Protein AF-A0A1I8MVP1-F1 (afdb_monomer)

Foldseek 3Di:
DDADAKDDKDWQLLVPFAFKKKWAAQLQKIKIAGHHDPNNWIWIADIVLHRFIWTWGIKIKAAADPVVQVVVQFQRIKIKTKTAGCVQVDPLSLLVAAARIEIEIATEHADPDDDALPVLVCLQQHQENGRMDMDGDPVTDGNCSVRVADPKWKKFKWFDLDPPRPDRGHIYIYIYGPDHDYHYPVSVVSQQSHHHDPGDRNSPDHRDDTDTPGDMYMHDAFDDDKDADDDDDDDLAAADDDPDDPDDDDDAGADAWEDKDWALLQPWAQKKKWAQQLLWIKIAGHHDPVRFIWIAGTVRHHWIWTWGIKIKAFADCVVCVVVQFQRIKIKTKTATPVDPDPLVLLVAAQRIAIEIATEHADQDPDALVVLVCLVQHQENGRMDMGGRVPTDGNCSVRVDDDKWKWAWDFDPPPPRPDRPHIYIYIYGPDHHYHYPVSVVSQQSHHHPPGDRSNRSHGHHDYTGIHIYMYDDDDPDDDDDDDDDDDDDDDDFDWDWDDDPPDTFTWGWDFDDDDDDDDDDDDDDDDDDDDDDDDDDDDPVVPPPDDDDDDDDDDDDDDDDDDDDDDDDDDDDDDDDRDTDTDTDDDDDDCPDDDDDDDDDCPDPVNVVVVVVVVVVVVVVVDDDDDDDDDDDDDDDDDDPDDDDDDDDDDPDDDDDDDDDDPVVVVVVVVQQVVQWDFDDDPNPDTDTDGDDDDPDPPDPVVVCVDPVSVVVVVVVLLVVQCVVLVVLLCVVVVVDDDDPHPPDQFFQFDKFFSAKAFDPDDDPAFWFWQDKEAQLVDLQKIKIKTFDFDPPPPDGGQKIKIFIQGNSRSHDTPDIGIGRFGWHEKYAANVHRQWMWTWGQQRKIWIFGNVDDPCGTQAIEDCVQPVDRAGWQYKAWFDDDDDPDPAQPDTWIWIAGQQQWIWIWGDHPDNYIRIDTLDRAFDDPDAFQADDDPDDPDPDDPRRGFTFQYKDAQPPDRQWIWTWGQCQKIFIDGVVRSYDTPGMANHDNGTWRDKDAQPFFRQWIWTFFQCQWIFIDGNPDRYTLAIAHEDNFGWNDKDAQPQALQWIWTFGQFWIFIARLQPDSHGGSDIDGDDNPWTWNDKDARPVSQWIWTITSRRMITIIGTPSHDHGDPNRNVVNVVSSLVSCVVVVVVNVSVVVVPDRGDDDPVVVPD

Radius of gyration: 47.94 Å; Cα contacts (8 Å, |Δi|>4): 2228; chains: 1; bounding box: 102×94×182 Å

Structure (mmCIF, N/CA/C/O backbone):
data_AF-A0A1I8MVP1-F1
#
_entry.id   AF-A0A1I8MVP1-F1
#
loop_
_atom_site.group_PDB
_atom_site.id
_atom_site.type_symbol
_atom_site.label_atom_id
_atom_site.label_alt_id
_atom_site.label_comp_id
_atom_site.label_asym_id
_atom_site.label_entity_id
_atom_site.label_seq_id
_atom_site.pdbx_PDB_ins_code
_atom_site.Cartn_x
_atom_site.Cartn_y
_atom_site.Cartn_z
_atom_site.occupancy
_atom_site.B_iso_or_equiv
_atom_site.auth_seq_id
_atom_site.auth_comp_id
_atom_site.auth_asym_id
_atom_site.auth_atom_id
_atom_site.pdbx_PDB_model_num
ATOM 1 N N . MET A 1 1 ? 10.458 36.766 -4.837 1.00 28.42 1 MET A N 1
ATOM 2 C CA . MET A 1 1 ? 10.092 36.984 -6.256 1.00 28.42 1 MET A CA 1
ATOM 3 C C . MET A 1 1 ? 8.719 36.372 -6.502 1.00 28.42 1 MET A C 1
ATOM 5 O O . MET A 1 1 ? 8.449 35.309 -5.953 1.00 28.42 1 MET A O 1
ATOM 9 N N . LEU A 1 2 ? 7.847 37.042 -7.259 1.00 24.78 2 LEU A N 1
ATOM 10 C CA . LEU A 1 2 ? 6.499 36.561 -7.588 1.00 24.78 2 LEU A CA 1
ATOM 11 C C . LEU A 1 2 ? 6.535 35.791 -8.914 1.00 24.78 2 LEU A C 1
ATOM 13 O O . LEU A 1 2 ? 6.327 36.386 -9.966 1.00 24.78 2 LEU A O 1
ATOM 17 N N . LYS A 1 3 ? 6.787 34.476 -8.864 1.00 30.30 3 LYS A N 1
ATOM 18 C CA . LYS A 1 3 ? 6.695 33.626 -10.061 1.00 30.30 3 LYS A CA 1
ATOM 19 C C . LYS A 1 3 ? 5.241 33.621 -10.562 1.00 30.30 3 LYS A C 1
ATOM 21 O O . LYS A 1 3 ? 4.366 33.077 -9.889 1.00 30.30 3 LYS A O 1
ATOM 26 N N . ARG A 1 4 ? 5.000 34.255 -11.713 1.00 33.72 4 ARG A N 1
ATOM 27 C CA . ARG A 1 4 ? 3.815 34.050 -12.564 1.00 33.72 4 ARG A CA 1
ATOM 28 C C . ARG A 1 4 ? 4.215 33.153 -13.731 1.00 33.72 4 ARG A C 1
ATOM 30 O O . ARG A 1 4 ? 5.377 33.187 -14.138 1.00 33.72 4 ARG A O 1
ATOM 37 N N . ASN A 1 5 ? 3.257 32.391 -14.245 1.00 40.66 5 ASN A N 1
ATOM 38 C CA . ASN A 1 5 ? 3.459 31.591 -15.445 1.00 40.66 5 ASN A CA 1
ATOM 39 C C . ASN A 1 5 ? 3.338 32.484 -16.692 1.00 40.66 5 ASN A C 1
ATOM 41 O O . ASN A 1 5 ? 2.520 33.405 -16.690 1.00 40.66 5 ASN A O 1
ATOM 45 N N . ILE A 1 6 ? 4.126 32.203 -17.729 1.00 41.75 6 ILE A N 1
ATOM 46 C CA . ILE A 1 6 ? 4.044 32.829 -19.055 1.00 41.75 6 ILE A CA 1
ATOM 47 C C . ILE A 1 6 ? 3.801 31.758 -20.125 1.00 41.75 6 ILE A C 1
ATOM 49 O O . ILE A 1 6 ? 4.210 30.607 -19.952 1.00 41.75 6 ILE A O 1
ATOM 53 N N . SER A 1 7 ? 3.176 32.154 -21.233 1.00 44.56 7 SER A N 1
ATOM 54 C CA . SER A 1 7 ? 3.222 31.432 -22.505 1.00 44.56 7 SER A CA 1
ATOM 55 C C . SER A 1 7 ? 4.647 31.415 -23.075 1.00 44.56 7 SER A C 1
ATOM 57 O O . SER A 1 7 ? 5.431 32.340 -22.840 1.00 44.56 7 SER A O 1
ATOM 59 N N . ASN A 1 8 ? 4.972 30.353 -23.817 1.00 54.88 8 ASN A N 1
ATOM 60 C CA . ASN A 1 8 ? 6.256 30.215 -24.503 1.00 54.88 8 ASN A CA 1
ATOM 61 C C . ASN A 1 8 ? 6.339 31.136 -25.743 1.00 54.88 8 ASN A C 1
ATOM 63 O O . ASN A 1 8 ? 5.313 31.556 -26.276 1.00 54.88 8 ASN A O 1
ATOM 67 N N . PHE A 1 9 ? 7.559 31.434 -26.195 1.00 63.66 9 PHE A N 1
ATOM 68 C CA . PHE A 1 9 ? 7.829 32.096 -27.475 1.00 63.66 9 PHE A CA 1
ATOM 69 C C . PHE A 1 9 ? 7.706 31.142 -28.659 1.00 63.66 9 PHE A C 1
ATOM 71 O O . PHE A 1 9 ? 8.074 29.969 -28.549 1.00 63.66 9 PHE A O 1
ATOM 78 N N . ASP A 1 10 ? 7.324 31.698 -29.807 1.00 75.00 10 ASP A N 1
ATOM 79 C CA . ASP A 1 10 ? 7.453 31.044 -31.104 1.00 75.00 10 ASP A CA 1
ATOM 80 C C . ASP A 1 10 ? 8.755 31.488 -31.791 1.00 75.00 10 ASP A C 1
ATOM 82 O O . ASP A 1 10 ? 8.983 32.668 -32.068 1.00 75.00 10 ASP A O 1
ATOM 86 N N . TYR A 1 11 ? 9.634 30.517 -32.053 1.00 81.94 11 TYR A N 1
ATOM 87 C CA . TYR A 1 11 ? 10.973 30.721 -32.621 1.00 81.94 11 TYR A CA 1
ATOM 88 C C . TYR A 1 11 ? 10.945 30.590 -34.149 1.00 81.94 11 TYR A C 1
ATOM 90 O O . TYR A 1 11 ? 11.408 29.598 -34.722 1.00 81.94 11 TYR A O 1
ATOM 98 N N . VAL A 1 12 ? 10.374 31.583 -34.828 1.00 84.56 12 VAL A N 1
ATOM 99 C CA . VAL A 1 12 ? 10.182 31.549 -36.283 1.00 84.56 12 VAL A CA 1
ATOM 100 C C . VAL A 1 12 ? 11.541 31.522 -36.993 1.00 84.56 12 VAL A C 1
ATOM 102 O O . VAL A 1 12 ? 12.375 32.401 -36.789 1.00 84.56 12 VAL A O 1
ATOM 105 N N . ASN A 1 13 ? 11.764 30.504 -37.834 1.00 86.75 13 ASN A N 1
ATOM 106 C CA . ASN A 1 13 ? 12.987 30.272 -38.621 1.00 86.75 13 ASN A CA 1
ATOM 107 C C . ASN A 1 13 ? 14.313 30.085 -37.840 1.00 86.75 13 ASN A C 1
ATOM 109 O O . ASN A 1 13 ? 15.367 30.032 -38.466 1.00 86.75 13 ASN A O 1
ATOM 113 N N . PHE A 1 14 ? 14.322 29.897 -36.514 1.00 86.44 14 PHE A N 1
ATOM 114 C CA . PHE A 1 14 ? 15.577 29.746 -35.739 1.00 86.44 14 PHE A CA 1
ATOM 115 C C . PHE A 1 14 ? 16.452 28.533 -36.133 1.00 86.44 14 PHE A C 1
ATOM 117 O O . PHE A 1 14 ? 17.650 28.514 -35.843 1.00 86.44 14 PHE A O 1
ATOM 124 N N . SER A 1 15 ? 15.865 27.531 -36.798 1.00 83.12 15 SER A N 1
ATOM 125 C CA . SER A 1 15 ? 16.542 26.355 -37.368 1.00 83.12 15 SER A CA 1
ATOM 126 C C . SER A 1 15 ? 16.995 26.535 -38.825 1.00 83.12 15 SER A C 1
ATOM 128 O O . SER A 1 15 ? 17.509 25.593 -39.427 1.00 83.12 15 SER A O 1
ATOM 130 N N . ARG A 1 16 ? 16.810 27.721 -39.423 1.00 84.12 16 ARG A N 1
ATOM 131 C CA . ARG A 1 16 ? 17.382 28.062 -40.731 1.00 84.12 16 ARG A CA 1
ATOM 132 C C . ARG A 1 16 ? 18.838 28.495 -40.571 1.00 84.12 16 ARG A C 1
ATOM 134 O O . ARG A 1 16 ? 19.209 29.160 -39.604 1.00 84.12 16 ARG A O 1
ATOM 141 N N . HIS A 1 17 ? 19.651 28.126 -41.553 1.00 84.25 17 HIS A N 1
ATOM 142 C CA . HIS A 1 17 ? 21.043 28.546 -41.652 1.00 84.25 17 HIS A CA 1
ATOM 143 C C . HIS A 1 17 ? 21.119 29.900 -42.392 1.00 84.25 17 HIS A C 1
ATOM 145 O O . HIS A 1 17 ? 20.361 30.101 -43.350 1.00 84.25 17 HIS A O 1
ATOM 151 N N . PRO A 1 18 ? 21.969 30.847 -41.953 1.00 86.44 18 PRO A N 1
ATOM 152 C CA . PRO A 1 18 ? 22.231 32.071 -42.701 1.00 86.44 18 PRO A CA 1
ATOM 153 C C . PRO A 1 18 ? 23.012 31.774 -43.985 1.00 86.44 18 PRO A C 1
ATOM 155 O O . PRO A 1 18 ? 23.676 30.751 -44.092 1.00 86.44 18 PRO A O 1
ATOM 158 N N . THR A 1 19 ? 22.957 32.681 -44.960 1.00 86.00 19 THR A N 1
ATOM 159 C CA . THR A 1 19 ? 23.717 32.540 -46.216 1.00 86.00 19 THR A CA 1
ATOM 160 C C . THR A 1 19 ? 25.156 33.009 -46.103 1.00 86.00 19 THR A C 1
ATOM 162 O O . THR A 1 19 ? 26.013 32.583 -46.866 1.00 86.00 19 THR A O 1
ATOM 165 N N . ALA A 1 20 ? 25.405 33.932 -45.178 1.00 86.19 20 ALA A N 1
ATOM 166 C CA . ALA A 1 20 ? 26.733 34.383 -44.807 1.00 86.19 20 ALA A CA 1
ATOM 167 C C . ALA A 1 20 ? 26.700 34.913 -43.372 1.00 86.19 20 ALA A C 1
ATOM 169 O O . ALA A 1 20 ? 25.691 35.480 -42.938 1.00 86.19 20 ALA A O 1
ATOM 170 N N . GLY A 1 21 ? 27.797 34.761 -42.645 1.00 87.19 21 GLY A N 1
ATOM 171 C CA . GLY A 1 21 ? 27.973 35.287 -41.302 1.00 87.19 21 GLY A CA 1
ATOM 172 C C . GLY A 1 21 ? 29.342 35.924 -41.114 1.00 87.19 21 GLY A C 1
ATOM 173 O O . GLY A 1 21 ? 30.273 35.711 -41.887 1.00 87.19 21 GLY A O 1
ATOM 174 N N . ARG A 1 22 ? 29.428 36.773 -40.092 1.00 89.12 22 ARG A N 1
ATOM 175 C CA . ARG A 1 22 ? 30.586 37.609 -39.800 1.00 89.12 22 ARG A CA 1
ATOM 176 C C . ARG A 1 22 ? 30.792 37.695 -38.295 1.00 89.12 22 ARG A C 1
ATOM 178 O O . ARG A 1 22 ? 29.958 38.245 -37.570 1.00 89.12 22 ARG A O 1
ATOM 185 N N . LEU A 1 23 ? 31.908 37.138 -37.854 1.00 90.81 23 LEU A N 1
ATOM 186 C CA . LEU A 1 23 ? 32.420 37.161 -36.493 1.00 90.81 23 LEU A CA 1
ATOM 187 C C . LEU A 1 23 ? 33.491 38.257 -36.417 1.00 90.81 23 LEU A C 1
ATOM 189 O O . LEU A 1 23 ? 34.382 38.304 -37.259 1.00 90.81 23 LEU A O 1
ATOM 193 N N . GLU A 1 24 ? 33.420 39.162 -35.444 1.00 91.38 24 GLU A N 1
ATOM 194 C CA . GLU A 1 24 ? 34.438 40.209 -35.286 1.00 91.38 24 GLU A CA 1
ATOM 195 C C . GLU A 1 24 ? 34.733 40.526 -33.822 1.00 91.38 24 GLU A C 1
ATOM 197 O O . GLU A 1 24 ? 33.834 40.552 -32.978 1.00 91.38 24 GLU A O 1
ATOM 202 N N . ASN A 1 25 ? 35.994 40.833 -33.533 1.00 91.31 25 ASN A N 1
ATOM 203 C CA . ASN A 1 25 ? 36.428 41.361 -32.248 1.00 91.31 25 ASN A CA 1
ATOM 204 C C . ASN A 1 25 ? 36.440 42.891 -32.311 1.00 91.31 25 ASN A C 1
ATOM 206 O O . ASN A 1 25 ? 37.291 43.496 -32.958 1.00 91.31 25 ASN A O 1
ATOM 210 N N . THR A 1 26 ? 35.509 43.547 -31.619 1.00 84.81 26 THR A N 1
ATOM 211 C CA . THR A 1 26 ? 35.396 45.018 -31.625 1.00 84.81 26 THR A CA 1
ATOM 212 C C . THR A 1 26 ? 36.407 45.711 -30.705 1.00 84.81 26 THR A C 1
ATOM 214 O O . THR A 1 26 ? 36.379 46.931 -30.556 1.00 84.81 26 THR A O 1
ATOM 217 N N . GLY A 1 27 ? 37.264 44.947 -30.023 1.00 78.00 27 GLY A N 1
ATOM 218 C CA . GLY A 1 27 ? 38.125 45.409 -28.938 1.00 78.00 27 GLY A CA 1
ATOM 219 C C . GLY A 1 27 ? 37.426 45.522 -27.579 1.00 78.00 27 GLY A C 1
ATOM 220 O O . GLY A 1 27 ? 38.121 45.568 -26.567 1.00 78.00 27 GLY A O 1
ATOM 221 N N . GLU A 1 28 ? 36.091 45.512 -27.524 1.00 76.81 28 GLU A N 1
ATOM 222 C CA . GLU A 1 28 ? 35.306 45.516 -26.274 1.00 76.81 28 GLU A CA 1
ATOM 223 C C . GLU A 1 28 ? 34.441 44.253 -26.108 1.00 76.81 28 GLU A C 1
ATOM 225 O O . GLU A 1 28 ? 34.162 43.824 -24.987 1.00 76.81 28 GLU A O 1
ATOM 230 N N . THR A 1 29 ? 34.024 43.635 -27.215 1.00 86.75 29 THR A N 1
ATOM 231 C CA . THR A 1 29 ? 33.273 42.374 -27.248 1.00 86.75 29 THR A CA 1
ATOM 232 C C . THR A 1 29 ? 33.535 41.624 -28.558 1.00 86.75 29 THR A C 1
ATOM 234 O O . THR A 1 29 ? 34.045 42.200 -29.520 1.00 86.75 29 THR A O 1
ATOM 237 N N . ILE A 1 30 ? 33.156 40.348 -28.610 1.00 89.69 30 ILE A N 1
ATOM 238 C CA . ILE A 1 30 ? 33.009 39.614 -29.868 1.00 89.69 30 ILE A CA 1
ATOM 239 C C . ILE A 1 30 ? 31.564 39.780 -30.343 1.00 89.69 30 ILE A C 1
ATOM 241 O O . ILE A 1 30 ? 30.632 39.477 -29.591 1.00 89.69 30 ILE A O 1
ATOM 245 N N . ARG A 1 31 ? 31.373 40.258 -31.577 1.00 89.19 31 ARG A N 1
ATOM 246 C CA . ARG A 1 31 ? 30.064 40.422 -32.225 1.00 89.19 31 ARG A CA 1
ATOM 247 C C . ARG A 1 31 ? 29.892 39.399 -33.346 1.00 89.19 31 ARG A C 1
ATOM 249 O O . ARG A 1 31 ? 30.820 39.141 -34.105 1.00 89.19 31 ARG A O 1
ATOM 256 N N . ILE A 1 32 ? 28.688 38.846 -33.451 1.00 91.06 32 ILE A N 1
ATOM 257 C CA . ILE A 1 32 ? 28.294 37.826 -34.427 1.00 91.06 32 ILE A CA 1
ATOM 258 C C . ILE A 1 32 ? 27.121 38.392 -35.227 1.00 91.06 32 ILE A C 1
ATOM 260 O O . ILE A 1 32 ? 26.048 38.616 -34.666 1.00 91.06 32 ILE A O 1
ATOM 264 N N . THR A 1 33 ? 27.313 38.642 -36.518 1.00 89.50 33 THR A N 1
ATOM 265 C CA . THR A 1 33 ? 26.270 39.155 -37.423 1.00 89.50 33 THR A CA 1
ATOM 266 C C . THR A 1 33 ? 25.995 38.122 -38.510 1.00 89.50 33 THR A C 1
ATOM 268 O O . THR A 1 33 ? 26.939 37.561 -39.058 1.00 89.50 33 THR A O 1
ATOM 271 N N . SER A 1 34 ? 24.726 37.884 -38.848 1.00 87.44 34 SER A N 1
ATOM 272 C CA . SER A 1 34 ? 24.330 36.831 -39.795 1.00 87.44 34 SER A CA 1
ATOM 273 C C . SER A 1 34 ? 23.316 37.350 -40.810 1.00 87.44 34 SER A C 1
ATOM 275 O O . SER A 1 34 ? 22.342 38.006 -40.446 1.00 87.44 34 SER A O 1
ATOM 277 N N . THR A 1 35 ? 23.537 37.041 -42.086 1.00 87.25 35 THR A N 1
ATOM 278 C CA . THR A 1 35 ? 22.704 37.467 -43.217 1.00 87.25 35 THR A CA 1
ATOM 279 C C . THR A 1 35 ? 21.802 36.319 -43.657 1.00 87.25 35 THR A C 1
ATOM 281 O O . THR A 1 35 ? 22.282 35.216 -43.908 1.00 87.25 35 THR A O 1
ATOM 284 N N . TYR A 1 36 ? 20.500 36.575 -43.787 1.00 87.69 36 TYR A N 1
ATOM 285 C CA . TYR A 1 36 ? 19.499 35.576 -44.173 1.00 87.69 36 TYR A CA 1
ATOM 286 C C . TYR A 1 36 ? 18.770 35.984 -45.458 1.00 87.69 36 TYR A C 1
ATOM 288 O O . TYR A 1 36 ? 18.599 37.169 -45.753 1.00 87.69 36 TYR A O 1
ATOM 296 N N . LYS A 1 37 ? 18.272 34.992 -46.207 1.00 84.44 37 LYS A N 1
ATOM 297 C CA . LYS A 1 37 ? 17.288 35.211 -47.281 1.00 84.44 37 LYS A CA 1
ATOM 298 C C . LYS A 1 37 ? 15.983 35.747 -46.645 1.00 84.44 37 LYS A C 1
ATOM 300 O O . LYS A 1 37 ? 15.612 35.252 -45.583 1.00 84.44 37 LYS A O 1
ATOM 305 N N . PRO A 1 38 ? 15.244 36.706 -47.247 1.00 80.19 38 PRO A N 1
ATOM 306 C CA . PRO A 1 38 ? 14.129 37.389 -46.566 1.00 80.19 38 PRO A CA 1
ATOM 307 C C . PRO A 1 38 ? 13.003 36.487 -46.032 1.00 80.19 38 PRO A C 1
ATOM 309 O O . PRO A 1 38 ? 12.363 36.831 -45.046 1.00 80.19 38 PRO A O 1
ATOM 312 N N . GLN A 1 39 ? 12.771 35.335 -46.666 1.00 82.12 39 GLN A N 1
ATOM 313 C CA . GLN A 1 39 ? 11.792 34.321 -46.241 1.00 82.12 39 GLN A CA 1
ATOM 314 C C . GLN A 1 39 ? 12.283 33.443 -45.065 1.00 82.12 39 GLN A C 1
ATOM 316 O O . GLN A 1 39 ? 11.476 32.849 -44.355 1.00 82.12 39 GLN A O 1
ATOM 321 N N . ASP A 1 40 ? 13.605 33.348 -44.888 1.00 85.00 40 ASP A N 1
ATOM 322 C CA . ASP A 1 40 ? 14.312 32.479 -43.937 1.00 85.00 40 ASP A CA 1
ATOM 323 C C . ASP A 1 40 ? 14.853 33.275 -42.728 1.00 85.00 40 ASP A C 1
ATOM 325 O O . ASP A 1 40 ? 15.532 32.723 -41.865 1.00 85.00 40 ASP A O 1
ATOM 329 N N . MET A 1 41 ? 14.560 34.580 -42.665 1.00 87.56 41 MET A N 1
ATOM 330 C CA . MET A 1 41 ? 14.962 35.486 -41.586 1.00 87.56 41 MET A CA 1
ATOM 331 C C . MET A 1 41 ? 14.355 35.042 -40.234 1.00 87.56 41 MET A C 1
ATOM 333 O O . MET A 1 41 ? 13.158 34.732 -40.206 1.00 87.56 41 MET A O 1
ATOM 337 N N . PRO A 1 42 ? 15.123 35.010 -39.123 1.00 91.38 42 PRO A N 1
ATOM 338 C CA . PRO A 1 42 ? 14.600 34.628 -37.808 1.00 91.38 42 PRO A CA 1
ATOM 339 C C . PRO A 1 42 ? 13.863 35.749 -37.059 1.00 91.38 42 PRO A C 1
ATOM 341 O O . PRO A 1 42 ? 14.325 36.896 -37.013 1.00 91.38 42 PRO A O 1
ATOM 344 N N . TYR A 1 43 ? 12.762 35.388 -36.393 1.00 88.00 43 TYR A N 1
ATOM 345 C CA . TYR A 1 43 ? 11.952 36.287 -35.559 1.00 88.00 43 TYR A CA 1
ATOM 346 C C . TYR A 1 43 ? 11.527 35.606 -34.250 1.00 88.00 43 TYR A C 1
ATOM 348 O O . TYR A 1 43 ? 11.179 34.426 -34.241 1.00 88.00 43 TYR A O 1
ATOM 356 N N . LEU A 1 44 ? 11.538 36.365 -33.152 1.00 85.94 44 LEU A N 1
ATOM 357 C CA . LEU A 1 44 ? 10.822 36.036 -31.919 1.00 85.94 44 LEU A CA 1
ATOM 358 C C . LEU A 1 44 ? 9.427 36.645 -31.985 1.00 85.94 44 LEU A C 1
ATOM 360 O O . LEU A 1 44 ? 9.282 37.845 -32.240 1.00 85.94 44 LEU A O 1
ATOM 364 N N . GLU A 1 45 ? 8.421 35.820 -31.724 1.00 82.06 45 GLU A N 1
ATOM 365 C CA . GLU A 1 45 ? 7.016 36.214 -31.745 1.00 82.06 45 GLU A CA 1
ATOM 366 C C . GLU A 1 45 ? 6.279 35.619 -30.535 1.00 82.06 45 GLU A C 1
ATOM 368 O O . GLU A 1 45 ? 6.725 34.631 -29.937 1.00 82.06 45 GLU A O 1
ATOM 373 N N . ASN A 1 46 ? 5.144 36.223 -30.175 1.00 73.38 46 ASN A N 1
ATOM 374 C CA . ASN A 1 46 ? 4.262 35.780 -29.096 1.00 73.38 46 ASN A CA 1
ATOM 375 C C . ASN A 1 46 ? 4.966 35.737 -27.719 1.00 73.38 46 ASN A C 1
ATOM 377 O O . ASN A 1 46 ? 5.851 36.548 -27.418 1.00 73.38 46 ASN A O 1
ATOM 381 N N . GLY A 1 47 ? 4.519 34.860 -26.813 1.00 69.44 47 GLY A N 1
ATOM 382 C CA . GLY A 1 47 ? 4.983 34.847 -25.423 1.00 69.44 47 GLY A CA 1
ATOM 383 C C . GLY A 1 47 ? 4.823 36.222 -24.734 1.00 69.44 47 GLY A C 1
ATOM 384 O O . GLY A 1 47 ? 3.895 36.971 -25.043 1.00 69.44 47 GLY A O 1
ATOM 385 N N . PRO A 1 48 ? 5.730 36.612 -23.817 1.00 59.03 48 PRO A N 1
ATOM 386 C CA . PRO A 1 48 ? 5.708 37.932 -23.173 1.00 59.03 48 PRO A CA 1
ATOM 387 C C . PRO A 1 48 ? 6.142 39.119 -24.057 1.00 59.03 48 PRO A C 1
ATOM 389 O O . PRO A 1 48 ? 6.231 40.232 -23.538 1.00 59.03 48 PRO A O 1
ATOM 392 N N . LEU A 1 49 ? 6.418 38.919 -25.353 1.00 66.12 49 LEU A N 1
ATOM 393 C CA . LEU A 1 49 ? 6.577 40.015 -26.326 1.00 66.12 49 LEU A CA 1
ATOM 394 C C . LEU A 1 49 ? 5.229 40.416 -26.964 1.00 66.12 49 LEU A C 1
ATOM 396 O O . LEU A 1 49 ? 5.116 41.516 -27.505 1.00 66.12 49 LEU A O 1
ATOM 400 N N . GLY A 1 50 ? 4.196 39.570 -26.838 1.00 64.75 50 GLY A N 1
ATOM 401 C CA . GLY A 1 50 ? 2.881 39.773 -27.451 1.00 64.75 50 GLY A CA 1
ATOM 402 C C . GLY A 1 50 ? 2.924 39.687 -28.980 1.00 64.75 50 GLY A C 1
ATOM 403 O O . GLY A 1 50 ? 3.812 39.056 -29.550 1.00 64.75 50 GLY A O 1
ATOM 404 N N . ASP A 1 51 ? 1.980 40.359 -29.639 1.00 69.75 51 ASP A N 1
ATOM 405 C CA . ASP A 1 51 ? 1.844 40.367 -31.106 1.00 69.75 51 ASP A CA 1
ATOM 406 C C . ASP A 1 51 ? 2.985 41.116 -31.832 1.00 69.75 51 ASP A C 1
ATOM 408 O O . ASP A 1 51 ? 3.060 41.123 -33.065 1.00 69.75 51 ASP A O 1
ATOM 412 N N . GLU A 1 52 ? 3.858 41.813 -31.096 1.00 77.44 52 GLU A N 1
ATOM 413 C CA . GLU A 1 52 ? 4.964 42.563 -31.686 1.00 77.44 52 GLU A CA 1
ATOM 414 C C . GLU A 1 52 ? 6.117 41.621 -32.049 1.00 77.44 52 GLU A C 1
ATOM 416 O O . GLU A 1 52 ? 6.698 40.956 -31.197 1.00 77.44 52 GLU A O 1
ATOM 421 N N . LYS A 1 53 ? 6.462 41.578 -33.340 1.00 87.25 53 LYS A N 1
ATOM 422 C CA . LYS A 1 53 ? 7.497 40.694 -33.893 1.00 87.25 53 LYS A CA 1
ATOM 423 C C . LYS A 1 53 ? 8.884 41.314 -33.732 1.00 87.25 53 LYS A C 1
ATOM 425 O O . LYS A 1 53 ? 9.114 42.433 -34.212 1.00 87.25 53 LYS A O 1
ATOM 430 N N . TYR A 1 54 ? 9.822 40.575 -33.139 1.00 90.44 54 TYR A N 1
ATOM 431 C CA . TYR A 1 54 ? 11.206 41.008 -32.916 1.00 90.44 54 TYR A CA 1
ATOM 432 C C . TYR A 1 54 ? 12.154 40.215 -33.820 1.00 90.44 54 TYR A C 1
ATOM 434 O O . TYR A 1 54 ? 12.387 39.028 -33.604 1.00 90.44 54 TYR A O 1
ATOM 442 N N . ARG A 1 55 ? 12.709 40.860 -34.851 1.00 91.06 55 ARG A N 1
ATOM 443 C CA . ARG A 1 55 ? 13.644 40.218 -35.792 1.00 91.06 55 ARG A CA 1
ATOM 444 C C . ARG A 1 55 ? 15.035 40.105 -35.187 1.00 91.06 55 ARG A C 1
ATOM 446 O O . ARG A 1 55 ? 15.439 40.990 -34.436 1.00 91.06 55 ARG A O 1
ATOM 453 N N . PHE A 1 56 ? 15.782 39.070 -35.553 1.00 92.25 56 PHE A N 1
ATOM 454 C CA . PHE A 1 56 ? 17.197 38.979 -35.195 1.00 92.25 56 PHE A CA 1
ATOM 455 C C . PHE A 1 56 ? 18.016 40.118 -35.828 1.00 92.25 56 PHE A C 1
ATOM 457 O O . PHE A 1 56 ? 17.723 40.542 -36.945 1.00 92.25 56 PHE A O 1
ATOM 464 N N . GLU A 1 57 ? 19.040 40.608 -35.125 1.00 90.62 57 GLU A N 1
ATOM 465 C CA . GLU A 1 57 ? 19.991 41.603 -35.649 1.00 90.62 57 GLU A CA 1
ATOM 466 C C . GLU A 1 57 ? 21.444 41.106 -35.517 1.00 90.62 57 GLU A C 1
ATOM 468 O O . GLU A 1 57 ? 22.166 41.033 -36.510 1.00 90.62 57 GLU A O 1
ATOM 473 N N . PHE A 1 58 ? 21.883 40.755 -34.301 1.00 90.75 58 PHE A N 1
ATOM 474 C CA . PHE A 1 58 ? 23.221 40.210 -34.021 1.00 90.75 58 PHE A CA 1
ATOM 475 C C . PHE A 1 58 ? 23.287 39.563 -32.626 1.00 90.75 58 PHE A C 1
ATOM 477 O O . PHE A 1 58 ? 22.464 39.851 -31.757 1.00 90.75 58 PHE A O 1
ATOM 484 N N . CYS A 1 59 ? 24.308 38.739 -32.376 1.00 91.56 59 CYS A N 1
ATOM 485 C CA . CYS A 1 59 ? 24.697 38.322 -31.024 1.00 91.56 59 CYS A CA 1
ATOM 486 C C . CYS A 1 59 ? 25.982 39.039 -30.573 1.00 91.56 59 CYS A C 1
ATOM 488 O O . CYS A 1 59 ? 26.798 39.445 -31.403 1.00 91.56 59 CYS A O 1
ATOM 490 N N . TYR A 1 60 ? 26.189 39.181 -29.262 1.00 89.69 60 TYR A N 1
ATOM 491 C CA . TYR A 1 60 ? 27.453 39.649 -28.677 1.00 89.69 60 TYR A CA 1
ATOM 492 C C . TYR A 1 60 ? 27.704 39.040 -27.290 1.00 89.69 60 TYR A C 1
ATOM 494 O O . TYR A 1 60 ? 26.763 38.621 -26.615 1.00 89.69 60 TYR A O 1
ATOM 502 N N . PHE A 1 61 ? 28.961 39.004 -26.843 1.00 88.88 61 PHE A N 1
ATOM 503 C CA . PHE A 1 61 ? 29.313 38.516 -25.502 1.00 88.88 61 PHE A CA 1
ATOM 504 C C . PHE A 1 61 ? 29.357 39.642 -24.458 1.00 88.88 61 PHE A C 1
ATOM 506 O O . PHE A 1 61 ? 29.875 40.736 -24.706 1.00 88.88 61 PHE A O 1
ATOM 513 N N . HIS A 1 62 ? 28.832 39.367 -23.266 1.00 84.81 62 HIS A N 1
ATOM 514 C CA . HIS A 1 62 ? 28.804 40.278 -22.125 1.00 84.81 62 HIS A CA 1
ATOM 515 C C . HIS A 1 62 ? 29.699 39.740 -21.000 1.00 84.81 62 HIS A C 1
ATOM 517 O O . HIS A 1 62 ? 29.585 38.578 -20.618 1.00 84.81 62 HIS A O 1
ATOM 523 N N . TRP A 1 63 ? 30.605 40.575 -20.482 1.00 85.75 63 TRP A N 1
ATOM 524 C CA . TRP A 1 63 ? 31.655 40.162 -19.540 1.00 85.75 63 TRP A CA 1
ATOM 525 C C . TRP A 1 63 ? 31.311 40.564 -18.097 1.00 85.75 63 TRP A C 1
ATOM 527 O O . TRP A 1 63 ? 31.123 41.749 -17.796 1.00 85.75 63 TRP A O 1
ATOM 537 N N . LEU A 1 64 ? 31.223 39.563 -17.215 1.00 79.38 64 LEU A N 1
ATOM 538 C CA . LEU A 1 64 ? 30.721 39.670 -15.840 1.00 79.38 64 LEU A CA 1
ATOM 539 C C . LEU A 1 64 ? 31.836 39.881 -14.799 1.00 79.38 64 LEU A C 1
ATOM 541 O O . LEU A 1 64 ? 33.013 39.602 -15.033 1.00 79.38 64 LEU A O 1
ATOM 545 N N . ASP A 1 65 ? 31.460 40.299 -13.584 1.00 80.25 65 ASP A N 1
ATOM 546 C CA . ASP A 1 65 ? 32.390 40.285 -12.449 1.00 80.25 65 ASP A CA 1
ATOM 547 C C . ASP A 1 65 ? 32.781 38.847 -12.055 1.00 80.25 65 ASP A C 1
ATOM 549 O O . ASP A 1 65 ? 31.938 37.985 -11.790 1.00 80.25 65 ASP A O 1
ATOM 553 N N . LYS A 1 66 ? 34.093 38.603 -11.959 1.00 78.81 66 LYS A N 1
ATOM 554 C CA . LYS A 1 66 ? 34.657 37.268 -11.702 1.00 78.81 66 LYS A CA 1
ATOM 555 C C . LYS A 1 66 ? 34.418 36.726 -10.297 1.00 78.81 66 LYS A C 1
ATOM 557 O O . LYS A 1 66 ? 34.538 35.515 -10.113 1.00 78.81 66 LYS A O 1
ATOM 562 N N . LYS A 1 67 ? 34.140 37.571 -9.299 1.00 77.94 67 LYS A N 1
ATOM 563 C CA . LYS A 1 67 ? 33.785 37.095 -7.954 1.00 77.94 67 LYS A CA 1
ATOM 564 C C . LYS A 1 67 ? 32.331 36.660 -7.944 1.00 77.94 67 LYS A C 1
ATOM 566 O O . LYS A 1 67 ? 32.063 35.527 -7.559 1.00 77.94 67 LYS A O 1
ATOM 571 N N . TRP A 1 68 ? 31.434 37.506 -8.453 1.00 79.06 68 TRP A N 1
ATOM 572 C CA . TRP A 1 68 ? 30.010 37.187 -8.528 1.00 79.06 68 TRP A CA 1
ATOM 573 C C . TRP A 1 68 ? 29.747 35.922 -9.353 1.00 79.06 68 TRP A C 1
ATOM 575 O O . TRP A 1 68 ? 29.095 35.006 -8.859 1.00 79.06 68 TRP A O 1
ATOM 585 N N . ALA A 1 69 ? 30.324 35.817 -10.557 1.00 79.19 69 ALA A N 1
ATOM 586 C CA . ALA A 1 69 ? 30.163 34.629 -11.397 1.00 79.19 69 ALA A CA 1
ATOM 587 C C . ALA A 1 69 ? 30.649 33.355 -10.680 1.00 79.19 69 ALA A C 1
ATOM 589 O O . ALA A 1 69 ? 29.945 32.347 -10.650 1.00 79.19 69 ALA A O 1
ATOM 590 N N . LYS A 1 70 ? 31.802 33.417 -9.998 1.00 78.75 70 LYS A N 1
ATOM 591 C CA . LYS A 1 70 ? 32.335 32.285 -9.227 1.00 78.75 70 LYS A CA 1
ATOM 592 C C . LYS A 1 70 ? 31.474 31.917 -8.011 1.00 78.75 70 LYS A C 1
ATOM 594 O O . LYS A 1 70 ? 31.372 30.736 -7.692 1.00 78.75 70 LYS A O 1
ATOM 599 N N . GLU A 1 71 ? 30.868 32.890 -7.335 1.00 78.94 71 GLU A N 1
ATOM 600 C CA . GLU A 1 71 ? 29.933 32.654 -6.223 1.00 78.94 71 GLU A CA 1
ATOM 601 C C . GLU A 1 71 ? 28.589 32.079 -6.708 1.00 78.94 71 GLU A C 1
ATOM 603 O O . GLU A 1 71 ? 27.985 31.270 -6.006 1.00 78.94 71 GLU A O 1
ATOM 608 N N . ALA A 1 72 ? 28.162 32.427 -7.926 1.00 73.06 72 ALA A N 1
ATOM 609 C CA . ALA A 1 72 ? 26.998 31.852 -8.601 1.00 73.06 72 ALA A CA 1
ATOM 610 C C . ALA A 1 72 ? 27.259 30.470 -9.242 1.00 73.06 72 ALA A C 1
ATOM 612 O O . ALA A 1 72 ? 26.309 29.799 -9.639 1.00 73.06 72 ALA A O 1
ATOM 613 N N . GLY A 1 73 ? 28.522 30.032 -9.339 1.00 80.88 73 GLY A N 1
ATOM 614 C CA . GLY A 1 73 ? 28.908 28.774 -9.990 1.00 80.88 73 GLY A CA 1
ATOM 615 C C . GLY A 1 73 ? 28.939 28.839 -11.522 1.00 80.88 73 GLY A C 1
ATOM 616 O O . GLY A 1 73 ? 28.717 27.825 -12.172 1.00 80.88 73 GLY A O 1
ATOM 617 N N . LEU A 1 74 ? 29.194 30.018 -12.094 1.00 85.00 74 LEU A N 1
ATOM 618 C CA . LEU A 1 74 ? 29.144 30.317 -13.528 1.00 85.00 74 LEU A CA 1
ATOM 619 C C . LEU A 1 74 ? 30.505 30.770 -14.079 1.00 85.00 74 LEU A C 1
ATOM 621 O O . LEU A 1 74 ? 31.389 31.217 -13.339 1.00 85.00 74 LEU A O 1
ATOM 625 N N . LEU A 1 75 ? 30.653 30.715 -15.404 1.00 86.94 75 LEU A N 1
ATOM 626 C CA . LEU A 1 75 ? 31.735 31.396 -16.115 1.00 86.94 75 LEU A CA 1
ATOM 627 C C . LEU A 1 75 ? 31.509 32.924 -16.118 1.00 86.94 75 LEU A C 1
ATOM 629 O O . LEU A 1 75 ? 30.373 33.385 -16.018 1.00 86.94 75 LEU A O 1
ATOM 633 N N . PRO A 1 76 ? 32.573 33.747 -16.220 1.00 86.50 76 PRO A N 1
ATOM 634 C CA . PRO A 1 76 ? 32.474 35.205 -16.123 1.00 86.50 76 PRO A CA 1
ATOM 635 C C . PRO A 1 76 ? 32.002 35.871 -17.431 1.00 86.50 76 PRO A C 1
ATOM 637 O O . PRO A 1 76 ? 32.457 36.964 -17.769 1.00 86.50 76 PRO A O 1
ATOM 640 N N . PHE A 1 77 ? 31.124 35.210 -18.185 1.00 87.62 77 PHE A N 1
ATOM 641 C CA . PHE A 1 77 ? 30.554 35.725 -19.424 1.00 87.62 77 PHE A CA 1
ATOM 642 C C . PHE A 1 77 ? 29.170 35.142 -19.721 1.00 87.62 77 PHE A C 1
ATOM 644 O O . PHE A 1 77 ? 28.824 34.052 -19.266 1.00 87.62 77 PHE A O 1
ATOM 651 N N . GLU A 1 78 ? 28.399 35.888 -20.507 1.00 88.75 78 GLU A N 1
ATOM 652 C CA . GLU A 1 78 ? 27.076 35.520 -21.015 1.00 88.75 78 GLU A CA 1
ATOM 653 C C . GLU A 1 78 ? 27.016 35.832 -22.520 1.00 88.75 78 GLU A C 1
ATOM 655 O O . GLU A 1 78 ? 27.638 36.791 -22.986 1.00 88.75 78 GLU A O 1
ATOM 660 N N . LEU A 1 79 ? 26.264 35.043 -23.291 1.00 89.69 79 LEU A N 1
ATOM 661 C CA . LEU A 1 79 ? 25.972 35.334 -24.699 1.00 89.69 79 LEU A CA 1
ATOM 662 C C . LEU A 1 79 ? 24.608 36.016 -24.808 1.00 89.69 79 LEU A C 1
ATOM 664 O O . LEU A 1 79 ? 23.602 35.483 -24.333 1.00 89.69 79 LEU A O 1
ATOM 668 N N . HIS A 1 80 ? 24.584 37.190 -25.437 1.00 90.69 80 HIS A N 1
ATOM 669 C CA . HIS A 1 80 ? 23.386 37.988 -25.669 1.00 90.69 80 HIS A CA 1
ATOM 670 C C . HIS A 1 80 ? 22.976 37.929 -27.144 1.00 90.69 80 HIS A C 1
ATOM 672 O O . HIS A 1 80 ? 23.716 38.401 -28.006 1.00 90.69 80 HIS A O 1
ATOM 678 N N . GLY A 1 81 ? 21.786 37.403 -27.438 1.00 90.94 81 GLY A N 1
ATOM 679 C CA . GLY A 1 81 ? 21.145 37.525 -28.751 1.00 90.94 81 GLY A CA 1
ATOM 680 C C . GLY A 1 81 ? 20.239 38.754 -28.791 1.00 90.94 81 GLY A C 1
ATOM 681 O O . GLY A 1 81 ? 19.309 38.840 -27.991 1.00 90.94 81 GLY A O 1
ATOM 682 N N . VAL A 1 82 ? 20.507 39.702 -29.693 1.00 90.62 82 VAL A N 1
ATOM 683 C CA . VAL A 1 82 ? 19.788 40.983 -29.801 1.00 90.62 82 VAL A CA 1
ATOM 684 C C . VAL A 1 82 ? 18.758 40.924 -30.923 1.00 90.62 82 VAL A C 1
ATOM 686 O O . VAL A 1 82 ? 19.080 40.602 -32.070 1.00 90.62 82 VAL A O 1
ATOM 689 N N . PHE A 1 83 ? 17.521 41.292 -30.589 1.00 90.94 83 PHE A N 1
ATOM 690 C CA . PHE A 1 83 ? 16.389 41.313 -31.507 1.00 90.94 83 PHE A CA 1
ATOM 691 C C . PHE A 1 83 ? 15.719 42.693 -31.494 1.00 90.94 83 PHE A C 1
ATOM 693 O O . PHE A 1 83 ? 15.493 43.264 -30.423 1.00 90.94 83 PHE A O 1
ATOM 700 N N . SER A 1 84 ? 15.379 43.238 -32.667 1.00 89.62 84 SER A N 1
ATOM 701 C CA . SER A 1 84 ? 14.707 44.539 -32.788 1.00 89.62 84 SER A CA 1
ATOM 702 C C . SER A 1 84 ? 13.242 44.404 -33.181 1.00 89.62 84 SER A C 1
ATOM 704 O O . SER A 1 84 ? 12.862 43.591 -34.027 1.00 89.62 84 SER A O 1
ATOM 706 N N . ASN A 1 85 ? 12.404 45.226 -32.558 1.00 88.50 85 ASN A N 1
ATOM 707 C CA . ASN A 1 85 ? 10.981 45.288 -32.835 1.00 88.50 85 ASN A CA 1
ATOM 708 C C . ASN A 1 85 ? 10.754 45.854 -34.245 1.00 88.50 85 ASN A C 1
ATOM 710 O O . ASN A 1 85 ? 11.034 47.025 -34.527 1.00 88.50 85 ASN A O 1
ATOM 714 N N . THR A 1 86 ? 10.229 45.011 -35.134 1.00 86.38 86 THR A N 1
ATOM 715 C CA . THR A 1 86 ? 10.030 45.317 -36.559 1.00 86.38 86 THR A CA 1
ATOM 716 C C . THR A 1 86 ? 9.175 46.562 -36.811 1.00 86.38 86 THR A C 1
ATOM 718 O O . THR A 1 86 ? 9.346 47.222 -37.838 1.00 86.38 86 THR A O 1
ATOM 721 N N . ARG A 1 87 ? 8.314 46.934 -35.852 1.00 82.69 87 ARG A N 1
ATOM 722 C CA . ARG A 1 87 ? 7.431 48.110 -35.881 1.00 82.69 87 ARG A CA 1
ATOM 723 C C . ARG A 1 87 ? 8.158 49.432 -36.143 1.00 82.69 87 ARG A C 1
ATOM 725 O O . ARG A 1 87 ? 7.555 50.353 -36.689 1.00 82.69 87 ARG A O 1
ATOM 732 N N . PHE A 1 88 ? 9.434 49.535 -35.767 1.00 80.50 88 PHE A N 1
ATOM 733 C CA . PHE A 1 88 ? 10.241 50.752 -35.928 1.00 80.50 88 PHE A CA 1
ATOM 734 C C . PHE A 1 88 ? 11.117 50.753 -37.193 1.00 80.50 88 PHE A C 1
ATOM 736 O O . PHE A 1 88 ? 11.894 51.682 -37.399 1.00 80.50 88 PHE A O 1
ATOM 743 N N . GLY A 1 89 ? 11.001 49.735 -38.056 1.00 72.56 89 GLY A N 1
ATOM 744 C CA . GLY A 1 89 ? 11.661 49.651 -39.364 1.00 72.56 89 GLY A CA 1
ATOM 745 C C . GLY A 1 89 ? 13.173 49.401 -39.309 1.00 72.56 89 GLY A C 1
ATOM 746 O O . GLY A 1 89 ? 13.656 48.413 -39.864 1.00 72.56 89 GLY A O 1
ATOM 747 N N . SER A 1 90 ? 13.930 50.251 -38.615 1.00 79.69 90 SER A N 1
ATOM 748 C CA . SER A 1 90 ? 15.387 50.169 -38.456 1.00 79.69 90 SER A CA 1
ATOM 749 C C . SER A 1 90 ? 15.793 49.840 -37.015 1.00 79.69 90 SER A C 1
ATOM 751 O O . SER A 1 90 ? 15.142 50.276 -36.065 1.00 79.69 90 SER A O 1
ATOM 753 N N . TYR A 1 91 ? 16.910 49.120 -36.852 1.00 83.06 91 TYR A N 1
ATOM 754 C CA . TYR A 1 91 ? 17.508 48.856 -35.537 1.00 83.06 91 TYR A CA 1
ATOM 755 C C . TYR A 1 91 ? 17.812 50.158 -34.777 1.00 83.06 91 TYR A C 1
ATOM 757 O O . TYR A 1 91 ? 17.538 50.263 -33.585 1.00 83.06 91 TYR A O 1
ATOM 765 N N . GLU A 1 92 ? 18.326 51.181 -35.467 1.00 80.12 92 GLU A N 1
ATOM 766 C CA . GLU A 1 92 ? 18.681 52.463 -34.850 1.00 80.12 92 GLU A CA 1
ATOM 767 C C . GLU A 1 92 ? 17.485 53.264 -34.328 1.00 80.12 92 GLU A C 1
ATOM 769 O O . GLU A 1 92 ? 17.634 54.025 -33.368 1.00 80.12 92 GLU A O 1
ATOM 774 N N . GLU A 1 93 ? 16.312 53.157 -34.959 1.00 80.56 93 GLU A N 1
ATOM 775 C CA . GLU A 1 93 ? 15.104 53.752 -34.393 1.00 80.56 93 GLU A CA 1
ATOM 776 C C . GLU A 1 93 ? 14.574 52.896 -33.242 1.00 80.56 93 GLU A C 1
ATOM 778 O O . GLU A 1 93 ? 14.298 53.445 -32.177 1.00 80.56 93 GLU A O 1
ATOM 783 N N . ALA A 1 94 ? 14.521 51.570 -33.402 1.00 81.94 94 ALA A N 1
ATOM 784 C CA . ALA A 1 94 ? 14.098 50.648 -32.349 1.00 81.94 94 ALA A CA 1
ATOM 785 C C . ALA A 1 94 ? 14.918 50.829 -31.053 1.00 81.94 94 ALA A C 1
ATOM 787 O O . ALA A 1 94 ? 14.351 50.997 -29.975 1.00 81.94 94 ALA A O 1
ATOM 788 N N . ALA A 1 95 ? 16.247 50.927 -31.154 1.00 77.00 95 ALA A N 1
ATOM 789 C CA . ALA A 1 95 ? 17.163 51.138 -30.030 1.00 77.00 95 ALA A CA 1
ATOM 790 C C . ALA A 1 95 ? 17.025 52.510 -29.327 1.00 77.00 95 ALA A C 1
ATOM 792 O O . ALA A 1 95 ? 17.599 52.708 -28.255 1.00 77.00 95 ALA A O 1
ATOM 793 N N . ARG A 1 96 ? 16.262 53.455 -29.901 1.00 76.06 96 ARG A N 1
ATOM 794 C CA . ARG A 1 96 ? 15.897 54.746 -29.283 1.00 76.06 96 ARG A CA 1
ATOM 795 C C . ARG A 1 96 ? 14.513 54.727 -28.613 1.00 76.06 96 ARG A C 1
ATOM 797 O O . ARG A 1 96 ? 14.090 55.749 -28.071 1.00 76.06 96 ARG A O 1
ATOM 804 N N . ARG A 1 97 ? 13.779 53.607 -28.656 1.00 75.31 97 ARG A N 1
ATOM 805 C CA . ARG A 1 97 ? 12.435 53.457 -28.069 1.00 75.31 97 ARG A CA 1
ATOM 806 C C . ARG A 1 97 ? 12.458 52.479 -26.893 1.00 75.31 97 ARG A C 1
ATOM 808 O O . ARG A 1 97 ? 13.096 51.432 -26.956 1.00 75.31 97 ARG A O 1
ATOM 815 N N . ASN A 1 98 ? 11.693 52.786 -25.845 1.00 78.38 98 ASN A N 1
ATOM 816 C CA . ASN A 1 98 ? 11.387 51.803 -24.804 1.00 78.38 98 ASN A CA 1
ATOM 817 C C . ASN A 1 98 ? 10.699 50.583 -25.427 1.00 78.38 98 ASN A C 1
ATOM 819 O O . ASN A 1 98 ? 9.798 50.741 -26.249 1.00 78.38 98 ASN A O 1
ATOM 823 N N . PHE A 1 99 ? 11.141 49.394 -25.023 1.00 79.69 99 PHE A N 1
ATOM 824 C CA . PHE A 1 99 ? 10.727 48.088 -25.539 1.00 79.69 99 PHE A CA 1
ATOM 825 C C . PHE A 1 99 ? 11.021 47.860 -27.031 1.00 79.69 99 PHE A C 1
ATOM 827 O O . PHE A 1 99 ? 10.637 46.838 -27.577 1.00 79.69 99 PHE A O 1
ATOM 834 N N . GLY A 1 100 ? 11.769 48.741 -27.706 1.00 79.69 100 GLY A N 1
ATOM 835 C CA . GLY A 1 100 ? 12.157 48.513 -29.102 1.00 79.69 100 GLY A CA 1
ATOM 836 C C . GLY A 1 100 ? 13.172 47.377 -29.296 1.00 79.69 100 GLY A C 1
ATOM 837 O O . GLY A 1 100 ? 13.338 46.907 -30.418 1.00 79.69 100 GLY A O 1
ATOM 838 N N . ILE A 1 101 ? 13.830 46.919 -28.225 1.00 86.12 101 ILE A N 1
ATOM 839 C CA . ILE A 1 101 ? 14.838 45.850 -28.240 1.00 86.12 101 ILE A CA 1
ATOM 840 C C . ILE A 1 101 ? 14.480 44.761 -27.219 1.00 86.12 101 ILE A C 1
ATOM 842 O O . ILE A 1 101 ? 14.171 45.060 -26.059 1.00 86.12 101 ILE A O 1
ATOM 846 N N . GLY A 1 102 ? 14.586 43.505 -27.655 1.00 87.38 102 GLY A N 1
ATOM 847 C CA . GLY A 1 102 ? 14.599 42.309 -26.813 1.00 87.38 102 GLY A CA 1
ATOM 848 C C . GLY A 1 102 ? 15.986 41.658 -26.814 1.00 87.38 102 GLY A C 1
ATOM 849 O O . GLY A 1 102 ? 16.691 41.695 -27.824 1.00 87.38 102 GLY A O 1
ATOM 850 N N . ILE A 1 103 ? 16.391 41.080 -25.682 1.00 87.75 103 ILE A N 1
ATOM 851 C CA . ILE A 1 103 ? 17.698 40.435 -25.497 1.00 87.75 103 ILE A CA 1
ATOM 852 C C . ILE A 1 103 ? 17.497 39.052 -24.872 1.00 87.75 103 ILE A C 1
ATOM 854 O O . ILE A 1 103 ? 17.014 38.947 -23.744 1.00 87.75 103 ILE A O 1
ATOM 858 N N . ILE A 1 104 ? 17.900 37.996 -25.583 1.00 89.69 104 ILE A N 1
ATOM 859 C CA . ILE A 1 104 ? 18.043 36.646 -25.019 1.00 89.69 104 ILE A CA 1
ATOM 860 C C . ILE A 1 104 ? 19.409 36.531 -24.342 1.00 89.69 104 ILE A C 1
ATOM 862 O O . ILE A 1 104 ? 20.419 36.833 -24.969 1.00 89.69 104 ILE A O 1
ATOM 866 N N . VAL A 1 105 ? 19.440 36.044 -23.102 1.00 88.38 105 VAL A N 1
ATOM 867 C CA . VAL A 1 105 ? 20.646 35.787 -22.304 1.00 88.38 105 VAL A CA 1
ATOM 868 C C . VAL A 1 105 ? 20.853 34.289 -22.138 1.00 88.38 105 VAL A C 1
ATOM 870 O O . VAL A 1 105 ? 19.952 33.552 -21.722 1.00 88.38 105 VAL A O 1
ATOM 873 N N . ARG A 1 106 ? 22.076 33.841 -22.420 1.00 89.69 106 ARG A N 1
ATOM 874 C CA . ARG A 1 106 ? 22.542 32.478 -22.164 1.00 89.69 106 ARG A CA 1
ATOM 875 C C . ARG A 1 106 ? 23.776 32.535 -21.274 1.00 89.69 106 ARG A C 1
ATOM 877 O O . ARG A 1 106 ? 24.777 33.142 -21.646 1.00 89.69 106 ARG A O 1
ATOM 884 N N . ARG A 1 107 ? 23.676 31.921 -20.091 1.00 87.56 107 ARG A N 1
ATOM 885 C CA . ARG A 1 107 ? 24.766 31.814 -19.112 1.00 87.56 107 ARG A CA 1
ATOM 886 C C . ARG A 1 107 ? 25.517 30.508 -19.288 1.00 87.56 107 ARG A C 1
ATOM 888 O O . ARG A 1 107 ? 24.877 29.468 -19.455 1.00 87.56 107 ARG A O 1
ATOM 895 N N . HIS A 1 108 ? 26.837 30.555 -19.161 1.00 88.69 108 HIS A N 1
ATOM 896 C CA . HIS A 1 108 ? 27.707 29.404 -19.381 1.00 88.69 108 HIS A CA 1
ATOM 897 C C . HIS A 1 108 ? 28.278 28.841 -18.078 1.00 88.69 108 HIS A C 1
ATOM 899 O O . HIS A 1 108 ? 28.589 29.585 -17.144 1.00 88.69 108 HIS A O 1
ATOM 905 N N . VAL A 1 109 ? 28.442 27.519 -18.025 1.00 87.00 109 VAL A N 1
ATOM 906 C CA . VAL A 1 109 ? 29.053 26.801 -16.900 1.00 87.00 109 VAL A CA 1
ATOM 907 C C . VAL A 1 109 ? 30.127 25.824 -17.388 1.00 87.00 109 VAL A C 1
ATOM 909 O O . VAL A 1 109 ? 29.929 25.098 -18.360 1.00 87.00 109 VAL A O 1
ATOM 912 N N . ASP A 1 110 ? 31.275 25.829 -16.709 1.00 78.75 110 ASP A N 1
ATOM 913 C CA . ASP A 1 110 ? 32.419 24.944 -16.966 1.00 78.75 110 ASP A CA 1
ATOM 914 C C . ASP A 1 110 ? 32.120 23.562 -16.357 1.00 78.75 110 ASP A C 1
ATOM 916 O O . ASP A 1 110 ? 31.970 23.439 -15.137 1.00 78.75 110 ASP A O 1
ATOM 920 N N . THR A 1 111 ? 31.943 22.541 -17.199 1.00 67.81 111 THR A N 1
ATOM 921 C CA . THR A 1 111 ? 31.516 21.190 -16.785 1.00 67.81 111 THR A CA 1
ATOM 922 C C . THR A 1 111 ? 32.115 20.108 -17.678 1.00 67.81 111 THR A C 1
ATOM 924 O O . THR A 1 111 ? 32.480 20.357 -18.822 1.00 67.81 111 THR A O 1
ATOM 927 N N . GLU A 1 112 ? 32.161 18.870 -17.180 1.00 59.69 112 GLU A N 1
ATOM 928 C CA . GLU A 1 112 ? 32.403 17.670 -17.997 1.00 59.69 112 GLU A CA 1
ATOM 929 C C . GLU A 1 112 ? 31.154 17.377 -18.858 1.00 59.69 112 GLU A C 1
ATOM 931 O O . GLU A 1 112 ? 30.382 16.452 -18.599 1.00 59.69 112 GLU A O 1
ATOM 936 N N . ALA A 1 113 ? 30.916 18.254 -19.839 1.00 49.00 113 ALA A N 1
ATOM 937 C CA . ALA A 1 113 ? 29.800 18.200 -20.774 1.00 49.00 113 ALA A CA 1
ATOM 938 C C . ALA A 1 113 ? 29.878 16.953 -21.677 1.00 49.00 113 ALA A C 1
ATOM 940 O O . ALA A 1 113 ? 30.896 16.266 -21.746 1.00 49.00 113 ALA A O 1
ATOM 941 N N . LYS A 1 114 ? 28.790 16.641 -22.392 1.00 48.28 114 LYS A N 1
ATOM 942 C CA . LYS A 1 114 ? 28.725 15.457 -23.279 1.00 48.28 114 LYS A CA 1
ATOM 943 C C . LYS A 1 114 ? 28.857 15.746 -24.771 1.00 48.28 114 LYS A C 1
ATOM 945 O O . LYS A 1 114 ? 28.971 14.801 -25.545 1.00 48.28 114 LYS A O 1
ATOM 950 N N . TYR A 1 115 ? 28.814 17.014 -25.163 1.00 53.84 115 TYR A N 1
ATOM 951 C CA . TYR A 1 115 ? 28.830 17.466 -26.551 1.00 53.84 115 TYR A CA 1
ATOM 952 C C . TYR A 1 115 ? 29.587 18.797 -26.612 1.00 53.84 115 TYR A C 1
ATOM 954 O O . TYR A 1 115 ? 29.477 19.587 -25.675 1.00 53.84 115 TYR A O 1
ATOM 962 N N . THR A 1 116 ? 30.357 19.016 -27.675 1.00 58.84 116 THR A N 1
ATOM 963 C CA . THR A 1 116 ? 30.975 20.310 -28.002 1.00 58.84 116 THR A CA 1
ATOM 964 C C . THR A 1 116 ? 29.958 21.239 -28.661 1.00 58.84 116 THR A C 1
ATOM 966 O O . THR A 1 116 ? 28.920 20.784 -29.151 1.00 58.84 116 THR A O 1
ATOM 969 N N . ASN A 1 117 ? 30.255 22.538 -28.697 1.00 71.38 117 ASN A N 1
ATOM 970 C CA . ASN A 1 117 ? 29.582 23.466 -29.601 1.00 71.38 117 ASN A CA 1
ATOM 971 C C . ASN A 1 117 ? 30.602 24.036 -30.587 1.00 71.38 117 ASN A C 1
ATOM 973 O O . ASN A 1 117 ? 31.284 25.019 -30.301 1.00 71.38 117 ASN A O 1
ATOM 977 N N . ASP A 1 118 ? 30.671 23.397 -31.753 1.00 74.75 118 ASP A N 1
ATOM 978 C CA . ASP A 1 118 ? 31.674 23.600 -32.804 1.00 74.75 118 ASP A CA 1
ATOM 979 C C . ASP A 1 118 ? 31.804 25.075 -33.252 1.00 74.75 118 ASP A C 1
ATOM 981 O O . ASP A 1 118 ? 32.867 25.510 -33.691 1.00 74.75 118 ASP A O 1
ATOM 985 N N . PHE A 1 119 ? 30.762 25.893 -33.049 1.00 83.00 119 PHE A N 1
ATOM 986 C CA . PHE A 1 119 ? 30.812 27.346 -33.247 1.00 83.00 119 PHE A CA 1
ATOM 987 C C . PHE A 1 119 ? 31.907 28.052 -32.412 1.00 83.00 119 PHE A C 1
ATOM 989 O O . PHE A 1 119 ? 32.447 29.072 -32.841 1.00 83.00 119 PHE A O 1
ATOM 996 N N . TYR A 1 120 ? 32.261 27.544 -31.225 1.00 85.69 120 TYR A N 1
ATOM 997 C CA . TYR A 1 120 ? 33.245 28.191 -30.348 1.00 85.69 120 TYR A CA 1
ATOM 998 C C . TYR A 1 120 ? 34.704 28.009 -30.795 1.00 85.69 120 TYR A C 1
ATOM 1000 O O . TYR A 1 120 ? 35.556 28.759 -30.316 1.00 85.69 120 TYR A O 1
ATOM 1008 N N . GLU A 1 121 ? 35.013 27.096 -31.724 1.00 84.00 121 GLU A N 1
ATOM 1009 C CA . GLU A 1 121 ? 36.380 26.951 -32.255 1.00 84.00 121 GLU A CA 1
ATOM 1010 C C . GLU A 1 121 ? 36.799 28.173 -33.095 1.00 84.00 121 GLU A C 1
ATOM 1012 O O . GLU A 1 121 ? 37.919 28.666 -32.962 1.00 84.00 121 GLU A O 1
ATOM 1017 N N . TYR A 1 122 ? 35.863 28.754 -33.854 1.00 85.12 122 TYR A N 1
ATOM 1018 C CA . TYR A 1 122 ? 36.062 29.940 -34.703 1.00 85.12 122 TYR A CA 1
ATOM 1019 C C . TYR A 1 122 ? 36.412 31.224 -33.923 1.00 85.12 122 TYR A C 1
ATOM 1021 O O . TYR A 1 122 ? 36.825 32.226 -34.504 1.00 85.12 122 TYR A O 1
ATOM 1029 N N . LEU A 1 123 ? 36.312 31.210 -32.586 1.00 87.75 123 LEU A N 1
ATOM 1030 C CA . LEU A 1 123 ? 36.827 32.287 -31.731 1.00 87.75 123 LEU A CA 1
ATOM 1031 C C . LEU A 1 123 ? 38.364 32.394 -31.768 1.00 87.75 123 LEU A C 1
ATOM 1033 O O . LEU A 1 123 ? 38.912 33.410 -31.337 1.00 87.75 123 LEU A O 1
ATOM 1037 N N . VAL A 1 124 ? 39.069 31.377 -32.281 1.00 87.06 124 VAL A N 1
ATOM 1038 C CA . VAL A 1 124 ? 40.522 31.419 -32.519 1.00 87.06 124 VAL A CA 1
ATOM 1039 C C . VAL A 1 124 ? 40.896 32.449 -33.590 1.00 87.06 124 VAL A C 1
ATOM 1041 O O . VAL A 1 124 ? 41.905 33.135 -33.434 1.00 87.06 124 VAL A O 1
ATOM 1044 N N . ASP A 1 125 ? 40.070 32.621 -34.622 1.00 86.69 125 ASP A N 1
ATOM 1045 C CA . ASP A 1 125 ? 40.355 33.506 -35.761 1.00 86.69 125 ASP A CA 1
ATOM 1046 C C . ASP A 1 125 ? 40.009 34.987 -35.500 1.00 86.69 125 ASP A C 1
ATOM 1048 O O . ASP A 1 125 ? 40.237 35.843 -36.354 1.00 86.69 125 ASP A O 1
ATOM 1052 N N . VAL A 1 126 ? 39.493 35.313 -34.305 1.00 90.12 126 VAL A N 1
ATOM 1053 C CA . VAL A 1 126 ? 39.154 36.684 -33.868 1.00 90.12 126 VAL A CA 1
ATOM 1054 C C . VAL A 1 126 ? 39.793 37.067 -32.522 1.00 90.12 126 VAL A C 1
ATOM 1056 O O . VAL A 1 126 ? 39.220 37.804 -31.713 1.00 90.12 126 VAL A O 1
ATOM 1059 N N . GLN A 1 127 ? 40.990 36.553 -32.235 1.00 89.81 127 GLN A N 1
ATOM 1060 C CA . GLN A 1 127 ? 41.629 36.740 -30.928 1.00 89.81 127 GLN A CA 1
ATOM 1061 C C . GLN A 1 127 ? 42.011 38.191 -30.600 1.00 89.81 127 GLN A C 1
ATOM 1063 O O . GLN A 1 127 ? 41.955 38.556 -29.426 1.00 89.81 127 GLN A O 1
ATOM 1068 N N . ASN A 1 128 ? 42.352 39.038 -31.576 1.00 89.44 128 ASN A N 1
ATOM 1069 C CA . ASN A 1 128 ? 42.854 40.397 -31.339 1.00 89.44 128 ASN A CA 1
ATOM 1070 C C . ASN A 1 128 ? 41.829 41.479 -31.733 1.00 89.44 128 ASN A C 1
ATOM 1072 O O . ASN A 1 128 ? 40.971 41.253 -32.586 1.00 89.44 128 ASN A O 1
ATOM 1076 N N . PRO A 1 129 ? 41.903 42.693 -31.153 1.00 87.44 129 PRO A N 1
ATOM 1077 C CA . PRO A 1 129 ? 41.003 43.785 -31.512 1.00 87.44 129 PRO A CA 1
ATOM 1078 C C . PRO A 1 129 ? 41.070 44.162 -32.997 1.00 87.44 129 PRO A C 1
ATOM 1080 O O . PRO A 1 129 ? 42.136 44.506 -33.509 1.00 87.44 129 PRO A O 1
ATOM 1083 N N . ASN A 1 130 ? 39.899 44.246 -33.630 1.00 86.88 130 ASN A N 1
ATOM 1084 C CA . ASN A 1 130 ? 39.655 44.443 -35.065 1.00 86.88 130 ASN A CA 1
ATOM 1085 C C . ASN A 1 130 ? 39.939 43.220 -35.961 1.00 86.88 130 ASN A C 1
ATOM 1087 O O . ASN A 1 130 ? 39.850 43.360 -37.181 1.00 86.88 130 ASN A O 1
ATOM 1091 N N . ASP A 1 131 ? 40.215 42.037 -35.399 1.00 91.19 131 ASP A N 1
ATOM 1092 C CA . ASP A 1 131 ? 40.195 40.790 -36.172 1.00 91.19 131 ASP A CA 1
ATOM 1093 C C . ASP A 1 131 ? 38.751 40.456 -36.604 1.00 91.19 131 ASP A C 1
ATOM 1095 O O . ASP A 1 131 ? 37.785 40.670 -35.858 1.00 91.19 131 ASP A O 1
ATOM 1099 N N . VAL A 1 132 ? 38.607 39.946 -37.829 1.00 89.75 132 VAL A N 1
ATOM 1100 C CA . VAL A 1 132 ? 37.328 39.672 -38.502 1.00 89.75 132 VAL A CA 1
ATOM 1101 C C . VAL A 1 132 ? 37.429 38.341 -39.238 1.00 89.75 132 VAL A C 1
ATOM 1103 O O . VAL A 1 132 ? 38.363 38.136 -40.011 1.00 89.75 132 VAL A O 1
ATOM 1106 N N . TYR A 1 133 ? 36.429 37.485 -39.050 1.00 89.81 133 TYR A N 1
ATOM 1107 C CA . TYR A 1 133 ? 36.268 36.211 -39.740 1.00 89.81 133 TYR A CA 1
ATOM 1108 C C . TYR A 1 133 ? 34.879 36.144 -40.399 1.00 89.81 133 TYR A C 1
ATOM 1110 O O . TYR A 1 133 ? 33.867 36.476 -39.779 1.00 89.81 133 TYR A O 1
ATOM 1118 N N . GLU A 1 134 ? 34.825 35.748 -41.670 1.00 88.19 134 GLU A N 1
ATOM 1119 C CA . GLU A 1 134 ? 33.617 35.738 -42.509 1.00 88.19 134 GLU A CA 1
ATOM 1120 C C . GLU A 1 134 ? 33.428 34.342 -43.123 1.00 88.19 134 GLU A C 1
ATOM 1122 O O . GLU A 1 134 ? 34.395 33.742 -43.589 1.00 88.19 134 GLU A O 1
ATOM 1127 N N . PHE A 1 135 ? 32.196 33.822 -43.090 1.00 83.56 135 PHE A N 1
ATOM 1128 C CA . PHE A 1 135 ? 31.840 32.440 -43.451 1.00 83.56 135 PHE A CA 1
ATOM 1129 C C . PHE A 1 135 ? 30.544 32.387 -44.283 1.00 83.56 135 PHE A C 1
ATOM 1131 O O . PHE A 1 135 ? 29.652 33.212 -44.078 1.00 83.56 135 PHE A O 1
ATOM 1138 N N . GLU A 1 136 ? 30.412 31.432 -45.213 1.00 78.62 136 GLU A N 1
ATOM 1139 C CA . GLU A 1 136 ? 29.322 31.375 -46.215 1.00 78.62 136 GLU A CA 1
ATOM 1140 C C . GLU A 1 136 ? 28.594 30.010 -46.266 1.00 78.62 136 GLU A C 1
ATOM 1142 O O . GLU A 1 136 ? 29.179 28.985 -45.927 1.00 78.62 136 GLU A O 1
ATOM 1147 N N . ASP A 1 137 ? 27.313 30.032 -46.682 1.00 64.44 137 ASP A N 1
ATOM 1148 C CA . ASP A 1 137 ? 26.306 28.950 -46.860 1.00 64.44 137 ASP A CA 1
ATOM 1149 C C . ASP A 1 137 ? 26.552 27.596 -46.126 1.00 64.44 137 ASP A C 1
ATOM 1151 O O . ASP A 1 137 ? 25.763 27.245 -45.248 1.00 64.44 137 ASP A O 1
ATOM 1155 N N . GLU A 1 138 ? 27.579 26.803 -46.472 1.00 58.81 138 GLU A N 1
ATOM 1156 C CA . GLU A 1 138 ? 27.820 25.462 -45.886 1.00 58.81 138 GLU A CA 1
ATOM 1157 C C . GLU A 1 138 ? 28.466 25.485 -44.482 1.00 58.81 138 GLU A C 1
ATOM 1159 O O . GLU A 1 138 ? 28.268 24.545 -43.713 1.00 58.81 138 GLU A O 1
ATOM 1164 N N . GLU A 1 139 ? 29.180 26.554 -44.109 1.00 62.75 139 GLU A N 1
ATOM 1165 C CA . GLU A 1 139 ? 29.845 26.703 -42.794 1.00 62.75 139 GLU A CA 1
ATOM 1166 C C . GLU A 1 139 ? 29.006 27.530 -41.790 1.00 62.75 139 GLU A C 1
ATOM 1168 O O . GLU A 1 139 ? 29.433 27.838 -40.677 1.00 62.75 139 GLU A O 1
ATOM 1173 N N . ALA A 1 140 ? 27.789 27.922 -42.174 1.00 71.00 140 ALA A N 1
ATOM 1174 C CA . ALA A 1 140 ? 26.979 28.895 -41.450 1.00 71.00 140 ALA A CA 1
ATOM 1175 C C . ALA A 1 140 ? 26.067 28.265 -40.376 1.00 71.00 140 ALA A C 1
ATOM 1177 O O . ALA A 1 140 ? 25.117 27.546 -40.682 1.00 71.00 140 ALA A O 1
ATOM 1178 N N . PHE A 1 141 ? 26.295 28.577 -39.096 1.00 80.75 141 PHE A N 1
ATOM 1179 C CA . PHE A 1 141 ? 25.530 28.014 -37.969 1.00 80.75 141 PHE A CA 1
ATOM 1180 C C . PHE A 1 141 ? 24.117 28.611 -37.789 1.00 80.75 141 PHE A C 1
ATOM 1182 O O . PHE A 1 141 ? 23.893 29.810 -37.969 1.00 80.75 141 PHE A O 1
ATOM 1189 N N . SER A 1 142 ? 23.156 27.774 -37.371 1.00 84.38 142 SER A N 1
ATOM 1190 C CA . SER A 1 142 ? 21.783 28.200 -37.037 1.00 84.38 142 SER A CA 1
ATOM 1191 C C . SER A 1 142 ? 21.708 28.934 -35.687 1.00 84.38 142 SER A C 1
ATOM 1193 O O . SER A 1 142 ? 22.553 28.724 -34.811 1.00 84.38 142 SER A O 1
ATOM 1195 N N . LEU A 1 143 ? 20.663 29.743 -35.457 1.00 82.50 143 LEU A N 1
ATOM 1196 C CA . LEU A 1 143 ? 20.499 30.434 -34.166 1.00 82.50 143 LEU A CA 1
ATOM 1197 C C . LEU A 1 143 ? 20.243 29.472 -33.002 1.00 82.50 143 LEU A C 1
ATOM 1199 O O . LEU A 1 143 ? 20.690 29.754 -31.891 1.00 82.50 143 LEU A O 1
ATOM 1203 N N . PHE A 1 144 ? 19.586 28.329 -33.232 1.00 83.06 144 PHE A N 1
ATOM 1204 C CA . PHE A 1 144 ? 19.480 27.295 -32.196 1.00 83.06 144 PHE A CA 1
ATOM 1205 C C . PHE A 1 144 ? 20.846 26.711 -31.813 1.00 83.06 144 PHE A C 1
ATOM 1207 O O . PHE A 1 144 ? 21.058 26.431 -30.638 1.00 83.06 144 PHE A O 1
ATOM 1214 N N . THR A 1 145 ? 21.785 26.582 -32.757 1.00 81.00 145 THR A N 1
ATOM 1215 C CA . THR A 1 145 ? 23.154 26.115 -32.471 1.00 81.00 145 THR A CA 1
ATOM 1216 C C . THR A 1 145 ? 23.960 27.164 -31.698 1.00 81.00 145 THR A C 1
ATOM 1218 O O . THR A 1 145 ? 24.643 26.836 -30.733 1.00 81.00 145 THR A O 1
ATOM 1221 N N . ILE A 1 146 ? 23.844 28.441 -32.080 1.00 80.88 146 ILE A N 1
ATOM 1222 C CA . ILE A 1 146 ? 24.583 29.546 -31.446 1.00 80.88 146 ILE A CA 1
ATOM 1223 C C . ILE A 1 146 ? 24.058 29.847 -30.027 1.00 80.88 146 ILE A C 1
ATOM 1225 O O . ILE A 1 146 ? 24.845 30.209 -29.152 1.00 80.88 146 ILE A O 1
ATOM 1229 N N . LEU A 1 147 ? 22.747 29.708 -29.782 1.00 82.38 147 LEU A N 1
ATOM 1230 C CA . LEU A 1 147 ? 22.108 30.089 -28.512 1.00 82.38 147 LEU A CA 1
ATOM 1231 C C . LEU A 1 147 ? 21.694 28.918 -27.597 1.00 82.38 147 LEU A C 1
ATOM 1233 O O . LEU A 1 147 ? 21.401 29.184 -26.435 1.00 82.38 147 LEU A O 1
ATOM 1237 N N . ASP A 1 148 ? 21.637 27.664 -28.065 1.00 72.44 148 ASP A N 1
ATOM 1238 C CA . ASP A 1 148 ? 21.227 26.470 -27.285 1.00 72.44 148 ASP A CA 1
ATOM 1239 C C . ASP A 1 148 ? 20.004 26.728 -26.373 1.00 72.44 148 ASP A C 1
ATOM 1241 O O . ASP A 1 148 ? 20.117 26.876 -25.152 1.00 72.44 148 ASP A O 1
ATOM 1245 N N . LEU A 1 149 ? 18.820 26.903 -26.970 1.00 72.31 149 LEU A N 1
ATOM 1246 C CA . LEU A 1 149 ? 17.621 27.353 -26.249 1.00 72.31 149 LEU A CA 1
ATOM 1247 C C . LEU A 1 149 ? 16.886 26.207 -25.532 1.00 72.31 149 LEU A C 1
ATOM 1249 O O . LEU A 1 149 ? 16.603 25.159 -26.107 1.00 72.31 149 LEU A O 1
ATOM 1253 N N . GLY A 1 150 ? 16.527 26.438 -24.265 1.00 58.38 150 GLY A N 1
ATOM 1254 C CA . GLY A 1 150 ? 15.759 25.502 -23.437 1.00 58.38 150 GLY A CA 1
ATOM 1255 C C . GLY A 1 150 ? 14.243 25.740 -23.463 1.00 58.38 150 GLY A C 1
ATOM 1256 O O . GLY A 1 150 ? 13.762 26.774 -23.912 1.00 58.38 150 GLY A O 1
ATOM 1257 N N . SER A 1 151 ? 13.470 24.802 -22.909 1.00 55.31 151 SER A N 1
ATOM 1258 C CA . SER A 1 151 ? 11.997 24.872 -22.866 1.00 55.31 151 SER A CA 1
ATOM 1259 C C . SER A 1 151 ? 11.409 25.659 -21.682 1.00 55.31 151 SER A C 1
ATOM 1261 O O . SER A 1 151 ? 10.189 25.711 -21.542 1.00 55.31 151 SER A O 1
ATOM 1263 N N . VAL A 1 152 ? 12.253 26.210 -20.803 1.00 59.00 152 VAL A N 1
ATOM 1264 C CA . VAL A 1 152 ? 11.868 27.011 -19.628 1.00 59.00 152 VAL A CA 1
ATOM 1265 C C . VAL A 1 152 ? 12.794 28.218 -19.545 1.00 59.00 152 VAL A C 1
ATOM 1267 O O . VAL A 1 152 ? 14.014 28.072 -19.645 1.00 59.00 152 VAL A O 1
ATOM 1270 N N . TYR A 1 153 ? 12.209 29.398 -19.364 1.00 64.69 153 TYR A N 1
ATOM 1271 C CA . TYR A 1 153 ? 12.929 30.662 -19.289 1.00 64.69 153 TYR A CA 1
ATOM 1272 C C . TYR A 1 153 ? 12.204 31.680 -18.412 1.00 64.69 153 TYR A C 1
ATOM 1274 O O . TYR A 1 153 ? 11.024 31.535 -18.076 1.00 64.69 153 TYR A O 1
ATOM 1282 N N . SER A 1 154 ? 12.936 32.739 -18.098 1.00 74.81 154 SER A N 1
ATOM 1283 C CA . SER A 1 154 ? 12.537 33.864 -17.277 1.00 74.81 154 SER A CA 1
ATOM 1284 C C . SER A 1 154 ? 12.537 35.172 -18.060 1.00 74.81 154 SER A C 1
ATOM 1286 O O . SER A 1 154 ? 13.385 35.375 -18.919 1.00 74.81 154 SER A O 1
ATOM 1288 N N . VAL A 1 155 ? 11.608 36.091 -17.768 1.00 73.31 155 VA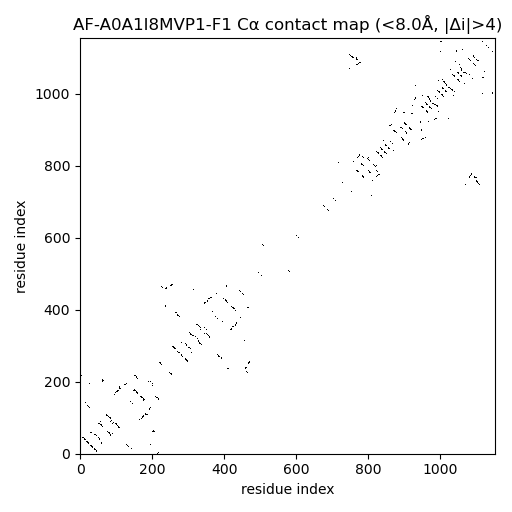L A N 1
ATOM 1289 C CA . VAL A 1 155 ? 11.548 37.408 -18.442 1.00 73.31 155 VAL A CA 1
ATOM 1290 C C . VAL A 1 155 ? 11.404 38.552 -17.446 1.00 73.31 155 VAL A C 1
ATOM 1292 O O . VAL A 1 155 ? 10.645 38.435 -16.481 1.00 73.31 155 VAL A O 1
ATOM 1295 N N . TYR A 1 156 ? 12.129 39.648 -17.691 1.00 75.69 156 TYR A N 1
ATOM 1296 C CA . TYR A 1 156 ? 12.087 40.901 -16.929 1.00 75.69 156 TYR A CA 1
ATOM 1297 C C . TYR A 1 156 ? 12.442 42.119 -17.804 1.00 75.69 156 TYR A C 1
ATOM 1299 O O . TYR A 1 156 ? 12.865 41.984 -18.947 1.00 75.69 156 TYR A O 1
ATOM 1307 N N . ILE A 1 157 ? 12.267 43.327 -17.268 1.00 78.06 157 ILE A N 1
ATOM 1308 C CA . ILE A 1 157 ? 12.646 44.597 -17.899 1.00 78.06 157 ILE A CA 1
ATOM 1309 C C . ILE A 1 157 ? 13.880 45.157 -17.181 1.00 78.06 157 ILE A C 1
ATOM 1311 O O . ILE A 1 157 ? 13.998 45.068 -15.955 1.00 78.06 157 ILE A O 1
ATOM 1315 N N . GLY A 1 158 ? 14.795 45.744 -17.946 1.00 75.06 158 GLY A N 1
ATOM 1316 C CA . GLY A 1 158 ? 15.997 46.422 -17.459 1.00 75.06 158 GLY A CA 1
ATOM 1317 C C . GLY A 1 158 ? 16.442 47.507 -18.440 1.00 75.06 158 GLY A C 1
ATOM 1318 O O . GLY A 1 158 ? 15.759 47.768 -19.429 1.00 75.06 158 GLY A O 1
ATOM 1319 N N . LYS A 1 159 ? 17.592 48.144 -18.200 1.00 76.81 159 LYS A N 1
ATOM 1320 C CA . LYS A 1 159 ? 18.154 49.131 -19.141 1.00 76.81 159 LYS A CA 1
ATOM 1321 C C . LYS A 1 159 ? 19.108 48.464 -20.128 1.00 76.81 159 LYS A C 1
ATOM 1323 O O . LYS A 1 159 ? 19.798 47.511 -19.766 1.00 76.81 159 LYS A O 1
ATOM 1328 N N . SER A 1 160 ? 19.147 48.973 -21.360 1.00 68.88 160 SER A N 1
ATOM 1329 C CA . SER A 1 160 ? 20.032 48.447 -22.407 1.00 68.88 160 SER A CA 1
ATOM 1330 C C . SER A 1 160 ? 21.507 48.496 -21.994 1.00 68.88 160 SER A C 1
ATOM 1332 O O . SER A 1 160 ? 22.002 49.545 -21.583 1.00 68.88 160 SER A O 1
ATOM 1334 N N . THR A 1 161 ? 22.211 47.374 -22.156 1.00 64.69 161 THR A N 1
ATOM 1335 C CA . THR A 1 161 ? 23.680 47.271 -22.057 1.00 64.69 161 THR A CA 1
ATOM 1336 C C . THR A 1 161 ? 24.318 46.920 -23.408 1.00 64.69 161 THR A C 1
ATOM 1338 O O . THR A 1 161 ? 25.453 46.443 -23.460 1.00 64.69 161 THR A O 1
ATOM 1341 N N . VAL A 1 162 ? 23.592 47.136 -24.513 1.00 66.50 162 VAL A N 1
ATOM 1342 C CA . VAL A 1 162 ? 24.087 46.877 -25.871 1.00 66.50 162 VAL A CA 1
ATOM 1343 C C . VAL A 1 162 ? 25.138 47.938 -26.243 1.00 66.50 162 VAL A C 1
ATOM 1345 O O . VAL A 1 162 ? 24.821 49.133 -26.190 1.00 66.50 162 VAL A O 1
ATOM 1348 N N . PRO A 1 163 ? 26.373 47.548 -26.620 1.00 55.72 163 PRO A N 1
ATOM 1349 C CA . PRO A 1 163 ? 27.426 48.494 -26.984 1.00 55.72 163 PRO A CA 1
ATOM 1350 C C . PRO A 1 163 ? 26.997 49.454 -28.100 1.00 55.72 163 PRO A C 1
ATOM 1352 O O . PRO A 1 163 ? 26.352 49.054 -29.069 1.00 55.72 163 PRO A O 1
ATOM 1355 N N . ASN A 1 164 ? 27.368 50.730 -27.963 1.00 54.78 164 ASN A N 1
ATOM 1356 C CA . ASN A 1 164 ? 27.081 51.809 -28.919 1.00 54.78 164 ASN A CA 1
ATOM 1357 C C . ASN A 1 164 ? 25.587 52.050 -29.252 1.00 54.78 164 ASN A C 1
ATOM 1359 O O . ASN A 1 164 ? 25.273 52.675 -30.266 1.00 54.78 164 ASN A O 1
ATOM 1363 N N . ALA A 1 165 ? 24.648 51.618 -28.398 1.00 56.47 165 ALA A N 1
ATOM 1364 C CA . ALA A 1 165 ? 23.224 51.919 -28.574 1.00 56.47 165 ALA A CA 1
ATOM 1365 C C . ALA A 1 165 ? 22.934 53.443 -28.492 1.00 56.47 165 ALA A C 1
ATOM 1367 O O . ALA A 1 165 ? 23.444 54.103 -27.583 1.00 56.47 165 ALA A O 1
ATOM 1368 N N . PRO A 1 166 ? 22.077 54.037 -29.357 1.00 50.69 166 PRO A N 1
ATOM 1369 C CA . PRO A 1 166 ? 21.991 55.501 -29.481 1.00 50.69 166 PRO A CA 1
ATOM 1370 C C . PRO A 1 166 ? 21.334 56.268 -28.317 1.00 50.69 166 PRO A C 1
ATOM 1372 O O . PRO A 1 166 ? 21.246 57.495 -28.384 1.00 50.69 166 PRO A O 1
ATOM 1375 N N . SER A 1 167 ? 20.843 55.593 -27.271 1.00 53.41 167 SER A N 1
ATOM 1376 C CA . SER A 1 167 ? 20.372 56.244 -26.040 1.00 53.41 167 SER A CA 1
ATOM 1377 C C . SER A 1 167 ? 20.419 55.304 -24.830 1.00 53.41 167 SER A C 1
ATOM 1379 O O . SER A 1 167 ? 19.617 54.376 -24.726 1.00 53.41 167 SER A O 1
ATOM 1381 N N . CYS A 1 168 ? 21.293 55.591 -23.861 1.00 55.12 168 CYS A N 1
ATOM 1382 C CA . CYS A 1 168 ? 21.590 54.731 -22.701 1.00 55.12 168 CYS A CA 1
ATOM 1383 C C . CYS A 1 168 ? 20.468 54.620 -21.640 1.00 55.12 168 CYS A C 1
ATOM 1385 O O . CYS A 1 168 ? 20.728 54.211 -20.513 1.00 55.12 168 CYS A O 1
ATOM 1387 N N . ASN A 1 169 ? 19.241 55.043 -21.956 1.00 58.78 169 ASN A N 1
ATOM 1388 C CA . ASN A 1 169 ? 18.123 55.135 -21.010 1.00 58.78 169 ASN A CA 1
ATOM 1389 C C . ASN A 1 169 ? 16.854 54.401 -21.471 1.00 58.78 169 ASN A C 1
ATOM 1391 O O . ASN A 1 169 ? 15.864 54.404 -20.734 1.00 58.78 169 ASN A O 1
ATOM 1395 N N . ALA A 1 170 ? 16.872 53.763 -22.646 1.00 65.88 170 ALA A N 1
ATOM 1396 C CA . ALA A 1 170 ? 15.758 52.942 -23.106 1.00 65.88 170 ALA A CA 1
ATOM 1397 C C . ALA A 1 170 ? 15.588 51.695 -22.217 1.00 65.88 170 ALA A C 1
ATOM 1399 O O . ALA A 1 170 ? 16.565 51.021 -21.873 1.00 65.88 170 ALA A O 1
ATOM 1400 N N . ASP A 1 171 ? 14.344 51.404 -21.838 1.00 76.38 171 ASP A N 1
ATOM 1401 C CA . ASP A 1 171 ? 13.966 50.127 -21.224 1.00 76.38 171 ASP A CA 1
ATOM 1402 C C . ASP A 1 171 ? 13.933 49.028 -22.294 1.00 76.38 171 ASP A C 1
ATOM 1404 O O . ASP A 1 171 ? 13.391 49.242 -23.377 1.00 76.38 171 ASP A O 1
ATOM 1408 N N . VAL A 1 172 ? 14.505 47.861 -21.998 1.00 80.94 172 VAL A N 1
ATOM 1409 C CA . VAL A 1 172 ? 14.586 46.703 -22.906 1.00 80.94 172 VAL A CA 1
ATOM 1410 C C . VAL A 1 172 ? 14.104 45.434 -22.211 1.00 80.94 172 VAL A C 1
ATOM 1412 O O . VAL A 1 172 ? 14.119 45.342 -20.978 1.00 80.94 172 VAL A O 1
ATOM 1415 N N . ILE A 1 173 ? 13.661 44.465 -23.009 1.00 82.38 173 ILE A N 1
ATOM 1416 C CA . ILE A 1 173 ? 13.089 43.206 -22.522 1.00 82.38 173 ILE A CA 1
ATOM 1417 C C . ILE A 1 173 ? 14.199 42.155 -22.454 1.00 82.38 173 ILE A C 1
ATOM 1419 O O . ILE A 1 173 ? 14.828 41.845 -23.461 1.00 82.38 173 ILE A O 1
ATOM 1423 N N . TRP A 1 174 ? 14.438 41.616 -21.262 1.00 83.69 174 TRP A N 1
ATOM 1424 C CA . TRP A 1 174 ? 15.456 40.609 -20.979 1.00 83.69 174 TRP A CA 1
ATOM 1425 C C . TRP A 1 174 ? 14.815 39.231 -20.839 1.00 83.69 174 TRP A C 1
ATOM 1427 O O . TRP A 1 174 ? 13.871 39.066 -20.066 1.00 83.69 174 TRP A O 1
ATOM 1437 N N . ILE A 1 175 ? 15.340 38.250 -21.572 1.00 84.19 175 ILE A N 1
ATOM 1438 C CA . ILE A 1 175 ? 14.855 36.869 -21.633 1.00 84.19 175 ILE A CA 1
ATOM 1439 C C . ILE A 1 175 ? 16.001 35.943 -21.207 1.00 84.19 175 ILE A C 1
ATOM 1441 O O . ILE A 1 175 ? 16.930 35.693 -21.966 1.00 84.19 175 ILE A O 1
ATOM 1445 N N . ASP A 1 176 ? 15.943 35.445 -19.982 1.00 83.75 176 ASP A N 1
ATOM 1446 C CA . ASP A 1 176 ? 17.004 34.717 -19.288 1.00 83.75 176 ASP A CA 1
ATOM 1447 C C . ASP A 1 176 ? 16.614 33.243 -19.111 1.00 83.75 176 ASP A C 1
ATOM 1449 O O . ASP A 1 176 ? 15.637 32.938 -18.434 1.00 83.75 176 ASP A O 1
ATOM 1453 N N . TYR A 1 177 ? 17.327 32.312 -19.744 1.00 79.25 177 TYR A N 1
ATOM 1454 C CA . TYR A 1 177 ? 16.933 30.897 -19.757 1.00 79.25 177 TYR A CA 1
ATOM 1455 C C . TYR A 1 177 ? 17.463 30.135 -18.535 1.00 79.25 177 TYR A C 1
ATOM 1457 O O . TYR A 1 177 ? 18.672 29.953 -18.390 1.00 79.25 177 TYR A O 1
ATOM 1465 N N . ASP A 1 178 ? 16.544 29.601 -17.720 1.00 69.69 178 ASP A N 1
ATOM 1466 C CA . ASP A 1 178 ? 16.797 28.889 -16.456 1.00 69.69 178 ASP A CA 1
ATOM 1467 C C . ASP A 1 178 ? 17.812 27.723 -16.563 1.00 69.69 178 ASP A C 1
ATOM 1469 O O . ASP A 1 178 ? 18.441 27.364 -15.566 1.00 69.69 178 ASP A O 1
ATOM 1473 N N . ARG A 1 179 ? 17.990 27.120 -17.752 1.00 76.00 179 ARG A N 1
ATOM 1474 C CA . ARG A 1 179 ? 19.030 26.108 -18.021 1.00 76.00 179 ARG A CA 1
ATOM 1475 C C . ARG A 1 179 ? 20.294 26.769 -18.582 1.00 76.00 179 ARG A C 1
ATOM 1477 O O . ARG A 1 179 ? 20.284 27.254 -19.712 1.00 76.00 179 ARG A O 1
ATOM 1484 N N . THR A 1 180 ? 21.397 26.716 -17.840 1.00 81.88 180 THR A N 1
ATOM 1485 C CA . THR A 1 180 ? 22.744 27.109 -18.301 1.00 81.88 180 THR A CA 1
ATOM 1486 C C . THR A 1 180 ? 23.208 26.307 -19.520 1.00 81.88 180 THR A C 1
ATOM 1488 O O . THR A 1 180 ? 22.883 25.127 -19.632 1.00 81.88 180 THR A O 1
ATOM 1491 N N . VAL A 1 181 ? 24.007 26.927 -20.389 1.00 81.94 181 VAL A N 1
ATOM 1492 C CA . VAL A 1 181 ? 24.782 26.234 -21.430 1.00 81.94 181 VAL A CA 1
ATOM 1493 C C . VAL A 1 181 ? 26.017 25.605 -20.780 1.00 81.94 181 VAL A C 1
ATOM 1495 O O . VAL A 1 181 ? 26.751 26.273 -20.051 1.00 81.94 181 VAL A O 1
ATOM 1498 N N . GLU A 1 182 ? 26.240 24.323 -21.034 1.00 84.75 182 GLU A N 1
ATOM 1499 C CA . GLU A 1 182 ? 27.387 23.554 -20.539 1.00 84.75 182 GLU A CA 1
ATOM 1500 C C . GLU A 1 182 ? 28.545 23.688 -21.554 1.00 84.75 182 GLU A C 1
ATOM 1502 O O . GLU A 1 182 ? 28.350 23.391 -22.728 1.00 84.75 182 GLU A O 1
ATOM 1507 N N . ILE A 1 183 ? 29.722 24.170 -21.128 1.00 80.94 183 ILE A N 1
ATOM 1508 C CA . ILE A 1 183 ? 30.938 24.303 -21.963 1.00 80.94 183 ILE A CA 1
ATOM 1509 C C . ILE A 1 183 ? 32.046 23.390 -21.415 1.00 80.94 183 ILE A C 1
ATOM 1511 O O . ILE A 1 183 ? 32.238 23.303 -20.198 1.00 80.94 183 ILE A O 1
ATOM 1515 N N . MET A 1 184 ? 32.809 22.754 -22.311 1.00 79.81 184 MET A N 1
ATOM 1516 C CA . MET A 1 184 ? 33.970 21.922 -21.980 1.00 79.81 184 MET A CA 1
ATOM 1517 C C . MET A 1 184 ? 35.163 22.757 -21.476 1.00 79.81 184 MET A C 1
ATOM 1519 O O . MET A 1 184 ? 35.493 23.774 -22.093 1.00 79.81 184 MET A O 1
ATOM 1523 N N . PRO A 1 185 ? 35.958 22.283 -20.492 1.00 79.12 185 PRO A N 1
ATOM 1524 C CA . PRO A 1 185 ? 37.134 23.002 -19.978 1.00 79.12 185 PRO A CA 1
ATOM 1525 C C . PRO A 1 185 ? 38.173 23.406 -21.043 1.00 79.12 185 PRO A C 1
ATOM 1527 O O . PRO A 1 185 ? 38.959 24.335 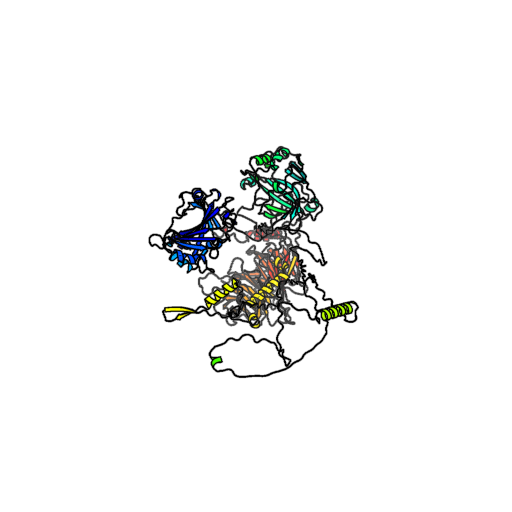-20.828 1.00 79.12 185 PRO A O 1
ATOM 1530 N N . GLN A 1 186 ? 38.187 22.699 -22.181 1.00 76.38 186 GLN A N 1
ATOM 1531 C CA . GLN A 1 186 ? 39.031 22.986 -23.345 1.00 76.38 186 GLN A CA 1
ATOM 1532 C C . GLN A 1 186 ? 38.493 24.171 -24.164 1.00 76.38 186 GLN A C 1
ATOM 1534 O O . GLN A 1 186 ? 39.256 25.087 -24.455 1.00 76.38 186 GLN A O 1
ATOM 1539 N N . GLU A 1 187 ? 37.187 24.223 -24.442 1.00 79.69 187 GLU A N 1
ATOM 1540 C CA . GLU A 1 187 ? 36.525 25.333 -25.149 1.00 79.69 187 GLU A CA 1
ATOM 1541 C C . GLU A 1 187 ? 36.626 26.649 -24.356 1.00 79.69 187 GLU A C 1
ATOM 1543 O O . GLU A 1 187 ? 36.858 27.716 -24.926 1.00 79.69 187 GLU A O 1
ATOM 1548 N N . VAL A 1 188 ? 36.589 26.588 -23.013 1.00 84.12 188 VAL A N 1
ATOM 1549 C CA . VAL A 1 188 ? 36.848 27.755 -22.141 1.00 84.12 188 VAL A CA 1
ATOM 1550 C C . VAL A 1 188 ? 38.257 28.348 -22.373 1.00 84.12 188 VAL A C 1
ATOM 1552 O O . VAL A 1 188 ? 38.535 29.458 -21.919 1.00 84.12 188 VAL A O 1
ATOM 1555 N N . LYS A 1 189 ? 39.184 27.659 -23.061 1.00 83.19 189 LYS A N 1
ATOM 1556 C CA . LYS A 1 189 ? 40.467 28.246 -23.486 1.00 83.19 189 LYS A CA 1
ATOM 1557 C C . LYS A 1 189 ? 40.284 29.321 -24.557 1.00 83.19 189 LYS A C 1
ATOM 1559 O O . LYS A 1 189 ? 40.908 30.367 -24.424 1.00 83.19 189 LYS A O 1
ATOM 1564 N N . TYR A 1 190 ? 39.415 29.124 -25.548 1.00 86.56 190 TYR A N 1
ATOM 1565 C CA . TYR A 1 190 ? 39.229 30.100 -26.628 1.00 86.56 190 TYR A CA 1
ATOM 1566 C C . TYR A 1 190 ? 38.811 31.466 -26.063 1.00 86.56 190 TYR A C 1
ATOM 1568 O O . TYR A 1 190 ? 39.446 32.475 -26.347 1.00 86.56 190 TYR A O 1
ATOM 1576 N N . PHE A 1 191 ? 37.870 31.475 -25.112 1.00 86.88 191 PHE A N 1
ATOM 1577 C CA . PHE A 1 191 ? 37.457 32.670 -24.364 1.00 86.88 191 PHE A CA 1
ATOM 1578 C C . PHE A 1 191 ? 38.555 33.291 -23.476 1.00 86.88 191 PHE A C 1
ATOM 1580 O O . PHE A 1 191 ? 38.524 34.494 -23.218 1.00 86.88 191 PHE A O 1
ATOM 1587 N N . LYS A 1 192 ? 39.523 32.500 -22.985 1.00 83.81 192 LYS A N 1
ATOM 1588 C CA . LYS A 1 192 ? 40.673 32.994 -22.195 1.00 83.81 192 LYS A CA 1
ATOM 1589 C C . LYS A 1 192 ? 41.716 33.700 -23.063 1.00 83.81 192 LYS A C 1
ATOM 1591 O O . LYS A 1 192 ? 42.365 34.615 -22.559 1.00 83.81 192 LYS A O 1
ATOM 1596 N N . ASP A 1 193 ? 41.852 33.279 -24.317 1.00 86.50 193 ASP A N 1
ATOM 1597 C CA . ASP A 1 193 ? 42.863 33.775 -25.253 1.00 86.50 193 ASP A CA 1
ATOM 1598 C C . ASP A 1 193 ? 42.416 35.047 -26.010 1.00 86.50 193 ASP A C 1
ATOM 1600 O O . ASP A 1 193 ? 43.248 35.710 -26.623 1.00 86.50 193 ASP A O 1
ATOM 1604 N N . LEU A 1 194 ? 41.134 35.435 -25.927 1.00 88.94 194 LEU A N 1
ATOM 1605 C CA . LEU A 1 194 ? 40.618 36.689 -26.493 1.00 88.94 194 LEU A CA 1
ATOM 1606 C C . LEU A 1 194 ? 41.245 37.930 -25.831 1.00 88.94 194 LEU A C 1
ATOM 1608 O O . LEU A 1 194 ? 41.199 38.100 -24.607 1.00 88.94 194 LEU A O 1
ATOM 1612 N N . VAL A 1 195 ? 41.743 38.852 -26.653 1.00 87.06 195 VAL A N 1
ATOM 1613 C CA . VAL A 1 195 ? 42.376 40.116 -26.257 1.00 87.06 195 VAL A CA 1
ATOM 1614 C C . VAL A 1 195 ? 41.466 41.300 -26.590 1.00 87.06 195 VAL A C 1
ATOM 1616 O O . VAL A 1 195 ? 40.849 41.370 -27.652 1.00 87.06 195 VAL A O 1
ATOM 1619 N N . ALA A 1 196 ? 41.392 42.247 -25.657 1.00 85.06 196 ALA A N 1
ATOM 1620 C CA . ALA A 1 196 ? 40.645 43.493 -25.757 1.00 85.06 196 ALA A CA 1
ATOM 1621 C C . ALA A 1 196 ? 41.560 44.708 -25.987 1.00 85.06 196 ALA A C 1
ATOM 1623 O O . ALA A 1 196 ? 42.777 44.638 -25.797 1.00 85.06 196 ALA A O 1
ATOM 1624 N N . LEU A 1 197 ? 40.964 45.844 -26.363 1.00 80.44 197 LEU A N 1
ATOM 1625 C CA . LEU A 1 197 ? 41.671 47.074 -26.722 1.00 80.44 197 LEU A CA 1
ATOM 1626 C C . LEU A 1 197 ? 42.601 47.545 -25.581 1.00 80.44 197 LEU A C 1
ATOM 1628 O O . LEU A 1 197 ? 42.154 47.871 -24.478 1.00 80.44 197 LEU A O 1
ATOM 1632 N N . GLY A 1 198 ? 43.910 47.593 -25.852 1.00 76.25 198 GLY A N 1
ATOM 1633 C CA . GLY A 1 198 ? 44.936 47.895 -24.846 1.00 76.25 198 GLY A CA 1
ATOM 1634 C C . GLY A 1 198 ? 45.461 46.669 -24.085 1.00 76.25 198 GLY A C 1
ATOM 1635 O O . GLY A 1 198 ? 45.683 46.762 -22.876 1.00 76.25 198 GLY A O 1
ATOM 1636 N N . ASP A 1 199 ? 45.644 45.553 -24.797 1.00 75.31 199 ASP A N 1
ATOM 1637 C CA . ASP A 1 199 ? 46.392 44.344 -24.415 1.00 75.31 199 ASP A CA 1
ATOM 1638 C C . ASP A 1 199 ? 45.974 43.709 -23.077 1.00 75.31 199 ASP A C 1
ATOM 1640 O O . ASP A 1 199 ? 46.796 43.293 -22.255 1.00 75.31 199 ASP A O 1
ATOM 1644 N N . LYS A 1 200 ? 44.659 43.626 -22.845 1.00 78.81 200 LYS A N 1
ATOM 1645 C CA . LYS A 1 200 ? 44.070 42.962 -21.671 1.00 78.81 200 LYS A CA 1
ATOM 1646 C C . LYS A 1 200 ? 43.245 41.748 -22.103 1.00 78.81 200 LYS A C 1
ATOM 1648 O O . LYS A 1 200 ? 42.499 41.869 -23.070 1.00 78.81 200 LYS A O 1
ATOM 1653 N N . PRO A 1 201 ? 43.290 40.616 -21.373 1.00 80.31 201 PRO A N 1
ATOM 1654 C CA . PRO A 1 201 ? 42.389 39.492 -21.627 1.00 80.31 201 PRO A CA 1
ATOM 1655 C C . PRO A 1 201 ? 40.933 39.948 -21.516 1.00 80.31 201 PRO A C 1
ATOM 1657 O O . PRO A 1 201 ? 40.566 40.546 -20.500 1.00 80.31 201 PRO A O 1
ATOM 1660 N N . MET A 1 202 ? 40.107 39.674 -22.524 1.00 81.38 202 MET A N 1
ATOM 1661 C CA . MET A 1 202 ? 38.777 40.280 -22.645 1.00 81.38 202 MET A CA 1
ATOM 1662 C C . MET A 1 202 ? 37.850 39.891 -21.483 1.00 81.38 202 MET A C 1
ATOM 1664 O O . MET A 1 202 ? 37.157 40.749 -20.945 1.00 81.38 202 MET A O 1
ATOM 1668 N N . MET A 1 203 ? 37.968 38.664 -20.955 1.00 75.94 203 MET A N 1
ATOM 1669 C CA . MET A 1 203 ? 37.266 38.250 -19.728 1.00 75.94 203 MET A CA 1
ATOM 1670 C C . MET A 1 203 ? 37.595 39.090 -18.477 1.00 75.94 203 MET A C 1
ATOM 1672 O O . MET A 1 203 ? 36.950 38.896 -17.454 1.00 75.94 203 MET A O 1
ATOM 1676 N N . ASN A 1 204 ? 38.642 39.926 -18.467 1.00 71.31 204 ASN A N 1
ATOM 1677 C CA . ASN A 1 204 ? 38.945 40.837 -17.349 1.00 71.31 204 ASN A CA 1
ATOM 1678 C C . ASN A 1 204 ? 38.232 42.197 -17.468 1.00 71.31 204 ASN A C 1
ATOM 1680 O O . ASN A 1 204 ? 38.384 43.029 -16.573 1.00 71.31 204 ASN A O 1
ATOM 1684 N N . ILE A 1 205 ? 37.488 42.444 -18.548 1.00 71.12 205 ILE A N 1
ATOM 1685 C CA . ILE A 1 205 ? 36.565 43.576 -18.635 1.00 71.12 205 ILE A CA 1
ATOM 1686 C C . ILE A 1 205 ? 35.320 43.237 -17.810 1.00 71.12 205 ILE A C 1
ATOM 1688 O O . ILE A 1 205 ? 34.809 42.125 -17.872 1.00 71.12 205 ILE A O 1
ATOM 1692 N N . THR A 1 206 ? 34.826 44.201 -17.036 1.00 65.56 206 THR A N 1
ATOM 1693 C CA . THR A 1 206 ? 33.527 44.108 -16.358 1.00 65.56 206 THR A CA 1
ATOM 1694 C C . THR A 1 206 ? 32.631 45.193 -16.929 1.00 65.56 206 THR A C 1
ATOM 1696 O O . THR A 1 206 ? 32.881 46.379 -16.705 1.00 65.56 206 THR A O 1
ATOM 1699 N N . ILE A 1 207 ? 31.600 44.804 -17.677 1.00 63.81 207 ILE A N 1
ATOM 1700 C CA . ILE A 1 207 ? 30.599 45.747 -18.183 1.00 63.81 207 ILE A CA 1
ATOM 1701 C C . ILE A 1 207 ? 29.524 45.900 -17.089 1.00 63.81 207 ILE A C 1
ATOM 1703 O O . ILE A 1 207 ? 29.055 44.889 -16.566 1.00 63.81 207 ILE A O 1
ATOM 1707 N N . PRO A 1 208 ? 29.138 47.123 -16.675 1.00 56.44 208 PRO A N 1
ATOM 1708 C CA . PRO A 1 208 ? 28.227 47.304 -15.547 1.00 56.44 208 PRO A CA 1
ATOM 1709 C C . PRO A 1 208 ? 26.815 46.781 -15.858 1.00 56.44 208 PRO A C 1
ATOM 1711 O O . PRO A 1 208 ? 26.079 47.358 -16.658 1.00 56.44 208 PRO A O 1
ATOM 1714 N N . THR A 1 209 ? 26.424 45.703 -15.178 1.00 56.28 209 THR A N 1
ATOM 1715 C CA . THR A 1 209 ? 25.080 45.109 -15.239 1.00 56.28 209 THR A CA 1
ATOM 1716 C C . THR A 1 209 ? 24.030 46.043 -14.636 1.00 56.28 209 THR A C 1
ATOM 1718 O O . THR A 1 209 ? 24.253 46.618 -13.567 1.00 56.28 209 THR A O 1
ATOM 1721 N N . THR A 1 210 ? 22.855 46.157 -15.263 1.00 54.81 210 THR A N 1
ATOM 1722 C CA . THR A 1 210 ? 21.754 46.992 -14.755 1.00 54.81 210 THR A CA 1
ATOM 1723 C C . THR A 1 210 ? 20.748 46.145 -13.972 1.00 54.81 210 THR A C 1
ATOM 1725 O O . THR A 1 210 ? 20.377 45.050 -14.387 1.00 54.81 210 THR A O 1
ATOM 1728 N N . SER A 1 211 ? 20.329 46.615 -12.792 1.00 51.31 211 SER A N 1
ATOM 1729 C CA . SER A 1 211 ? 19.362 45.885 -11.963 1.00 51.31 211 SER A CA 1
ATOM 1730 C C . SER A 1 211 ? 17.982 45.825 -12.640 1.00 51.31 211 SER A C 1
ATOM 1732 O O . SER A 1 211 ? 17.579 46.828 -13.236 1.00 51.31 211 SER A O 1
ATOM 1734 N N . PRO A 1 212 ? 17.224 44.715 -12.511 1.00 53.22 212 PRO A N 1
ATOM 1735 C CA . PRO A 1 212 ? 15.870 44.622 -13.053 1.00 53.22 212 PRO A CA 1
ATOM 1736 C C . PRO A 1 212 ? 14.976 45.762 -12.555 1.00 53.22 212 PRO A C 1
ATOM 1738 O O . PRO A 1 212 ? 14.853 45.989 -11.349 1.00 53.22 212 PRO A O 1
ATOM 1741 N N . THR A 1 213 ? 14.328 46.464 -13.484 1.00 56.91 213 THR A N 1
ATOM 1742 C CA . THR A 1 213 ? 13.341 47.512 -13.183 1.00 56.91 213 THR A CA 1
ATOM 1743 C C . THR A 1 213 ? 11.929 46.937 -13.007 1.00 56.91 213 THR A C 1
ATOM 1745 O O . THR A 1 213 ? 11.039 47.641 -12.531 1.00 56.91 213 THR A O 1
ATOM 1748 N N . SER A 1 214 ? 11.724 45.647 -13.317 1.00 48.50 214 SER A N 1
ATOM 1749 C CA . SER A 1 214 ? 10.471 44.903 -13.113 1.00 48.50 214 SER A CA 1
ATOM 1750 C C . SER A 1 214 ? 10.660 43.578 -12.346 1.00 48.50 214 SER A C 1
ATOM 1752 O O . SER A 1 214 ? 11.788 43.124 -12.145 1.00 48.50 214 SER A O 1
ATOM 1754 N N . PRO A 1 215 ? 9.561 42.896 -11.955 1.00 43.66 215 PRO A N 1
ATOM 1755 C CA . PRO A 1 215 ? 9.586 41.496 -11.516 1.00 43.66 215 PRO A CA 1
ATOM 1756 C C . PRO A 1 215 ? 9.991 40.504 -12.630 1.00 43.66 215 PRO A C 1
ATOM 1758 O O . PRO A 1 215 ? 10.103 40.895 -13.791 1.00 43.66 215 PRO A O 1
ATOM 1761 N N . ILE A 1 216 ? 10.163 39.228 -12.242 1.00 44.34 216 ILE A N 1
ATOM 1762 C CA . ILE A 1 216 ? 10.650 38.091 -13.055 1.00 44.34 216 ILE A CA 1
ATOM 1763 C C . ILE A 1 216 ? 9.610 36.935 -13.046 1.00 44.34 216 ILE A C 1
ATOM 1765 O O . ILE A 1 216 ? 9.034 36.657 -11.986 1.00 44.34 216 ILE A O 1
ATOM 1769 N N . TYR A 1 217 ? 9.386 36.250 -14.181 1.00 45.41 217 TYR A N 1
ATOM 1770 C CA . TYR A 1 217 ? 8.291 35.269 -14.457 1.00 45.41 217 TYR A CA 1
ATOM 1771 C C . TYR A 1 217 ? 8.811 33.926 -15.093 1.00 45.41 217 TYR A C 1
ATOM 1773 O O . TYR A 1 217 ? 9.981 33.946 -15.432 1.00 45.41 217 TYR A O 1
ATOM 1781 N N . HIS A 1 218 ? 8.069 32.784 -15.216 1.00 37.25 218 HIS A N 1
ATOM 1782 C CA . HIS A 1 218 ? 8.551 31.397 -15.632 1.00 37.25 218 HIS A CA 1
ATOM 1783 C C . HIS A 1 218 ? 7.493 30.483 -16.393 1.00 37.25 218 HIS A C 1
ATOM 1785 O O . HIS A 1 218 ? 6.364 30.929 -16.546 1.00 37.25 218 HIS A O 1
ATOM 1791 N N . SER A 1 219 ? 7.746 29.197 -16.792 1.00 34.84 219 SER A N 1
ATOM 1792 C CA . SER A 1 219 ? 6.767 28.243 -17.465 1.00 34.84 219 SER A CA 1
ATOM 1793 C C . SER A 1 219 ? 6.877 26.695 -17.128 1.00 34.84 219 SER A C 1
ATOM 1795 O O . SER A 1 219 ? 7.971 26.253 -16.783 1.00 34.84 219 SER A O 1
ATOM 1797 N N . VAL A 1 220 ? 5.782 25.853 -17.148 1.00 36.47 220 VAL A N 1
ATOM 1798 C CA . VAL A 1 220 ? 5.717 24.394 -16.670 1.00 36.47 220 VAL A CA 1
ATOM 1799 C C . VAL A 1 220 ? 4.528 23.477 -17.208 1.00 36.47 220 VAL A C 1
ATOM 1801 O O . VAL A 1 220 ? 3.455 24.002 -17.499 1.00 36.47 220 VAL A O 1
ATOM 1804 N N . TYR A 1 221 ? 4.648 22.110 -17.226 1.00 31.36 221 TYR A N 1
ATOM 1805 C CA . TYR A 1 221 ? 3.622 21.034 -17.555 1.00 31.36 221 TYR A CA 1
ATOM 1806 C C . TYR A 1 221 ? 3.498 19.840 -16.502 1.00 31.36 221 TYR A C 1
ATOM 1808 O O . TYR A 1 221 ? 4.268 19.847 -15.544 1.00 31.36 221 TYR A O 1
ATOM 1816 N N . LEU A 1 222 ? 2.541 18.851 -16.565 1.00 29.64 222 LEU A N 1
ATOM 1817 C CA . LEU A 1 222 ? 2.217 17.887 -15.430 1.00 29.64 222 LEU A CA 1
ATOM 1818 C C . LEU A 1 222 ? 1.417 16.549 -15.708 1.00 29.64 222 LEU A C 1
ATOM 1820 O O . LEU A 1 222 ? 0.748 16.469 -16.720 1.00 29.64 222 LEU A O 1
ATOM 1824 N N . LEU A 1 223 ? 1.361 15.567 -14.760 1.00 30.34 223 LEU A N 1
ATOM 1825 C CA . LEU A 1 223 ? 0.461 14.354 -14.658 1.00 30.34 223 LEU A CA 1
ATOM 1826 C C . LEU A 1 223 ? 0.420 13.726 -13.208 1.00 30.34 223 LEU A C 1
ATOM 1828 O O . LEU A 1 223 ? 1.311 14.068 -12.435 1.00 30.34 223 LEU A O 1
ATOM 1832 N N . ASP A 1 224 ? -0.439 12.803 -12.684 1.00 28.83 224 ASP A N 1
ATOM 1833 C CA . ASP A 1 224 ? -1.785 12.166 -12.935 1.00 28.83 224 ASP A CA 1
ATOM 1834 C C . ASP A 1 224 ? -2.397 11.663 -11.565 1.00 28.83 224 ASP A C 1
ATOM 1836 O O . ASP A 1 224 ? -1.611 11.081 -10.817 1.00 28.83 224 ASP A O 1
ATOM 1840 N N . TYR A 1 225 ? -3.684 11.872 -11.153 1.00 26.58 225 TYR A N 1
ATOM 1841 C CA . TYR A 1 225 ? -4.238 11.420 -9.814 1.00 26.58 225 TYR A CA 1
ATOM 1842 C C . TYR A 1 225 ? -5.773 11.626 -9.506 1.00 26.58 225 TYR A C 1
ATOM 1844 O O . TYR A 1 225 ? -6.306 12.674 -9.844 1.00 26.58 225 TYR A O 1
ATOM 1852 N N . GLU A 1 226 ? -6.444 10.732 -8.732 1.00 27.34 226 GLU A N 1
ATOM 1853 C CA . GLU A 1 226 ? -7.854 10.812 -8.188 1.00 27.34 226 GLU A CA 1
ATOM 1854 C C . GLU A 1 226 ? -8.048 11.545 -6.819 1.00 27.34 226 GLU A C 1
ATOM 1856 O O . GLU A 1 226 ? -7.125 11.517 -6.008 1.00 27.34 226 GLU A O 1
ATOM 1861 N N . THR A 1 227 ? -9.271 12.046 -6.486 1.00 25.55 227 THR A N 1
ATOM 1862 C CA . THR A 1 227 ? -9.831 12.180 -5.091 1.00 25.55 227 THR A CA 1
ATOM 1863 C C . THR A 1 227 ? -11.369 12.410 -5.011 1.00 25.55 227 THR A C 1
ATOM 1865 O O . THR A 1 227 ? -11.934 13.038 -5.895 1.00 25.55 227 THR A O 1
ATOM 1868 N N . ASN A 1 228 ? -12.022 11.981 -3.907 1.00 26.58 228 ASN A N 1
ATOM 1869 C CA . ASN A 1 228 ? -13.475 12.105 -3.601 1.00 26.58 228 ASN A CA 1
ATOM 1870 C C . ASN A 1 228 ? -13.924 13.463 -2.993 1.00 26.58 228 ASN A C 1
ATOM 1872 O O . ASN A 1 228 ? -13.200 14.000 -2.154 1.00 26.58 228 ASN A O 1
ATOM 1876 N N . VAL A 1 229 ? -15.189 13.882 -3.211 1.00 26.88 229 VAL A N 1
ATOM 1877 C CA . VAL A 1 229 ? -15.966 14.793 -2.319 1.00 26.88 229 VAL A CA 1
ATOM 1878 C C . VAL A 1 229 ? -17.450 14.360 -2.224 1.00 26.88 229 VAL A C 1
ATOM 1880 O O . VAL A 1 229 ? -17.974 13.693 -3.109 1.00 26.88 229 VAL A O 1
ATOM 1883 N N . ALA A 1 230 ? -18.121 14.706 -1.118 1.00 25.45 230 ALA A N 1
ATOM 1884 C CA . ALA A 1 230 ? -19.460 14.246 -0.742 1.00 25.45 230 ALA A CA 1
ATOM 1885 C C . ALA A 1 230 ? -20.649 14.937 -1.455 1.00 25.45 230 ALA A C 1
ATOM 1887 O O . ALA A 1 230 ? -20.664 16.158 -1.608 1.00 25.45 230 ALA A O 1
ATOM 1888 N N . ALA A 1 231 ? -21.710 14.174 -1.751 1.00 24.86 231 ALA A N 1
ATOM 1889 C CA . ALA A 1 231 ? -23.015 14.693 -2.169 1.00 24.86 231 ALA A CA 1
ATOM 1890 C C . ALA A 1 231 ? -23.873 15.149 -0.973 1.00 24.86 231 ALA A C 1
ATOM 1892 O O . ALA A 1 231 ? -24.054 14.422 0.007 1.00 24.86 231 ALA A O 1
ATOM 1893 N N . SER A 1 232 ? -24.453 16.345 -1.081 1.00 25.98 232 SER A N 1
ATOM 1894 C CA . SER A 1 232 ? -25.482 16.865 -0.173 1.00 25.98 232 SER A CA 1
ATOM 1895 C C . SER A 1 232 ? -26.880 16.759 -0.807 1.00 25.98 232 SER A C 1
ATOM 1897 O O . SER A 1 232 ? -27.034 16.402 -1.974 1.00 25.98 232 SER A O 1
ATOM 1899 N N . LYS A 1 233 ? -27.939 17.003 -0.023 1.00 26.92 233 LYS A N 1
ATOM 1900 C CA . LYS A 1 233 ? -29.323 16.773 -0.467 1.00 26.92 233 LYS A CA 1
ATOM 1901 C C . LYS A 1 233 ? -29.843 17.859 -1.420 1.00 26.92 233 LYS A C 1
ATOM 1903 O O . LYS A 1 233 ? -29.947 19.019 -1.036 1.00 26.92 233 LYS A O 1
ATOM 1908 N N . SER A 1 234 ? -30.323 17.417 -2.583 1.00 37.84 234 SER A N 1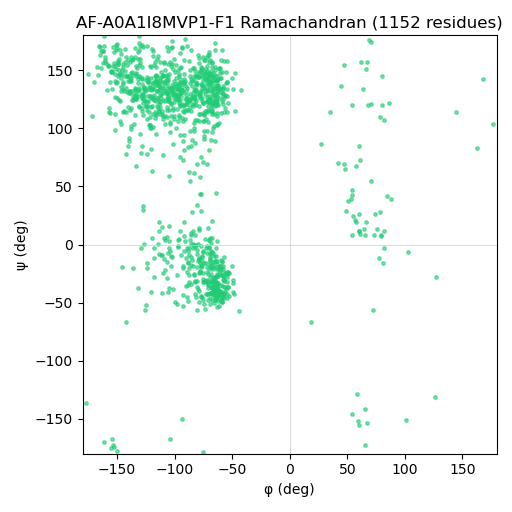
ATOM 1909 C CA . SER A 1 234 ? -31.504 17.951 -3.285 1.00 37.84 234 SER A CA 1
ATOM 1910 C C . SER A 1 234 ? -31.614 19.479 -3.462 1.00 37.84 234 SER A C 1
ATOM 1912 O O . SER A 1 234 ? -32.582 20.101 -3.024 1.00 37.84 234 SER A O 1
ATOM 1914 N N . LYS A 1 235 ? -30.686 20.043 -4.232 1.00 34.75 235 LYS A N 1
ATOM 1915 C CA . LYS A 1 235 ? -31.008 20.898 -5.392 1.00 34.75 235 LYS A CA 1
ATOM 1916 C C . LYS A 1 235 ? -30.149 20.397 -6.570 1.00 34.75 235 LYS A C 1
ATOM 1918 O O . LYS A 1 235 ? -29.194 19.658 -6.336 1.00 34.75 235 LYS A O 1
ATOM 1923 N N . CYS A 1 236 ? -30.446 20.796 -7.808 1.00 41.81 236 CYS A N 1
ATOM 1924 C CA . CYS A 1 236 ? -29.396 20.845 -8.834 1.00 41.81 236 CYS A CA 1
ATOM 1925 C C . CYS A 1 236 ? -28.463 22.009 -8.441 1.00 41.81 236 CYS A C 1
ATOM 1927 O O . CYS A 1 236 ? -28.941 23.116 -8.187 1.00 41.81 236 CYS A O 1
ATOM 1929 N N . ILE A 1 237 ? -27.171 21.728 -8.265 1.00 38.53 237 ILE A N 1
ATOM 1930 C CA . ILE A 1 237 ? -26.185 22.625 -7.642 1.00 38.53 237 ILE A CA 1
ATOM 1931 C C . ILE A 1 237 ? -24.899 22.549 -8.494 1.00 38.53 237 ILE A C 1
ATOM 1933 O O . ILE A 1 237 ? -24.398 21.457 -8.756 1.00 38.53 237 ILE A O 1
ATOM 1937 N N . GLY A 1 238 ? -24.405 23.695 -8.976 1.00 44.19 238 GLY A N 1
ATOM 1938 C CA . GLY A 1 238 ? -23.417 23.807 -10.060 1.00 44.19 238 GLY A CA 1
ATOM 1939 C C . GLY A 1 238 ? -21.940 23.902 -9.661 1.00 44.19 238 GLY A C 1
ATOM 1940 O O . GLY A 1 238 ? -21.519 23.360 -8.646 1.00 44.19 238 GLY A O 1
ATOM 1941 N N . LYS A 1 239 ? -21.141 24.588 -10.485 1.00 41.22 239 LYS A N 1
ATOM 1942 C CA . LYS A 1 239 ? -19.663 24.665 -10.471 1.00 41.22 239 LYS A CA 1
ATOM 1943 C C . LYS A 1 239 ? -19.096 25.525 -9.325 1.00 41.22 239 LYS A C 1
ATOM 1945 O O . LYS A 1 239 ? -19.306 26.735 -9.305 1.00 41.22 239 LYS A O 1
ATOM 1950 N N . LYS A 1 240 ? -18.354 24.953 -8.363 1.00 40.16 240 LYS A N 1
ATOM 1951 C CA . LYS A 1 240 ? -17.738 25.738 -7.267 1.00 40.16 240 LYS A CA 1
ATOM 1952 C C . LYS A 1 240 ? -16.377 26.346 -7.639 1.00 40.16 240 LYS A C 1
ATOM 1954 O O . LYS A 1 240 ? -15.429 25.629 -7.940 1.00 40.16 240 LYS A O 1
ATOM 1959 N N . TYR A 1 241 ? -16.247 27.661 -7.450 1.00 42.50 241 TYR A N 1
ATOM 1960 C CA . TYR A 1 241 ? -14.978 28.398 -7.504 1.00 42.50 241 TYR A CA 1
ATOM 1961 C C . TYR A 1 241 ? -13.972 27.931 -6.427 1.00 42.50 241 TYR A C 1
ATOM 1963 O O . TYR A 1 241 ? -14.095 28.294 -5.252 1.00 42.50 241 TYR A O 1
ATOM 1971 N N . ASN A 1 242 ? -12.953 27.162 -6.832 1.00 36.91 242 ASN A N 1
ATOM 1972 C CA . ASN A 1 242 ? -11.549 27.409 -6.462 1.00 36.91 242 ASN A CA 1
ATOM 1973 C C . ASN A 1 242 ? -10.567 26.498 -7.222 1.00 36.91 242 ASN A C 1
ATOM 1975 O O . ASN A 1 242 ? -10.480 25.308 -6.937 1.00 36.91 242 ASN A O 1
ATOM 1979 N N . ILE A 1 243 ? -9.775 27.080 -8.128 1.00 39.97 243 ILE A N 1
ATOM 1980 C CA . ILE A 1 243 ? -8.627 26.414 -8.783 1.00 39.97 243 ILE A CA 1
ATOM 1981 C C . ILE A 1 243 ? -7.285 26.995 -8.270 1.00 39.97 243 ILE A C 1
ATOM 1983 O O . ILE A 1 243 ? -6.223 26.404 -8.470 1.00 39.97 243 ILE A O 1
ATOM 1987 N N . HIS A 1 244 ? -7.304 28.132 -7.555 1.00 36.91 244 HIS A N 1
ATOM 1988 C CA . HIS A 1 244 ? -6.091 28.888 -7.199 1.00 36.91 244 HIS A CA 1
ATOM 1989 C C . HIS A 1 244 ? -5.915 29.264 -5.714 1.00 36.91 244 HIS A C 1
ATOM 1991 O O . HIS A 1 244 ? -4.849 29.773 -5.352 1.00 36.91 244 HIS A O 1
ATOM 1997 N N . SER A 1 245 ? -6.855 28.959 -4.807 1.00 31.16 245 SER A N 1
ATOM 1998 C CA . SER A 1 245 ? -6.549 28.998 -3.369 1.00 31.16 245 SER A CA 1
ATOM 1999 C C . SER A 1 245 ? -5.454 27.978 -3.040 1.00 31.16 245 SER A C 1
ATOM 2001 O O . SER A 1 245 ? -5.647 26.779 -3.226 1.00 31.16 245 SER A O 1
ATOM 2003 N N . LYS A 1 246 ? -4.313 28.431 -2.502 1.00 30.95 246 LYS A N 1
ATOM 2004 C CA . LYS A 1 246 ? -3.109 27.611 -2.229 1.00 30.95 246 LYS A CA 1
ATOM 2005 C C . LYS A 1 246 ? -3.250 26.536 -1.129 1.00 30.95 246 LYS A C 1
ATOM 2007 O O . LYS A 1 246 ? -2.245 26.085 -0.582 1.00 30.95 246 LYS A O 1
ATOM 2012 N N . GLN A 1 247 ? -4.467 26.119 -0.787 1.00 30.03 247 GLN A N 1
ATOM 2013 C CA . GLN A 1 247 ? -4.745 25.056 0.175 1.00 30.03 247 GLN A CA 1
ATOM 2014 C C . GLN A 1 247 ? -5.903 24.166 -0.307 1.00 30.03 247 GLN A C 1
ATOM 2016 O O . GLN A 1 247 ? -6.976 24.669 -0.619 1.00 30.03 247 GLN A O 1
ATOM 2021 N N . ASN A 1 248 ? -5.674 22.848 -0.229 1.00 28.00 248 ASN A N 1
ATOM 2022 C CA . ASN A 1 248 ? -6.636 21.732 -0.248 1.00 28.00 248 ASN A CA 1
ATOM 2023 C C . ASN A 1 248 ? -7.238 21.214 -1.584 1.00 28.00 248 ASN A C 1
ATOM 2025 O O . ASN A 1 248 ? -8.030 21.866 -2.246 1.00 28.00 248 ASN A O 1
ATOM 2029 N N . TYR A 1 249 ? -6.956 19.923 -1.828 1.00 33.75 249 TYR A N 1
ATOM 2030 C CA . TYR A 1 249 ? -7.782 18.897 -2.498 1.00 33.75 249 TYR A CA 1
ATOM 2031 C C . TYR A 1 249 ? -8.298 19.105 -3.935 1.00 33.75 249 TYR A C 1
ATOM 2033 O O . TYR A 1 249 ? -9.500 19.068 -4.176 1.00 33.75 249 TYR A O 1
ATOM 2041 N N . LEU A 1 250 ? -7.373 19.109 -4.898 1.00 33.56 250 LEU A N 1
ATOM 2042 C CA . LEU A 1 250 ? -7.333 18.146 -6.020 1.00 33.56 250 LEU A CA 1
ATOM 2043 C C . LEU A 1 250 ? -5.967 18.275 -6.724 1.00 33.56 250 LEU A C 1
ATOM 2045 O O . LEU A 1 250 ? -5.338 19.331 -6.665 1.00 33.56 250 LEU A O 1
ATOM 2049 N N . LYS A 1 251 ? -5.473 17.211 -7.370 1.00 35.19 251 LYS A N 1
ATOM 2050 C CA . LYS A 1 251 ? -4.332 17.318 -8.297 1.00 35.19 251 LYS A CA 1
ATOM 2051 C C . LYS A 1 251 ? -4.879 17.564 -9.705 1.00 35.19 251 LYS A C 1
ATOM 2053 O O . LYS A 1 251 ? -5.544 16.687 -10.245 1.00 35.19 251 LYS A O 1
ATOM 2058 N N . SER A 1 252 ? -4.588 18.723 -10.293 1.00 35.75 252 SER A N 1
ATOM 2059 C CA . SER A 1 252 ? -4.777 18.971 -11.729 1.00 35.75 252 SER A CA 1
ATOM 2060 C C . SER A 1 252 ? -3.599 18.396 -12.515 1.00 35.75 252 SER A C 1
ATOM 2062 O O . SER A 1 252 ? -2.452 18.466 -12.063 1.00 35.75 252 SER A O 1
ATOM 2064 N N . VAL A 1 253 ? -3.876 17.746 -13.648 1.00 36.22 253 VAL A N 1
ATOM 2065 C CA . VAL A 1 253 ? -2.915 16.825 -14.271 1.00 36.22 253 VAL A CA 1
ATOM 2066 C C . VAL A 1 253 ? -3.024 16.810 -15.803 1.00 36.22 253 VAL A C 1
ATOM 2068 O O . VAL A 1 253 ? -3.957 16.270 -16.394 1.00 36.22 253 VAL A O 1
ATOM 2071 N N . LYS A 1 254 ? -2.032 17.433 -16.446 1.00 38.19 254 LYS A N 1
ATOM 2072 C CA . LYS A 1 254 ? -1.995 17.808 -17.868 1.00 38.19 254 LYS A CA 1
ATOM 2073 C C . LYS A 1 254 ? -1.614 16.628 -18.793 1.00 38.19 254 LYS A C 1
ATOM 2075 O O . LYS A 1 254 ? -0.522 16.600 -19.354 1.00 38.19 254 LYS A O 1
ATOM 2080 N N . ARG A 1 255 ? -2.500 15.627 -18.933 1.00 38.84 255 ARG A N 1
ATOM 2081 C CA . ARG A 1 255 ? -2.385 14.567 -19.970 1.00 38.84 255 ARG A CA 1
ATOM 2082 C C . ARG A 1 255 ? -2.140 15.236 -21.332 1.00 38.84 255 ARG A C 1
ATOM 2084 O O . ARG A 1 255 ? -2.930 16.087 -21.714 1.00 38.84 255 ARG A O 1
ATOM 2091 N N . ASN A 1 256 ? -1.178 14.756 -22.123 1.00 45.81 256 ASN A N 1
ATOM 2092 C CA . ASN A 1 256 ? -1.265 14.944 -23.574 1.00 45.81 256 ASN A CA 1
ATOM 2093 C C . ASN A 1 256 ? -2.520 14.192 -24.052 1.00 45.81 256 ASN A C 1
ATOM 2095 O O . ASN A 1 256 ? -2.529 12.960 -24.089 1.00 45.81 256 ASN A O 1
ATOM 2099 N N . ILE A 1 257 ? -3.584 14.940 -24.339 1.00 46.19 257 ILE A N 1
ATOM 2100 C CA . ILE A 1 257 ? -4.821 14.482 -24.977 1.00 46.19 257 ILE A CA 1
ATOM 2101 C C . ILE A 1 257 ? -4.869 15.164 -26.342 1.00 46.19 257 ILE A C 1
ATOM 2103 O O . ILE A 1 257 ? -4.522 16.341 -26.438 1.00 46.19 257 ILE A O 1
ATOM 2107 N N . SER A 1 258 ? -5.289 14.438 -27.376 1.00 51.69 258 SER A N 1
ATOM 2108 C CA . SER A 1 258 ? -5.568 15.002 -28.698 1.00 51.69 258 SER A CA 1
ATOM 2109 C C . SER A 1 258 ? -6.620 16.119 -28.634 1.00 51.69 258 SER A C 1
ATOM 2111 O O . SER A 1 258 ? -7.421 16.200 -27.698 1.00 51.69 258 SER A O 1
ATOM 2113 N N . ASN A 1 259 ? -6.617 16.991 -29.640 1.00 60.19 259 ASN A N 1
ATOM 2114 C CA . ASN A 1 259 ? -7.583 18.080 -29.752 1.00 60.19 259 ASN A CA 1
ATOM 2115 C C . ASN A 1 259 ? -9.009 17.568 -30.020 1.00 60.19 259 ASN A C 1
ATOM 2117 O O . ASN A 1 259 ? -9.201 16.458 -30.516 1.00 60.19 259 ASN A O 1
ATOM 2121 N N . ILE A 1 260 ? -9.998 18.391 -29.664 1.00 68.50 260 ILE A N 1
ATOM 2122 C CA . ILE A 1 260 ? -11.397 18.209 -30.070 1.00 68.50 260 ILE A CA 1
ATOM 2123 C C . ILE A 1 260 ? -11.564 18.853 -31.442 1.00 68.50 260 ILE A C 1
ATOM 2125 O O . ILE A 1 260 ? -11.124 19.985 -31.642 1.00 68.50 260 ILE A O 1
ATOM 2129 N N . ASP A 1 261 ? -12.257 18.168 -32.343 1.00 79.25 261 ASP A N 1
ATOM 2130 C CA . ASP A 1 261 ? -12.580 18.692 -33.662 1.00 79.25 261 ASP A CA 1
ATOM 2131 C C . ASP A 1 261 ? -13.924 19.433 -33.635 1.00 79.25 261 ASP A C 1
ATOM 2133 O O . ASP A 1 261 ? -14.969 18.861 -33.307 1.00 79.25 261 ASP A O 1
ATOM 2137 N N . TYR A 1 262 ? -13.897 20.716 -34.001 1.00 79.06 262 TYR A N 1
ATOM 2138 C CA . TYR A 1 262 ? -15.049 21.624 -33.983 1.00 79.06 262 TYR A CA 1
ATOM 2139 C C . TYR A 1 262 ? -15.728 21.684 -35.359 1.00 79.06 262 TYR A C 1
ATOM 2141 O O . TYR A 1 262 ? -15.599 22.652 -36.112 1.00 79.06 262 TYR A O 1
ATOM 2149 N N . MET A 1 263 ? -16.474 20.637 -35.708 1.00 84.06 263 MET A N 1
ATOM 2150 C CA . MET A 1 263 ? -17.097 20.514 -37.028 1.00 84.06 263 MET A CA 1
ATOM 2151 C C . MET A 1 263 ? -18.297 21.461 -37.182 1.00 84.06 263 MET A C 1
ATOM 2153 O O . MET A 1 263 ? -19.171 21.519 -36.318 1.00 84.06 263 MET A O 1
ATOM 2157 N N . ASN A 1 264 ? -18.350 22.190 -38.304 1.00 85.94 264 ASN A N 1
ATOM 2158 C CA . ASN A 1 264 ? -19.386 23.173 -38.669 1.00 85.94 264 ASN A CA 1
ATOM 2159 C C . ASN A 1 264 ? -19.571 24.387 -37.724 1.00 85.94 264 ASN A C 1
ATOM 2161 O O . ASN A 1 264 ? -20.529 25.133 -37.894 1.00 85.94 264 ASN A O 1
ATOM 2165 N N . PHE A 1 265 ? -18.679 24.660 -36.765 1.00 83.62 265 PHE A N 1
ATOM 2166 C CA . PHE A 1 265 ? -18.882 25.763 -35.801 1.00 83.62 265 PHE A CA 1
ATOM 2167 C C . PHE A 1 265 ? -18.946 27.167 -36.424 1.00 83.62 265 PHE A C 1
ATOM 2169 O O . PHE A 1 265 ? -19.589 28.049 -35.859 1.00 83.62 265 PHE A O 1
ATOM 2176 N N . SER A 1 266 ? -18.322 27.363 -37.588 1.00 80.81 266 SER A N 1
ATOM 2177 C CA . SER A 1 266 ? -18.365 28.599 -38.387 1.00 80.81 266 SER A CA 1
ATOM 2178 C C . SER A 1 266 ? -19.495 28.609 -39.433 1.00 80.81 266 SER A C 1
ATOM 2180 O O . SER A 1 266 ? -19.404 29.327 -40.425 1.00 80.81 266 SER A O 1
ATOM 2182 N N . ARG A 1 267 ? -20.526 27.768 -39.273 1.00 83.38 267 ARG A N 1
ATOM 2183 C CA . ARG A 1 267 ? -21.779 27.859 -40.035 1.00 83.38 267 ARG A CA 1
ATOM 2184 C C . ARG A 1 267 ? -22.791 28.682 -39.255 1.00 83.38 267 ARG A C 1
ATOM 2186 O O . ARG A 1 267 ? -23.009 28.433 -38.070 1.00 83.38 267 ARG A O 1
ATOM 2193 N N . ASP A 1 268 ? -23.430 29.621 -39.934 1.00 82.56 268 ASP A N 1
ATOM 2194 C CA . ASP A 1 268 ? -24.510 30.421 -39.368 1.00 82.56 268 ASP A CA 1
ATOM 2195 C C . ASP A 1 268 ? -25.830 29.629 -39.407 1.00 82.56 268 ASP A C 1
ATOM 2197 O O . ASP A 1 268 ? -26.108 28.933 -40.395 1.00 82.56 268 ASP A O 1
ATOM 2201 N N . PRO A 1 269 ? -26.649 29.673 -38.341 1.00 86.00 269 PRO A N 1
ATOM 2202 C CA . PRO A 1 269 ? -27.943 29.006 -38.333 1.00 86.00 269 PRO A CA 1
ATOM 2203 C C . PRO A 1 269 ? -28.917 29.667 -39.313 1.00 86.00 269 PRO A C 1
ATOM 2205 O O . PRO A 1 269 ? -28.855 30.860 -39.586 1.00 86.00 269 PRO A O 1
ATOM 2208 N N . ARG A 1 270 ? -29.879 28.890 -39.813 1.00 85.31 270 ARG A N 1
ATOM 2209 C CA . ARG A 1 270 ? -30.932 29.388 -40.709 1.00 85.31 270 ARG A CA 1
ATOM 2210 C C . ARG A 1 270 ? -31.919 30.321 -39.995 1.00 85.31 270 ARG A C 1
ATOM 2212 O O . ARG A 1 270 ? -32.502 31.199 -40.621 1.00 85.31 270 ARG A O 1
ATOM 2219 N N . ALA A 1 271 ? -32.143 30.081 -38.709 1.00 85.88 271 ALA A N 1
ATOM 2220 C CA . ALA A 1 271 ? -32.892 30.959 -37.821 1.00 85.88 271 ALA A CA 1
ATOM 2221 C C . ALA A 1 271 ? -32.487 30.678 -36.370 1.00 85.88 271 ALA A C 1
ATOM 2223 O O . ALA A 1 271 ? -32.100 29.550 -36.039 1.00 85.88 271 ALA A O 1
ATOM 2224 N N . GLY A 1 272 ? -32.615 31.670 -35.499 1.00 86.00 272 GLY A N 1
ATOM 2225 C CA . GLY A 1 272 ? -32.362 31.530 -34.071 1.00 86.00 272 GLY A CA 1
ATOM 2226 C C . GLY A 1 272 ? -33.323 32.348 -33.221 1.00 86.00 272 GLY A C 1
ATOM 2227 O O . GLY A 1 272 ? -34.110 33.149 -33.718 1.00 86.00 272 GLY A O 1
ATOM 2228 N N . ARG A 1 273 ? -33.299 32.071 -31.918 1.00 88.31 273 ARG A N 1
ATOM 2229 C CA . ARG A 1 273 ? -34.238 32.623 -30.946 1.00 88.31 273 ARG A CA 1
ATOM 2230 C C . ARG A 1 273 ? -33.573 32.795 -29.589 1.00 88.31 273 ARG A C 1
ATOM 2232 O O . ARG A 1 273 ? -33.040 31.833 -29.023 1.00 88.31 273 ARG A O 1
ATOM 2239 N N . LEU A 1 274 ? -33.642 34.024 -29.095 1.00 89.25 274 LEU A N 1
ATOM 2240 C CA . LEU A 1 274 ? -33.144 34.514 -27.819 1.00 89.25 274 LEU A CA 1
ATOM 2241 C C . LEU A 1 274 ? -34.351 34.734 -26.891 1.00 89.25 274 LEU A C 1
ATOM 2243 O O . LEU A 1 274 ? -35.311 35.396 -27.275 1.00 89.25 274 LEU A O 1
ATOM 2247 N N . GLU A 1 275 ? -34.344 34.164 -25.686 1.00 90.12 275 GLU A N 1
ATOM 2248 C CA . GLU A 1 275 ? -35.463 34.285 -24.734 1.00 90.12 275 GLU A CA 1
ATOM 2249 C C . GLU A 1 275 ? -34.964 34.594 -23.322 1.00 90.12 275 GLU A C 1
ATOM 2251 O O . GLU A 1 275 ? -34.175 33.834 -22.753 1.00 90.12 275 GLU A O 1
ATOM 2256 N N . ASN A 1 276 ? -35.487 35.660 -22.712 1.00 89.56 276 ASN A N 1
ATOM 2257 C CA . ASN A 1 276 ? -35.330 35.892 -21.282 1.00 89.56 276 ASN A CA 1
ATOM 2258 C C . ASN A 1 276 ? -36.388 35.096 -20.513 1.00 89.56 276 ASN A C 1
ATOM 2260 O O . ASN A 1 276 ? -37.520 35.534 -20.321 1.00 89.56 276 ASN A O 1
ATOM 2264 N N . THR A 1 277 ? -36.009 33.924 -20.007 1.00 82.31 277 THR A N 1
ATOM 2265 C CA . THR A 1 277 ? -36.920 33.055 -19.238 1.00 82.31 277 THR A CA 1
ATOM 2266 C C . THR A 1 277 ? -37.280 33.607 -17.851 1.00 82.31 277 THR A C 1
ATOM 2268 O O . THR A 1 277 ? -38.047 32.979 -17.125 1.00 82.31 277 THR A O 1
ATOM 2271 N N . GLY A 1 278 ? -36.710 34.746 -17.437 1.00 74.44 278 GLY A N 1
ATOM 2272 C CA . GLY A 1 278 ? -36.847 35.330 -16.100 1.00 74.44 278 GLY A CA 1
ATOM 2273 C C . GLY A 1 278 ? -36.001 34.664 -15.010 1.00 74.44 278 GLY A C 1
ATOM 2274 O O . GLY A 1 278 ? -35.864 35.234 -13.926 1.00 74.44 278 GLY A O 1
ATOM 2275 N N . GLU A 1 279 ? -35.411 33.498 -15.301 1.00 73.69 279 GLU A N 1
ATOM 2276 C CA . GLU A 1 279 ? -34.334 32.873 -14.518 1.00 73.69 279 GLU A CA 1
ATOM 2277 C C . GLU A 1 279 ? -32.969 33.008 -15.218 1.00 73.69 279 GLU A C 1
ATOM 2279 O O . GLU A 1 279 ? -31.960 33.220 -14.547 1.00 73.69 279 GLU A O 1
ATOM 2284 N N . THR A 1 280 ? -32.927 32.909 -16.555 1.00 84.62 280 THR A N 1
ATOM 2285 C CA . THR A 1 280 ? -31.748 33.238 -17.379 1.00 84.62 280 THR A CA 1
ATOM 2286 C C . THR A 1 280 ? -32.103 33.483 -18.856 1.00 84.62 280 THR A C 1
ATOM 2288 O O . THR A 1 280 ? -33.222 33.202 -19.293 1.00 84.62 280 THR A O 1
ATOM 2291 N N . ILE A 1 281 ? -31.134 33.961 -19.639 1.00 87.69 281 ILE A N 1
ATOM 2292 C CA . ILE A 1 281 ? -31.223 34.097 -21.097 1.00 87.69 281 ILE A CA 1
ATOM 2293 C C . ILE A 1 281 ? -30.887 32.757 -21.771 1.00 87.69 281 ILE A C 1
ATOM 2295 O O . ILE A 1 281 ? -29.830 32.174 -21.505 1.00 87.69 281 ILE A O 1
ATOM 2299 N N . TRP A 1 282 ? -31.778 32.283 -22.642 1.00 87.50 282 TRP A N 1
ATOM 2300 C CA . TRP A 1 282 ? -31.618 31.092 -23.484 1.00 87.50 282 TRP A CA 1
ATOM 2301 C C . TRP A 1 282 ? -31.362 31.480 -24.942 1.00 87.50 282 TRP A C 1
ATOM 2303 O O . TRP A 1 282 ? -31.951 32.433 -25.445 1.00 87.50 282 TRP A O 1
ATOM 2313 N N . ILE A 1 283 ? -30.523 30.699 -25.622 1.00 89.88 283 ILE A N 1
ATOM 2314 C CA . ILE A 1 283 ? -30.158 30.835 -27.035 1.00 89.88 283 ILE A CA 1
ATOM 2315 C C . ILE A 1 283 ? -30.449 29.499 -27.723 1.00 89.88 283 ILE A C 1
ATOM 2317 O O . ILE A 1 283 ? -29.860 28.468 -27.388 1.00 89.88 283 ILE A O 1
ATOM 2321 N N . THR A 1 284 ? -31.339 29.510 -28.710 1.00 88.94 284 THR A N 1
ATOM 2322 C CA . THR A 1 284 ? -31.687 28.337 -29.527 1.00 88.94 284 THR A CA 1
ATOM 2323 C C . THR A 1 284 ? -31.474 28.650 -31.005 1.00 88.94 284 THR A C 1
ATOM 2325 O O . THR A 1 284 ? -31.674 29.786 -31.427 1.00 88.94 284 THR A O 1
ATOM 2328 N N . ALA A 1 285 ? -31.023 27.670 -31.792 1.00 86.81 285 ALA A N 1
ATOM 2329 C CA . ALA A 1 285 ? -30.620 27.887 -33.182 1.00 86.81 285 ALA A CA 1
ATOM 2330 C C . ALA A 1 285 ? -30.938 26.668 -34.060 1.00 86.81 285 ALA A C 1
ATOM 2332 O O . ALA A 1 285 ? -30.674 25.529 -33.677 1.00 86.81 285 ALA A O 1
ATOM 2333 N N . SER A 1 286 ? -31.496 26.917 -35.245 1.00 85.75 286 SER A N 1
ATOM 2334 C CA . SER A 1 286 ? -31.921 25.900 -36.211 1.00 85.75 286 SER A CA 1
ATOM 2335 C C . SER A 1 286 ? -30.991 25.878 -37.422 1.00 85.75 286 SER A C 1
ATOM 2337 O O . SER A 1 286 ? -30.836 26.883 -38.111 1.00 85.75 286 SER A O 1
ATOM 2339 N N . TYR A 1 287 ? -30.409 24.717 -37.716 1.00 87.44 287 TYR A N 1
ATOM 2340 C CA . TYR A 1 287 ? -29.454 24.504 -38.811 1.00 87.44 287 TYR A CA 1
ATOM 2341 C C . TYR A 1 287 ? -30.031 23.544 -39.862 1.00 87.44 287 TYR A C 1
ATOM 2343 O O . TYR A 1 287 ? -30.922 22.747 -39.560 1.00 87.44 287 TYR A O 1
ATOM 2351 N N . GLU A 1 288 ? -29.498 23.555 -41.089 1.00 81.56 288 GLU A N 1
ATOM 2352 C CA . GLU A 1 288 ? -29.739 22.432 -42.003 1.00 81.56 288 GLU A CA 1
ATOM 2353 C C . GLU A 1 288 ? -29.053 21.154 -41.475 1.00 81.56 288 GLU A C 1
ATOM 2355 O O . GLU A 1 288 ? -27.966 21.250 -40.903 1.00 81.56 288 GLU A O 1
ATOM 2360 N N . PRO A 1 289 ? -29.603 19.941 -41.704 1.00 80.50 289 PRO A N 1
ATOM 2361 C CA . PRO A 1 289 ? -29.077 18.700 -41.113 1.00 80.50 289 PRO A CA 1
ATOM 2362 C C . PRO A 1 289 ? -27.604 18.372 -41.421 1.00 80.50 289 PRO A C 1
ATOM 2364 O O . PRO A 1 289 ? -27.006 17.556 -40.726 1.00 80.50 289 PRO A O 1
ATOM 2367 N N . LYS A 1 290 ? -27.030 18.988 -42.462 1.00 79.44 290 LYS A N 1
ATOM 2368 C CA . LYS A 1 290 ? -25.624 18.847 -42.883 1.00 79.44 290 LYS A CA 1
ATOM 2369 C C . LYS A 1 290 ? -24.671 19.849 -42.202 1.00 79.44 290 LYS A C 1
ATOM 2371 O O . LYS A 1 290 ? -23.479 19.575 -42.112 1.00 79.44 290 LYS A O 1
ATOM 2376 N N . ASP A 1 291 ? -25.200 20.984 -41.734 1.00 83.62 291 ASP A N 1
ATOM 2377 C CA . ASP A 1 291 ? -24.454 22.139 -41.207 1.00 83.62 291 ASP A CA 1
ATOM 2378 C C . ASP A 1 291 ? -24.588 22.287 -39.678 1.00 83.62 291 ASP A C 1
ATOM 2380 O O . ASP A 1 291 ? -24.057 23.233 -39.105 1.00 83.62 291 ASP A O 1
ATOM 2384 N N . VAL A 1 292 ? -25.270 21.356 -38.997 1.00 88.62 292 VAL A N 1
ATOM 2385 C CA . VAL A 1 292 ? -25.350 21.322 -37.524 1.00 88.62 292 VAL A CA 1
ATOM 2386 C C . VAL A 1 292 ? -23.929 21.283 -36.927 1.00 88.62 292 VAL A C 1
ATOM 2388 O O . VAL A 1 292 ? -23.158 20.393 -37.308 1.00 88.62 292 VAL A O 1
ATOM 2391 N N . PRO A 1 293 ? -23.570 22.181 -35.985 1.00 90.94 293 PRO A N 1
ATOM 2392 C CA . PRO A 1 293 ? -22.295 22.120 -35.274 1.00 90.94 293 PRO A CA 1
ATOM 2393 C C . PRO A 1 293 ? -22.177 20.859 -34.413 1.00 90.94 293 PRO A C 1
ATOM 2395 O O . PRO A 1 293 ? -23.120 20.502 -33.700 1.00 90.94 293 PRO A O 1
ATOM 2398 N N . TYR A 1 294 ? -21.024 20.188 -34.441 1.00 90.12 294 TYR A N 1
ATOM 2399 C CA . TYR A 1 294 ? -20.765 19.033 -33.577 1.00 90.12 294 TYR A CA 1
ATOM 2400 C C . TYR A 1 294 ? -19.293 18.881 -33.179 1.00 90.12 294 TYR A C 1
ATOM 2402 O O . TYR A 1 294 ? -18.384 19.254 -33.916 1.00 90.12 294 TYR A O 1
ATOM 2410 N N . LEU A 1 295 ? -19.079 18.312 -31.993 1.00 86.75 295 LEU A N 1
ATOM 2411 C CA . LEU A 1 295 ? -17.773 17.963 -31.435 1.00 86.75 295 LEU A CA 1
ATOM 2412 C C . LEU A 1 295 ? -17.462 16.485 -31.708 1.00 86.75 295 LEU A C 1
ATOM 2414 O O . LEU A 1 295 ? -18.372 15.650 -31.661 1.00 86.75 295 LEU A O 1
ATOM 2418 N N . GLN A 1 296 ? -16.194 16.152 -31.940 1.00 80.38 296 GLN A N 1
ATOM 2419 C CA . GLN A 1 296 ? -15.680 14.776 -31.992 1.00 80.38 296 GLN A CA 1
ATOM 2420 C C . GLN A 1 296 ? -14.208 14.748 -31.535 1.00 80.38 296 GLN A C 1
ATOM 2422 O O . GLN A 1 296 ? -13.577 15.799 -31.436 1.00 80.38 296 GLN A O 1
ATOM 2427 N N . ASN A 1 297 ? -13.650 13.559 -31.307 1.00 72.50 297 ASN A N 1
ATOM 2428 C CA . ASN A 1 297 ? -12.229 13.311 -31.060 1.00 72.50 297 ASN A CA 1
ATOM 2429 C C . ASN A 1 297 ? -11.697 13.923 -29.746 1.00 72.50 297 ASN A C 1
ATOM 2431 O O . ASN A 1 297 ? -12.448 14.323 -28.848 1.00 72.50 297 ASN A O 1
ATOM 2435 N N . GLY A 1 298 ? -10.379 13.847 -29.555 1.00 68.69 298 GLY A N 1
ATOM 2436 C CA . GLY A 1 298 ? -9.708 14.248 -28.321 1.00 68.69 298 GLY A CA 1
ATOM 2437 C C . GLY A 1 298 ? -10.221 13.489 -27.086 1.00 68.69 298 GLY A C 1
ATOM 2438 O O . GLY A 1 298 ? -10.295 12.258 -27.117 1.00 68.69 298 GLY A O 1
ATOM 2439 N N . PRO A 1 299 ? -10.607 14.175 -25.990 1.00 59.53 299 PRO A N 1
ATOM 2440 C CA . PRO A 1 299 ? -11.167 13.551 -24.788 1.00 59.53 299 PRO A CA 1
ATOM 2441 C C . PRO A 1 299 ? -12.522 12.858 -25.011 1.00 59.53 299 PRO A C 1
ATOM 2443 O O . PRO A 1 299 ? -12.955 12.111 -24.134 1.00 59.53 299 PRO A O 1
ATOM 2446 N N . LEU A 1 300 ? -13.209 13.114 -26.132 1.00 66.81 300 LEU A N 1
ATOM 2447 C CA . LEU A 1 300 ? -14.510 12.515 -26.455 1.00 66.81 300 LEU A CA 1
ATOM 2448 C C . LEU A 1 300 ? -14.374 11.173 -27.197 1.00 66.81 300 LEU A C 1
ATOM 2450 O O . LEU A 1 300 ? -15.342 10.415 -27.273 1.00 66.81 300 LEU A O 1
ATOM 2454 N N . GLY A 1 301 ? -13.180 10.867 -27.722 1.00 68.56 301 GLY A N 1
ATOM 2455 C CA . GLY A 1 301 ? -12.955 9.733 -28.618 1.00 68.56 301 GLY A CA 1
ATOM 2456 C C . GLY A 1 301 ? -13.784 9.833 -29.903 1.00 68.56 301 GLY A C 1
ATOM 2457 O O . GLY A 1 301 ? -14.200 10.916 -30.310 1.00 68.56 301 GLY A O 1
ATOM 2458 N N . ASP A 1 302 ? -14.063 8.691 -30.529 1.00 71.94 302 ASP A N 1
ATOM 2459 C CA . ASP A 1 302 ? -14.731 8.640 -31.838 1.00 71.94 302 ASP A CA 1
ATOM 2460 C C . ASP A 1 302 ? -16.213 9.090 -31.808 1.00 71.94 302 ASP A C 1
ATOM 2462 O O . ASP A 1 302 ? -16.846 9.203 -32.862 1.00 71.94 302 ASP A O 1
ATOM 2466 N N . GLU A 1 303 ? -16.801 9.337 -30.629 1.00 74.81 303 GLU A N 1
ATOM 2467 C CA . GLU A 1 303 ? -18.214 9.704 -30.478 1.00 74.81 303 GLU A CA 1
ATOM 2468 C C . GLU A 1 303 ? -18.499 11.167 -30.861 1.00 74.81 303 GLU A C 1
ATOM 2470 O O . GLU A 1 303 ? -17.802 12.091 -30.441 1.00 74.81 303 GLU A O 1
ATOM 2475 N N . LYS A 1 304 ? -19.577 11.391 -31.626 1.00 86.38 304 LYS A N 1
ATOM 2476 C CA . LYS A 1 304 ? -20.018 12.725 -32.064 1.00 86.38 304 LYS A CA 1
ATOM 2477 C C . LYS A 1 304 ? -21.058 13.320 -31.107 1.00 86.38 304 LYS A C 1
ATOM 2479 O O . LYS A 1 304 ? -22.026 12.655 -30.732 1.00 86.38 304 LYS A O 1
ATOM 2484 N N . TYR A 1 305 ? -20.903 14.601 -30.775 1.00 89.44 305 TYR A N 1
ATOM 2485 C CA . TYR A 1 305 ? -21.817 15.356 -29.910 1.00 89.44 305 TYR A CA 1
ATOM 2486 C C . TYR A 1 305 ? -22.326 16.608 -30.639 1.00 89.44 305 TYR A C 1
ATOM 2488 O O . TYR A 1 305 ? -21.567 17.553 -30.841 1.00 89.44 305 TYR A O 1
ATOM 2496 N N . LYS A 1 306 ? -23.599 16.623 -31.052 1.00 91.56 306 LYS A N 1
ATOM 2497 C CA . LYS A 1 306 ? -24.219 17.738 -31.797 1.00 91.56 306 LYS A CA 1
ATOM 2498 C C . LYS A 1 306 ? -24.688 18.855 -30.867 1.00 91.56 306 LYS A C 1
ATOM 2500 O O . LYS A 1 306 ? -25.103 18.575 -29.746 1.00 91.56 306 LYS A O 1
ATOM 2505 N N . PHE A 1 307 ? -24.670 20.099 -31.333 1.00 92.31 307 PHE A N 1
ATOM 2506 C CA . PHE A 1 307 ? -25.242 21.235 -30.607 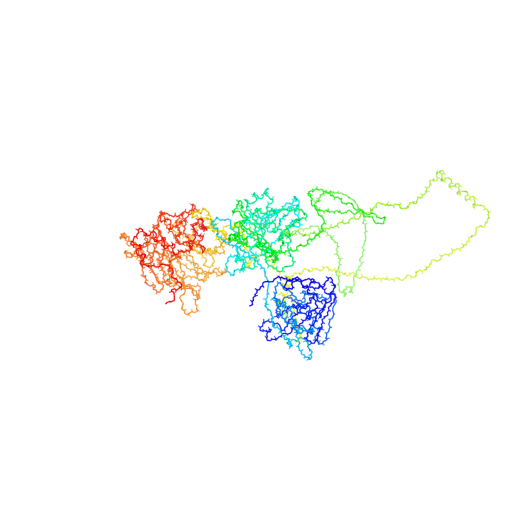1.00 92.31 307 PHE A CA 1
ATOM 2507 C C . PHE A 1 307 ? -26.766 21.099 -30.457 1.00 92.31 307 PHE A C 1
ATOM 2509 O O . PHE A 1 307 ? -27.435 20.580 -31.353 1.00 92.31 307 PHE A O 1
ATOM 2516 N N . GLU A 1 308 ? -27.307 21.574 -29.332 1.00 90.69 308 GLU A N 1
ATOM 2517 C CA . GLU A 1 308 ? -28.757 21.658 -29.088 1.00 90.69 308 GLU A CA 1
ATOM 2518 C C . GLU A 1 308 ? -29.185 23.094 -28.725 1.00 90.69 308 GLU A C 1
ATOM 2520 O O . GLU A 1 308 ? -30.103 23.633 -29.339 1.00 90.69 308 GLU A O 1
ATOM 2525 N N . PHE A 1 309 ? -28.538 23.723 -27.732 1.00 90.56 309 PHE A N 1
ATOM 2526 C CA . PHE A 1 309 ? -28.822 25.097 -27.283 1.00 90.56 309 PHE A CA 1
ATOM 2527 C C . PHE A 1 309 ? -27.692 25.651 -26.395 1.00 90.56 309 PHE A C 1
ATOM 2529 O O . PHE A 1 309 ? -26.816 24.907 -25.947 1.00 90.56 309 PHE A O 1
ATOM 2536 N N . ALA A 1 310 ? -27.726 26.953 -26.101 1.00 89.25 310 ALA A N 1
ATOM 2537 C CA . ALA A 1 310 ? -26.854 27.600 -25.119 1.00 89.25 310 ALA A CA 1
ATOM 2538 C C . ALA A 1 310 ? -27.651 28.494 -24.150 1.00 89.25 310 ALA A C 1
ATOM 2540 O O . ALA A 1 310 ? -28.787 28.868 -24.431 1.00 89.25 310 ALA A O 1
ATOM 2541 N N . TYR A 1 311 ? -27.085 28.809 -22.985 1.00 88.81 311 TYR A N 1
ATOM 2542 C CA . TYR A 1 311 ? -27.713 29.658 -21.965 1.00 88.81 311 TYR A CA 1
ATOM 2543 C C . TYR A 1 311 ? -26.662 30.298 -21.049 1.00 88.81 311 TYR A C 1
ATOM 2545 O O . TYR A 1 311 ? -25.581 29.740 -20.849 1.00 88.81 311 TYR A O 1
ATOM 2553 N N . PHE A 1 312 ? -26.976 31.451 -20.459 1.00 86.44 312 PHE A N 1
ATOM 2554 C CA . PHE A 1 312 ? -26.098 32.097 -19.475 1.00 86.44 312 PHE A CA 1
ATOM 2555 C C . PHE A 1 312 ? -26.307 31.538 -18.055 1.00 86.44 312 PHE A C 1
ATOM 2557 O O . PHE A 1 312 ? -27.398 31.086 -17.697 1.00 86.44 312 PHE A O 1
ATOM 2564 N N . TYR A 1 313 ? -25.268 31.576 -17.223 1.00 80.88 313 TYR A N 1
ATOM 2565 C CA . TYR A 1 313 ? -25.257 31.060 -15.853 1.00 80.88 313 TYR A CA 1
ATOM 2566 C C . TYR A 1 313 ? -24.695 32.104 -14.878 1.00 80.88 313 TYR A C 1
ATOM 2568 O O . TYR A 1 313 ? -23.590 32.608 -15.076 1.00 80.88 313 TYR A O 1
ATOM 2576 N N . TRP A 1 314 ? -25.436 32.391 -13.801 1.00 79.19 314 TRP A N 1
ATOM 2577 C CA . TRP A 1 314 ? -25.146 33.485 -12.865 1.00 79.19 314 TRP A CA 1
ATOM 2578 C C . TRP A 1 314 ? -24.549 32.988 -11.538 1.00 79.19 314 TRP A C 1
ATOM 2580 O O . TRP A 1 314 ? -25.112 32.142 -10.835 1.00 79.19 314 TRP A O 1
ATOM 2590 N N . THR A 1 315 ? -23.383 33.534 -11.194 1.00 65.69 315 THR A N 1
ATOM 2591 C CA . THR A 1 315 ? -22.521 33.144 -10.063 1.00 65.69 315 THR A CA 1
ATOM 2592 C C . THR A 1 315 ? -22.563 34.173 -8.924 1.00 65.69 315 THR A C 1
ATOM 2594 O O . THR A 1 315 ? -23.125 35.256 -9.070 1.00 65.69 315 THR A O 1
ATOM 2597 N N . ASP A 1 316 ? -21.987 33.853 -7.756 1.00 67.62 316 ASP A N 1
ATOM 2598 C CA . ASP A 1 316 ? -21.920 34.808 -6.640 1.00 67.62 316 ASP A CA 1
ATOM 2599 C C . ASP A 1 316 ? -21.030 36.008 -6.998 1.00 67.62 316 ASP A C 1
ATOM 2601 O O . ASP A 1 316 ? -19.806 35.895 -7.107 1.00 67.62 316 ASP A O 1
ATOM 2605 N N . HIS A 1 317 ? -21.667 37.173 -7.121 1.00 65.31 317 HIS A N 1
ATOM 2606 C CA . HIS A 1 317 ? -21.055 38.445 -7.486 1.00 65.31 317 HIS A CA 1
ATOM 2607 C C . HIS A 1 317 ? -19.859 38.838 -6.591 1.00 65.31 317 HIS A C 1
ATOM 2609 O O . HIS A 1 317 ? -18.973 39.567 -7.046 1.00 65.31 317 HIS A O 1
ATOM 2615 N N . LYS A 1 318 ? -19.773 38.347 -5.344 1.00 62.41 318 LYS A N 1
ATOM 2616 C CA . LYS A 1 318 ? -18.592 38.553 -4.490 1.00 62.41 318 LYS A CA 1
ATOM 2617 C C . LYS A 1 318 ? -17.419 37.677 -4.917 1.00 62.41 318 LYS A C 1
ATOM 2619 O O . LYS A 1 318 ? -16.329 38.209 -5.092 1.00 62.41 318 LYS A O 1
ATOM 2624 N N . LEU A 1 319 ? -17.635 36.378 -5.146 1.00 58.78 319 LEU A N 1
ATOM 2625 C CA . LEU A 1 319 ? -16.570 35.471 -5.600 1.00 58.78 319 LEU A CA 1
ATOM 2626 C C . LEU A 1 319 ? -16.086 35.815 -7.014 1.00 58.78 319 LEU A C 1
ATOM 2628 O O . LEU A 1 319 ? -14.883 35.761 -7.270 1.00 58.78 319 LEU A O 1
ATOM 2632 N N . ALA A 1 320 ? -16.995 36.211 -7.908 1.00 60.41 320 ALA A N 1
ATOM 2633 C CA . ALA A 1 320 ? -16.645 36.691 -9.243 1.00 60.41 320 ALA A CA 1
ATOM 2634 C C . ALA A 1 320 ? -15.712 37.916 -9.153 1.00 60.41 320 ALA A C 1
ATOM 2636 O O . ALA A 1 320 ? -14.608 37.908 -9.700 1.00 60.41 320 ALA A O 1
ATOM 2637 N N . LYS A 1 321 ? -16.083 38.909 -8.330 1.00 62.09 321 LYS A N 1
ATOM 2638 C CA . LYS A 1 321 ? -15.304 40.139 -8.110 1.00 62.09 321 LYS A CA 1
ATOM 2639 C C . LYS A 1 321 ? -13.979 39.918 -7.367 1.00 62.09 321 LYS A C 1
ATOM 2641 O O . LYS A 1 321 ? -13.011 40.610 -7.662 1.00 62.09 321 LYS A O 1
ATOM 2646 N N . GLU A 1 322 ? -13.902 38.949 -6.453 1.00 57.09 322 GLU A N 1
ATOM 2647 C CA . GLU A 1 322 ? -12.636 38.500 -5.844 1.00 57.09 322 GLU A CA 1
ATOM 2648 C C . GLU A 1 322 ? -11.718 37.780 -6.849 1.00 57.09 322 GLU A C 1
ATOM 2650 O O . GLU A 1 322 ? -10.498 37.793 -6.684 1.00 57.09 322 GLU A O 1
ATOM 2655 N N . SER A 1 323 ? -12.290 37.188 -7.903 1.00 54.03 323 SER A N 1
ATOM 2656 C CA . SER A 1 323 ? -11.564 36.470 -8.962 1.00 54.03 323 SER A CA 1
ATOM 2657 C C . SER A 1 323 ? -11.242 37.332 -10.192 1.00 54.03 323 SER A C 1
ATOM 2659 O O . SER A 1 323 ? -10.502 36.882 -11.062 1.00 54.03 323 SER A O 1
ATOM 2661 N N . GLY A 1 324 ? -11.783 38.553 -10.276 1.00 61.69 324 GLY A N 1
ATOM 2662 C CA . GLY A 1 324 ? -11.619 39.468 -11.413 1.00 61.69 324 GLY A CA 1
ATOM 2663 C C . GLY A 1 324 ? -12.510 39.175 -12.629 1.00 61.69 324 GLY A C 1
ATOM 2664 O O . GLY A 1 324 ? -12.329 39.809 -13.660 1.00 61.69 324 GLY A O 1
ATOM 2665 N N . VAL A 1 325 ? -13.462 38.246 -12.518 1.00 76.38 325 VAL A N 1
ATOM 2666 C CA . VAL A 1 325 ? -14.354 37.802 -13.607 1.00 76.38 325 VAL A CA 1
ATOM 2667 C C . VAL A 1 325 ? -15.736 38.445 -13.418 1.00 76.38 325 VAL A C 1
ATOM 2669 O O . VAL A 1 325 ? -16.120 38.768 -12.290 1.00 76.38 325 VAL A O 1
ATOM 2672 N N . LEU A 1 326 ? -16.505 38.641 -14.493 1.00 79.81 326 LEU A N 1
ATOM 2673 C CA . LEU A 1 326 ? -17.913 39.039 -14.370 1.00 79.81 326 LEU A CA 1
ATOM 2674 C C . LEU A 1 326 ? -18.745 37.897 -13.762 1.00 79.81 326 LEU A C 1
ATOM 2676 O O . LEU A 1 326 ? -18.354 36.732 -13.851 1.00 79.81 326 LEU A O 1
ATOM 2680 N N . PRO A 1 327 ? -19.910 38.179 -13.150 1.00 75.75 327 PRO A N 1
ATOM 2681 C CA . PRO A 1 327 ? -20.711 37.143 -12.506 1.00 75.75 327 PRO A CA 1
ATOM 2682 C C . PRO A 1 327 ? -21.379 36.143 -13.471 1.00 75.75 327 PRO A C 1
ATOM 2684 O O . PRO A 1 327 ? -22.129 35.296 -12.985 1.00 75.75 327 PRO A O 1
ATOM 2687 N N . PHE A 1 328 ? -21.111 36.185 -14.785 1.00 80.62 328 PHE A N 1
ATOM 2688 C CA . PHE A 1 328 ? -21.717 35.304 -15.789 1.00 80.62 328 PHE A CA 1
ATOM 2689 C C . PHE A 1 328 ? -20.738 34.426 -16.582 1.00 80.62 328 PHE A C 1
ATOM 2691 O O . PHE A 1 328 ? -19.682 34.853 -17.055 1.00 80.62 328 PHE A O 1
ATOM 2698 N N . GLU A 1 329 ? -21.165 33.181 -16.792 1.00 84.62 329 GLU A N 1
ATOM 2699 C CA . GLU A 1 329 ? -20.580 32.218 -17.729 1.00 84.62 329 GLU A CA 1
ATOM 2700 C C . GLU A 1 329 ? -21.627 31.883 -18.814 1.00 84.62 329 GLU A C 1
ATOM 2702 O O . GLU A 1 329 ? -22.821 31.835 -18.524 1.00 84.62 329 GLU A O 1
ATOM 2707 N N . LEU A 1 330 ? -21.210 31.653 -20.061 1.00 86.06 330 LEU A N 1
ATOM 2708 C CA . LEU A 1 330 ? -22.053 31.103 -21.130 1.00 86.06 330 LEU A CA 1
ATOM 2709 C C . LEU A 1 330 ? -21.815 29.595 -21.220 1.00 86.06 330 LEU A C 1
ATOM 2711 O O . LEU A 1 330 ? -20.669 29.149 -21.309 1.00 86.06 330 LEU A O 1
ATOM 2715 N N . HIS A 1 331 ? -22.894 28.817 -21.196 1.00 88.38 331 HIS A N 1
ATOM 2716 C CA . HIS A 1 331 ? -22.880 27.361 -21.285 1.00 88.38 331 HIS A CA 1
ATOM 2717 C C . HIS A 1 331 ? -23.540 26.912 -22.597 1.00 88.38 331 HIS A C 1
ATOM 2719 O O . HIS A 1 331 ? -24.749 27.075 -22.763 1.00 88.38 331 HIS A O 1
ATOM 2725 N N . ALA A 1 332 ? -22.782 26.298 -23.506 1.00 89.38 332 ALA A N 1
ATOM 2726 C CA . ALA A 1 332 ? -23.321 25.607 -24.680 1.00 89.38 332 ALA A CA 1
ATOM 2727 C C . ALA A 1 332 ? -23.462 24.101 -24.417 1.00 89.38 332 ALA A C 1
ATOM 2729 O O . ALA A 1 332 ? -22.581 23.474 -23.826 1.00 89.38 332 ALA A O 1
ATOM 2730 N N . VAL A 1 333 ? -24.584 23.524 -24.847 1.00 89.88 333 VAL A N 1
ATOM 2731 C CA . VAL A 1 333 ? -24.992 22.150 -24.538 1.00 89.88 333 VAL A CA 1
ATOM 2732 C C . VAL A 1 333 ? -25.003 21.309 -25.810 1.00 89.88 333 VAL A C 1
ATOM 2734 O O . VAL A 1 333 ? -25.665 21.651 -26.792 1.00 89.88 333 VAL A O 1
ATOM 2737 N N . PHE A 1 334 ? -24.293 20.182 -25.761 1.00 90.62 334 PHE A N 1
ATOM 2738 C CA . PHE A 1 334 ? -24.169 19.239 -26.868 1.00 90.62 334 PHE A CA 1
ATOM 2739 C C . PHE A 1 334 ? -24.662 17.850 -26.451 1.00 90.62 334 PHE A C 1
ATOM 2741 O O . PHE A 1 334 ? -24.321 17.369 -25.367 1.00 90.62 334 PHE A O 1
ATOM 2748 N N . SER A 1 335 ? -25.446 17.186 -27.304 1.00 88.62 335 SER A N 1
ATOM 2749 C CA . SER A 1 335 ? -25.971 15.835 -27.064 1.00 88.62 335 SER A CA 1
ATOM 2750 C C . SER A 1 335 ? -25.266 14.789 -27.927 1.00 88.62 335 SER A C 1
ATOM 2752 O O . SER A 1 335 ? -24.936 15.025 -29.090 1.00 88.62 335 SER A O 1
ATOM 2754 N N . ASN A 1 336 ? -25.022 13.612 -27.355 1.00 86.75 336 ASN A N 1
ATOM 2755 C CA . ASN A 1 336 ? -24.381 12.501 -28.054 1.00 86.75 336 ASN A CA 1
ATOM 2756 C C . ASN A 1 336 ? -25.312 11.936 -29.142 1.00 86.75 336 ASN A C 1
ATOM 2758 O O . ASN A 1 336 ? -26.414 11.471 -28.834 1.00 86.75 336 ASN A O 1
ATOM 2762 N N . THR A 1 337 ? -24.860 11.915 -30.401 1.00 84.94 337 THR A N 1
ATOM 2763 C CA . THR A 1 337 ? -25.685 11.516 -31.558 1.00 84.94 337 THR A CA 1
ATOM 2764 C C . THR A 1 337 ? -26.065 10.032 -31.574 1.00 84.94 337 THR A C 1
ATOM 2766 O O . THR A 1 337 ? -26.844 9.618 -32.428 1.00 84.94 337 THR A O 1
ATOM 2769 N N . ARG A 1 338 ? -25.545 9.213 -30.645 1.00 80.44 338 ARG A N 1
ATOM 2770 C CA . ARG A 1 338 ? -25.972 7.813 -30.451 1.00 80.44 338 ARG A CA 1
ATOM 2771 C C . ARG A 1 338 ? -27.391 7.672 -29.874 1.00 80.44 338 ARG A C 1
ATOM 2773 O O . ARG A 1 338 ? -27.929 6.568 -29.873 1.00 80.44 338 ARG A O 1
ATOM 2780 N N . PHE A 1 339 ? -27.981 8.757 -29.366 1.00 80.06 339 PHE A N 1
ATOM 2781 C CA . PHE A 1 339 ? -29.351 8.804 -28.841 1.00 80.06 339 PHE A CA 1
ATOM 2782 C C . PHE A 1 339 ? -30.275 9.587 -29.780 1.00 80.06 339 PHE A C 1
ATOM 2784 O O . PHE A 1 339 ? -29.838 10.515 -30.458 1.00 80.06 339 PHE A O 1
ATOM 2791 N N . GLN A 1 340 ? -31.565 9.240 -29.813 1.00 76.06 340 GLN A N 1
ATOM 2792 C CA . GLN A 1 340 ? -32.493 9.823 -30.796 1.00 76.06 340 GLN A CA 1
ATOM 2793 C C . GLN A 1 340 ? -32.942 11.251 -30.448 1.00 76.06 340 GLN A C 1
ATOM 2795 O O . GLN A 1 340 ? -33.410 11.980 -31.321 1.00 76.06 340 GLN A O 1
ATOM 2800 N N . SER A 1 341 ? -32.815 11.665 -29.184 1.00 79.19 341 SER A N 1
ATOM 2801 C CA . SER A 1 341 ? -33.196 13.002 -28.721 1.00 79.19 341 SER A CA 1
ATOM 2802 C C . SER A 1 341 ? -32.331 13.484 -27.555 1.00 79.19 341 SER A C 1
ATOM 2804 O O . SER A 1 341 ? -31.825 12.680 -26.765 1.00 79.19 341 SER A O 1
ATOM 2806 N N . TYR A 1 342 ? -32.235 14.810 -27.397 1.00 83.06 342 TYR A N 1
ATOM 2807 C CA . TYR A 1 342 ? -31.646 15.460 -26.220 1.00 83.06 342 TYR A CA 1
ATOM 2808 C C . TYR A 1 342 ? -32.200 14.888 -24.907 1.00 83.06 342 TYR A C 1
ATOM 2810 O O . TYR A 1 342 ? -31.459 14.603 -23.971 1.00 83.06 342 TYR A O 1
ATOM 2818 N N . GLU A 1 343 ? -33.513 14.670 -24.854 1.00 81.19 343 GLU A N 1
ATOM 2819 C CA . GLU A 1 343 ? -34.205 14.132 -23.688 1.00 81.19 343 GLU A CA 1
ATOM 2820 C C . GLU A 1 343 ? -33.797 12.706 -23.312 1.00 81.19 343 GLU A C 1
ATOM 2822 O O . GLU A 1 343 ? -33.869 12.353 -22.134 1.00 81.19 343 GLU A O 1
ATOM 2827 N N . GLU A 1 344 ? -33.437 11.864 -24.281 1.00 79.06 344 GLU A N 1
ATOM 2828 C CA . GLU A 1 344 ? -32.877 10.544 -23.998 1.00 79.06 344 GLU A CA 1
ATOM 2829 C C . GLU A 1 344 ? -31.415 10.677 -23.561 1.00 79.06 344 GLU A C 1
ATOM 2831 O O . GLU A 1 344 ? -31.029 10.098 -22.545 1.00 79.06 344 GLU A O 1
ATOM 2836 N N . ALA A 1 345 ? -30.631 11.491 -24.272 1.00 77.75 345 ALA A N 1
ATOM 2837 C CA . ALA A 1 345 ? -29.224 11.733 -23.980 1.00 77.75 345 ALA A CA 1
ATOM 2838 C C . ALA A 1 345 ? -29.000 12.286 -22.559 1.00 77.75 345 ALA A C 1
ATOM 2840 O O . ALA A 1 345 ? -28.150 11.782 -21.826 1.00 77.75 345 ALA A O 1
ATOM 2841 N N . ALA A 1 346 ? -29.821 13.245 -22.119 1.00 75.69 346 ALA A N 1
ATOM 2842 C CA . ALA A 1 346 ? -29.780 13.833 -20.778 1.00 75.69 346 ALA A CA 1
ATOM 2843 C C . ALA A 1 346 ? -29.933 12.801 -19.648 1.00 75.69 346 ALA A C 1
ATOM 2845 O O . ALA A 1 346 ? -29.352 12.956 -18.571 1.00 75.69 346 ALA A O 1
ATOM 2846 N N . LYS A 1 347 ? -30.690 11.726 -19.908 1.00 73.50 347 LYS A N 1
ATOM 2847 C CA . LYS A 1 347 ? -30.996 10.638 -18.966 1.00 73.50 347 LYS A CA 1
ATOM 2848 C C . LYS A 1 347 ? -29.907 9.547 -18.958 1.00 73.50 347 LYS A C 1
ATOM 2850 O O . LYS A 1 347 ? -30.103 8.494 -18.348 1.00 73.50 347 LYS A O 1
ATOM 2855 N N . ARG A 1 348 ? -28.751 9.774 -19.605 1.00 69.50 348 ARG A N 1
ATOM 2856 C CA . ARG A 1 348 ? -27.613 8.839 -19.692 1.00 69.50 348 ARG A CA 1
ATOM 2857 C C . ARG A 1 348 ? -26.295 9.510 -19.288 1.00 69.50 348 ARG A C 1
ATOM 2859 O O . ARG A 1 348 ? -26.033 10.655 -19.645 1.00 69.50 348 ARG A O 1
ATOM 2866 N N . ASN A 1 349 ? -25.432 8.768 -18.594 1.00 68.38 349 ASN A N 1
ATOM 2867 C CA . ASN A 1 349 ? -24.062 9.210 -18.321 1.00 68.38 349 ASN A CA 1
ATOM 2868 C C . ASN A 1 349 ? -23.286 9.397 -19.630 1.00 68.38 349 ASN A C 1
ATOM 2870 O O . ASN A 1 349 ? -23.400 8.576 -20.544 1.00 68.38 349 ASN A O 1
ATOM 2874 N N . PHE A 1 350 ? -22.518 10.484 -19.712 1.00 71.69 350 PHE A N 1
ATOM 2875 C CA . PHE A 1 350 ? -21.785 10.904 -20.912 1.00 71.69 350 PHE A CA 1
ATOM 2876 C C . PHE A 1 350 ? -22.699 11.058 -22.147 1.00 71.69 350 PHE A C 1
ATOM 2878 O O . PHE A 1 350 ? -22.269 10.907 -23.284 1.00 71.69 350 PHE A O 1
ATOM 2885 N N . GLY A 1 351 ? -23.999 11.308 -21.944 1.00 72.62 351 GLY A N 1
ATOM 2886 C CA . GLY A 1 351 ? -24.924 11.663 -23.022 1.00 72.62 351 GLY A CA 1
ATOM 2887 C C . GLY A 1 351 ? -24.910 13.152 -23.368 1.00 72.62 351 GLY A C 1
ATOM 2888 O O . GLY A 1 351 ? -25.334 13.517 -24.462 1.00 72.62 351 GLY A O 1
ATOM 2889 N N . ILE A 1 352 ? -24.391 13.995 -22.470 1.00 83.56 352 ILE A N 1
ATOM 2890 C CA . ILE A 1 352 ? -24.230 15.439 -22.662 1.00 83.56 352 ILE A CA 1
ATOM 2891 C C . ILE A 1 352 ? -22.768 15.843 -22.437 1.00 83.56 352 ILE A C 1
ATOM 2893 O O . ILE A 1 352 ? -22.116 15.367 -21.500 1.00 83.56 352 ILE A O 1
ATOM 2897 N N . VAL A 1 353 ? -22.311 16.778 -23.269 1.00 85.25 353 VAL A N 1
ATOM 2898 C CA . VAL A 1 353 ? -21.125 17.620 -23.068 1.00 85.25 353 VAL A CA 1
ATOM 2899 C C . VAL A 1 353 ? -21.606 19.058 -22.826 1.00 85.25 353 VAL A C 1
ATOM 2901 O O . VAL A 1 353 ? -22.494 19.534 -23.538 1.00 85.25 353 VAL A O 1
ATOM 2904 N N . ILE A 1 354 ? -21.043 19.750 -21.832 1.00 85.00 354 ILE A N 1
ATOM 2905 C CA . ILE A 1 354 ? -21.260 21.189 -21.605 1.00 85.00 354 ILE A CA 1
ATOM 2906 C C . ILE A 1 354 ? -19.940 21.931 -21.807 1.00 85.00 354 ILE A C 1
ATOM 2908 O O . ILE A 1 354 ? -18.927 21.604 -21.188 1.00 85.00 354 ILE A O 1
ATOM 2912 N N . LEU A 1 355 ? -19.988 22.941 -22.671 1.00 86.62 355 LEU A N 1
ATOM 2913 C CA . LEU A 1 355 ? -18.882 23.814 -23.039 1.00 86.62 355 LEU A CA 1
ATOM 2914 C C . LEU A 1 355 ? -19.076 25.168 -22.345 1.00 86.62 355 LEU A C 1
ATOM 2916 O O . LEU A 1 355 ? -20.126 25.791 -22.507 1.00 86.62 355 LEU A O 1
ATOM 2920 N N . VAL A 1 356 ? -18.091 25.607 -21.559 1.00 85.06 356 VAL A N 1
ATOM 2921 C CA . VAL A 1 356 ? -18.174 26.804 -20.708 1.00 85.06 356 VAL A CA 1
ATOM 2922 C C . VAL A 1 356 ? -17.224 27.901 -21.179 1.00 85.06 356 VAL A C 1
ATOM 2924 O O . VAL A 1 356 ? -16.035 27.660 -21.397 1.00 85.06 356 VAL A O 1
ATOM 2927 N N . ARG A 1 357 ? -17.741 29.131 -21.272 1.00 84.06 357 ARG A N 1
ATOM 2928 C CA . ARG A 1 357 ? -16.968 30.353 -21.536 1.00 84.06 357 ARG A CA 1
ATOM 2929 C C . ARG A 1 357 ? -17.294 31.420 -20.486 1.00 84.06 357 ARG A C 1
ATOM 2931 O O . ARG A 1 357 ? -18.435 31.859 -20.355 1.00 84.06 357 ARG A O 1
ATOM 2938 N N . ARG A 1 358 ? -16.291 31.817 -19.701 1.00 80.75 358 ARG A N 1
ATOM 2939 C CA . ARG A 1 358 ? -16.367 32.907 -18.707 1.00 80.75 358 ARG A CA 1
ATOM 2940 C C . ARG A 1 358 ? -16.300 34.267 -19.407 1.00 80.75 358 ARG A C 1
ATOM 2942 O O . ARG A 1 358 ? -15.674 34.342 -20.457 1.00 80.75 358 ARG A O 1
ATOM 2949 N N . HIS A 1 359 ? -16.874 35.320 -18.818 1.00 82.00 359 HIS A N 1
ATOM 2950 C CA . HIS A 1 359 ? -16.798 36.691 -19.353 1.00 82.00 359 HIS A CA 1
ATOM 2951 C C . HIS A 1 359 ? -16.045 37.633 -18.405 1.00 82.00 359 HIS A C 1
ATOM 2953 O O . HIS A 1 359 ? -16.143 37.495 -17.185 1.00 82.00 359 HIS A O 1
ATOM 2959 N N . MET A 1 360 ? -15.312 38.613 -18.937 1.00 79.75 360 MET A N 1
ATOM 2960 C CA . MET A 1 360 ? -14.624 39.629 -18.128 1.00 79.75 360 MET A CA 1
ATOM 2961 C C . MET A 1 360 ? -14.692 41.017 -18.767 1.00 79.75 360 MET A C 1
ATOM 2963 O O . MET A 1 360 ? -14.367 41.193 -19.941 1.00 79.75 360 MET A O 1
ATOM 2967 N N . GLU A 1 361 ? -15.068 42.013 -17.960 1.00 77.31 361 GLU A N 1
ATOM 2968 C CA . GLU A 1 361 ? -15.092 43.416 -18.373 1.00 77.31 361 GLU A CA 1
ATOM 2969 C C . GLU A 1 361 ? -13.670 43.891 -18.675 1.00 77.31 361 GLU A C 1
ATOM 2971 O O . GLU A 1 361 ? -12.783 43.874 -17.818 1.00 77.31 361 GLU A O 1
ATOM 2976 N N . THR A 1 362 ? -13.457 44.295 -19.920 1.00 65.81 362 THR A N 1
ATOM 2977 C CA . THR A 1 362 ? -12.139 44.593 -20.481 1.00 65.81 362 THR A CA 1
ATOM 2978 C C . THR A 1 362 ? -12.266 45.703 -21.512 1.00 65.81 362 THR A C 1
ATOM 2980 O O . THR A 1 362 ? -13.260 45.805 -22.227 1.00 65.81 362 THR A O 1
ATOM 2983 N N . ALA A 1 363 ? -11.248 46.558 -21.623 1.00 59.38 363 ALA A N 1
ATOM 2984 C CA . ALA A 1 363 ? -11.224 47.658 -22.591 1.00 59.38 363 ALA A CA 1
ATOM 2985 C C . ALA A 1 363 ? -10.890 47.178 -24.025 1.00 59.38 363 ALA A C 1
ATOM 2987 O O . ALA A 1 363 ? -10.085 47.804 -24.721 1.00 59.38 363 ALA A O 1
ATOM 2988 N N . SER A 1 364 ? -11.498 46.060 -24.440 1.00 54.91 364 SER A N 1
ATOM 2989 C CA . SER A 1 364 ? -11.457 45.528 -25.804 1.00 54.91 364 SER A CA 1
ATOM 2990 C C . SER A 1 364 ? -11.909 46.589 -26.816 1.00 54.91 364 SER A C 1
ATOM 2992 O O . SER A 1 364 ? -12.602 47.553 -26.484 1.00 54.91 364 SER A O 1
ATOM 2994 N N . LYS A 1 365 ? -11.496 46.417 -28.074 1.00 48.44 365 LYS A N 1
ATOM 2995 C CA . LYS A 1 365 ? -11.965 47.214 -29.222 1.00 48.44 365 LYS A CA 1
ATOM 2996 C C . LYS A 1 365 ? -12.985 46.482 -30.088 1.00 48.44 365 LYS A C 1
ATOM 2998 O O . LYS A 1 365 ? -13.563 47.103 -30.975 1.00 48.44 365 LYS A O 1
ATOM 3003 N N . TYR A 1 366 ? -13.162 45.187 -29.855 1.00 53.94 366 TYR A N 1
ATOM 3004 C CA . TYR A 1 366 ? -14.120 44.354 -30.558 1.00 53.94 366 TYR A CA 1
ATOM 3005 C C . TYR A 1 366 ? -15.293 44.115 -29.614 1.00 53.94 366 TYR A C 1
ATOM 3007 O O . TYR A 1 366 ? -15.186 43.342 -28.660 1.00 53.94 366 TYR A O 1
ATOM 3015 N N . SER A 1 367 ? -16.384 44.832 -29.874 1.00 61.28 367 SER A N 1
ATOM 3016 C CA . SER A 1 367 ? -17.702 44.435 -29.394 1.00 61.28 367 SER A CA 1
ATOM 3017 C C . SER A 1 367 ? -18.108 43.169 -30.148 1.00 61.28 367 SER A C 1
ATOM 3019 O O . SER A 1 367 ? -17.682 42.962 -31.287 1.00 61.28 367 SER A O 1
ATOM 3021 N N . ASN A 1 368 ? -18.892 42.307 -29.510 1.00 70.44 368 ASN A N 1
ATOM 3022 C CA . ASN A 1 368 ? -19.552 41.212 -30.205 1.00 70.44 368 ASN A CA 1
ATOM 3023 C C . ASN A 1 368 ? -20.994 41.648 -30.441 1.00 70.44 368 ASN A C 1
ATOM 3025 O O . ASN A 1 368 ? -21.763 41.718 -29.483 1.00 70.44 368 ASN A O 1
ATOM 3029 N N . ASP A 1 369 ? -21.341 41.943 -31.695 1.00 72.88 369 ASP A N 1
ATOM 3030 C CA . ASP A 1 369 ? -22.637 42.523 -32.078 1.00 72.88 369 ASP A CA 1
ATOM 3031 C C . ASP A 1 369 ? -23.831 41.691 -31.564 1.00 72.88 369 ASP A C 1
ATOM 3033 O O . ASP A 1 369 ? -24.893 42.236 -31.269 1.00 72.88 369 ASP A O 1
ATOM 3037 N N . PHE A 1 370 ? -23.629 40.384 -31.340 1.00 81.25 370 PHE A N 1
ATOM 3038 C CA . PHE A 1 370 ? -24.567 39.491 -30.652 1.00 81.25 370 PHE A CA 1
ATOM 3039 C C . PHE A 1 370 ? -25.086 40.039 -29.302 1.00 81.25 370 PHE A C 1
ATOM 3041 O O . PHE A 1 370 ? -26.234 39.787 -28.937 1.00 81.25 370 PHE A O 1
ATOM 3048 N N . TYR A 1 371 ? -24.277 40.792 -28.548 1.00 83.44 371 TYR A N 1
ATOM 3049 C CA . TYR A 1 371 ? -24.690 41.357 -27.260 1.00 83.44 371 TYR A CA 1
ATOM 3050 C C . TYR A 1 371 ? -25.620 42.572 -27.390 1.00 83.44 371 TYR A C 1
ATOM 3052 O O . TYR A 1 371 ? -26.316 42.875 -26.422 1.00 83.44 371 TYR A O 1
ATOM 3060 N N . GLU A 1 372 ? -25.694 43.254 -28.542 1.00 82.06 372 GLU A N 1
ATOM 3061 C CA . GLU A 1 372 ? -26.642 44.370 -28.712 1.00 82.06 372 GLU A CA 1
ATOM 3062 C C . GLU A 1 372 ? -28.101 43.873 -28.704 1.00 82.06 372 GLU A C 1
ATOM 3064 O O . GLU A 1 372 ? -28.968 44.522 -28.125 1.00 82.06 372 GLU A O 1
ATOM 3069 N N . TYR A 1 373 ? -28.363 42.661 -29.205 1.00 83.19 373 TYR A N 1
ATOM 3070 C CA . TYR A 1 373 ? -29.692 42.024 -29.193 1.00 83.19 373 TYR A CA 1
ATOM 3071 C C . TYR A 1 373 ? -30.210 41.667 -27.786 1.00 83.19 373 TYR A C 1
ATOM 3073 O O . TYR A 1 373 ? -31.371 41.294 -27.623 1.00 83.19 373 TYR A O 1
ATOM 3081 N N . LEU A 1 374 ? -29.388 41.812 -26.738 1.00 85.88 374 LEU A N 1
ATOM 3082 C CA . LEU A 1 374 ? -29.852 41.713 -25.349 1.00 85.88 374 LEU A CA 1
ATOM 3083 C C . LEU A 1 374 ? -30.749 42.897 -24.941 1.00 85.88 374 LEU A C 1
ATOM 3085 O O . LEU A 1 374 ? -31.498 42.775 -23.972 1.00 85.88 374 LEU A O 1
ATOM 3089 N N . ILE A 1 375 ? -30.724 44.010 -25.691 1.00 85.62 375 ILE A N 1
ATOM 3090 C CA . ILE A 1 375 ? -31.657 45.138 -25.529 1.00 85.62 375 ILE A CA 1
ATOM 3091 C C . ILE A 1 375 ? -33.111 44.672 -25.718 1.00 85.62 375 ILE A C 1
ATOM 3093 O O . ILE A 1 375 ? -33.983 45.060 -24.941 1.00 85.62 375 ILE A O 1
ATOM 3097 N N . ASP A 1 376 ? -33.366 43.800 -26.696 1.00 86.00 376 ASP A N 1
ATOM 3098 C CA . ASP A 1 376 ? -34.713 43.332 -27.049 1.00 86.00 376 ASP A CA 1
ATOM 3099 C C . ASP A 1 376 ? -35.232 42.194 -26.147 1.00 86.00 376 ASP A C 1
ATOM 3101 O O . ASP A 1 376 ? -36.366 41.741 -26.305 1.00 86.00 376 ASP A O 1
ATOM 3105 N N . VAL A 1 377 ? -34.431 41.741 -25.169 1.00 88.62 377 VAL A N 1
ATOM 3106 C CA . VAL A 1 377 ? -34.808 40.705 -24.184 1.00 88.62 377 VAL A CA 1
ATOM 3107 C C . VAL A 1 377 ? -34.584 41.127 -22.721 1.00 88.62 377 VAL A C 1
ATOM 3109 O O . VAL A 1 377 ? -34.325 40.297 -21.844 1.00 88.62 377 VAL A O 1
ATOM 3112 N N . GLN A 1 378 ? -34.683 42.424 -22.417 1.00 88.25 378 GLN A N 1
ATOM 3113 C CA . GLN A 1 378 ? -34.383 42.950 -21.077 1.00 88.25 378 GLN A CA 1
ATOM 3114 C C . GLN A 1 378 ? -35.285 42.408 -19.953 1.00 88.25 378 GLN A C 1
ATOM 3116 O O . GLN A 1 378 ? -34.795 42.223 -18.836 1.00 88.25 378 GLN A O 1
ATOM 3121 N N . ASN A 1 379 ? -36.563 42.106 -20.207 1.00 87.44 379 ASN A N 1
ATOM 3122 C CA . ASN A 1 379 ? -37.530 41.725 -19.170 1.00 87.44 379 ASN A CA 1
ATOM 3123 C C . ASN A 1 379 ? -37.921 40.234 -19.234 1.00 87.44 379 ASN A C 1
ATOM 3125 O O . ASN A 1 379 ? -37.850 39.600 -20.288 1.00 87.44 379 ASN A O 1
ATOM 3129 N N . PRO A 1 380 ? -38.392 39.640 -18.120 1.00 85.25 380 PRO A N 1
ATOM 3130 C CA . PRO A 1 380 ? -38.868 38.261 -18.112 1.00 85.25 380 PRO A CA 1
ATOM 3131 C C . PRO A 1 380 ? -40.022 38.011 -19.096 1.00 85.25 380 PRO A C 1
ATOM 3133 O O . PRO A 1 380 ? -41.098 38.599 -18.959 1.00 85.25 380 PRO A O 1
ATOM 3136 N N . LYS A 1 381 ? -39.830 37.020 -19.975 1.00 84.19 381 LYS A N 1
ATOM 3137 C CA . LYS A 1 381 ? -40.659 36.614 -21.130 1.00 84.19 381 LYS A CA 1
ATOM 3138 C C . LYS A 1 381 ? -40.503 37.457 -22.398 1.00 84.19 381 LYS A C 1
ATOM 3140 O O . LYS A 1 381 ? -41.242 37.205 -23.350 1.00 84.19 381 LYS A O 1
ATOM 3145 N N . ASP A 1 382 ? -39.559 38.391 -22.444 1.00 89.38 382 ASP A N 1
ATOM 3146 C CA . ASP A 1 382 ? -39.179 39.022 -23.706 1.00 89.38 382 ASP A CA 1
ATOM 3147 C C . ASP A 1 382 ? -38.442 37.994 -24.592 1.00 89.38 382 ASP A C 1
ATOM 3149 O O . ASP A 1 382 ? -37.666 37.156 -24.110 1.00 89.38 382 ASP A O 1
ATOM 3153 N N . VAL A 1 383 ? -38.740 38.022 -25.893 1.00 88.31 383 VAL A N 1
ATOM 3154 C CA . VAL A 1 383 ? -38.302 37.041 -26.897 1.00 88.31 383 VAL A CA 1
ATOM 3155 C C . VAL A 1 383 ? -37.922 37.783 -28.170 1.00 88.31 383 VAL A C 1
ATOM 3157 O O . VAL A 1 383 ? -38.723 38.560 -28.688 1.00 88.31 383 VAL A O 1
ATOM 3160 N N . TYR A 1 384 ? -36.743 37.474 -28.703 1.00 88.50 384 TYR A N 1
ATOM 3161 C CA . TYR A 1 384 ? -36.250 37.977 -29.978 1.00 88.50 384 TYR A CA 1
ATOM 3162 C C . TYR A 1 384 ? -35.921 36.802 -30.915 1.00 88.50 384 TYR A C 1
ATOM 3164 O O . TYR A 1 384 ? -35.311 35.814 -30.499 1.00 88.50 384 TYR A O 1
ATOM 3172 N N . GLU A 1 385 ? -36.356 36.882 -32.171 1.00 87.50 385 GLU A N 1
ATOM 3173 C CA . GLU A 1 385 ? -36.213 35.835 -33.194 1.00 87.50 385 GLU A CA 1
ATOM 3174 C C . GLU A 1 385 ? -35.548 36.439 -34.436 1.00 87.50 385 GLU A C 1
ATOM 3176 O O . GLU A 1 385 ? -35.948 37.514 -34.876 1.00 87.50 385 GLU A O 1
ATOM 3181 N N . PHE A 1 386 ? -34.533 35.759 -34.979 1.00 82.69 386 PHE A N 1
ATOM 3182 C CA . PHE A 1 386 ? -33.684 36.247 -36.073 1.00 82.69 386 PHE A CA 1
ATOM 3183 C C . PHE A 1 386 ? -33.537 35.207 -37.193 1.00 82.69 386 PHE A C 1
ATOM 3185 O O . PHE A 1 386 ? -33.489 34.000 -36.934 1.00 82.69 386 PHE A O 1
ATOM 3192 N N . GLU A 1 387 ? -33.454 35.668 -38.444 1.00 76.56 387 GLU A N 1
ATOM 3193 C CA . GLU A 1 387 ? -33.279 34.827 -39.640 1.00 76.56 387 GLU A CA 1
ATOM 3194 C C . GLU A 1 387 ? -31.826 34.840 -40.158 1.00 76.56 387 GLU A C 1
ATOM 3196 O O . GLU A 1 387 ? -30.963 35.531 -39.624 1.00 76.56 387 GLU A O 1
ATOM 3201 N N . GLN A 1 388 ? -31.528 34.036 -41.187 1.00 69.88 388 GLN A N 1
ATOM 3202 C CA . GLN A 1 388 ? -30.159 33.694 -41.599 1.00 69.88 388 GLN A CA 1
ATOM 3203 C C . GLN A 1 388 ? -29.252 34.879 -41.989 1.00 69.88 388 GLN A C 1
ATOM 3205 O O . GLN A 1 388 ? -28.036 34.756 -41.875 1.00 69.88 388 GLN A O 1
ATOM 3210 N N . GLU A 1 389 ? -29.801 36.007 -42.449 1.00 64.56 389 GLU A N 1
ATOM 3211 C CA . GLU A 1 389 ? -29.004 37.204 -42.791 1.00 64.56 389 GLU A CA 1
ATOM 3212 C C . GLU A 1 389 ? -28.568 38.011 -41.549 1.00 64.56 389 GLU A C 1
ATOM 3214 O O . GLU A 1 389 ? -27.631 38.800 -41.630 1.00 64.56 389 GLU A O 1
ATOM 3219 N N . GLU A 1 390 ? -29.198 37.764 -40.396 1.00 62.44 390 GLU A N 1
ATOM 3220 C CA . GLU A 1 390 ? -28.916 38.374 -39.084 1.00 62.44 390 GLU A CA 1
ATOM 3221 C C . GLU A 1 390 ? -28.364 37.330 -38.085 1.00 62.44 390 GLU A C 1
ATOM 3223 O O . GLU A 1 390 ? -28.294 37.562 -36.878 1.00 62.44 390 GLU A O 1
ATOM 3228 N N . ALA A 1 391 ? -28.000 36.140 -38.574 1.00 68.19 391 ALA A N 1
ATOM 3229 C CA . ALA A 1 391 ? -27.638 34.992 -37.755 1.00 68.19 391 ALA A CA 1
ATOM 3230 C C . ALA A 1 391 ? -26.133 34.895 -37.470 1.00 68.19 391 ALA A C 1
ATOM 3232 O O . ALA A 1 391 ? -25.297 35.045 -38.357 1.00 68.19 391 ALA A O 1
ATOM 3233 N N . PHE A 1 392 ? -25.795 34.538 -36.228 1.00 74.12 392 PHE A N 1
ATOM 3234 C CA . PHE A 1 392 ? -24.415 34.412 -35.759 1.00 74.12 392 PHE A CA 1
ATOM 3235 C C . PHE A 1 392 ? -24.001 32.943 -35.614 1.00 74.12 392 PHE A C 1
ATOM 3237 O O . PHE A 1 392 ? -24.628 32.185 -34.866 1.00 74.12 392 PHE A O 1
ATOM 3244 N N . SER A 1 393 ? -22.921 32.535 -36.289 1.00 78.44 393 SER A N 1
ATOM 3245 C CA . SER A 1 393 ? -22.299 31.222 -36.079 1.00 78.44 393 SER A CA 1
ATOM 3246 C C . SER A 1 393 ? -21.910 30.966 -34.618 1.00 78.44 393 SER A C 1
ATOM 3248 O O . SER A 1 393 ? -21.506 31.860 -33.867 1.00 78.44 393 SER A O 1
ATOM 3250 N N . LEU A 1 394 ? -21.967 29.695 -34.209 1.00 79.00 394 LEU A N 1
ATOM 3251 C CA . LEU A 1 394 ? -21.657 29.283 -32.837 1.00 79.00 394 LEU A CA 1
ATOM 3252 C C . LEU A 1 394 ? -20.198 29.588 -32.441 1.00 79.00 394 LEU A C 1
ATOM 3254 O O . LEU A 1 394 ? -19.917 29.827 -31.265 1.00 79.00 394 LEU A O 1
ATOM 3258 N N . PHE A 1 395 ? -19.282 29.635 -33.416 1.00 79.25 395 PHE A N 1
ATOM 3259 C CA . PHE A 1 395 ? -17.910 30.104 -33.221 1.00 79.25 395 PHE A CA 1
ATOM 3260 C C . PHE A 1 395 ? -17.846 31.572 -32.774 1.00 79.25 395 PHE A C 1
ATOM 3262 O O . PHE A 1 395 ? -17.067 31.880 -31.880 1.00 79.25 395 PHE A O 1
ATOM 3269 N N . MET A 1 396 ? -18.675 32.464 -33.327 1.00 73.44 396 MET A N 1
ATOM 3270 C CA . MET A 1 396 ? -18.686 33.886 -32.956 1.00 73.44 396 MET A CA 1
ATOM 3271 C C . MET A 1 396 ? -19.289 34.129 -31.564 1.00 73.44 396 MET A C 1
ATOM 3273 O O . MET A 1 396 ? -18.838 35.019 -30.847 1.00 73.44 396 MET A O 1
ATOM 3277 N N . ILE A 1 397 ? -20.265 33.316 -31.145 1.00 73.69 397 ILE A N 1
ATOM 3278 C CA . ILE A 1 397 ? -20.897 33.444 -29.820 1.00 73.69 397 ILE A CA 1
ATOM 3279 C C . ILE A 1 397 ? -20.010 32.844 -28.710 1.00 73.69 397 ILE A C 1
ATOM 3281 O O . ILE A 1 397 ? -19.904 33.416 -27.627 1.00 73.69 397 ILE A O 1
ATOM 3285 N N . LEU A 1 398 ? -19.358 31.699 -28.955 1.00 74.06 398 LEU A N 1
ATOM 3286 C CA . LEU A 1 398 ? -18.479 31.059 -27.963 1.00 74.06 398 LEU A CA 1
ATOM 3287 C C . LEU A 1 398 ? -17.031 31.565 -27.999 1.00 74.06 398 LEU A C 1
ATOM 3289 O O . LEU A 1 398 ? -16.353 31.478 -26.975 1.00 74.06 398 LEU A O 1
ATOM 3293 N N . ASN A 1 399 ? -16.556 32.058 -29.147 1.00 67.31 399 ASN A N 1
ATOM 3294 C CA . ASN A 1 399 ? -15.174 32.476 -29.400 1.00 67.31 399 ASN A CA 1
ATOM 3295 C C . ASN A 1 399 ? -14.170 31.421 -28.893 1.00 67.31 399 ASN A C 1
ATOM 3297 O O . ASN A 1 399 ? -13.568 31.597 -27.837 1.00 67.31 399 ASN A O 1
ATOM 3301 N N . LEU A 1 400 ? -14.108 30.254 -29.543 1.00 64.50 400 LEU A N 1
ATOM 3302 C CA . LEU A 1 400 ? -13.486 29.052 -28.968 1.00 64.50 400 LEU A CA 1
ATOM 3303 C C . LEU A 1 400 ? -11.958 29.133 -28.862 1.00 64.50 400 LEU A C 1
ATOM 3305 O O . LEU A 1 400 ? -11.278 29.478 -29.824 1.00 64.50 400 LEU A O 1
ATOM 3309 N N . GLY A 1 401 ? -11.450 28.749 -27.689 1.00 57.28 401 GLY A N 1
ATOM 3310 C CA . GLY A 1 401 ? -10.033 28.817 -27.343 1.00 57.28 401 GLY A CA 1
ATOM 3311 C C . GLY A 1 401 ? -9.210 27.571 -27.668 1.00 57.28 401 GLY A C 1
ATOM 3312 O O . GLY A 1 401 ? -9.723 26.535 -28.096 1.00 57.28 401 GLY A O 1
ATOM 3313 N N . SER A 1 402 ? -7.911 27.680 -27.402 1.00 55.44 402 SER A N 1
ATOM 3314 C CA . SER A 1 402 ? -6.883 26.666 -27.656 1.00 55.44 402 SER A CA 1
ATOM 3315 C C . SER A 1 402 ? -6.684 25.684 -26.490 1.00 55.44 402 SER A C 1
ATOM 3317 O O . SER A 1 402 ? -6.646 24.471 -26.707 1.00 55.44 402 SER A O 1
ATOM 3319 N N . GLU A 1 403 ? -6.610 26.183 -25.250 1.00 58.44 403 GLU A N 1
ATOM 3320 C CA . GLU A 1 403 ? -6.430 25.374 -24.035 1.00 58.44 403 GLU A CA 1
ATOM 3321 C C . GLU A 1 403 ? -7.759 25.177 -23.282 1.00 58.44 403 GLU A C 1
ATOM 3323 O O . GLU A 1 403 ? -8.495 26.130 -22.999 1.00 58.44 403 GLU A O 1
ATOM 3328 N N . TYR A 1 404 ? -8.065 23.927 -22.912 1.00 63.22 404 TYR A N 1
ATOM 3329 C CA . TYR A 1 404 ? -9.299 23.575 -22.204 1.00 63.22 404 TYR A CA 1
ATOM 3330 C C . TYR A 1 404 ? -9.079 22.518 -21.113 1.00 63.22 404 TYR A C 1
ATOM 3332 O O . TYR A 1 404 ? -8.288 21.580 -21.251 1.00 63.22 404 TYR A O 1
ATOM 3340 N N . ASN A 1 405 ? -9.828 22.650 -20.016 1.00 62.84 405 ASN A N 1
ATOM 3341 C CA . ASN A 1 405 ? -9.872 21.670 -18.938 1.00 62.84 405 ASN A CA 1
ATOM 3342 C C . ASN A 1 405 ? -11.082 20.748 -19.095 1.00 62.84 405 ASN A C 1
ATOM 3344 O O . ASN A 1 405 ? -12.205 21.214 -19.286 1.00 62.84 405 ASN A O 1
ATOM 3348 N N . VAL A 1 406 ? -10.858 19.444 -18.936 1.00 63.50 406 VAL A N 1
ATOM 3349 C CA . VAL A 1 406 ? -11.890 18.404 -18.967 1.00 63.50 406 VAL A CA 1
ATOM 3350 C C . VAL A 1 406 ? -12.059 17.804 -17.576 1.00 63.50 406 VAL A C 1
ATOM 3352 O O . VAL A 1 406 ? -11.095 17.323 -16.972 1.00 63.50 406 VAL A O 1
ATOM 3355 N N . TYR A 1 407 ? -13.292 17.791 -17.075 1.00 60.81 407 TYR A N 1
ATOM 3356 C CA . TYR A 1 407 ? -13.657 17.129 -15.819 1.00 60.81 407 TYR A CA 1
ATOM 3357 C C . TYR A 1 407 ? -15.088 16.576 -15.868 1.00 60.81 407 TYR A C 1
ATOM 3359 O O . TYR A 1 407 ? -15.868 16.892 -16.767 1.00 60.81 407 TYR A O 1
ATOM 3367 N N . LEU A 1 408 ? -15.443 15.729 -14.898 1.00 60.19 408 LEU A N 1
ATOM 3368 C CA . LEU A 1 408 ? -16.790 15.176 -14.760 1.00 60.19 408 LEU A CA 1
ATOM 3369 C C . LEU A 1 408 ? -17.573 15.889 -13.651 1.00 60.19 408 LEU A C 1
ATOM 3371 O O . LEU A 1 408 ? -17.064 16.147 -12.554 1.00 60.19 408 LEU A O 1
ATOM 3375 N N . GLY A 1 409 ? -18.841 16.178 -13.938 1.00 63.88 409 GLY A N 1
ATOM 3376 C CA . GLY A 1 409 ? -19.755 16.879 -13.039 1.00 63.88 409 GLY A CA 1
ATOM 3377 C C . GLY A 1 409 ? -21.221 16.557 -13.333 1.00 63.88 409 GLY A C 1
ATOM 3378 O O . GLY A 1 409 ? -21.530 15.720 -14.177 1.00 63.88 409 GLY A O 1
ATOM 3379 N N . LYS A 1 410 ? -22.144 17.228 -12.638 1.00 67.44 410 LYS A N 1
ATOM 3380 C CA . LYS A 1 410 ? -23.595 17.131 -12.891 1.00 67.44 410 LYS A CA 1
ATOM 3381 C C . LYS A 1 410 ? -24.069 18.312 -13.738 1.00 67.44 410 LYS A C 1
ATOM 3383 O O . LYS A 1 410 ? -23.435 19.361 -13.719 1.00 67.44 410 LYS A O 1
ATOM 3388 N N . SER A 1 411 ? -25.167 18.146 -14.476 1.00 66.31 411 SER A N 1
ATOM 3389 C CA . SER A 1 411 ? -25.736 19.221 -15.305 1.00 66.31 411 SER A CA 1
ATOM 3390 C C . SER A 1 411 ? -26.211 20.417 -14.468 1.00 66.31 411 SER A C 1
ATOM 3392 O O . SER A 1 411 ? -26.819 20.233 -13.413 1.00 66.31 411 SER A O 1
ATOM 3394 N N . THR A 1 412 ? -25.996 21.634 -14.976 1.00 60.88 412 THR A N 1
ATOM 3395 C CA . THR A 1 412 ? -26.574 22.881 -14.435 1.00 60.88 412 THR A CA 1
ATOM 3396 C C . THR A 1 412 ? -27.689 23.463 -15.301 1.00 60.88 412 THR A C 1
ATOM 3398 O O . THR A 1 412 ? -28.133 24.576 -15.032 1.00 60.88 412 THR A O 1
ATOM 3401 N N . VAL A 1 413 ? -28.122 22.755 -16.351 1.00 66.69 413 VAL A N 1
ATOM 3402 C CA . VAL A 1 413 ? -29.194 23.228 -17.240 1.00 66.69 413 VAL A CA 1
ATOM 3403 C C . VAL A 1 413 ? -30.473 23.454 -16.414 1.00 66.69 413 VAL A C 1
ATOM 3405 O O . VAL A 1 413 ? -30.931 22.506 -15.760 1.00 66.69 413 VAL A O 1
ATOM 3408 N N . PRO A 1 414 ? -31.065 24.667 -16.423 1.00 56.00 414 PRO A N 1
ATOM 3409 C CA . PRO A 1 414 ? -32.287 24.953 -15.680 1.00 56.00 414 PRO A CA 1
ATOM 3410 C C . PRO A 1 414 ? -33.404 23.966 -16.031 1.00 56.00 414 PRO A C 1
ATOM 3412 O O . PRO A 1 414 ? -33.637 23.658 -17.198 1.00 56.00 414 PRO A O 1
ATOM 3415 N N . ASN A 1 415 ? -34.086 23.452 -15.005 1.00 53.12 415 ASN A N 1
ATOM 3416 C CA . ASN A 1 415 ? -35.200 22.501 -15.121 1.00 53.12 415 ASN A CA 1
ATOM 3417 C C . ASN A 1 415 ? -34.888 21.170 -15.855 1.00 53.12 415 ASN A C 1
ATOM 3419 O O . ASN A 1 415 ? -35.807 20.456 -16.258 1.00 53.12 415 ASN A O 1
ATOM 3423 N N . ALA A 1 416 ? -33.612 20.779 -15.987 1.00 54.66 416 ALA A N 1
ATOM 3424 C CA . ALA A 1 416 ? -33.229 19.520 -16.629 1.00 54.66 416 ALA A CA 1
ATOM 3425 C C . ALA A 1 416 ? -33.714 18.259 -15.882 1.00 54.66 416 ALA A C 1
ATOM 3427 O O . ALA A 1 416 ? -33.660 18.155 -14.657 1.00 54.66 416 ALA A O 1
ATOM 3428 N N . VAL A 1 417 ? -34.129 17.252 -16.659 1.00 48.19 417 VAL A N 1
ATOM 3429 C CA . VAL A 1 417 ? -34.946 16.110 -16.202 1.00 48.19 417 VAL A CA 1
ATOM 3430 C C . VAL A 1 417 ? -34.214 15.123 -15.266 1.00 48.19 417 VAL A C 1
ATOM 3432 O O . VAL A 1 417 ? -34.863 14.301 -14.619 1.00 48.19 417 VAL A O 1
ATOM 3435 N N . SER A 1 418 ? -32.882 15.188 -15.128 1.00 51.06 418 SER A N 1
ATOM 3436 C CA . SER A 1 418 ? -32.141 14.313 -14.202 1.00 51.06 418 SER A CA 1
ATOM 3437 C C . SER A 1 418 ? -30.830 14.906 -13.663 1.00 51.06 418 SER A C 1
ATOM 3439 O O . SER A 1 418 ? -29.777 14.743 -14.270 1.00 51.06 418 SER A O 1
ATOM 3441 N N . CYS A 1 419 ? -30.846 15.461 -12.443 1.00 52.12 419 CYS A N 1
ATOM 3442 C CA . CYS A 1 419 ? -29.635 15.906 -11.717 1.00 52.12 419 CYS A CA 1
ATOM 3443 C C . CYS A 1 419 ? -28.643 14.767 -11.349 1.00 52.12 419 CYS A C 1
ATOM 3445 O O . CYS A 1 419 ? -27.600 15.033 -10.754 1.00 52.12 419 CYS A O 1
ATOM 3447 N N . ASN A 1 420 ? -28.961 13.500 -11.649 1.00 53.88 420 ASN A N 1
ATOM 3448 C CA . ASN A 1 420 ? -28.152 12.335 -11.266 1.00 53.88 420 ASN A CA 1
ATOM 3449 C C . ASN A 1 420 ? -27.128 11.896 -12.325 1.00 53.88 420 ASN A C 1
ATOM 3451 O O . ASN A 1 420 ? -26.206 11.162 -11.971 1.00 53.88 420 ASN A O 1
ATOM 3455 N N . THR A 1 421 ? -27.261 12.299 -13.590 1.00 59.38 421 THR A N 1
ATOM 3456 C CA . THR A 1 421 ? -26.383 11.831 -14.677 1.00 59.38 421 THR A CA 1
ATOM 3457 C C . THR A 1 421 ? -25.041 12.558 -14.700 1.00 59.38 421 THR A C 1
ATOM 3459 O O . THR A 1 421 ? -24.947 13.740 -14.369 1.00 59.38 421 THR A O 1
ATOM 3462 N N . ASP A 1 422 ? -23.983 11.827 -15.049 1.00 65.19 422 ASP A N 1
ATOM 3463 C CA . ASP A 1 422 ? -22.632 12.372 -15.204 1.00 65.19 422 ASP A CA 1
ATOM 3464 C C . ASP A 1 422 ? -22.461 13.013 -16.584 1.00 65.19 422 ASP A C 1
ATOM 3466 O O . ASP A 1 422 ? -22.743 12.396 -17.614 1.00 65.19 422 ASP A O 1
ATOM 3470 N N . VAL A 1 423 ? -22.001 14.261 -16.580 1.00 70.50 423 VAL A N 1
ATOM 3471 C CA . VAL A 1 423 ? -21.834 15.142 -17.739 1.00 70.50 423 VAL A CA 1
ATOM 3472 C C . VAL A 1 423 ? -20.355 15.478 -17.893 1.00 70.50 423 VAL A C 1
ATOM 3474 O O . VAL A 1 423 ? -19.657 15.694 -16.896 1.00 70.50 423 VAL A O 1
ATOM 3477 N N . ILE A 1 424 ? -19.882 15.523 -19.139 1.00 75.56 424 ILE A N 1
ATOM 3478 C CA . ILE A 1 424 ? -18.523 15.962 -19.466 1.00 75.56 424 ILE A CA 1
ATOM 3479 C C . ILE A 1 424 ? -18.519 17.491 -19.498 1.00 75.56 424 ILE A C 1
ATOM 3481 O O . ILE A 1 424 ? -19.293 18.097 -20.240 1.00 75.56 424 ILE A O 1
ATOM 3485 N N . TRP A 1 425 ? -17.655 18.105 -18.698 1.00 75.69 425 TRP A N 1
ATOM 3486 C CA . TRP A 1 425 ? -17.452 19.549 -18.667 1.00 75.69 425 TRP A CA 1
ATOM 3487 C C . TRP A 1 425 ? -16.166 19.914 -19.394 1.00 75.69 425 TRP A C 1
ATOM 3489 O O . TRP A 1 425 ? -15.124 19.308 -19.140 1.00 75.69 425 TRP A O 1
ATOM 3499 N N . ILE A 1 426 ? -16.258 20.914 -20.270 1.00 77.38 426 ILE A N 1
ATOM 3500 C CA . ILE A 1 426 ? -15.142 21.506 -21.006 1.00 77.38 426 ILE A CA 1
ATOM 3501 C C . ILE A 1 426 ? -15.112 22.994 -20.643 1.00 77.38 426 ILE A C 1
ATOM 3503 O O . ILE A 1 426 ? -15.947 23.770 -21.106 1.00 77.38 426 ILE A O 1
ATOM 3507 N N . ASP A 1 427 ? -14.187 23.376 -19.766 1.00 76.19 427 ASP A N 1
ATOM 3508 C CA . ASP A 1 427 ? -14.032 24.742 -19.249 1.00 76.19 427 ASP A CA 1
ATOM 3509 C C . ASP A 1 427 ? -12.711 25.311 -19.769 1.00 76.19 427 ASP A C 1
ATOM 3511 O O . ASP A 1 427 ? -11.632 24.814 -19.434 1.00 76.19 427 ASP A O 1
ATOM 3515 N N . TYR A 1 428 ? -12.797 26.317 -20.636 1.00 73.19 428 TYR A N 1
ATOM 3516 C CA . TYR A 1 428 ? -11.626 26.967 -21.224 1.00 73.19 428 TYR A CA 1
ATOM 3517 C C . TYR A 1 428 ? -11.012 27.914 -20.198 1.00 73.19 428 TYR A C 1
ATOM 3519 O O . TYR A 1 428 ? -11.746 28.614 -19.495 1.00 73.19 428 TYR A O 1
ATOM 3527 N N . ASP A 1 429 ? -9.681 27.939 -20.100 1.00 64.12 429 ASP A N 1
ATOM 3528 C CA . ASP A 1 429 ? -8.983 28.882 -19.212 1.00 64.12 429 ASP A CA 1
ATOM 3529 C C . ASP A 1 429 ? -8.882 30.290 -19.803 1.00 64.12 429 ASP A C 1
ATOM 3531 O O . ASP A 1 429 ? -8.850 31.270 -19.058 1.00 64.12 429 ASP A O 1
ATOM 3535 N N . GLU A 1 430 ? -8.940 30.396 -21.129 1.00 67.06 430 GLU A N 1
ATOM 3536 C CA . GLU A 1 430 ? -9.222 31.647 -21.826 1.00 67.06 430 GLU A CA 1
ATOM 3537 C C . GLU A 1 430 ? -10.610 32.189 -21.435 1.00 67.06 430 GLU A C 1
ATOM 3539 O O . GLU A 1 430 ? -11.574 31.433 -21.292 1.00 67.06 430 GLU A O 1
ATOM 3544 N N . ILE A 1 431 ? -10.734 33.509 -21.318 1.00 72.94 431 ILE A N 1
ATOM 3545 C CA . ILE A 1 431 ? -11.961 34.209 -20.915 1.00 72.94 431 ILE A CA 1
ATOM 3546 C C . ILE A 1 431 ? -12.428 35.079 -22.088 1.00 72.94 431 ILE A C 1
ATOM 3548 O O . ILE A 1 431 ? -11.605 35.666 -22.785 1.00 72.94 431 ILE A O 1
ATOM 3552 N N . VAL A 1 432 ? -13.739 35.163 -22.316 1.00 77.31 432 VAL A N 1
ATOM 3553 C CA . VAL A 1 432 ? -14.326 36.046 -23.330 1.00 77.31 432 VAL A CA 1
ATOM 3554 C C . VAL A 1 432 ? -14.275 37.486 -22.818 1.00 77.31 432 VAL A C 1
ATOM 3556 O O . VAL A 1 432 ? -14.947 37.850 -21.849 1.00 77.31 432 VAL A O 1
ATOM 3559 N N . GLU A 1 433 ? -13.446 38.300 -23.464 1.00 75.44 433 GLU A N 1
ATOM 3560 C CA . GLU A 1 433 ? -13.413 39.744 -23.248 1.00 75.44 433 GLU A CA 1
ATOM 3561 C C . GLU A 1 433 ? -14.720 40.391 -23.723 1.00 75.44 433 GLU A C 1
ATOM 3563 O O . GLU A 1 433 ? -15.210 40.101 -24.813 1.00 75.44 433 GLU A O 1
ATOM 3568 N N . ILE A 1 434 ? -15.285 41.274 -22.899 1.00 79.25 434 ILE A N 1
ATOM 3569 C CA . ILE A 1 434 ? -16.508 42.022 -23.198 1.00 79.25 434 ILE A CA 1
ATOM 3570 C C . ILE A 1 434 ? -16.319 43.499 -22.826 1.00 79.25 434 ILE A C 1
ATOM 3572 O O . ILE A 1 434 ? -15.793 43.828 -21.757 1.00 79.25 434 ILE A O 1
ATOM 3576 N N . MET A 1 435 ? -16.735 44.401 -23.720 1.00 78.75 435 MET A N 1
ATOM 3577 C CA . MET A 1 435 ? -16.557 45.845 -23.538 1.00 78.75 435 MET A CA 1
ATOM 3578 C C . MET A 1 435 ? -17.490 46.396 -22.442 1.00 78.75 435 MET A C 1
ATOM 3580 O O . MET A 1 435 ? -18.619 45.921 -22.326 1.00 78.75 435 MET A O 1
ATOM 3584 N N . PRO A 1 436 ? -17.119 47.459 -21.696 1.00 80.12 436 PRO A N 1
ATOM 3585 C CA . PRO A 1 436 ? -17.977 48.045 -20.655 1.00 80.12 436 PRO A CA 1
ATOM 3586 C C . PRO A 1 436 ? -19.346 48.534 -21.158 1.00 80.12 436 PRO A C 1
ATOM 3588 O O . PRO A 1 436 ? -20.320 48.543 -20.408 1.00 80.12 436 PRO A O 1
ATOM 3591 N N . ARG A 1 437 ? -19.440 48.918 -22.442 1.00 80.44 437 ARG A N 1
ATOM 3592 C CA . ARG A 1 437 ? -20.719 49.216 -23.110 1.00 80.44 437 ARG A CA 1
ATOM 3593 C C . ARG A 1 437 ? -21.643 47.996 -23.112 1.00 80.44 437 ARG A C 1
ATOM 3595 O O . ARG A 1 437 ? -22.833 48.140 -22.857 1.00 80.44 437 ARG A O 1
ATOM 3602 N N . ASP A 1 438 ? -21.081 46.829 -23.384 1.00 82.44 438 ASP A N 1
ATOM 3603 C CA . ASP A 1 438 ? -21.819 45.605 -23.671 1.00 82.44 438 ASP A CA 1
ATOM 3604 C C . ASP A 1 438 ? -22.139 44.858 -22.371 1.00 82.44 438 ASP A C 1
ATOM 3606 O O . ASP A 1 438 ? -23.220 44.297 -22.220 1.00 82.44 438 ASP A O 1
ATOM 3610 N N . VAL A 1 439 ? -21.254 44.960 -21.368 1.00 83.06 439 VAL A N 1
ATOM 3611 C CA . VAL A 1 439 ? -21.543 44.576 -19.975 1.00 83.06 439 VAL A CA 1
ATOM 3612 C C . VAL A 1 439 ? -22.799 45.282 -19.464 1.00 83.06 439 VAL A C 1
ATOM 3614 O O . VAL A 1 439 ? -23.607 44.653 -18.784 1.00 83.06 439 VAL A O 1
ATOM 3617 N N . LYS A 1 440 ? -23.032 46.545 -19.848 1.00 81.38 440 LYS A N 1
ATOM 3618 C CA . LYS A 1 440 ? -24.254 47.266 -19.471 1.00 81.38 440 LYS A CA 1
ATOM 3619 C C . LYS A 1 440 ? -25.528 46.578 -19.977 1.00 81.38 440 LYS A C 1
ATOM 3621 O O . LYS A 1 440 ? -26.521 46.570 -19.257 1.00 81.38 440 LYS A O 1
ATOM 3626 N N . TYR A 1 441 ? -25.504 45.944 -21.154 1.00 85.50 441 TYR A N 1
ATOM 3627 C CA . TYR A 1 441 ? -26.656 45.179 -21.647 1.00 85.50 441 TYR A CA 1
ATOM 3628 C C . TYR A 1 441 ? -26.987 43.981 -20.751 1.00 85.50 441 TYR A C 1
ATOM 3630 O O . TYR A 1 441 ? -28.152 43.618 -20.660 1.00 85.50 441 TYR A O 1
ATOM 3638 N N . PHE A 1 442 ? -26.000 43.427 -20.034 1.00 85.50 442 PHE A N 1
ATOM 3639 C CA . PHE A 1 442 ? -26.196 42.411 -18.995 1.00 85.50 442 PHE A CA 1
ATOM 3640 C C . PHE A 1 442 ? -26.593 42.998 -17.626 1.00 85.50 442 PHE A C 1
ATOM 3642 O O . PHE A 1 442 ? -27.328 42.348 -16.880 1.00 85.50 442 PHE A O 1
ATOM 3649 N N . GLU A 1 443 ? -26.146 44.213 -17.281 1.00 82.88 443 GLU A N 1
ATOM 3650 C CA . GLU A 1 443 ? -26.579 44.921 -16.062 1.00 82.88 443 GLU A CA 1
ATOM 3651 C C . GLU A 1 443 ? -28.051 45.360 -16.121 1.00 82.88 443 GLU A C 1
ATOM 3653 O O . GLU A 1 443 ? -28.747 45.289 -15.106 1.00 82.88 443 GLU A O 1
ATOM 3658 N N . ASP A 1 444 ? -28.523 45.772 -17.302 1.00 85.25 444 ASP A N 1
ATOM 3659 C CA . ASP A 1 444 ? -29.906 46.192 -17.559 1.00 85.25 444 ASP A CA 1
ATOM 3660 C C . ASP A 1 444 ? -30.898 44.993 -17.638 1.00 85.25 444 ASP A C 1
ATOM 3662 O O . ASP A 1 444 ? -32.108 45.210 -17.704 1.00 85.25 444 ASP A O 1
ATOM 3666 N N . LEU A 1 445 ? -30.432 43.729 -17.603 1.00 87.75 445 LEU A N 1
ATOM 3667 C CA . LEU A 1 445 ? -31.303 42.538 -17.612 1.00 87.75 445 LEU A CA 1
ATOM 3668 C C . LEU A 1 445 ? -32.050 42.348 -16.287 1.00 87.75 445 LEU A C 1
ATOM 3670 O O . LEU A 1 445 ? -31.453 42.303 -15.205 1.00 87.75 445 LEU A O 1
ATOM 3674 N N . MET A 1 446 ? -33.351 42.079 -16.377 1.00 84.31 446 MET A N 1
ATOM 3675 C CA . MET A 1 446 ? -34.235 41.877 -15.231 1.00 84.31 446 MET A CA 1
ATOM 3676 C C . MET A 1 446 ? -34.687 40.416 -15.093 1.00 84.31 446 MET A C 1
ATOM 3678 O O . MET A 1 446 ? -35.105 39.768 -16.053 1.00 84.31 446 MET A O 1
ATOM 3682 N N . ALA A 1 447 ? -34.621 39.909 -13.862 1.00 82.94 447 ALA A N 1
ATOM 3683 C CA . ALA A 1 447 ? -35.161 38.624 -13.422 1.00 82.94 447 ALA A CA 1
ATOM 3684 C C . ALA A 1 447 ? -36.578 38.786 -12.836 1.00 82.94 447 ALA A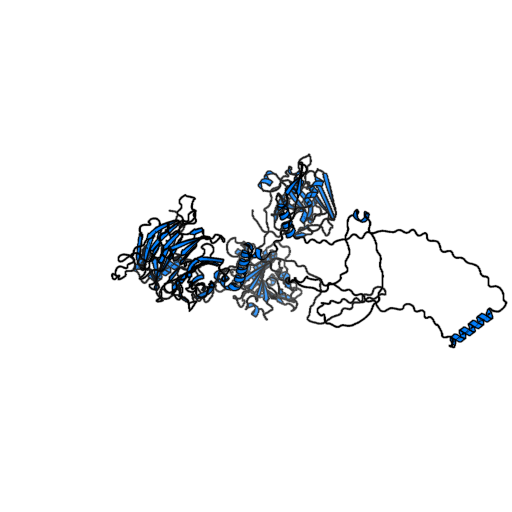 C 1
ATOM 3686 O O . ALA A 1 447 ? -37.030 39.900 -12.551 1.00 82.94 447 ALA A O 1
ATOM 3687 N N . PHE A 1 448 ? -37.286 37.676 -12.598 1.00 76.75 448 PHE A N 1
ATOM 3688 C CA . PHE A 1 448 ? -38.637 37.724 -12.020 1.00 76.75 448 PHE A CA 1
ATOM 3689 C C . PHE A 1 448 ? -38.705 38.461 -10.666 1.00 76.75 448 PHE A C 1
ATOM 3691 O O . PHE A 1 448 ? -38.012 38.123 -9.701 1.00 76.75 448 PHE A O 1
ATOM 3698 N N . GLY A 1 449 ? -39.639 39.414 -10.570 1.00 72.56 449 GLY A N 1
ATOM 3699 C CA . GLY A 1 449 ? -39.891 40.201 -9.359 1.00 72.56 449 GLY A CA 1
ATOM 3700 C C . GLY A 1 449 ? -38.978 41.420 -9.216 1.00 72.56 449 GLY A C 1
ATOM 3701 O O . GLY A 1 449 ? -38.492 41.674 -8.113 1.00 72.56 449 GLY A O 1
ATOM 3702 N N . ASP A 1 450 ? -38.755 42.126 -10.327 1.00 69.25 450 ASP A N 1
ATOM 3703 C CA . ASP A 1 450 ? -38.097 43.434 -10.445 1.00 69.25 450 ASP A CA 1
ATOM 3704 C C . ASP A 1 450 ? -36.701 43.499 -9.799 1.00 69.25 450 ASP A C 1
ATOM 3706 O O . ASP A 1 450 ? -36.364 44.420 -9.052 1.00 69.25 450 ASP A O 1
ATOM 3710 N N . LYS A 1 451 ? -35.869 42.490 -10.089 1.00 78.50 451 LYS A N 1
ATOM 3711 C CA . LYS A 1 451 ? -34.480 42.387 -9.609 1.00 78.50 451 LYS A CA 1
ATOM 3712 C C . LYS A 1 451 ? -33.499 42.260 -10.775 1.00 78.50 451 LYS A C 1
ATOM 3714 O O . LYS A 1 451 ? -33.777 41.471 -11.674 1.00 78.50 451 LYS A O 1
ATOM 3719 N N . PRO A 1 452 ? -32.326 42.919 -10.730 1.00 78.56 452 PRO A N 1
ATOM 3720 C CA . PRO A 1 452 ? -31.283 42.723 -11.735 1.00 78.56 452 PRO A CA 1
ATOM 3721 C C . PRO A 1 452 ? -30.794 41.269 -11.784 1.00 78.56 452 PRO A C 1
ATOM 3723 O O . PRO A 1 452 ? -30.485 40.679 -10.739 1.00 78.56 452 PRO A O 1
ATOM 3726 N N . MET A 1 453 ? -30.667 40.719 -12.993 1.00 79.44 453 MET A N 1
ATOM 3727 C CA . MET A 1 453 ? -30.227 39.341 -13.257 1.00 79.44 453 MET A CA 1
ATOM 3728 C C . MET A 1 453 ? -28.830 39.056 -12.672 1.00 79.44 453 MET A C 1
ATOM 3730 O O . MET A 1 453 ? -28.583 37.965 -12.161 1.00 79.44 453 MET A O 1
ATOM 3734 N N . MET A 1 454 ? -27.973 40.084 -12.604 1.00 71.44 454 MET A N 1
ATOM 3735 C CA . MET A 1 454 ? -26.650 40.101 -11.950 1.00 71.44 454 MET A CA 1
ATOM 3736 C C . MET A 1 454 ? -26.626 39.583 -10.493 1.00 71.44 454 MET A C 1
ATOM 3738 O O . MET A 1 454 ? -25.557 39.262 -9.976 1.00 71.44 454 MET A O 1
ATOM 3742 N N . ASN A 1 455 ? -27.775 39.513 -9.805 1.00 64.62 455 ASN A N 1
ATOM 3743 C CA . ASN A 1 455 ? -27.897 38.982 -8.439 1.00 64.62 455 ASN A CA 1
ATOM 3744 C C . ASN A 1 455 ? -28.631 37.624 -8.351 1.00 64.62 455 ASN A C 1
ATOM 3746 O O . ASN A 1 455 ? -28.878 37.141 -7.242 1.00 64.62 455 ASN A O 1
ATOM 3750 N N . ASN A 1 456 ? -28.993 36.994 -9.475 1.00 67.88 456 ASN A N 1
ATOM 3751 C CA . ASN A 1 456 ? -29.770 35.749 -9.511 1.00 67.88 456 ASN A CA 1
ATOM 3752 C C . ASN A 1 456 ? -28.887 34.496 -9.324 1.00 67.88 456 ASN A C 1
ATOM 3754 O O . ASN A 1 456 ? -28.747 33.660 -10.213 1.00 67.88 456 ASN A O 1
ATOM 3758 N N . THR A 1 457 ? -28.222 34.391 -8.170 1.00 60.72 457 THR A N 1
ATOM 3759 C CA . THR A 1 457 ? -27.124 33.435 -7.952 1.00 60.72 457 THR A CA 1
ATOM 3760 C C . THR A 1 457 ? -27.584 31.971 -7.868 1.00 60.72 457 THR A C 1
ATOM 3762 O O . THR A 1 457 ? -28.401 31.588 -7.025 1.00 60.72 457 THR A O 1
ATOM 3765 N N . ILE A 1 458 ? -27.007 31.108 -8.712 1.00 57.75 458 ILE A N 1
ATOM 3766 C CA . ILE A 1 458 ? -27.311 29.668 -8.737 1.00 57.75 458 ILE A CA 1
ATOM 3767 C C . ILE A 1 458 ? -26.272 28.910 -7.870 1.00 57.75 458 ILE A C 1
ATOM 3769 O O . ILE A 1 458 ? -25.065 29.060 -8.085 1.00 57.75 458 ILE A O 1
ATOM 3773 N N . PRO A 1 459 ? -26.690 28.119 -6.854 1.00 44.75 459 PRO A N 1
ATOM 3774 C CA . PRO A 1 459 ? -25.793 27.557 -5.827 1.00 44.75 459 PRO A CA 1
ATOM 3775 C C . PRO A 1 459 ? -24.846 26.468 -6.360 1.00 44.75 459 PRO A C 1
ATOM 3777 O O . PRO A 1 459 ? -25.169 25.807 -7.343 1.00 44.75 459 PRO A O 1
ATOM 3780 N N . THR A 1 460 ? -23.703 26.229 -5.688 1.00 47.69 460 THR A N 1
ATOM 3781 C CA . THR A 1 460 ? -22.577 25.429 -6.233 1.00 47.69 460 THR A CA 1
ATOM 3782 C C . THR A 1 460 ? -21.974 24.346 -5.300 1.00 47.69 460 THR A C 1
ATOM 3784 O O . THR A 1 460 ? -22.010 24.446 -4.072 1.00 47.69 460 THR A O 1
ATOM 3787 N N . THR A 1 461 ? -21.424 23.284 -5.906 1.00 41.62 461 THR A N 1
ATOM 3788 C CA . THR A 1 461 ? -20.826 22.063 -5.320 1.00 41.62 461 THR A CA 1
ATOM 3789 C C . THR A 1 461 ? -19.482 21.713 -5.983 1.00 41.62 461 THR A C 1
ATOM 3791 O O . THR A 1 461 ? -19.077 22.321 -6.971 1.00 41.62 461 THR A O 1
ATOM 3794 N N . ALA A 1 462 ? -18.740 20.768 -5.398 1.00 38.44 462 ALA A N 1
ATOM 3795 C CA . ALA A 1 462 ? -17.403 20.382 -5.860 1.00 38.44 462 ALA A CA 1
ATOM 3796 C C . ALA A 1 462 ? -17.424 19.497 -7.131 1.00 38.44 462 ALA A C 1
ATOM 3798 O O . ALA A 1 462 ? -18.385 18.744 -7.316 1.00 38.44 462 ALA A O 1
ATOM 3799 N N . PRO A 1 463 ? -16.366 19.534 -7.970 1.00 35.94 463 PRO A N 1
ATOM 3800 C CA . PRO A 1 463 ? -16.165 18.557 -9.042 1.00 35.94 463 PRO A CA 1
ATOM 3801 C C . PRO A 1 463 ? -16.005 17.139 -8.474 1.00 35.94 463 PRO A C 1
ATOM 3803 O O . PRO A 1 463 ? -15.535 16.955 -7.349 1.00 35.94 463 PRO A O 1
ATOM 3806 N N . ILE A 1 464 ? -16.409 16.136 -9.257 1.00 38.19 464 ILE A N 1
ATOM 3807 C CA . ILE A 1 464 ? -16.487 14.732 -8.812 1.00 38.19 464 ILE A CA 1
ATOM 3808 C C . ILE A 1 464 ? -15.189 13.964 -9.128 1.00 38.19 464 ILE A C 1
ATOM 3810 O O . ILE A 1 464 ? -14.910 12.939 -8.509 1.00 38.19 464 ILE A O 1
ATOM 3814 N N . SER A 1 465 ? -14.382 14.460 -10.072 1.00 38.66 465 SER A N 1
ATOM 3815 C CA . SER A 1 465 ? -13.212 13.767 -10.615 1.00 38.66 465 SER A CA 1
ATOM 3816 C C . SER A 1 465 ? -11.944 14.624 -10.654 1.00 38.66 465 SER A C 1
ATOM 3818 O O . SER A 1 465 ? -11.931 15.811 -10.333 1.00 38.66 465 SER A O 1
ATOM 3820 N N . VAL A 1 466 ? -10.878 13.986 -11.137 1.00 39.25 466 VAL A N 1
ATOM 3821 C CA . VAL A 1 466 ? -9.666 14.606 -11.687 1.00 39.25 466 VAL A CA 1
ATOM 3822 C C . VAL A 1 466 ? -10.007 15.720 -12.684 1.00 39.25 466 VAL A C 1
ATOM 3824 O O . VAL A 1 466 ? -10.995 15.602 -13.414 1.00 39.25 466 VAL A O 1
ATOM 3827 N N . ILE A 1 467 ? -9.157 16.751 -12.740 1.00 39.44 467 ILE A N 1
ATOM 3828 C CA . ILE A 1 467 ? -9.135 17.747 -13.820 1.00 39.44 467 ILE A CA 1
ATOM 3829 C C . ILE A 1 467 ? -7.979 17.400 -14.760 1.00 39.44 467 ILE A C 1
ATOM 3831 O O . ILE A 1 467 ? -6.809 17.457 -14.360 1.00 39.44 467 ILE A O 1
ATOM 3835 N N . TYR A 1 468 ? -8.320 17.056 -15.999 1.00 37.50 468 TYR A N 1
ATOM 3836 C CA . TYR A 1 468 ? -7.376 16.899 -17.101 1.00 37.50 468 TYR A CA 1
ATOM 3837 C C . TYR A 1 468 ? -7.313 18.197 -17.908 1.00 37.50 468 TYR A C 1
ATOM 3839 O O . TYR A 1 468 ? -8.284 18.944 -17.955 1.00 37.50 468 TYR A O 1
ATOM 3847 N N . HIS A 1 469 ? -6.184 18.464 -18.548 1.00 33.66 469 HIS A N 1
ATOM 3848 C CA . HIS A 1 469 ? -5.937 19.684 -19.318 1.00 33.66 469 HIS A CA 1
ATOM 3849 C C . HIS A 1 469 ? -5.259 19.271 -20.620 1.00 33.66 469 HIS A C 1
ATOM 3851 O O . HIS A 1 469 ? -4.300 18.497 -20.561 1.00 33.66 469 HIS A O 1
ATOM 3857 N N . SER A 1 470 ? -5.799 19.713 -21.755 1.00 33.19 470 SER A N 1
ATOM 3858 C CA . SER A 1 470 ? -5.329 19.339 -23.092 1.00 33.19 470 SER A CA 1
ATOM 3859 C C . SER A 1 470 ? -3.963 19.942 -23.429 1.00 33.19 470 SER A C 1
ATOM 3861 O O . SER A 1 470 ? -3.462 20.820 -22.726 1.00 33.19 470 SER A O 1
ATOM 3863 N N . VAL A 1 471 ? -3.332 19.431 -24.492 1.00 29.92 471 VAL A N 1
ATOM 3864 C CA . VAL A 1 471 ? -2.048 19.935 -25.000 1.00 29.92 471 VAL A CA 1
ATOM 3865 C C . VAL A 1 471 ? -2.127 19.985 -26.513 1.00 29.92 471 VAL A C 1
ATOM 3867 O O . VAL A 1 471 ? -2.295 18.948 -27.152 1.00 29.92 471 VAL A O 1
ATOM 3870 N N . TYR A 1 472 ? -2.012 21.182 -27.078 1.00 31.23 472 TYR A N 1
ATOM 3871 C CA . TYR A 1 472 ? -2.167 21.376 -28.513 1.00 31.23 472 TYR A CA 1
ATOM 3872 C C . TYR A 1 472 ? -1.023 20.693 -29.279 1.00 31.23 472 TYR A C 1
ATOM 3874 O O . TYR A 1 472 ? 0.151 21.008 -29.080 1.00 31.23 472 TYR A O 1
ATOM 3882 N N . LEU A 1 473 ? -1.370 19.763 -30.169 1.00 24.23 473 LEU A N 1
ATOM 3883 C CA . LEU A 1 473 ? -0.471 19.220 -31.186 1.00 24.23 473 LEU A CA 1
ATOM 3884 C C . LEU A 1 473 ? -0.980 19.671 -32.552 1.00 24.23 473 LEU A C 1
ATOM 3886 O O . LEU A 1 473 ? -2.088 19.319 -32.951 1.00 24.23 473 LEU A O 1
ATOM 3890 N N . LEU A 1 474 ? -0.155 20.441 -33.261 1.00 23.69 474 LEU A N 1
ATOM 3891 C CA . LEU A 1 474 ? -0.344 20.705 -34.682 1.00 23.69 474 LEU A CA 1
ATOM 3892 C C . LEU A 1 474 ? 0.287 19.576 -35.495 1.00 23.69 474 LEU A C 1
ATOM 3894 O O . LEU A 1 474 ? 1.443 19.666 -35.904 1.00 23.69 474 LEU A O 1
ATOM 3898 N N . ASP A 1 475 ? -0.510 18.550 -35.783 1.00 23.34 475 ASP A N 1
ATOM 3899 C CA . ASP A 1 475 ? -0.439 17.963 -37.117 1.00 23.34 475 ASP A CA 1
ATOM 3900 C C . ASP A 1 475 ? -1.039 18.988 -38.092 1.00 23.34 475 ASP A C 1
ATOM 3902 O O . ASP A 1 475 ? -2.185 19.408 -37.927 1.00 23.34 475 ASP A O 1
ATOM 3906 N N . TYR A 1 476 ? -0.268 19.410 -39.097 1.00 24.22 476 TYR A N 1
ATOM 3907 C CA . TYR A 1 476 ? -0.790 20.194 -40.219 1.00 24.22 476 TYR A CA 1
ATOM 3908 C C . TYR A 1 476 ? -0.920 19.298 -41.457 1.00 24.22 476 TYR A C 1
ATOM 3910 O O . TYR A 1 476 ? 0.025 19.072 -42.215 1.00 24.22 476 TYR A O 1
ATOM 3918 N N . GLU A 1 477 ? -2.143 18.810 -41.652 1.00 24.22 477 GLU A N 1
ATOM 3919 C CA . GLU A 1 477 ? -2.728 18.463 -42.955 1.00 24.22 477 GLU A CA 1
ATOM 3920 C C . GLU A 1 477 ? -2.729 19.756 -43.847 1.00 24.22 477 GLU A C 1
ATOM 3922 O O . GLU A 1 477 ? -2.423 20.841 -43.364 1.00 24.22 477 GLU A O 1
ATOM 3927 N N . ILE A 1 478 ? -2.956 19.830 -45.162 1.00 27.56 478 ILE A N 1
ATOM 3928 C CA . ILE A 1 478 ? -4.070 19.372 -46.005 1.00 27.56 478 ILE A CA 1
ATOM 3929 C C . ILE A 1 478 ? -3.616 19.445 -47.477 1.00 27.56 478 ILE A C 1
ATOM 3931 O O . ILE A 1 478 ? -2.894 20.370 -47.850 1.00 27.56 478 ILE A O 1
ATOM 3935 N N . ASN A 1 479 ? -4.096 18.507 -48.308 1.00 24.67 479 ASN A N 1
ATOM 3936 C CA . ASN A 1 479 ? -4.564 18.659 -49.709 1.00 24.67 479 ASN A CA 1
ATOM 3937 C C . ASN A 1 479 ? -4.579 17.250 -50.337 1.00 24.67 479 ASN A C 1
ATOM 3939 O O . ASN A 1 479 ? -3.574 16.795 -50.869 1.00 24.67 479 ASN A O 1
ATOM 3943 N N . GLY A 1 480 ? -5.629 16.445 -50.139 1.00 23.75 480 GLY A N 1
ATOM 3944 C CA . GLY A 1 480 ? -6.869 16.505 -50.934 1.00 23.75 480 GLY A CA 1
ATOM 3945 C C . GLY A 1 480 ? -6.705 15.643 -52.204 1.00 23.75 480 GLY A C 1
ATOM 3946 O O . GLY A 1 480 ? -5.781 15.876 -52.973 1.00 23.75 480 GLY A O 1
ATOM 3947 N N . TRP A 1 481 ? -7.520 14.624 -52.502 1.00 21.98 481 TRP A N 1
ATOM 3948 C CA . TRP A 1 481 ? -8.971 14.510 -52.308 1.00 21.98 481 TRP A CA 1
ATOM 3949 C C . TRP A 1 481 ? -9.444 13.088 -51.916 1.00 21.98 481 TRP A C 1
ATOM 3951 O O . TRP A 1 481 ? -9.123 12.127 -52.603 1.00 21.98 481 TRP A O 1
ATOM 3961 N N . PHE A 1 482 ? -10.286 13.019 -50.877 1.00 21.91 482 PHE A N 1
ATOM 3962 C CA . PHE A 1 482 ? -11.573 12.292 -50.768 1.00 21.91 482 PHE A CA 1
ATOM 3963 C C . PHE A 1 482 ? -11.788 10.826 -51.260 1.00 21.91 482 PHE A C 1
ATOM 3965 O O . PHE A 1 482 ? -11.588 10.497 -52.423 1.00 21.91 482 PHE A O 1
ATOM 3972 N N . ILE A 1 483 ? -12.485 10.061 -50.393 1.00 21.91 483 ILE A N 1
ATOM 3973 C CA . ILE A 1 483 ? -13.271 8.814 -50.617 1.00 21.91 483 ILE A CA 1
ATOM 3974 C C . ILE A 1 483 ? -12.488 7.477 -50.678 1.00 21.91 483 ILE A C 1
ATOM 3976 O O . ILE A 1 483 ? -11.937 7.104 -51.708 1.00 21.91 483 ILE A O 1
ATOM 3980 N N . GLU A 1 484 ? -12.616 6.666 -49.616 1.00 28.36 484 GLU A N 1
ATOM 3981 C CA . GLU A 1 484 ? -12.670 5.192 -49.732 1.00 28.36 484 GLU A CA 1
ATOM 3982 C C . GLU A 1 484 ? -14.081 4.755 -50.168 1.00 28.36 484 GLU A C 1
ATOM 3984 O O . GLU A 1 484 ? -15.065 5.378 -49.754 1.00 28.36 484 GLU A O 1
ATOM 3989 N N . PRO A 1 485 ? -14.219 3.653 -50.933 1.00 27.11 485 PRO A N 1
ATOM 3990 C CA . PRO A 1 485 ? -14.941 2.519 -50.345 1.00 27.11 485 PRO A CA 1
ATOM 3991 C C . PRO A 1 485 ? -14.519 1.114 -50.835 1.00 27.11 485 PRO A C 1
ATOM 3993 O O . PRO A 1 485 ? -14.481 0.839 -52.032 1.00 27.11 485 PRO A O 1
ATOM 3996 N N . PHE A 1 486 ? -14.465 0.181 -49.879 1.00 23.81 486 PHE A N 1
ATOM 3997 C CA . PHE A 1 486 ? -14.786 -1.248 -50.050 1.00 23.81 486 PHE A CA 1
ATOM 3998 C C . PHE A 1 486 ? -13.867 -2.152 -50.906 1.00 23.81 486 PHE A C 1
ATOM 4000 O O . PHE A 1 486 ? -12.815 -1.778 -51.417 1.00 23.81 486 PHE A O 1
ATOM 4007 N N . GLU A 1 487 ? -14.231 -3.436 -50.900 1.00 28.94 487 GLU A N 1
ATOM 4008 C CA . GLU A 1 487 ? -13.391 -4.590 -51.211 1.00 28.94 487 GLU A CA 1
ATOM 4009 C C . GLU A 1 487 ? -13.221 -4.874 -52.716 1.00 28.94 487 GLU A C 1
ATOM 4011 O O . GLU A 1 487 ? -14.167 -4.823 -53.499 1.00 28.94 487 GLU A O 1
ATOM 4016 N N . GLY A 1 488 ? -12.033 -5.365 -53.084 1.00 34.28 488 GLY A N 1
ATOM 4017 C CA . GLY A 1 488 ? -11.937 -6.537 -53.963 1.00 34.28 488 GLY A CA 1
ATOM 4018 C C . GLY A 1 488 ? -12.341 -6.405 -55.437 1.00 34.28 488 GLY A C 1
ATOM 4019 O O . GLY A 1 488 ? -13.073 -7.261 -55.926 1.00 34.28 488 GLY A O 1
ATOM 4020 N N . LEU A 1 489 ? -11.778 -5.453 -56.190 1.00 24.77 489 LEU A N 1
ATOM 4021 C CA . LEU A 1 489 ? -11.747 -5.513 -57.663 1.00 24.77 489 LEU A CA 1
ATOM 4022 C C . LEU A 1 489 ? -10.447 -4.914 -58.227 1.00 24.77 489 LEU A C 1
ATOM 4024 O O . LEU A 1 489 ? -9.958 -3.893 -57.751 1.00 24.77 489 LEU A O 1
ATOM 4028 N N . GLY A 1 490 ? -9.867 -5.562 -59.242 1.00 28.70 490 GLY A N 1
ATOM 4029 C CA . GLY A 1 490 ? -8.643 -5.093 -59.899 1.00 28.70 490 GLY A CA 1
ATOM 4030 C C . GLY A 1 490 ? -8.941 -4.035 -60.962 1.00 28.70 490 GLY A C 1
ATOM 4031 O O . GLY A 1 490 ? -9.722 -4.295 -61.874 1.00 28.70 490 GLY A O 1
ATOM 4032 N N . ILE A 1 491 ? -8.300 -2.866 -60.868 1.00 26.09 491 ILE A N 1
ATOM 4033 C CA . ILE A 1 491 ? -8.507 -1.733 -61.784 1.00 26.09 491 ILE A CA 1
ATOM 4034 C C . ILE A 1 491 ? -7.187 -1.362 -62.468 1.00 26.09 491 ILE A C 1
ATOM 4036 O O . ILE A 1 491 ? -6.171 -1.129 -61.815 1.00 26.09 491 ILE A O 1
ATOM 4040 N N . THR A 1 492 ? -7.213 -1.281 -63.798 1.00 25.95 492 THR A N 1
ATOM 4041 C CA . THR A 1 492 ? -6.126 -0.741 -64.626 1.00 25.95 492 THR A CA 1
ATOM 4042 C C . THR A 1 492 ? -6.395 0.718 -64.971 1.00 25.95 492 THR A C 1
ATOM 4044 O O . THR A 1 492 ? -7.454 1.026 -65.518 1.00 25.95 492 THR A O 1
ATOM 4047 N N . PHE A 1 493 ? -5.420 1.596 -64.742 1.00 28.02 493 PHE A N 1
ATOM 4048 C CA . PHE A 1 493 ? -5.430 2.959 -65.273 1.00 28.02 493 PHE A CA 1
ATOM 4049 C C . PHE A 1 493 ? -4.664 3.011 -66.600 1.00 28.02 493 PHE A C 1
ATOM 4051 O O . PHE A 1 493 ? -3.548 2.501 -66.683 1.00 28.02 493 PHE A O 1
ATOM 4058 N N . ASP A 1 494 ? -5.249 3.651 -67.613 1.00 31.02 494 ASP A N 1
ATOM 4059 C CA . ASP A 1 494 ? -4.588 3.997 -68.875 1.00 31.02 494 ASP A CA 1
ATOM 4060 C C . ASP A 1 494 ? -4.706 5.514 -69.086 1.00 31.02 494 ASP A C 1
ATOM 4062 O O . ASP A 1 494 ? -5.805 6.072 -69.053 1.00 31.02 494 ASP A O 1
ATOM 4066 N N . SER A 1 495 ? -3.571 6.201 -69.226 1.00 32.19 495 SER A N 1
ATOM 4067 C CA . SER A 1 495 ? -3.492 7.666 -69.271 1.00 32.19 495 SER A CA 1
ATOM 4068 C C . SER A 1 495 ? -2.474 8.138 -70.315 1.00 32.19 495 SER A C 1
ATOM 4070 O O . SER A 1 495 ? -1.290 8.349 -70.056 1.00 32.19 495 SER A O 1
ATOM 4072 N N . GLY A 1 496 ? -2.952 8.314 -71.548 1.00 30.73 496 GLY A N 1
ATOM 4073 C CA . GLY A 1 496 ? -2.128 8.758 -72.671 1.00 30.73 496 GLY A CA 1
ATOM 4074 C C . GLY A 1 496 ? -1.839 10.262 -72.661 1.00 30.73 496 GLY A C 1
ATOM 4075 O O . GLY A 1 496 ? -2.724 11.066 -72.948 1.00 30.73 496 GLY A O 1
ATOM 4076 N N . ILE A 1 497 ? -0.578 10.646 -72.443 1.00 31.17 497 ILE A N 1
ATOM 4077 C CA . ILE A 1 497 ? -0.085 12.014 -72.674 1.00 31.17 497 ILE A CA 1
ATOM 4078 C C . ILE A 1 497 ? 0.538 12.096 -74.075 1.00 31.17 497 ILE A C 1
ATOM 4080 O O . ILE A 1 497 ? 1.405 11.297 -74.430 1.00 31.17 497 ILE A O 1
ATOM 4084 N N . ARG A 1 498 ? 0.115 13.075 -74.888 1.00 33.91 498 ARG A N 1
ATOM 4085 C CA . ARG A 1 498 ? 0.681 13.331 -76.224 1.00 33.91 498 ARG A CA 1
ATOM 4086 C C . ARG A 1 498 ? 1.813 14.358 -76.169 1.00 33.91 498 ARG A C 1
ATOM 4088 O O . ARG A 1 498 ? 1.559 15.544 -75.985 1.00 33.91 498 ARG A O 1
ATOM 4095 N N . LEU A 1 499 ? 3.030 13.913 -76.472 1.00 31.89 499 LEU A N 1
ATOM 4096 C CA . LEU A 1 499 ? 4.151 14.759 -76.889 1.00 31.89 499 LEU A CA 1
ATOM 4097 C C . LEU A 1 499 ? 4.734 14.198 -78.198 1.00 31.89 499 LEU A C 1
ATOM 4099 O O . LEU A 1 499 ? 5.044 13.017 -78.279 1.00 31.89 499 LEU A O 1
ATOM 4103 N N . GLY A 1 500 ? 4.830 15.049 -79.226 1.00 36.72 500 GLY A N 1
ATOM 4104 C CA . GLY A 1 500 ? 5.525 14.837 -80.511 1.00 36.72 500 GLY A CA 1
ATOM 4105 C C . GLY A 1 500 ? 5.694 13.403 -81.051 1.00 36.72 500 GLY A C 1
ATOM 4106 O O . GLY A 1 500 ? 6.761 12.821 -80.904 1.00 36.72 500 GLY A O 1
ATOM 4107 N N . ASN A 1 501 ? 4.701 12.892 -81.791 1.00 39.56 501 ASN A N 1
ATOM 4108 C CA . ASN A 1 501 ? 4.791 11.735 -82.707 1.00 39.56 501 ASN A CA 1
ATOM 4109 C C . ASN A 1 501 ? 5.339 10.385 -82.180 1.00 39.56 501 ASN A C 1
ATOM 4111 O O . ASN A 1 501 ? 5.469 9.453 -82.973 1.00 39.56 501 ASN A O 1
ATOM 4115 N N . MET A 1 502 ? 5.575 10.211 -80.878 1.00 34.41 502 MET A N 1
ATOM 4116 C CA . MET A 1 502 ? 5.785 8.893 -80.264 1.00 34.41 502 MET A CA 1
ATOM 4117 C C . MET A 1 502 ? 4.854 8.713 -79.068 1.00 34.41 502 MET A C 1
ATOM 4119 O O . MET A 1 502 ? 4.790 9.560 -78.183 1.00 34.41 502 MET A O 1
ATOM 4123 N N . GLN A 1 503 ? 4.128 7.595 -79.040 1.00 34.47 503 GLN A N 1
ATOM 4124 C CA . GLN A 1 503 ? 3.155 7.283 -77.996 1.00 34.47 503 GLN A CA 1
ATOM 4125 C C . GLN A 1 503 ? 3.592 6.003 -77.277 1.00 34.47 503 GLN A C 1
ATOM 4127 O O . GLN A 1 503 ? 3.602 4.925 -77.870 1.00 34.47 503 GLN A O 1
ATOM 4132 N N . TRP A 1 504 ? 3.974 6.137 -76.006 1.00 37.59 504 TRP A N 1
ATOM 4133 C CA . TRP A 1 504 ? 4.367 5.030 -75.133 1.00 37.59 504 TRP A CA 1
ATOM 4134 C C . TRP A 1 504 ? 3.261 4.766 -74.109 1.00 37.59 504 TRP A C 1
ATOM 4136 O O . TRP A 1 504 ? 2.833 5.687 -73.419 1.00 37.59 504 TRP A O 1
ATOM 4146 N N . SER A 1 505 ? 2.829 3.513 -73.975 1.00 35.53 505 SER A N 1
ATOM 4147 C CA . SER A 1 505 ? 1.946 3.070 -72.889 1.00 35.53 505 SER A CA 1
ATOM 4148 C C . SER A 1 505 ? 2.785 2.536 -71.725 1.00 35.53 505 SER A C 1
ATOM 4150 O O . SER A 1 505 ? 3.512 1.551 -71.892 1.00 35.53 505 SER A O 1
ATOM 4152 N N . ILE A 1 506 ? 2.683 3.156 -70.548 1.00 37.31 506 ILE A N 1
ATOM 4153 C CA . ILE A 1 506 ? 3.368 2.706 -69.329 1.00 37.31 506 ILE A CA 1
ATOM 4154 C C . ILE A 1 506 ? 2.394 1.856 -68.513 1.00 37.31 506 ILE A C 1
ATOM 4156 O O . ILE A 1 506 ? 1.434 2.374 -67.953 1.00 37.31 506 ILE A O 1
ATOM 4160 N N . ILE A 1 507 ? 2.659 0.553 -68.414 1.00 39.44 507 ILE A N 1
ATOM 4161 C CA . ILE A 1 507 ? 1.894 -0.355 -67.551 1.00 39.44 507 ILE A CA 1
ATOM 4162 C C . ILE A 1 507 ? 2.650 -0.504 -66.228 1.00 39.44 507 ILE A C 1
ATOM 4164 O O . ILE A 1 507 ? 3.709 -1.132 -66.177 1.00 39.44 507 ILE A O 1
ATOM 4168 N N . ILE A 1 508 ? 2.103 0.064 -65.153 1.00 38.16 508 ILE A N 1
ATOM 4169 C CA . ILE A 1 508 ? 2.586 -0.155 -63.784 1.00 38.16 508 ILE A CA 1
ATOM 4170 C C . ILE A 1 508 ? 1.847 -1.370 -63.222 1.00 38.16 508 ILE A C 1
ATOM 4172 O O . ILE A 1 508 ? 0.622 -1.416 -63.238 1.00 38.16 508 ILE A O 1
ATOM 4176 N N . THR A 1 509 ? 2.584 -2.373 -62.739 1.00 36.00 509 THR A N 1
ATOM 4177 C CA . THR A 1 509 ? 2.000 -3.575 -62.119 1.00 36.00 509 THR A CA 1
ATOM 4178 C C . THR A 1 509 ? 2.583 -3.765 -60.725 1.00 36.00 509 THR A C 1
ATOM 4180 O O . THR A 1 509 ? 3.791 -3.954 -60.582 1.00 36.00 509 THR A O 1
ATOM 4183 N N . LEU A 1 510 ? 1.732 -3.732 -59.700 1.00 34.75 510 LEU A N 1
ATOM 4184 C CA . LEU A 1 510 ? 2.088 -4.155 -58.347 1.00 34.75 510 LEU A CA 1
ATOM 4185 C C . LEU A 1 510 ? 1.834 -5.663 -58.232 1.00 34.75 510 LEU A C 1
ATOM 4187 O O . LEU A 1 510 ? 0.731 -6.126 -58.508 1.00 34.75 510 LEU A O 1
ATOM 4191 N N . GLN A 1 511 ? 2.855 -6.430 -57.847 1.00 36.59 511 GLN A N 1
ATOM 4192 C CA . GLN A 1 511 ? 2.747 -7.871 -57.601 1.00 36.59 511 GLN A CA 1
ATOM 4193 C C . GLN A 1 511 ? 3.380 -8.228 -56.255 1.00 36.59 511 GLN A C 1
ATOM 4195 O O . GLN A 1 511 ? 4.585 -8.064 -56.069 1.00 36.59 511 GLN A O 1
ATOM 4200 N N . SER A 1 512 ? 2.581 -8.779 -55.344 1.00 35.91 512 SER A N 1
ATOM 4201 C CA . SER A 1 512 ? 3.067 -9.598 -54.233 1.00 35.91 512 SER A CA 1
ATOM 4202 C C . SER A 1 512 ? 3.309 -11.023 -54.742 1.00 35.91 512 SER A C 1
ATOM 4204 O O . SER A 1 512 ? 2.397 -11.676 -55.247 1.00 35.91 512 SER A O 1
ATOM 4206 N N . GLN A 1 513 ? 4.546 -11.517 -54.649 1.00 37.44 513 GLN A N 1
ATOM 4207 C CA . GLN A 1 513 ? 4.873 -12.884 -55.069 1.00 37.44 513 GLN A CA 1
ATOM 4208 C C . GLN A 1 513 ? 4.603 -13.899 -53.952 1.00 37.44 513 GLN A C 1
ATOM 4210 O O . GLN A 1 513 ? 5.522 -14.308 -53.252 1.00 37.44 513 GLN A O 1
ATOM 4215 N N . ASP A 1 514 ? 3.353 -14.353 -53.858 1.00 31.42 514 ASP A N 1
ATOM 4216 C CA . ASP A 1 514 ? 2.970 -15.565 -53.123 1.00 31.42 514 ASP A CA 1
ATOM 4217 C C . ASP A 1 514 ? 2.213 -16.530 -54.051 1.00 31.42 514 ASP A C 1
ATOM 4219 O O . ASP A 1 514 ? 0.985 -16.595 -54.071 1.00 31.42 514 ASP A O 1
ATOM 4223 N N . SER A 1 515 ? 2.959 -17.248 -54.899 1.00 29.61 515 SER A N 1
ATOM 4224 C CA . SER A 1 515 ? 2.575 -18.550 -55.483 1.00 29.61 515 SER A CA 1
ATOM 4225 C C . SER A 1 515 ? 3.636 -19.046 -56.472 1.00 29.61 515 SER A C 1
ATOM 4227 O O . SER A 1 515 ? 3.697 -18.613 -57.619 1.00 29.61 515 SER A O 1
ATOM 4229 N N . VAL A 1 516 ? 4.441 -20.025 -56.052 1.00 29.36 516 VAL A N 1
ATOM 4230 C CA . VAL A 1 516 ? 5.186 -20.886 -56.982 1.00 29.36 516 VAL A CA 1
ATOM 4231 C C . VAL A 1 516 ? 4.487 -22.238 -57.025 1.00 29.36 516 VAL A C 1
ATOM 4233 O O . VAL A 1 516 ? 4.446 -22.957 -56.027 1.00 29.36 516 VAL A O 1
ATOM 4236 N N . LYS A 1 517 ? 3.949 -22.585 -58.194 1.00 28.23 517 LYS A N 1
ATOM 4237 C CA . LYS A 1 517 ? 3.638 -23.966 -58.572 1.00 28.23 517 LYS A CA 1
ATOM 4238 C C . LYS A 1 517 ? 4.492 -24.355 -59.776 1.00 28.23 517 LYS A C 1
ATOM 4240 O O . LYS A 1 517 ? 4.934 -23.499 -60.535 1.00 28.23 517 LYS A O 1
ATOM 4245 N N . SER A 1 518 ? 4.743 -25.652 -59.872 1.00 29.28 518 SER A N 1
ATOM 4246 C CA . SER A 1 518 ? 5.481 -26.328 -60.936 1.00 29.28 518 SER A CA 1
ATOM 4247 C C . SER A 1 518 ? 4.836 -26.162 -62.309 1.00 29.28 518 SER A C 1
ATOM 4249 O O . SER A 1 518 ? 3.614 -26.226 -62.399 1.00 29.28 518 SER A O 1
ATOM 4251 N N . GLU A 1 519 ? 5.661 -26.121 -63.355 1.00 27.70 519 GLU A N 1
ATOM 4252 C CA . GLU A 1 519 ? 5.665 -27.157 -64.401 1.00 27.70 519 GLU A CA 1
ATOM 4253 C C . GLU A 1 519 ? 7.002 -27.126 -65.174 1.00 27.70 519 GLU A C 1
ATOM 4255 O O . GLU A 1 519 ? 7.785 -26.184 -65.028 1.00 27.70 519 GLU A O 1
ATOM 4260 N N . ASP A 1 520 ? 7.311 -28.220 -65.875 1.00 29.33 520 ASP A N 1
ATOM 4261 C CA . ASP A 1 520 ? 8.655 -28.590 -66.353 1.00 29.33 520 ASP A CA 1
ATOM 4262 C C . ASP A 1 520 ? 8.864 -28.348 -67.873 1.00 29.33 520 ASP A C 1
ATOM 4264 O O . ASP A 1 520 ? 8.016 -27.761 -68.542 1.00 29.33 520 ASP A O 1
ATOM 4268 N N . SER A 1 521 ? 9.963 -28.902 -68.417 1.00 27.88 521 SER A N 1
ATOM 4269 C CA . SER A 1 521 ? 10.286 -29.140 -69.848 1.00 27.88 521 SER A CA 1
ATOM 4270 C C . SER A 1 521 ? 10.818 -27.951 -70.685 1.00 27.88 521 SER A C 1
ATOM 4272 O O . SER A 1 521 ? 10.434 -26.808 -70.464 1.00 27.88 521 SER A O 1
ATOM 4274 N N . GLU A 1 522 ? 11.730 -28.120 -71.661 1.00 29.47 522 GLU A N 1
ATOM 4275 C CA . GLU A 1 522 ? 12.630 -29.243 -72.040 1.00 29.47 522 GLU A CA 1
ATOM 4276 C C . GLU A 1 522 ? 13.769 -28.729 -72.973 1.00 29.47 522 GLU A C 1
ATOM 4278 O O . GLU A 1 522 ? 13.558 -27.720 -73.633 1.00 29.47 522 GLU A O 1
ATOM 4283 N N . GLU A 1 523 ? 14.921 -29.438 -73.023 1.00 26.81 523 GLU A N 1
ATOM 4284 C CA . GLU A 1 523 ? 15.921 -29.601 -74.135 1.00 26.81 523 GLU A CA 1
ATOM 4285 C C . GLU A 1 523 ? 16.454 -28.363 -74.949 1.00 26.81 523 GLU A C 1
ATOM 4287 O O . GLU A 1 523 ? 15.797 -27.344 -75.078 1.00 26.81 523 GLU A O 1
ATOM 4292 N N . LEU A 1 524 ? 17.642 -28.274 -75.591 1.00 25.81 524 LEU A N 1
ATOM 4293 C CA . LEU A 1 524 ? 18.911 -29.030 -75.798 1.00 25.81 524 LEU A CA 1
ATOM 4294 C C . LEU A 1 524 ? 19.980 -27.985 -76.302 1.00 25.81 524 LEU A C 1
ATOM 4296 O O . LEU A 1 524 ? 19.618 -26.826 -76.475 1.00 25.81 524 LEU A O 1
ATOM 4300 N N . GLN A 1 525 ? 21.280 -28.173 -76.615 1.00 25.70 525 GLN A N 1
ATOM 4301 C CA . GLN A 1 525 ? 22.313 -29.240 -76.633 1.00 25.70 525 GLN A CA 1
ATOM 4302 C C . GLN A 1 525 ? 23.718 -28.541 -76.513 1.00 25.70 525 GLN A C 1
ATOM 4304 O O . GLN A 1 525 ? 23.782 -27.344 -76.240 1.00 25.70 525 GLN A O 1
ATOM 4309 N N . MET A 1 526 ? 24.854 -29.222 -76.756 1.00 24.95 526 MET A N 1
ATOM 4310 C CA . MET A 1 526 ? 26.216 -28.634 -76.860 1.00 24.95 526 MET A CA 1
ATOM 4311 C C . MET A 1 526 ? 27.097 -29.344 -77.914 1.00 24.95 526 MET A C 1
ATOM 4313 O O . MET A 1 526 ? 26.895 -30.530 -78.167 1.00 24.95 526 MET A O 1
ATOM 4317 N N . PRO A 1 527 ? 28.119 -28.656 -78.474 1.00 31.48 527 PRO A N 1
ATOM 4318 C CA . PRO A 1 527 ? 29.535 -29.087 -78.333 1.00 31.48 527 PRO A CA 1
ATOM 4319 C C . PRO A 1 527 ? 30.506 -27.891 -78.075 1.00 31.48 527 PRO A C 1
ATOM 4321 O O . PRO A 1 527 ? 30.241 -26.792 -78.543 1.00 31.48 527 PRO A O 1
ATOM 4324 N N . ILE A 1 528 ? 31.583 -27.916 -77.262 1.00 27.72 528 ILE A N 1
ATOM 4325 C CA . ILE A 1 528 ? 32.767 -28.811 -77.095 1.00 27.72 528 ILE A CA 1
ATOM 4326 C C . ILE A 1 528 ? 33.890 -28.593 -78.152 1.00 27.72 528 ILE A C 1
ATOM 4328 O O . ILE A 1 528 ? 33.700 -29.033 -79.279 1.00 27.72 528 ILE A O 1
ATOM 4332 N N . GLN A 1 529 ? 35.073 -28.027 -77.779 1.00 29.00 529 GLN A N 1
ATOM 4333 C CA . GLN A 1 529 ? 36.417 -28.703 -77.684 1.00 29.00 529 GLN A CA 1
ATOM 4334 C C . GLN A 1 529 ? 37.682 -27.781 -77.517 1.00 29.00 529 GLN A C 1
ATOM 4336 O O . GLN A 1 529 ? 37.810 -26.809 -78.247 1.00 29.00 529 GLN A O 1
ATOM 4341 N N . LYS A 1 530 ? 38.685 -28.229 -76.708 1.00 28.45 530 LYS A N 1
ATOM 4342 C CA . LYS A 1 530 ? 40.165 -27.899 -76.680 1.00 28.45 530 LYS A CA 1
ATOM 4343 C C . LYS A 1 530 ? 40.620 -26.435 -76.387 1.00 28.45 530 LYS A C 1
ATOM 4345 O O . LYS A 1 530 ? 39.847 -25.514 -76.577 1.00 28.45 530 LYS A O 1
ATOM 4350 N N . GLY A 1 531 ? 41.848 -26.134 -75.902 1.00 29.48 531 GLY A N 1
ATOM 4351 C CA . GLY A 1 531 ? 43.071 -26.936 -75.613 1.00 29.48 531 GLY A CA 1
ATOM 4352 C C . GLY A 1 531 ? 44.096 -26.245 -74.649 1.00 29.48 531 GLY A C 1
ATOM 4353 O O . GLY A 1 531 ? 43.746 -25.258 -74.016 1.00 29.48 531 GLY A O 1
ATOM 4354 N N . LEU A 1 532 ? 45.326 -26.784 -74.486 1.00 29.89 532 LEU A N 1
ATOM 4355 C CA . LEU A 1 532 ? 46.288 -26.531 -73.364 1.00 29.89 532 LEU A CA 1
ATOM 4356 C C . LEU A 1 532 ? 47.461 -25.531 -73.620 1.00 29.89 532 LEU A C 1
ATOM 4358 O O . LEU A 1 532 ? 47.921 -25.410 -74.750 1.00 29.89 532 LEU A O 1
ATOM 4362 N N . GLY A 1 533 ? 48.054 -24.990 -72.528 1.00 29.56 533 GLY A N 1
ATOM 4363 C CA . GLY A 1 533 ? 49.418 -24.385 -72.417 1.00 29.56 533 GLY A CA 1
ATOM 4364 C C . GLY A 1 533 ? 49.450 -23.171 -71.450 1.00 29.56 533 GLY A C 1
ATOM 4365 O O . GLY A 1 533 ? 48.697 -22.242 -71.691 1.00 29.56 533 GLY A O 1
ATOM 4366 N N . SER A 1 534 ? 50.107 -23.107 -70.271 1.00 27.84 534 SER A N 1
ATOM 4367 C CA . SER A 1 534 ? 51.523 -23.321 -69.849 1.00 27.84 534 SER A CA 1
ATOM 4368 C C . SER A 1 534 ? 52.519 -22.313 -70.478 1.00 27.84 534 SER A C 1
ATOM 4370 O O . SER A 1 534 ? 52.443 -22.111 -71.681 1.00 27.84 534 SER A O 1
ATOM 4372 N N . ILE A 1 535 ? 53.480 -21.675 -69.774 1.00 33.91 535 ILE A N 1
ATOM 4373 C CA . ILE A 1 535 ? 54.089 -21.960 -68.449 1.00 33.91 535 ILE A CA 1
ATOM 4374 C C . ILE A 1 535 ? 54.874 -20.737 -67.862 1.00 33.91 535 ILE A C 1
ATOM 4376 O O . ILE A 1 535 ? 55.246 -19.856 -68.627 1.00 33.91 535 ILE A O 1
ATOM 4380 N N . ARG A 1 536 ? 55.236 -20.786 -66.559 1.00 32.75 536 ARG A N 1
ATOM 4381 C CA . ARG A 1 536 ? 56.251 -19.983 -65.797 1.00 32.75 536 ARG A CA 1
ATOM 4382 C C . ARG A 1 536 ? 55.999 -18.489 -65.494 1.00 32.75 536 ARG A C 1
ATOM 4384 O O . ARG A 1 536 ? 55.967 -17.659 -66.390 1.00 32.75 536 ARG A O 1
ATOM 4391 N N . THR A 1 537 ? 55.993 -18.184 -64.193 1.00 40.66 537 THR A N 1
ATOM 4392 C CA . THR A 1 537 ? 56.326 -16.888 -63.567 1.00 40.66 537 THR A CA 1
ATOM 4393 C C . THR A 1 537 ? 57.840 -16.752 -63.325 1.00 40.66 537 THR A C 1
ATOM 4395 O O . THR A 1 537 ? 58.584 -17.737 -63.411 1.00 40.66 537 THR A O 1
ATOM 4398 N N . THR A 1 538 ? 58.289 -15.541 -63.005 1.00 42.56 538 THR A N 1
ATOM 4399 C CA . THR A 1 538 ? 59.681 -15.121 -62.760 1.00 42.56 538 THR A CA 1
ATOM 4400 C C . THR A 1 538 ? 59.867 -14.563 -61.341 1.00 42.56 538 THR A C 1
ATOM 4402 O O . THR A 1 538 ? 58.897 -14.363 -60.617 1.00 42.56 538 THR A O 1
ATOM 4405 N N . LEU A 1 539 ? 61.116 -14.360 -60.896 1.00 36.41 539 LEU A N 1
ATOM 4406 C CA . LEU A 1 539 ? 61.388 -13.889 -59.525 1.00 36.41 539 LEU A CA 1
ATOM 4407 C C . LEU A 1 539 ? 60.888 -12.455 -59.278 1.00 36.41 539 LEU A C 1
ATOM 4409 O O . LEU A 1 539 ? 60.495 -12.130 -58.162 1.00 36.41 539 LEU A O 1
ATOM 4413 N N . ASP A 1 540 ? 60.852 -11.646 -60.335 1.00 40.94 540 ASP A N 1
ATOM 4414 C CA . ASP A 1 540 ? 60.400 -10.253 -60.323 1.00 40.94 540 ASP A CA 1
ATOM 4415 C C . ASP A 1 540 ? 58.906 -10.132 -59.934 1.00 40.94 540 ASP A C 1
ATOM 4417 O O . ASP A 1 540 ? 58.499 -9.144 -59.329 1.00 40.94 540 ASP A O 1
ATOM 4421 N N . ASP A 1 541 ? 58.106 -11.189 -60.161 1.00 44.22 541 ASP A N 1
ATOM 4422 C CA . ASP A 1 541 ? 56.682 -11.279 -59.780 1.00 44.22 541 ASP A CA 1
ATOM 4423 C C . ASP A 1 541 ? 56.455 -11.351 -58.245 1.00 44.22 541 ASP A C 1
ATOM 4425 O O . ASP A 1 541 ? 55.320 -11.517 -57.790 1.00 44.22 541 ASP A O 1
ATOM 4429 N N . ILE A 1 542 ? 57.522 -11.298 -57.435 1.00 47.59 542 ILE A N 1
ATOM 4430 C CA . ILE A 1 542 ? 57.485 -11.439 -55.968 1.00 47.59 542 ILE A CA 1
ATOM 4431 C C . ILE A 1 542 ? 57.792 -10.116 -55.241 1.00 47.59 542 ILE A C 1
ATOM 4433 O O . ILE A 1 542 ? 57.333 -9.941 -54.111 1.00 47.59 542 ILE A O 1
ATOM 4437 N N . GLU A 1 543 ? 58.517 -9.170 -55.855 1.00 37.00 543 GLU A N 1
ATOM 4438 C CA . GLU A 1 543 ? 58.863 -7.897 -55.194 1.00 37.00 543 GLU A CA 1
ATOM 4439 C C . GLU A 1 543 ? 57.720 -6.861 -55.237 1.00 37.00 543 GLU A C 1
ATOM 4441 O O . GLU A 1 543 ? 57.539 -6.111 -54.274 1.00 37.00 543 GLU A O 1
ATOM 4446 N N . GLU A 1 544 ? 56.879 -6.850 -56.281 1.00 38.72 544 GLU A N 1
ATOM 4447 C CA . GLU A 1 544 ? 55.704 -5.964 -56.343 1.00 38.72 544 GLU A CA 1
ATOM 4448 C C . GLU A 1 544 ? 54.498 -6.540 -55.573 1.00 38.72 544 GLU A C 1
ATOM 4450 O O . GLU A 1 544 ? 53.630 -7.249 -56.087 1.00 38.72 544 GLU A O 1
ATOM 4455 N N . GLY A 1 545 ? 54.453 -6.226 -54.277 1.00 35.03 545 GLY A N 1
ATOM 4456 C CA . GLY A 1 545 ? 53.514 -6.814 -53.325 1.00 35.03 545 GLY A CA 1
ATOM 4457 C C . GLY A 1 545 ? 52.018 -6.542 -53.565 1.00 35.03 545 GLY A C 1
ATOM 4458 O O . GLY A 1 545 ? 51.508 -5.468 -53.251 1.00 35.03 545 GLY A O 1
ATOM 4459 N N . ILE A 1 546 ? 51.296 -7.621 -53.897 1.00 43.19 546 ILE A N 1
ATOM 4460 C CA . ILE A 1 546 ? 49.896 -7.911 -53.513 1.00 43.19 546 ILE A CA 1
ATOM 4461 C C . ILE A 1 546 ? 48.793 -7.010 -54.112 1.00 43.19 546 ILE A C 1
ATOM 4463 O O . ILE A 1 546 ? 48.609 -5.862 -53.707 1.00 43.19 546 ILE A O 1
ATOM 4467 N N . LYS A 1 547 ? 47.861 -7.638 -54.853 1.00 30.48 547 LYS A N 1
ATOM 4468 C CA . LYS A 1 547 ? 46.404 -7.485 -54.609 1.00 30.48 547 LYS A CA 1
ATOM 4469 C C . LYS A 1 547 ? 45.577 -8.656 -55.147 1.00 30.48 547 LYS A C 1
ATOM 4471 O O . LYS A 1 547 ? 45.433 -8.848 -56.348 1.00 30.48 547 LYS A O 1
ATOM 4476 N N . GLN A 1 548 ? 44.957 -9.402 -54.232 1.00 35.16 548 GLN A N 1
ATOM 4477 C CA . GLN A 1 548 ? 43.894 -10.351 -54.565 1.00 35.16 548 GLN A CA 1
ATOM 4478 C C . GLN A 1 548 ? 42.631 -9.596 -55.002 1.00 35.16 548 GLN A C 1
ATOM 4480 O O . GLN A 1 548 ? 42.083 -8.817 -54.225 1.00 35.16 548 GLN A O 1
ATOM 4485 N N . SER A 1 549 ? 42.090 -9.893 -56.185 1.00 28.48 549 SER A N 1
ATOM 4486 C CA . SER A 1 549 ? 40.648 -9.757 -56.422 1.00 28.48 549 SER A CA 1
ATOM 4487 C C . SER A 1 549 ? 40.170 -10.689 -57.541 1.00 28.48 549 SER A C 1
ATOM 4489 O O . SER A 1 549 ? 40.910 -10.977 -58.475 1.00 28.48 549 SER A O 1
ATOM 4491 N N . LYS A 1 550 ? 38.910 -11.134 -57.441 1.00 28.52 550 LYS A N 1
ATOM 4492 C CA . LYS A 1 550 ? 38.139 -11.838 -58.487 1.00 28.52 550 LYS A CA 1
ATOM 4493 C C . LYS A 1 550 ? 38.694 -13.188 -58.979 1.00 28.52 550 LYS A C 1
ATOM 4495 O O . LYS A 1 550 ? 39.010 -13.358 -60.152 1.00 28.52 550 LYS A O 1
ATOM 4500 N N . ILE A 1 551 ? 38.566 -14.210 -58.131 1.00 27.77 551 ILE A N 1
ATOM 4501 C CA . ILE A 1 551 ? 38.067 -15.514 -58.601 1.00 27.77 551 ILE A CA 1
ATOM 4502 C C . ILE A 1 551 ? 36.711 -15.758 -57.933 1.00 27.77 551 ILE A C 1
ATOM 4504 O O . ILE A 1 551 ? 36.639 -15.906 -56.718 1.00 27.77 551 ILE A O 1
ATOM 4508 N N . MET A 1 552 ? 35.643 -15.808 -58.730 1.00 26.66 552 MET A N 1
ATOM 4509 C CA . MET A 1 552 ? 34.369 -16.429 -58.355 1.00 26.66 552 MET A CA 1
ATOM 4510 C C . MET A 1 552 ? 33.715 -17.050 -59.589 1.00 26.66 552 MET A C 1
ATOM 4512 O O . MET A 1 552 ? 33.087 -16.357 -60.384 1.00 26.66 552 MET A O 1
ATOM 4516 N N . VAL A 1 553 ? 33.804 -18.374 -59.693 1.00 26.80 553 VAL A N 1
ATOM 4517 C CA . VAL A 1 553 ? 32.770 -19.209 -60.313 1.00 26.80 553 VAL A CA 1
ATOM 4518 C C . VAL A 1 553 ? 32.557 -20.380 -59.359 1.00 26.80 553 VAL A C 1
ATOM 4520 O O . VAL A 1 553 ? 33.518 -21.044 -58.975 1.00 26.80 553 VAL A O 1
ATOM 4523 N N . ASN A 1 554 ? 31.314 -20.606 -58.937 1.00 27.75 554 ASN A N 1
ATOM 4524 C CA . ASN A 1 554 ? 30.983 -21.726 -58.059 1.00 27.75 554 ASN A CA 1
ATOM 4525 C C . ASN A 1 554 ? 31.085 -23.056 -58.813 1.00 27.75 554 ASN A C 1
ATOM 4527 O O . ASN A 1 554 ? 30.527 -23.202 -59.898 1.00 27.75 554 ASN A O 1
ATOM 4531 N N . VAL A 1 555 ? 31.673 -24.058 -58.162 1.00 29.27 555 VAL A N 1
ATOM 4532 C CA . VAL A 1 555 ? 31.394 -25.473 -58.429 1.00 29.27 555 VAL A CA 1
ATOM 4533 C C . VAL A 1 555 ? 30.708 -26.018 -57.181 1.00 29.27 555 VAL A C 1
ATOM 4535 O O . VAL A 1 555 ? 31.244 -25.890 -56.081 1.00 29.27 555 VAL A O 1
ATOM 4538 N N . GLN A 1 556 ? 29.506 -26.584 -57.320 1.00 30.02 556 GLN A N 1
ATOM 4539 C CA . GLN A 1 556 ? 28.813 -27.178 -56.175 1.00 30.02 556 GLN A CA 1
ATOM 4540 C C . GLN A 1 556 ? 29.514 -28.470 -55.717 1.00 30.02 556 GLN A C 1
ATOM 4542 O O . GLN A 1 556 ? 29.895 -29.287 -56.559 1.00 30.02 556 GLN A O 1
ATOM 4547 N N . PRO A 1 557 ? 29.655 -28.700 -54.400 1.00 32.19 557 PRO A N 1
ATOM 4548 C CA . PRO A 1 557 ? 30.157 -29.962 -53.874 1.00 32.19 557 PRO A CA 1
ATOM 4549 C C . PRO A 1 557 ? 29.074 -31.042 -53.952 1.00 32.19 557 PRO A C 1
ATOM 4551 O O . PRO A 1 557 ? 27.897 -30.768 -53.719 1.00 32.19 557 PRO A O 1
ATOM 4554 N N . ASN A 1 558 ? 29.468 -32.295 -54.185 1.00 28.23 558 ASN A N 1
ATOM 4555 C CA . ASN A 1 558 ? 28.546 -33.426 -54.100 1.00 28.23 558 ASN A CA 1
ATOM 4556 C C . ASN A 1 558 ? 29.037 -34.451 -53.065 1.00 28.23 558 ASN A C 1
ATOM 4558 O O . ASN A 1 558 ? 29.907 -35.261 -53.358 1.00 28.23 558 ASN A O 1
ATOM 4562 N N . ARG A 1 559 ? 28.429 -34.381 -51.869 1.00 28.83 559 ARG A N 1
ATOM 4563 C CA . ARG A 1 559 ? 28.375 -35.392 -50.788 1.00 28.83 559 ARG A CA 1
ATOM 4564 C C . ARG A 1 559 ? 29.700 -35.962 -50.248 1.00 28.83 559 ARG A C 1
ATOM 4566 O O . ARG A 1 559 ? 30.333 -36.779 -50.901 1.00 28.83 559 ARG A O 1
ATOM 4573 N N . LEU A 1 560 ? 29.933 -35.767 -48.941 1.00 30.62 560 LEU A N 1
ATOM 4574 C CA . LEU A 1 560 ? 29.858 -36.874 -47.964 1.00 30.62 560 LEU A CA 1
ATOM 4575 C C . LEU A 1 560 ? 29.927 -36.405 -46.493 1.00 30.62 560 LEU A C 1
ATOM 4577 O O . LEU A 1 560 ? 30.771 -35.593 -46.140 1.00 30.62 560 LEU A O 1
ATOM 4581 N N . ALA A 1 561 ? 29.099 -37.045 -45.655 1.00 28.80 561 ALA A N 1
ATOM 4582 C CA . ALA A 1 561 ? 29.154 -37.116 -44.182 1.00 28.80 561 ALA A CA 1
ATOM 4583 C C . ALA A 1 561 ? 28.905 -35.822 -43.343 1.00 28.80 561 ALA A C 1
ATOM 4585 O O . ALA A 1 561 ? 28.987 -34.719 -43.878 1.00 28.80 561 ALA A O 1
ATOM 4586 N N . PRO A 1 562 ? 28.499 -35.941 -42.048 1.00 39.62 562 PRO A N 1
ATOM 4587 C CA . PRO A 1 562 ? 27.701 -34.893 -41.391 1.00 39.62 562 PRO A CA 1
ATOM 4588 C C . PRO A 1 562 ? 28.194 -34.392 -40.012 1.00 39.62 562 PRO A C 1
ATOM 4590 O O . PRO A 1 562 ? 28.825 -35.115 -39.243 1.00 39.62 562 PRO A O 1
ATOM 4593 N N . SER A 1 563 ? 27.739 -33.197 -39.625 1.00 30.70 563 SER A N 1
ATOM 4594 C CA . SER A 1 563 ? 27.595 -32.768 -38.223 1.00 30.70 563 SER A CA 1
ATOM 4595 C C . SER A 1 563 ? 26.416 -31.787 -38.083 1.00 30.70 563 SER A C 1
ATOM 4597 O O . SER A 1 563 ? 25.982 -31.191 -39.069 1.00 30.70 563 SER A O 1
ATOM 4599 N N . LEU A 1 564 ? 25.823 -31.681 -36.886 1.00 34.16 564 LEU A N 1
ATOM 4600 C CA . LEU A 1 564 ? 24.588 -30.918 -36.648 1.00 34.16 564 LEU A CA 1
ATOM 4601 C C . LEU A 1 564 ? 24.869 -29.544 -36.023 1.00 34.16 564 LEU A C 1
ATOM 4603 O O . LEU A 1 564 ? 25.613 -29.465 -35.047 1.00 34.16 564 LEU A O 1
ATOM 4607 N N . SER A 1 565 ? 24.145 -28.503 -36.451 1.00 30.08 565 SER A N 1
ATOM 4608 C CA . SER A 1 565 ? 23.937 -27.302 -35.626 1.00 30.08 565 SER A CA 1
ATOM 4609 C C . SER A 1 565 ? 22.621 -26.552 -35.919 1.00 30.08 565 SER A C 1
ATOM 4611 O O . SER A 1 565 ? 22.417 -25.954 -36.966 1.00 30.08 565 SER A O 1
ATOM 4613 N N . VAL A 1 566 ? 21.732 -26.604 -34.920 1.00 32.06 566 VAL A N 1
ATOM 4614 C CA . VAL A 1 566 ? 20.796 -25.563 -34.439 1.00 32.06 566 VAL A CA 1
ATOM 4615 C C . VAL A 1 566 ? 20.165 -24.589 -35.457 1.00 32.06 566 VAL A C 1
ATOM 4617 O O . VAL A 1 566 ? 20.788 -23.650 -35.945 1.00 32.06 566 VAL A O 1
ATOM 4620 N N . CYS A 1 567 ? 18.842 -24.693 -35.613 1.00 28.34 567 CYS A N 1
ATOM 4621 C CA . CYS A 1 567 ? 18.013 -23.693 -36.290 1.00 28.34 567 CYS A CA 1
ATOM 4622 C C . CYS A 1 567 ? 17.936 -22.366 -35.498 1.00 28.34 567 CYS A C 1
ATOM 4624 O O . CYS A 1 567 ? 17.345 -22.321 -34.417 1.00 28.34 567 CYS A O 1
ATOM 4626 N N . ARG A 1 568 ? 18.454 -21.263 -36.061 1.00 31.47 568 ARG A N 1
ATOM 4627 C CA . ARG A 1 568 ? 18.091 -19.889 -35.655 1.00 31.47 568 ARG A CA 1
ATOM 4628 C C . ARG A 1 568 ? 16.984 -19.361 -36.575 1.00 31.47 568 ARG A C 1
ATOM 4630 O O . ARG A 1 568 ? 17.205 -19.210 -37.774 1.00 31.47 568 ARG A O 1
ATOM 4637 N N . ARG A 1 569 ? 15.819 -19.013 -36.013 1.00 32.53 569 ARG A N 1
ATOM 4638 C CA . ARG A 1 569 ? 14.822 -18.174 -36.703 1.00 32.53 569 ARG A CA 1
ATOM 4639 C C . ARG A 1 569 ? 15.423 -16.783 -36.931 1.00 32.53 569 ARG A C 1
ATOM 4641 O O . ARG A 1 569 ? 15.823 -16.139 -35.965 1.00 32.53 569 ARG A O 1
ATOM 4648 N N . GLN A 1 570 ? 15.458 -16.316 -38.176 1.00 31.89 570 GLN A N 1
ATOM 4649 C CA . GLN A 1 570 ? 15.688 -14.900 -38.474 1.00 31.89 570 GLN A CA 1
ATOM 4650 C C . GLN A 1 570 ? 14.356 -14.142 -38.436 1.00 31.89 570 GLN A C 1
ATOM 4652 O O . GLN A 1 570 ? 13.317 -14.684 -38.815 1.00 31.89 570 GLN A O 1
ATOM 4657 N N . LEU A 1 571 ? 14.391 -12.892 -37.974 1.00 31.78 571 LEU A N 1
ATOM 4658 C CA . LEU A 1 571 ? 13.270 -11.960 -38.099 1.00 31.78 571 LEU A CA 1
ATOM 4659 C C . LEU A 1 571 ? 13.131 -11.517 -39.569 1.00 31.78 571 LEU A C 1
ATOM 4661 O O . LEU A 1 571 ? 14.153 -11.372 -40.249 1.00 31.78 571 LEU A O 1
ATOM 4665 N N . PRO A 1 572 ? 11.907 -11.286 -40.077 1.00 35.53 572 PRO A N 1
ATOM 4666 C CA . PRO A 1 572 ? 11.714 -10.845 -41.452 1.00 35.53 572 PRO A CA 1
ATOM 4667 C C . PRO A 1 572 ? 12.295 -9.440 -41.648 1.00 35.53 572 PRO A C 1
ATOM 4669 O O . PRO A 1 572 ? 11.905 -8.490 -40.967 1.00 35.53 572 PRO A O 1
ATOM 4672 N N . LYS A 1 573 ? 13.208 -9.286 -42.613 1.00 36.50 573 LYS A N 1
ATOM 4673 C CA . LYS A 1 573 ? 13.613 -7.958 -43.086 1.00 36.50 573 LYS A CA 1
ATOM 4674 C C . LYS A 1 573 ? 12.412 -7.294 -43.758 1.00 36.50 573 LYS A C 1
ATOM 4676 O O . LYS A 1 573 ? 11.848 -7.867 -44.687 1.00 36.50 573 LYS A O 1
ATOM 4681 N N . ARG A 1 574 ? 12.071 -6.064 -43.355 1.00 37.12 574 ARG A N 1
ATOM 4682 C CA . ARG A 1 574 ? 11.240 -5.185 -44.191 1.00 37.12 574 ARG A CA 1
ATOM 4683 C C . ARG A 1 574 ? 11.981 -4.969 -45.512 1.00 37.12 574 ARG A C 1
ATOM 4685 O O . ARG A 1 574 ? 13.060 -4.383 -45.518 1.00 37.12 574 ARG A O 1
ATOM 4692 N N . MET A 1 575 ? 11.425 -5.477 -46.606 1.00 38.16 575 MET A N 1
ATOM 4693 C CA . MET A 1 575 ? 11.868 -5.151 -47.958 1.00 38.16 575 MET A CA 1
ATOM 4694 C C . MET A 1 575 ? 10.966 -4.048 -48.500 1.00 38.16 575 MET A C 1
ATOM 4696 O O . MET A 1 575 ? 9.744 -4.177 -48.461 1.00 38.16 575 MET A O 1
ATOM 4700 N N . ASN A 1 576 ? 11.567 -2.970 -48.997 1.00 36.34 576 ASN A N 1
ATOM 4701 C CA . ASN A 1 576 ? 10.817 -1.901 -49.649 1.00 36.34 576 ASN A CA 1
ATOM 4702 C C . ASN A 1 576 ? 10.202 -2.436 -50.958 1.00 36.34 576 ASN A C 1
ATOM 4704 O O . ASN A 1 576 ? 10.868 -3.209 -51.657 1.00 36.34 576 ASN A O 1
ATOM 4708 N N . PRO A 1 577 ? 8.969 -2.038 -51.323 1.00 39.56 577 PRO A N 1
ATOM 4709 C CA . PRO A 1 577 ? 8.375 -2.429 -52.597 1.00 39.56 577 PRO A CA 1
ATOM 4710 C C . PRO A 1 577 ? 9.207 -1.860 -53.754 1.00 39.56 577 PRO A C 1
ATOM 4712 O O . PRO A 1 577 ? 9.475 -0.660 -53.802 1.00 39.56 577 PRO A O 1
ATOM 4715 N N . PHE A 1 578 ? 9.623 -2.715 -54.691 1.00 43.56 578 PHE A N 1
ATOM 4716 C CA . PHE A 1 578 ? 10.373 -2.287 -55.873 1.00 43.56 578 PHE A CA 1
ATOM 4717 C C . PHE A 1 578 ? 9.430 -2.101 -57.068 1.00 43.56 578 PHE A C 1
ATOM 4719 O O . PHE A 1 578 ? 8.600 -2.960 -57.363 1.00 43.56 578 PHE A O 1
ATOM 4726 N N . ILE A 1 579 ? 9.560 -0.979 -57.777 1.00 39.06 579 ILE A N 1
ATOM 4727 C CA . ILE A 1 579 ? 8.744 -0.685 -58.961 1.00 39.06 579 ILE A CA 1
ATOM 4728 C C . ILE A 1 579 ? 9.434 -1.275 -60.195 1.00 39.06 579 ILE A C 1
ATOM 4730 O O . ILE A 1 579 ? 10.518 -0.839 -60.583 1.00 39.06 579 ILE A O 1
ATOM 4734 N N . LYS A 1 580 ? 8.797 -2.254 -60.848 1.00 37.44 580 LYS A N 1
ATOM 4735 C CA . LYS A 1 580 ? 9.310 -2.873 -62.080 1.00 37.44 580 LYS A CA 1
ATOM 4736 C C . LYS A 1 580 ? 8.778 -2.167 -63.333 1.00 37.44 580 LYS A C 1
ATOM 4738 O O . LYS A 1 580 ? 7.850 -2.646 -63.984 1.00 37.44 580 LYS A O 1
ATOM 4743 N N . ILE A 1 581 ? 9.396 -1.046 -63.706 1.00 41.38 581 ILE A N 1
ATOM 4744 C CA . ILE A 1 581 ? 9.100 -0.372 -64.982 1.00 41.38 581 ILE A CA 1
ATOM 4745 C C . ILE A 1 581 ? 9.497 -1.304 -66.137 1.00 41.38 581 ILE A C 1
ATOM 4747 O O . ILE A 1 581 ? 10.660 -1.681 -66.263 1.00 41.38 581 ILE A O 1
ATOM 4751 N N . THR A 1 582 ? 8.534 -1.681 -66.983 1.00 39.16 582 THR A N 1
ATOM 4752 C CA . THR A 1 582 ? 8.766 -2.569 -68.135 1.00 39.16 582 THR A CA 1
ATOM 4753 C C . THR A 1 582 ? 8.390 -1.853 -69.430 1.00 39.16 582 THR A C 1
ATOM 4755 O O . THR A 1 582 ? 7.218 -1.777 -69.790 1.00 39.16 582 THR A O 1
ATOM 4758 N N . LEU A 1 583 ? 9.390 -1.328 -70.143 1.00 40.62 583 LEU A N 1
ATOM 4759 C CA . LEU A 1 583 ? 9.193 -0.703 -71.452 1.00 40.62 583 LEU A CA 1
ATOM 4760 C C . LEU A 1 583 ? 8.974 -1.783 -72.522 1.00 40.62 583 LEU A C 1
ATOM 4762 O O . LEU A 1 583 ? 9.841 -2.631 -72.737 1.00 40.62 583 LEU A O 1
ATOM 4766 N N . LYS A 1 584 ? 7.834 -1.741 -73.221 1.00 46.62 584 LYS A N 1
ATOM 4767 C CA . LYS A 1 584 ? 7.595 -2.531 -74.439 1.00 46.62 584 LYS A CA 1
ATOM 4768 C C . LYS A 1 584 ? 7.747 -1.651 -75.675 1.00 46.62 584 LYS A C 1
ATOM 4770 O O . LYS A 1 584 ? 7.193 -0.558 -75.730 1.00 46.62 584 LYS A O 1
ATOM 4775 N N . LYS A 1 585 ? 8.456 -2.166 -76.681 1.00 44.97 585 LYS A N 1
ATOM 4776 C CA . LYS A 1 585 ? 8.494 -1.595 -78.032 1.00 44.97 585 LYS A CA 1
ATOM 4777 C C . LYS A 1 585 ? 7.084 -1.653 -78.639 1.00 44.97 585 LYS A C 1
ATOM 4779 O O . LYS A 1 585 ? 6.443 -2.703 -78.584 1.00 44.97 585 LYS A O 1
ATOM 4784 N N . THR A 1 586 ? 6.611 -0.550 -79.212 1.00 50.56 586 THR A N 1
ATOM 4785 C CA . THR A 1 586 ? 5.392 -0.518 -80.034 1.00 50.56 586 THR A CA 1
ATOM 4786 C C . THR A 1 586 ? 5.614 -1.228 -81.378 1.00 50.56 586 THR A C 1
ATOM 4788 O O . THR A 1 586 ? 6.751 -1.502 -81.768 1.00 50.56 586 THR A O 1
ATOM 4791 N N . ALA A 1 587 ? 4.530 -1.585 -82.073 1.00 55.41 587 ALA A N 1
ATOM 4792 C CA . ALA A 1 587 ? 4.615 -2.273 -83.363 1.00 55.41 587 ALA A CA 1
ATOM 4793 C C . ALA A 1 587 ? 5.328 -1.410 -84.423 1.00 55.41 587 ALA A C 1
ATOM 4795 O O . ALA A 1 587 ? 5.155 -0.192 -84.459 1.00 55.41 587 ALA A O 1
ATOM 4796 N N . ASP A 1 588 ? 6.128 -2.049 -85.280 1.00 56.06 588 ASP A N 1
ATOM 4797 C CA . ASP A 1 588 ? 6.954 -1.363 -86.275 1.00 56.06 588 ASP A CA 1
ATOM 4798 C C . ASP A 1 588 ? 6.119 -0.627 -87.334 1.00 56.06 588 ASP A C 1
ATOM 4800 O O . ASP A 1 588 ? 5.334 -1.229 -88.066 1.00 56.06 588 ASP A O 1
ATOM 4804 N N . ILE A 1 589 ? 6.340 0.685 -87.452 1.00 58.44 589 ILE A N 1
ATOM 4805 C CA . ILE A 1 589 ? 5.775 1.516 -88.518 1.00 58.44 589 ILE A CA 1
ATOM 4806 C C . ILE A 1 589 ? 6.775 1.538 -89.678 1.00 58.44 589 ILE A C 1
ATOM 4808 O O . ILE A 1 589 ? 7.830 2.167 -89.591 1.00 58.44 589 ILE A O 1
ATOM 4812 N N . VAL A 1 590 ? 6.444 0.860 -90.778 1.00 53.88 590 VAL A N 1
ATOM 4813 C CA . VAL A 1 590 ? 7.268 0.851 -91.997 1.00 53.88 590 VAL A CA 1
ATOM 4814 C C . VAL A 1 590 ? 7.109 2.189 -92.723 1.00 53.88 590 VAL A C 1
ATOM 4816 O O . VAL A 1 590 ? 6.143 2.407 -93.448 1.00 53.88 590 VAL A O 1
ATOM 4819 N N . LEU A 1 591 ? 8.062 3.101 -92.513 1.00 50.78 591 LEU A N 1
ATOM 4820 C CA . LEU A 1 591 ? 8.045 4.448 -93.103 1.00 50.78 591 LEU A CA 1
ATOM 4821 C C . LEU A 1 591 ? 8.456 4.481 -94.589 1.00 50.78 591 LEU A C 1
ATOM 4823 O O . LEU A 1 591 ? 8.175 5.464 -95.270 1.00 50.78 591 LEU A O 1
ATOM 4827 N N . TYR A 1 592 ? 9.113 3.431 -95.095 1.00 52.97 592 TYR A N 1
ATOM 4828 C CA . TYR A 1 592 ? 9.468 3.267 -96.509 1.00 52.97 592 TYR A CA 1
ATOM 4829 C C . TYR A 1 592 ? 9.711 1.782 -96.833 1.00 52.97 592 TYR A C 1
ATOM 4831 O O . TYR A 1 592 ? 10.443 1.106 -96.112 1.00 52.97 592 TYR A O 1
ATOM 4839 N N . GLU A 1 593 ? 9.125 1.281 -97.925 1.00 52.47 593 GLU A N 1
ATOM 4840 C CA . GLU A 1 593 ? 9.373 -0.056 -98.485 1.00 52.47 593 GLU A CA 1
ATOM 4841 C C . GLU A 1 593 ? 9.720 0.095 -99.974 1.00 52.47 593 GLU A C 1
ATOM 4843 O O . GLU A 1 593 ? 8.915 0.612 -100.748 1.00 52.47 593 GLU A O 1
ATOM 4848 N N . GLN A 1 594 ? 10.895 -0.384 -100.395 1.00 56.75 594 GLN A N 1
ATOM 4849 C CA . GLN A 1 594 ? 11.288 -0.406 -101.806 1.00 56.75 594 GLN A CA 1
ATOM 4850 C C . GLN A 1 594 ? 11.271 -1.840 -102.338 1.00 56.75 594 GLN A C 1
ATOM 4852 O O . GLN A 1 594 ? 12.169 -2.635 -102.065 1.00 56.75 594 GLN A O 1
ATOM 4857 N N . ARG A 1 595 ? 10.233 -2.172 -103.110 1.00 45.72 595 ARG A N 1
ATOM 4858 C CA . ARG A 1 595 ? 10.051 -3.510 -103.685 1.00 45.72 595 ARG A CA 1
ATOM 4859 C C . ARG A 1 595 ? 10.987 -3.722 -104.872 1.00 45.72 595 ARG A C 1
ATOM 4861 O O . ARG A 1 595 ? 10.925 -2.979 -105.847 1.00 45.72 595 ARG A O 1
ATOM 4868 N N . SER A 1 596 ? 11.814 -4.762 -104.804 1.00 54.09 596 SER A N 1
ATOM 4869 C CA . SER A 1 596 ? 12.589 -5.238 -105.953 1.00 54.09 596 SER A CA 1
ATOM 4870 C C . SER A 1 596 ? 11.747 -6.215 -106.775 1.00 54.09 596 SER A C 1
ATOM 4872 O O . SER A 1 596 ? 11.387 -7.287 -106.290 1.00 54.09 596 SER A O 1
ATOM 4874 N N . THR A 1 597 ? 11.418 -5.854 -108.014 1.00 58.66 597 THR A N 1
ATOM 4875 C CA . THR A 1 597 ? 10.677 -6.710 -108.949 1.00 58.66 597 THR A CA 1
ATOM 4876 C C . THR A 1 597 ? 11.632 -7.595 -109.750 1.00 58.66 597 THR A C 1
ATOM 4878 O O . THR A 1 597 ? 11.999 -7.270 -110.879 1.00 58.66 597 THR A O 1
ATOM 4881 N N . THR A 1 598 ? 12.040 -8.730 -109.184 1.00 66.50 598 THR A N 1
ATOM 4882 C CA . THR A 1 598 ? 12.683 -9.805 -109.959 1.00 66.50 598 THR A CA 1
ATOM 4883 C C . THR A 1 598 ? 11.624 -10.680 -110.611 1.00 66.50 598 THR A C 1
ATOM 4885 O O . THR A 1 598 ? 10.836 -11.312 -109.907 1.00 66.50 598 THR A O 1
ATOM 4888 N N . VAL A 1 599 ? 11.623 -10.740 -111.942 1.00 63.03 599 VAL A N 1
ATOM 4889 C CA . VAL A 1 599 ? 10.652 -11.513 -112.727 1.00 63.03 599 VAL A CA 1
ATOM 4890 C C . VAL A 1 599 ? 11.309 -12.774 -113.296 1.00 63.03 599 VAL A C 1
ATOM 4892 O O . VAL A 1 599 ? 12.474 -12.755 -113.694 1.00 63.03 599 VAL A O 1
ATOM 4895 N N . LEU A 1 600 ? 10.573 -13.889 -113.326 1.00 66.25 600 LEU A N 1
ATOM 4896 C CA . LEU A 1 600 ? 11.053 -15.154 -113.888 1.00 66.25 600 LEU A CA 1
ATOM 4897 C C . LEU A 1 600 ? 11.200 -15.065 -115.413 1.00 66.25 600 LEU A C 1
ATOM 4899 O O . LEU A 1 600 ? 10.337 -14.515 -116.098 1.00 66.25 600 LEU A O 1
ATOM 4903 N N . ARG A 1 601 ? 12.277 -15.655 -115.944 1.00 68.38 601 ARG A N 1
ATOM 4904 C CA . ARG A 1 601 ? 12.680 -15.578 -117.361 1.00 68.38 601 ARG A CA 1
ATOM 4905 C C . ARG A 1 601 ? 11.585 -15.992 -118.349 1.00 68.38 601 ARG A C 1
ATOM 4907 O O . ARG A 1 601 ? 11.468 -15.397 -119.414 1.00 68.38 601 ARG A O 1
ATOM 4914 N N . ASP A 1 602 ? 10.791 -16.994 -117.984 1.00 72.88 602 ASP A N 1
ATOM 4915 C CA . ASP A 1 602 ? 9.777 -17.597 -118.856 1.00 72.88 602 ASP A CA 1
ATOM 4916 C C . ASP A 1 602 ? 8.452 -16.810 -118.903 1.00 72.88 602 ASP A C 1
ATOM 4918 O O . ASP A 1 602 ? 7.537 -17.181 -119.638 1.00 72.88 602 ASP A O 1
ATOM 4922 N N . SER A 1 603 ? 8.348 -15.719 -118.136 1.00 76.00 603 SER A N 1
ATOM 4923 C CA . SER A 1 603 ? 7.220 -14.783 -118.184 1.00 76.00 603 SER A CA 1
ATOM 4924 C C . SER A 1 603 ? 7.210 -13.933 -119.461 1.00 76.00 603 SER A C 1
ATOM 4926 O O . SER A 1 603 ? 8.225 -13.752 -120.137 1.00 76.00 603 SER A O 1
ATOM 4928 N N . GLU A 1 604 ? 6.050 -13.358 -119.773 1.00 76.25 604 GLU A N 1
ATOM 4929 C CA . GLU A 1 604 ? 5.882 -12.412 -120.882 1.00 76.25 604 GLU A CA 1
ATOM 4930 C C . GLU A 1 604 ? 6.722 -11.136 -120.676 1.00 76.25 604 GLU A C 1
ATOM 4932 O O . GLU A 1 604 ? 7.416 -10.686 -121.586 1.00 76.25 604 GLU A O 1
ATOM 4937 N N . GLU A 1 605 ? 6.771 -10.631 -119.444 1.00 73.50 605 GLU A N 1
ATOM 4938 C CA . GLU A 1 605 ? 7.585 -9.481 -119.029 1.00 73.50 605 GLU A CA 1
ATOM 4939 C C . GLU A 1 605 ? 9.094 -9.772 -119.149 1.00 73.50 605 GLU A C 1
ATOM 4941 O O . GLU A 1 605 ? 9.851 -8.960 -119.683 1.00 73.50 605 GLU A O 1
ATOM 4946 N N . GLY A 1 606 ? 9.536 -10.963 -118.728 1.00 78.88 606 GLY A N 1
ATOM 4947 C CA . GLY A 1 606 ? 10.920 -11.423 -118.884 1.00 78.88 606 GLY A CA 1
ATOM 4948 C C . GLY A 1 606 ? 11.339 -11.567 -120.351 1.00 78.88 606 GLY A C 1
ATOM 4949 O O . GLY A 1 606 ? 12.460 -11.206 -120.714 1.00 78.88 606 GLY A O 1
ATOM 4950 N N . ARG A 1 607 ? 10.422 -12.014 -121.220 1.00 80.12 607 ARG A N 1
ATOM 4951 C CA . ARG A 1 607 ? 10.641 -12.072 -122.674 1.00 80.12 607 ARG A CA 1
ATOM 4952 C C . ARG A 1 607 ? 10.774 -10.693 -123.313 1.00 80.12 607 ARG A C 1
ATOM 4954 O O . ARG A 1 607 ? 11.666 -10.520 -124.139 1.00 80.12 607 ARG A O 1
ATOM 4961 N N . LEU A 1 608 ? 9.956 -9.718 -122.913 1.00 79.25 608 LEU A N 1
ATOM 4962 C CA . LEU A 1 608 ? 10.074 -8.332 -123.386 1.00 79.25 608 LEU A CA 1
ATOM 4963 C C . LEU A 1 608 ? 11.433 -7.720 -123.001 1.00 79.25 608 LEU A C 1
ATOM 4965 O O . LEU A 1 608 ? 12.068 -7.056 -123.820 1.00 79.25 608 LEU A O 1
ATOM 4969 N N . VAL A 1 609 ? 11.928 -8.007 -121.791 1.00 76.50 609 VAL A N 1
ATOM 4970 C CA . VAL A 1 609 ? 13.269 -7.582 -121.351 1.00 76.50 609 VAL A CA 1
ATOM 4971 C C . VAL A 1 609 ? 14.383 -8.295 -122.129 1.00 76.50 609 VAL A C 1
ATOM 4973 O O . VAL A 1 609 ? 15.390 -7.666 -122.451 1.00 76.50 609 VAL A O 1
ATOM 4976 N N . GLU A 1 610 ? 14.242 -9.575 -122.491 1.00 80.62 610 GLU A N 1
ATOM 4977 C CA . GLU A 1 610 ? 15.195 -10.211 -123.416 1.00 80.62 610 GLU A CA 1
ATOM 4978 C C . GLU A 1 610 ? 15.169 -9.588 -124.816 1.00 80.62 610 GLU A C 1
ATOM 4980 O O . GLU A 1 610 ? 16.223 -9.437 -125.431 1.00 80.62 610 GLU A O 1
ATOM 4985 N N . GLU A 1 611 ? 13.996 -9.234 -125.336 1.00 80.12 611 GLU A N 1
ATOM 4986 C CA . GLU A 1 611 ? 13.861 -8.657 -126.673 1.00 80.12 611 GLU A CA 1
ATOM 4987 C C . GLU A 1 611 ? 14.487 -7.256 -126.756 1.00 80.12 611 GLU A C 1
ATOM 4989 O O . GLU A 1 611 ? 15.232 -6.977 -127.700 1.00 80.12 611 GLU A O 1
ATOM 4994 N N . ASP A 1 612 ? 14.304 -6.412 -125.735 1.00 77.31 612 ASP A N 1
ATOM 4995 C CA . ASP A 1 612 ? 14.956 -5.098 -125.680 1.00 77.31 612 ASP A CA 1
ATOM 4996 C C . ASP A 1 612 ? 16.469 -5.197 -125.389 1.00 77.31 612 ASP A C 1
ATOM 4998 O O . ASP A 1 612 ? 17.259 -4.439 -125.952 1.00 77.31 612 ASP A O 1
ATOM 5002 N N . ASN A 1 613 ? 16.927 -6.206 -124.634 1.00 79.06 613 ASN A N 1
ATOM 5003 C CA . ASN A 1 613 ? 18.364 -6.494 -124.506 1.00 79.06 613 ASN A CA 1
ATOM 5004 C C . ASN A 1 613 ? 18.989 -6.944 -125.840 1.00 79.06 613 ASN A C 1
ATOM 5006 O O . ASN A 1 613 ? 20.045 -6.439 -126.218 1.00 79.06 613 ASN A O 1
ATOM 5010 N N . ARG A 1 614 ? 18.326 -7.815 -126.615 1.00 78.50 614 ARG A N 1
ATOM 5011 C CA . ARG A 1 614 ? 18.782 -8.179 -127.975 1.00 78.50 614 ARG A CA 1
ATOM 5012 C C . ARG A 1 614 ? 18.770 -6.970 -128.914 1.00 78.50 614 ARG A C 1
ATOM 5014 O O . ARG A 1 614 ? 19.646 -6.842 -129.769 1.00 78.50 614 ARG A O 1
ATOM 5021 N N . ARG A 1 615 ? 17.814 -6.051 -128.745 1.00 71.19 615 ARG A N 1
ATOM 5022 C CA . ARG A 1 615 ? 17.777 -4.766 -129.457 1.00 71.19 615 ARG A CA 1
ATOM 5023 C C . ARG A 1 615 ? 18.959 -3.872 -129.072 1.00 71.19 615 ARG A C 1
ATOM 5025 O O . ARG A 1 615 ? 19.547 -3.249 -129.952 1.00 71.19 615 ARG A O 1
ATOM 5032 N N . TYR A 1 616 ? 19.346 -3.843 -127.798 1.00 65.88 616 TYR A N 1
ATOM 5033 C CA . TYR A 1 616 ? 20.528 -3.131 -127.306 1.00 65.88 616 TYR A CA 1
ATOM 5034 C C . TYR A 1 616 ? 21.840 -3.740 -127.839 1.00 65.88 616 TYR A C 1
ATOM 5036 O O . TYR A 1 616 ? 22.727 -3.001 -128.273 1.00 65.88 616 TYR A O 1
ATOM 5044 N N . GLU A 1 617 ? 21.952 -5.071 -127.908 1.00 68.56 617 GLU A N 1
ATOM 5045 C CA . GLU A 1 617 ? 23.080 -5.756 -128.562 1.00 68.56 617 GLU A CA 1
ATOM 5046 C C . GLU A 1 617 ? 23.139 -5.453 -130.069 1.00 68.56 617 GLU A C 1
ATOM 5048 O O . GLU A 1 617 ? 24.188 -5.067 -130.585 1.00 68.56 617 GLU A O 1
ATOM 5053 N N . TYR A 1 618 ? 22.008 -5.511 -130.779 1.00 65.62 618 TYR A N 1
ATOM 5054 C CA . TYR A 1 618 ? 21.931 -5.122 -132.193 1.00 65.62 618 TYR A CA 1
ATOM 5055 C C . TYR A 1 618 ? 22.363 -3.660 -132.418 1.00 65.62 618 TYR A C 1
ATOM 5057 O O . TYR A 1 618 ? 23.143 -3.367 -133.326 1.00 65.62 618 TYR A O 1
ATOM 5065 N N . LEU A 1 619 ? 21.933 -2.742 -131.545 1.00 62.00 619 LEU A N 1
ATOM 5066 C CA . LEU A 1 619 ? 22.330 -1.328 -131.564 1.00 62.00 619 LEU A CA 1
ATOM 5067 C C . LEU A 1 619 ? 23.803 -1.085 -131.176 1.00 62.00 619 LEU A C 1
ATOM 5069 O O . LEU A 1 619 ? 24.295 0.028 -131.370 1.00 62.00 619 LEU A O 1
ATOM 5073 N N . THR A 1 620 ? 24.520 -2.087 -130.655 1.00 61.38 620 THR A N 1
ATOM 5074 C CA . THR A 1 620 ? 25.934 -1.972 -130.248 1.00 61.38 620 THR A CA 1
ATOM 5075 C C . THR A 1 620 ? 26.914 -2.780 -131.109 1.00 61.38 620 THR A C 1
ATOM 5077 O O . THR A 1 620 ? 28.117 -2.542 -131.018 1.00 61.38 620 THR A O 1
ATOM 5080 N N . GLN A 1 621 ? 26.438 -3.644 -132.015 1.00 59.28 621 GLN A N 1
ATOM 5081 C CA . GLN A 1 621 ? 27.281 -4.394 -132.966 1.00 59.28 621 GLN A CA 1
ATOM 5082 C C . GLN A 1 621 ? 27.548 -3.663 -134.307 1.00 59.28 621 GLN A C 1
ATOM 5084 O O . GLN A 1 621 ? 28.304 -4.156 -135.145 1.00 59.28 621 GLN A O 1
ATOM 5089 N N . GLY A 1 622 ? 26.974 -2.472 -134.527 1.00 56.00 622 GLY A N 1
ATOM 5090 C CA . GLY A 1 622 ? 27.175 -1.661 -135.740 1.00 56.00 622 GLY A CA 1
ATOM 5091 C C . GLY A 1 622 ? 28.407 -0.734 -135.712 1.00 56.00 622 GLY A C 1
ATOM 5092 O O . GLY A 1 622 ? 28.708 -0.094 -134.705 1.00 56.00 622 GLY A O 1
ATOM 5093 N N . GLN A 1 623 ? 29.106 -0.584 -136.845 1.00 51.31 623 GLN A N 1
ATOM 5094 C CA . GLN A 1 623 ? 30.227 0.365 -136.987 1.00 51.31 623 GLN A CA 1
ATOM 5095 C C . GLN A 1 623 ? 29.728 1.830 -137.020 1.00 51.31 623 GLN A C 1
ATOM 5097 O O . GLN A 1 623 ? 29.071 2.210 -137.985 1.00 51.31 623 GLN A O 1
ATOM 5102 N N . GLY A 1 624 ? 30.051 2.670 -136.015 1.00 42.62 624 GLY A N 1
ATOM 5103 C CA . GLY A 1 624 ? 29.402 4.002 -135.891 1.00 42.62 624 GLY A CA 1
ATOM 5104 C C . GLY A 1 624 ? 30.180 5.225 -135.356 1.00 42.62 624 GLY A C 1
ATOM 5105 O O . GLY A 1 624 ? 29.780 6.341 -135.668 1.00 42.62 624 GLY A O 1
ATOM 5106 N N . ARG A 1 625 ? 31.310 5.064 -134.642 1.00 41.28 625 ARG A N 1
ATOM 5107 C CA . ARG A 1 625 ? 32.171 6.141 -134.056 1.00 41.28 625 ARG A CA 1
ATOM 5108 C C . ARG A 1 625 ? 31.576 7.016 -132.918 1.00 41.28 625 ARG A C 1
ATOM 5110 O O . ARG A 1 625 ? 30.400 7.333 -132.872 1.00 41.28 625 ARG A O 1
ATOM 5117 N N . LYS A 1 626 ? 32.493 7.500 -132.059 1.00 52.78 626 LYS A N 1
ATOM 5118 C CA . LYS A 1 626 ? 32.354 8.557 -131.025 1.00 52.78 626 LYS A CA 1
ATOM 5119 C C . LYS A 1 626 ? 31.326 8.339 -129.893 1.00 52.78 626 LYS A C 1
ATOM 5121 O O . LYS A 1 626 ? 30.289 8.991 -129.839 1.00 52.78 626 LYS A O 1
ATOM 5126 N N . ARG A 1 627 ? 31.756 7.623 -128.848 1.00 48.69 627 ARG A N 1
ATOM 5127 C CA . ARG A 1 627 ? 31.589 8.118 -127.465 1.00 48.69 627 ARG A CA 1
ATOM 5128 C C . ARG A 1 627 ? 32.933 8.696 -127.012 1.00 48.69 627 ARG A C 1
ATOM 5130 O O . ARG A 1 627 ? 33.970 8.114 -127.320 1.00 48.69 627 ARG A O 1
ATOM 5137 N N . ILE A 1 628 ? 32.920 9.858 -126.360 1.00 56.31 628 ILE A N 1
ATOM 5138 C CA . ILE A 1 628 ? 34.118 10.482 -125.778 1.00 56.31 628 ILE A CA 1
ATOM 5139 C C . ILE A 1 628 ? 34.127 10.114 -124.297 1.00 56.31 628 ILE A C 1
ATOM 5141 O O . ILE A 1 628 ? 33.208 10.493 -123.576 1.00 56.31 628 ILE A O 1
ATOM 5145 N N . CYS A 1 629 ? 35.143 9.376 -123.858 1.00 53.59 629 CYS A N 1
ATOM 5146 C CA . CYS A 1 629 ? 35.353 9.073 -122.446 1.00 53.59 629 CYS A CA 1
ATOM 5147 C C . CYS A 1 629 ? 36.428 10.009 -121.893 1.00 53.59 629 CYS A C 1
ATOM 5149 O O . CYS A 1 629 ? 37.529 10.070 -122.440 1.00 53.59 629 CYS A O 1
ATOM 5151 N N . PHE A 1 630 ? 36.113 10.712 -120.808 1.00 51.34 630 PHE A N 1
ATOM 5152 C CA . PHE A 1 630 ? 37.084 11.478 -120.031 1.00 51.34 630 PHE A CA 1
ATOM 5153 C C . PHE A 1 630 ? 37.483 10.652 -118.801 1.00 51.34 630 PHE A C 1
ATOM 5155 O O . PHE A 1 630 ? 36.583 10.194 -118.093 1.00 51.34 630 PHE A O 1
ATOM 5162 N N . PRO A 1 631 ? 38.781 10.451 -118.514 1.00 53.50 631 PRO A N 1
ATOM 5163 C CA . PRO A 1 631 ? 39.196 9.962 -117.208 1.00 53.50 631 PRO A CA 1
ATOM 5164 C C . PRO A 1 631 ? 38.936 11.065 -116.175 1.00 53.50 631 PRO A C 1
ATOM 5166 O O . PRO A 1 631 ? 39.384 12.199 -116.343 1.00 53.50 631 PRO A O 1
ATOM 5169 N N . VAL A 1 632 ? 38.194 10.736 -115.120 1.00 53.00 632 VAL A N 1
ATOM 5170 C CA . VAL A 1 632 ? 37.984 11.608 -113.960 1.00 53.00 632 VAL A CA 1
ATOM 5171 C C . VAL A 1 632 ? 38.429 10.833 -112.732 1.00 53.00 632 VAL A C 1
ATOM 5173 O O . VAL A 1 632 ? 37.849 9.801 -112.403 1.00 53.00 632 VAL A O 1
ATOM 5176 N N . GLU A 1 633 ? 39.468 11.330 -112.073 1.00 66.75 633 GLU A N 1
ATOM 5177 C CA . GLU A 1 633 ? 39.996 10.770 -110.834 1.00 66.75 633 GLU A CA 1
ATOM 5178 C C . GLU A 1 633 ? 39.545 11.641 -109.657 1.00 66.75 633 GLU A C 1
ATOM 5180 O O . GLU A 1 633 ? 39.655 12.867 -109.697 1.00 66.75 633 GLU A O 1
ATOM 5185 N N . THR A 1 634 ? 39.032 11.014 -108.598 1.00 61.00 634 THR A N 1
ATOM 5186 C CA . THR A 1 634 ? 38.615 11.696 -107.365 1.00 61.00 634 THR A CA 1
ATOM 5187 C C . THR A 1 634 ? 39.394 11.139 -106.183 1.00 61.00 634 THR A C 1
ATOM 5189 O O . THR A 1 634 ? 39.174 10.000 -105.771 1.00 61.00 634 THR A O 1
ATOM 5192 N N . GLN A 1 635 ? 40.297 11.946 -105.630 1.00 63.78 635 GLN A N 1
ATOM 5193 C CA . GLN A 1 635 ? 41.128 11.573 -104.491 1.00 63.78 635 GLN A CA 1
ATOM 5194 C C . GLN A 1 635 ? 40.430 11.933 -103.171 1.00 63.78 635 GLN A C 1
ATOM 5196 O O . GLN A 1 635 ? 40.142 13.101 -102.913 1.00 63.78 635 GLN A O 1
ATOM 5201 N N . THR A 1 636 ? 40.181 10.945 -102.311 1.00 54.12 636 THR A N 1
ATOM 5202 C CA . THR A 1 636 ? 39.749 11.181 -100.926 1.00 54.12 636 THR A CA 1
ATOM 5203 C C . THR A 1 636 ? 40.882 11.813 -100.117 1.00 54.12 636 THR A C 1
ATOM 5205 O O . THR A 1 636 ? 42.037 11.396 -100.215 1.00 54.12 636 THR A O 1
ATOM 5208 N N . SER A 1 637 ? 40.564 12.810 -99.290 1.00 67.31 637 SER A N 1
ATOM 5209 C CA . SER A 1 637 ? 41.544 13.452 -98.413 1.00 67.31 637 SER A CA 1
ATOM 5210 C C . SER A 1 637 ? 42.032 12.485 -97.328 1.00 67.31 637 SER A C 1
ATOM 5212 O O . SER A 1 637 ? 41.245 11.877 -96.603 1.00 67.31 637 SER A O 1
ATOM 5214 N N . VAL A 1 638 ? 43.355 12.341 -97.205 1.00 62.69 638 VAL A N 1
ATOM 5215 C CA . VAL A 1 638 ? 43.974 11.456 -96.208 1.00 62.69 638 VAL A CA 1
ATOM 5216 C C . VAL A 1 638 ? 43.869 12.097 -94.824 1.00 62.69 638 VAL A C 1
ATOM 5218 O O . VAL A 1 638 ? 44.581 13.050 -94.509 1.00 62.69 638 VAL A O 1
ATOM 5221 N N . ILE A 1 639 ? 42.980 11.567 -93.983 1.00 61.06 639 ILE A N 1
ATOM 5222 C CA . ILE A 1 639 ? 42.825 12.006 -92.593 1.00 61.06 639 ILE A CA 1
ATOM 5223 C C . ILE A 1 639 ? 44.005 11.474 -91.769 1.00 61.06 639 ILE A C 1
ATOM 5225 O O . ILE A 1 639 ? 44.122 10.272 -91.533 1.00 61.06 639 ILE A O 1
ATOM 5229 N N . LEU A 1 640 ? 44.872 12.374 -91.300 1.00 72.06 640 LEU A N 1
ATOM 5230 C CA . LEU A 1 640 ? 45.986 12.038 -90.409 1.00 72.06 640 LEU A CA 1
ATOM 5231 C C . LEU A 1 640 ? 45.479 11.754 -88.985 1.00 72.06 640 LEU A C 1
ATOM 5233 O O . LEU A 1 640 ? 45.365 12.649 -88.149 1.00 72.06 640 LEU A O 1
ATOM 5237 N N . THR A 1 641 ? 45.173 10.490 -88.698 1.00 66.31 641 THR A N 1
ATOM 5238 C CA . THR A 1 641 ? 44.724 10.038 -87.374 1.00 66.31 641 THR A CA 1
ATOM 5239 C C . THR A 1 641 ? 45.889 9.901 -86.391 1.00 66.31 641 THR A C 1
ATOM 5241 O O . THR A 1 641 ? 46.825 9.143 -86.644 1.00 66.31 641 THR A O 1
ATOM 5244 N N . LYS A 1 642 ? 45.803 10.551 -85.221 1.00 68.31 642 LYS A N 1
ATOM 5245 C CA . LYS A 1 642 ? 46.708 10.311 -84.084 1.00 68.31 642 LYS A CA 1
ATOM 5246 C C . LYS A 1 642 ? 45.964 9.610 -82.951 1.00 68.31 642 LYS A C 1
ATOM 5248 O O . LYS A 1 642 ? 45.131 10.222 -82.287 1.00 68.31 642 LYS A O 1
ATOM 5253 N N . THR A 1 643 ? 46.297 8.347 -82.705 1.00 59.16 643 THR A N 1
ATOM 5254 C CA . THR A 1 643 ? 45.725 7.560 -81.607 1.00 59.16 643 THR A CA 1
ATOM 5255 C C . THR A 1 643 ? 46.077 8.180 -80.252 1.00 59.16 643 THR A C 1
ATOM 5257 O O . THR A 1 643 ? 47.231 8.538 -80.003 1.00 59.16 643 THR A O 1
ATOM 5260 N N . ARG A 1 644 ? 45.089 8.281 -79.359 1.00 64.62 644 ARG A N 1
ATOM 5261 C CA . ARG A 1 644 ? 45.280 8.529 -77.925 1.00 64.62 644 ARG A CA 1
ATOM 5262 C C . ARG A 1 644 ? 44.563 7.427 -77.156 1.00 64.62 644 ARG A C 1
ATOM 5264 O O . ARG A 1 644 ? 43.363 7.250 -77.337 1.00 64.62 644 ARG A O 1
ATOM 5271 N N . SER A 1 645 ? 45.289 6.710 -76.308 1.00 69.81 645 SER A N 1
ATOM 5272 C CA . SER A 1 645 ? 44.716 5.847 -75.279 1.00 69.81 645 SER A CA 1
ATOM 5273 C C . SER A 1 645 ? 44.573 6.641 -73.981 1.00 69.81 645 SER A C 1
ATOM 5275 O O . SER A 1 645 ? 45.456 7.415 -73.616 1.00 69.81 645 SER A O 1
ATOM 5277 N N . VAL A 1 646 ? 43.460 6.440 -73.281 1.00 67.94 646 VAL A N 1
ATOM 5278 C CA . VAL A 1 646 ? 43.276 6.879 -71.895 1.00 67.94 646 VAL A CA 1
ATOM 5279 C C . VAL A 1 646 ? 43.118 5.607 -71.077 1.00 67.94 646 VAL A C 1
ATOM 5281 O O . VAL A 1 646 ? 42.206 4.830 -71.346 1.00 67.94 646 VAL A O 1
ATOM 5284 N N . ASN A 1 647 ? 44.017 5.374 -70.120 1.00 65.56 647 ASN A N 1
ATOM 5285 C CA . ASN A 1 647 ? 43.768 4.381 -69.082 1.00 65.56 647 ASN A CA 1
ATOM 5286 C C . ASN A 1 647 ? 42.941 5.039 -67.970 1.00 65.56 647 ASN A C 1
ATOM 5288 O O . ASN A 1 647 ? 43.142 6.211 -67.650 1.00 65.56 647 ASN A O 1
ATOM 5292 N N . THR A 1 648 ? 41.996 4.306 -67.396 1.00 67.50 648 THR A N 1
ATOM 5293 C CA . THR A 1 648 ? 41.167 4.779 -66.283 1.00 67.50 648 THR A CA 1
ATOM 5294 C C . THR A 1 648 ? 41.017 3.628 -65.307 1.00 67.50 648 THR A C 1
ATOM 5296 O O . THR A 1 648 ? 40.140 2.779 -65.462 1.00 67.50 648 THR A O 1
ATOM 5299 N N . ASP A 1 649 ? 41.923 3.574 -64.334 1.00 73.00 649 ASP A N 1
ATOM 5300 C CA . ASP A 1 649 ? 41.992 2.472 -63.381 1.00 73.00 649 ASP A CA 1
ATOM 5301 C C . ASP A 1 649 ? 40.698 2.378 -62.565 1.00 73.00 649 ASP A C 1
ATOM 5303 O O . ASP A 1 649 ? 40.235 3.353 -61.965 1.00 73.00 649 ASP A O 1
ATOM 5307 N N . SER A 1 650 ? 40.079 1.194 -62.548 1.00 68.25 650 SER A N 1
ATOM 5308 C CA . SER A 1 650 ? 38.796 1.007 -61.874 1.00 68.25 650 SER A CA 1
ATOM 5309 C C . SER A 1 650 ? 38.990 0.969 -60.355 1.00 68.25 650 SER A C 1
ATOM 5311 O O . SER A 1 650 ? 39.243 -0.093 -59.781 1.00 68.25 650 SER A O 1
ATOM 5313 N N . ILE A 1 651 ? 38.855 2.124 -59.701 1.00 75.94 651 ILE A N 1
ATOM 5314 C CA . ILE A 1 651 ? 38.911 2.244 -58.239 1.00 75.94 651 ILE A CA 1
ATOM 5315 C C . ILE A 1 651 ? 37.837 1.338 -57.621 1.00 75.94 651 ILE A C 1
ATOM 5317 O O . ILE A 1 651 ? 36.636 1.573 -57.779 1.00 75.94 651 ILE A O 1
ATOM 5321 N N . ALA A 1 652 ? 38.269 0.306 -56.898 1.00 73.31 652 ALA A N 1
ATOM 5322 C CA . ALA A 1 652 ? 37.378 -0.576 -56.158 1.00 73.31 652 ALA A CA 1
ATOM 5323 C C . ALA A 1 652 ? 36.803 0.173 -54.945 1.00 73.31 652 ALA A C 1
ATOM 5325 O O . ALA A 1 652 ? 37.503 0.409 -53.962 1.00 73.31 652 ALA A O 1
ATOM 5326 N N . LYS A 1 653 ? 35.526 0.560 -55.022 1.00 78.12 653 LYS A N 1
ATOM 5327 C CA . LYS A 1 653 ? 34.804 1.229 -53.933 1.00 78.12 653 LYS A CA 1
ATOM 5328 C C . LYS A 1 653 ? 34.037 0.201 -53.100 1.00 78.12 653 LYS A C 1
ATOM 5330 O O . LYS A 1 653 ? 33.305 -0.616 -53.655 1.00 78.12 653 LYS A O 1
ATOM 5335 N N . GLY A 1 654 ? 34.201 0.257 -51.781 1.00 80.12 654 GLY A N 1
ATOM 5336 C CA . GLY A 1 654 ? 33.376 -0.474 -50.820 1.00 80.12 654 GLY A CA 1
ATOM 5337 C C . GLY A 1 654 ? 32.393 0.477 -50.143 1.00 80.12 654 GLY A C 1
ATOM 5338 O O . GLY A 1 654 ? 32.792 1.553 -49.704 1.00 80.12 654 GLY A O 1
ATOM 5339 N N . ASN A 1 655 ? 31.124 0.085 -50.045 1.00 76.44 655 ASN A N 1
ATOM 5340 C CA . ASN A 1 655 ? 30.120 0.871 -49.331 1.00 76.44 655 ASN A CA 1
ATOM 5341 C C . ASN A 1 655 ? 30.215 0.559 -47.833 1.00 76.44 655 ASN A C 1
ATOM 5343 O O . ASN A 1 655 ? 29.767 -0.500 -47.394 1.00 76.44 655 ASN A O 1
ATOM 5347 N N . VAL A 1 656 ? 30.788 1.480 -47.060 1.00 74.25 656 VAL A N 1
ATOM 5348 C CA . VAL A 1 656 ? 30.705 1.472 -45.595 1.00 74.25 656 VAL A CA 1
ATOM 5349 C C . VAL A 1 656 ? 29.514 2.334 -45.190 1.00 74.25 656 VAL A C 1
ATOM 5351 O O . VAL A 1 656 ? 29.368 3.451 -45.678 1.00 74.25 656 VAL A O 1
ATOM 5354 N N . ALA A 1 657 ? 28.670 1.813 -44.305 1.00 72.00 657 ALA A N 1
ATOM 5355 C CA . ALA A 1 657 ? 27.602 2.564 -43.664 1.00 72.00 657 ALA A CA 1
ATOM 5356 C C . ALA A 1 657 ? 27.622 2.237 -42.170 1.00 72.00 657 ALA A C 1
ATOM 5358 O O . ALA A 1 657 ? 27.342 1.102 -41.779 1.00 72.00 657 ALA A O 1
ATOM 5359 N N . SER A 1 658 ? 27.980 3.219 -41.349 1.00 66.69 658 SER A N 1
ATOM 5360 C CA . SER A 1 658 ? 27.722 3.197 -39.914 1.00 66.69 658 SER A CA 1
ATOM 5361 C C . SER A 1 658 ? 26.279 3.630 -39.661 1.00 66.69 658 SER A C 1
ATOM 5363 O O . SER A 1 658 ? 25.782 4.574 -40.273 1.00 66.69 658 SER A O 1
ATOM 5365 N N . TYR A 1 659 ? 25.609 2.946 -38.738 1.00 75.69 659 TYR A N 1
ATOM 5366 C CA . TYR A 1 659 ? 24.564 3.595 -37.958 1.00 75.69 659 TYR A CA 1
ATOM 5367 C C . TYR A 1 659 ? 25.260 4.358 -36.825 1.00 75.69 659 TYR A C 1
ATOM 5369 O O . TYR A 1 659 ? 26.312 3.924 -36.352 1.00 75.69 659 TYR A O 1
ATOM 5377 N N . VAL A 1 660 ? 24.724 5.517 -36.454 1.00 76.00 660 VAL A N 1
ATOM 5378 C CA . VAL A 1 660 ? 25.249 6.333 -35.357 1.00 76.00 660 VAL A CA 1
ATOM 5379 C C . VAL A 1 660 ? 24.062 6.790 -34.526 1.00 76.00 660 VAL A C 1
ATOM 5381 O O . VAL A 1 660 ? 23.310 7.675 -34.927 1.00 76.00 660 VAL A O 1
ATOM 5384 N N . SER A 1 661 ? 23.878 6.156 -33.374 1.00 85.06 661 SER A N 1
ATOM 5385 C CA . SER A 1 661 ? 22.958 6.607 -32.336 1.00 85.06 661 SER A CA 1
ATOM 5386 C C . SER A 1 661 ? 23.705 7.253 -31.172 1.00 85.06 661 SER A C 1
ATOM 5388 O O . SER A 1 661 ? 24.861 6.936 -30.889 1.00 85.06 661 SER A O 1
ATOM 5390 N N . ASN A 1 662 ? 23.007 8.107 -30.421 1.00 86.38 662 ASN A N 1
ATOM 5391 C CA . ASN A 1 662 ? 23.548 8.724 -29.205 1.00 86.38 662 ASN A CA 1
ATOM 5392 C C . ASN A 1 662 ? 23.960 7.678 -28.148 1.00 86.38 662 ASN A C 1
ATOM 5394 O O . ASN A 1 662 ? 24.789 7.976 -27.294 1.00 86.38 662 ASN A O 1
ATOM 5398 N N . PHE A 1 663 ? 23.415 6.457 -28.217 1.00 81.88 663 PHE A N 1
ATOM 5399 C CA . PHE A 1 663 ? 23.817 5.330 -27.373 1.00 81.88 663 PHE A CA 1
ATOM 5400 C C . PHE A 1 663 ? 25.171 4.754 -27.806 1.00 81.88 663 PHE A C 1
ATOM 5402 O O . PHE A 1 663 ? 26.077 4.671 -26.985 1.00 81.88 663 PHE A O 1
ATOM 5409 N N . GLU A 1 664 ? 25.344 4.438 -29.095 1.00 77.00 664 GLU A N 1
ATOM 5410 C CA . GLU A 1 664 ? 26.617 3.926 -29.631 1.00 77.00 664 GLU A CA 1
ATOM 5411 C C . GLU A 1 664 ? 27.755 4.938 -29.459 1.00 77.00 664 GLU A C 1
ATOM 5413 O O . GLU A 1 664 ? 28.862 4.546 -29.095 1.00 77.00 664 GLU A O 1
ATOM 5418 N N . MET A 1 665 ? 27.487 6.236 -29.654 1.00 79.25 665 MET A N 1
ATOM 5419 C CA . MET A 1 665 ? 28.463 7.290 -29.357 1.00 79.25 665 MET A CA 1
ATOM 5420 C C . MET A 1 665 ? 28.829 7.300 -27.868 1.00 79.25 665 MET A C 1
ATOM 5422 O O . MET A 1 665 ? 30.008 7.209 -27.535 1.00 79.25 665 MET A O 1
ATOM 5426 N N . PHE A 1 666 ? 27.839 7.358 -26.969 1.00 81.69 666 PHE A N 1
ATOM 5427 C CA . PHE A 1 666 ? 28.081 7.422 -25.525 1.00 81.69 666 PHE A CA 1
ATOM 5428 C C . PHE A 1 666 ? 28.855 6.207 -24.993 1.00 81.69 666 PHE A C 1
ATOM 5430 O O . PHE A 1 666 ? 29.814 6.383 -24.241 1.00 81.69 666 PHE A O 1
ATOM 5437 N N . ASP A 1 667 ? 28.486 4.993 -25.406 1.00 77.31 667 ASP A N 1
ATOM 5438 C CA . ASP A 1 667 ? 29.194 3.777 -24.999 1.00 77.31 667 ASP A CA 1
ATOM 5439 C C . ASP A 1 667 ? 30.618 3.733 -25.591 1.00 77.31 667 ASP A C 1
ATOM 5441 O O . ASP A 1 667 ? 31.558 3.363 -24.889 1.00 77.31 667 ASP A O 1
ATOM 5445 N N . THR A 1 668 ? 30.819 4.201 -26.832 1.00 75.50 668 THR A N 1
ATOM 5446 C CA . THR A 1 668 ? 32.157 4.287 -27.451 1.00 75.50 668 THR A CA 1
ATOM 5447 C C . THR A 1 668 ? 33.067 5.275 -26.718 1.00 75.50 668 THR A C 1
ATOM 5449 O O . THR A 1 668 ? 34.198 4.918 -26.391 1.00 75.50 668 THR A O 1
ATOM 5452 N N . TYR A 1 669 ? 32.601 6.493 -26.414 1.00 78.38 669 TYR A N 1
ATOM 5453 C CA . TYR A 1 669 ? 33.396 7.477 -25.664 1.00 78.38 669 TYR A CA 1
ATOM 5454 C C . TYR A 1 669 ? 33.747 6.969 -24.262 1.00 78.38 669 TYR A C 1
ATOM 5456 O O . TYR A 1 669 ? 34.905 7.031 -23.854 1.00 78.38 669 TYR A O 1
ATOM 5464 N N . LYS A 1 670 ? 32.785 6.363 -23.566 1.00 75.31 670 LYS A N 1
ATOM 5465 C CA . LYS A 1 670 ? 32.983 5.801 -22.227 1.00 75.31 670 LYS A CA 1
ATOM 5466 C C . LYS A 1 670 ? 33.956 4.612 -22.201 1.00 75.31 670 LYS A C 1
ATOM 5468 O O . LYS A 1 670 ? 34.695 4.436 -21.230 1.00 75.31 670 LYS A O 1
ATOM 5473 N N . ASP A 1 671 ? 33.994 3.783 -23.243 1.00 71.50 671 ASP A N 1
ATOM 5474 C CA . ASP A 1 671 ? 35.006 2.725 -23.374 1.00 71.50 671 ASP A CA 1
ATOM 5475 C C . ASP A 1 671 ? 36.384 3.290 -23.766 1.00 71.50 671 ASP A C 1
ATOM 5477 O O . ASP A 1 671 ? 37.412 2.773 -23.318 1.00 71.50 671 ASP A O 1
ATOM 5481 N N . LEU A 1 672 ? 36.439 4.380 -24.540 1.00 69.62 672 LEU A N 1
ATOM 5482 C CA . LEU A 1 672 ? 37.685 5.099 -24.831 1.00 69.62 672 LEU A CA 1
ATOM 5483 C C . LEU A 1 672 ? 38.277 5.735 -23.563 1.00 69.62 672 LEU A C 1
ATOM 5485 O O . LEU A 1 672 ? 39.464 5.546 -23.305 1.00 69.62 672 LEU A O 1
ATOM 5489 N N . GLU A 1 673 ? 37.474 6.392 -22.723 1.00 72.31 673 GLU A N 1
ATOM 5490 C CA . GLU A 1 673 ? 37.895 6.923 -21.412 1.00 72.31 673 GLU A CA 1
ATOM 5491 C C . GLU A 1 673 ? 38.561 5.844 -20.539 1.00 72.31 673 GLU A C 1
ATOM 5493 O O . GLU A 1 673 ? 39.623 6.066 -19.959 1.00 72.31 673 GLU A O 1
ATOM 5498 N N . GLN A 1 674 ? 37.977 4.641 -20.492 1.00 65.75 674 GLN A N 1
ATOM 5499 C CA . GLN A 1 674 ? 38.494 3.511 -19.709 1.00 65.75 674 GLN A CA 1
ATOM 5500 C C . GLN A 1 674 ? 39.730 2.832 -20.329 1.00 65.75 674 GLN A C 1
ATOM 5502 O O . GLN A 1 674 ? 40.491 2.178 -19.612 1.00 65.75 674 GLN A O 1
ATOM 5507 N N . THR A 1 675 ? 39.933 2.940 -21.647 1.00 64.62 675 THR A N 1
ATOM 5508 C CA . THR A 1 675 ? 41.029 2.261 -22.373 1.00 64.62 675 THR A CA 1
ATOM 5509 C C . THR A 1 675 ? 42.178 3.180 -22.791 1.00 64.62 675 THR A C 1
ATOM 5511 O O . THR A 1 675 ? 43.211 2.682 -23.243 1.00 64.62 675 THR A O 1
ATOM 5514 N N . THR A 1 676 ? 42.045 4.496 -22.615 1.00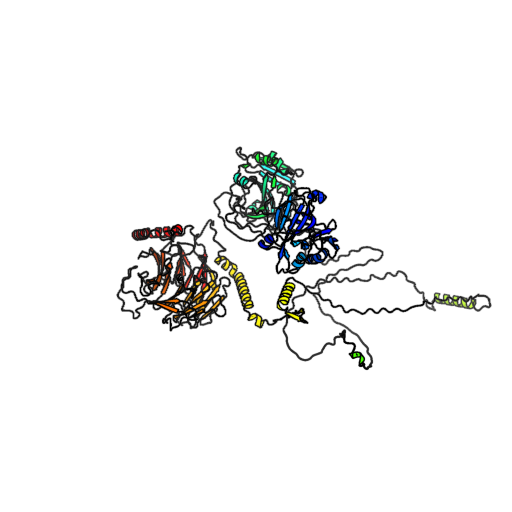 64.25 676 THR A N 1
ATOM 5515 C CA . THR A 1 676 ? 43.101 5.472 -22.910 1.00 64.25 676 THR A CA 1
ATOM 5516 C C . THR A 1 676 ? 44.239 5.363 -21.898 1.00 64.25 676 THR A C 1
ATOM 5518 O O . THR A 1 676 ? 44.075 5.681 -20.722 1.00 64.25 676 THR A O 1
ATOM 5521 N N . GLN A 1 677 ? 45.432 4.979 -22.357 1.00 60.56 677 GLN A N 1
ATOM 5522 C CA . GLN A 1 677 ? 46.662 5.094 -21.567 1.00 60.56 677 GLN A CA 1
ATOM 5523 C C . GLN A 1 677 ? 47.649 6.032 -22.267 1.00 60.56 677 GLN A C 1
ATOM 5525 O O . GLN A 1 677 ? 47.868 5.945 -23.477 1.00 60.56 677 GLN A O 1
ATOM 5530 N N . SER A 1 678 ? 48.249 6.952 -21.506 1.00 60.91 678 SER A N 1
ATOM 5531 C CA . SER A 1 678 ? 49.301 7.835 -22.013 1.00 60.91 678 SER A CA 1
ATOM 5532 C C . SER A 1 678 ? 50.654 7.129 -21.965 1.00 60.91 678 SER A C 1
ATOM 5534 O O . SER A 1 678 ? 51.117 6.772 -20.879 1.00 60.91 678 SER A O 1
ATOM 5536 N N . VAL A 1 679 ? 51.305 6.988 -23.115 1.00 56.06 679 VAL A N 1
ATOM 5537 C CA . VAL A 1 679 ? 52.665 6.455 -23.240 1.00 56.06 679 VAL A CA 1
ATOM 5538 C C . VAL A 1 679 ? 53.609 7.620 -23.540 1.00 56.06 679 VAL A C 1
ATOM 5540 O O . VAL A 1 679 ? 53.381 8.380 -24.480 1.00 56.06 679 VAL A O 1
ATOM 5543 N N . ASP A 1 680 ? 54.660 7.794 -22.737 1.00 51.41 680 ASP A N 1
ATOM 5544 C CA . ASP A 1 680 ? 55.706 8.783 -23.023 1.00 51.41 680 ASP A CA 1
ATOM 5545 C C . ASP A 1 680 ? 56.545 8.327 -24.225 1.00 51.41 680 ASP A C 1
ATOM 5547 O O . ASP A 1 680 ? 57.202 7.286 -24.174 1.00 51.41 680 ASP A O 1
ATOM 5551 N N . VAL A 1 681 ? 56.547 9.130 -25.291 1.00 57.28 681 VAL A N 1
ATOM 5552 C CA . VAL A 1 681 ? 57.414 8.962 -26.462 1.00 57.28 681 VAL A CA 1
ATOM 5553 C C . VAL A 1 681 ? 58.493 10.048 -26.413 1.00 57.28 681 VAL A C 1
ATOM 5555 O O . VAL A 1 681 ? 58.210 11.237 -26.231 1.00 57.28 681 VAL A O 1
ATOM 5558 N N . ASP A 1 682 ? 59.752 9.614 -26.485 1.00 52.16 682 ASP A N 1
ATOM 5559 C CA . ASP A 1 682 ? 60.971 10.438 -26.454 1.00 52.16 682 ASP A CA 1
ATOM 5560 C C . ASP A 1 682 ? 61.046 11.489 -25.322 1.00 52.16 682 ASP A C 1
ATOM 5562 O O . ASP A 1 682 ? 61.701 12.527 -25.433 1.00 52.16 682 ASP A O 1
ATOM 5566 N N . GLY A 1 683 ? 60.386 11.207 -24.191 1.00 57.94 683 GLY A N 1
ATOM 5567 C CA . GLY A 1 683 ? 60.502 11.961 -22.936 1.00 57.94 683 GLY A CA 1
ATOM 5568 C C . GLY A 1 683 ? 60.018 13.415 -22.988 1.00 57.94 683 GLY A C 1
ATOM 5569 O O . GLY A 1 683 ? 60.331 14.189 -22.081 1.00 57.94 683 GLY A O 1
ATOM 5570 N N . ARG A 1 684 ? 59.299 13.807 -24.049 1.00 50.00 684 ARG A N 1
ATOM 5571 C CA . ARG A 1 684 ? 58.738 15.161 -24.226 1.00 50.00 684 ARG A CA 1
ATOM 5572 C C . ARG A 1 684 ? 57.299 15.180 -24.735 1.00 50.00 684 ARG A C 1
ATOM 5574 O O . ARG A 1 684 ? 56.623 16.183 -24.524 1.00 50.00 684 ARG A O 1
ATOM 5581 N N . HIS A 1 685 ? 56.816 14.100 -25.352 1.00 49.91 685 HIS A N 1
ATOM 5582 C CA . HIS A 1 685 ? 55.447 14.016 -25.856 1.00 49.91 685 HIS A CA 1
ATOM 5583 C C . HIS A 1 685 ? 54.754 12.745 -25.358 1.00 49.91 685 HIS A C 1
ATOM 5585 O O . HIS A 1 685 ? 55.115 11.627 -25.718 1.00 49.91 685 HIS A O 1
ATOM 5591 N N . LYS A 1 686 ? 53.713 12.930 -24.541 1.00 53.12 686 LYS A N 1
ATOM 5592 C CA . LYS A 1 686 ? 52.809 11.853 -24.133 1.00 53.12 686 LYS A CA 1
ATOM 5593 C C . LYS A 1 686 ? 51.832 11.568 -25.258 1.00 53.12 686 LYS A C 1
ATOM 5595 O O . LYS A 1 686 ? 50.914 12.352 -25.484 1.00 53.12 686 LYS A O 1
ATOM 5600 N N . MET A 1 687 ? 52.021 10.447 -25.941 1.00 48.81 687 MET A N 1
ATOM 5601 C CA . MET A 1 687 ? 51.087 9.985 -26.955 1.00 48.81 687 MET A CA 1
ATOM 5602 C C . MET A 1 687 ? 50.010 9.135 -26.275 1.00 48.81 687 MET A C 1
ATOM 5604 O O . MET A 1 687 ? 50.312 8.176 -25.563 1.00 48.81 687 MET A O 1
ATOM 5608 N N . GLN A 1 688 ? 48.746 9.509 -26.448 1.00 53.44 688 GLN A N 1
ATOM 5609 C CA . GLN A 1 688 ? 47.626 8.705 -25.966 1.00 53.44 688 GLN A CA 1
ATOM 5610 C C . GLN A 1 688 ? 47.399 7.544 -26.934 1.00 53.44 688 GLN A C 1
ATOM 5612 O O . GLN A 1 688 ? 47.287 7.755 -28.140 1.00 53.44 688 GLN A O 1
ATOM 5617 N N . VAL A 1 689 ? 47.351 6.318 -26.411 1.00 54.97 689 VAL A N 1
ATOM 5618 C CA . VAL A 1 689 ? 47.075 5.115 -27.202 1.00 54.97 689 VAL A CA 1
ATOM 5619 C C . VAL A 1 689 ? 45.771 4.504 -26.707 1.00 54.97 689 VAL A C 1
ATOM 5621 O O . VAL A 1 689 ? 45.686 4.010 -25.583 1.00 54.97 689 VAL A O 1
ATOM 5624 N N . THR A 1 690 ? 44.750 4.548 -27.557 1.00 49.16 690 THR A N 1
ATOM 5625 C CA . THR A 1 690 ? 43.437 3.937 -27.334 1.00 49.16 690 THR A CA 1
ATOM 5626 C C . THR A 1 690 ? 43.380 2.564 -28.000 1.00 49.16 690 THR A C 1
ATOM 5628 O O . THR A 1 690 ? 43.819 2.390 -29.136 1.00 49.16 690 THR A O 1
ATOM 5631 N N . THR A 1 691 ? 42.842 1.556 -27.304 1.00 51.00 691 THR A N 1
ATOM 5632 C CA . THR A 1 691 ? 42.618 0.222 -27.894 1.00 51.00 691 THR A CA 1
ATOM 5633 C C . THR A 1 691 ? 41.261 -0.344 -27.490 1.00 51.00 691 THR A C 1
ATOM 5635 O O . THR A 1 691 ? 41.084 -0.904 -26.410 1.00 51.00 691 THR A O 1
ATOM 5638 N N . TYR A 1 692 ? 40.296 -0.219 -28.399 1.00 45.31 692 TYR A N 1
ATOM 5639 C CA . TYR A 1 692 ? 38.950 -0.756 -28.228 1.00 45.31 692 TYR A CA 1
ATOM 5640 C C . TYR A 1 692 ? 38.949 -2.295 -28.265 1.00 45.31 692 TYR A C 1
ATOM 5642 O O . TYR A 1 692 ? 39.597 -2.907 -29.119 1.00 45.31 692 TYR A O 1
ATOM 5650 N N . LYS A 1 693 ? 38.220 -2.936 -27.342 1.00 49.97 693 LYS A N 1
ATOM 5651 C CA . LYS A 1 693 ? 38.088 -4.401 -27.257 1.00 49.97 693 LYS A CA 1
ATOM 5652 C C . LYS A 1 693 ? 36.645 -4.808 -26.969 1.00 49.97 693 LYS A C 1
ATOM 5654 O O . LYS A 1 693 ? 36.220 -4.812 -25.819 1.00 49.97 693 LYS A O 1
ATOM 5659 N N . VAL A 1 694 ? 35.930 -5.248 -28.004 1.00 47.50 694 VAL A N 1
ATOM 5660 C CA . VAL A 1 694 ? 34.584 -5.829 -27.867 1.00 47.50 694 VAL A CA 1
ATOM 5661 C C . VAL A 1 694 ? 34.663 -7.171 -27.128 1.00 47.50 694 VAL A C 1
ATOM 5663 O O . VAL A 1 694 ? 34.944 -8.216 -27.717 1.00 47.50 694 VAL A O 1
ATOM 5666 N N . GLY A 1 695 ? 34.418 -7.147 -25.819 1.00 48.81 695 GLY A N 1
ATOM 5667 C CA . GLY A 1 695 ? 34.334 -8.337 -24.972 1.00 48.81 695 GLY A CA 1
ATOM 5668 C C . GLY A 1 695 ? 33.006 -9.078 -25.139 1.00 48.81 695 GLY A C 1
ATOM 5669 O O . GLY A 1 695 ? 32.141 -8.988 -24.275 1.00 48.81 695 GLY A O 1
ATOM 5670 N N . GLY A 1 696 ? 32.827 -9.810 -26.242 1.00 49.41 696 GLY A N 1
ATOM 5671 C CA . GLY A 1 696 ? 31.600 -10.572 -26.511 1.00 49.41 696 GLY A CA 1
ATOM 5672 C C . GLY A 1 696 ? 31.383 -11.746 -25.544 1.00 49.41 696 GLY A C 1
ATOM 5673 O O . GLY A 1 696 ? 31.956 -12.818 -25.729 1.00 49.41 696 GLY A O 1
ATOM 5674 N N . VAL A 1 697 ? 30.522 -11.575 -24.533 1.00 53.81 697 VAL A N 1
ATOM 5675 C CA . VAL A 1 697 ? 30.162 -12.625 -23.552 1.00 53.81 697 VAL A CA 1
ATOM 5676 C C . VAL A 1 697 ? 28.982 -13.471 -24.059 1.00 53.81 697 VAL A C 1
ATOM 5678 O O . VAL A 1 697 ? 27.901 -13.512 -23.474 1.00 53.81 697 VAL A O 1
ATOM 5681 N N . ASP A 1 698 ? 29.191 -14.156 -25.183 1.00 54.22 698 ASP A N 1
ATOM 5682 C CA . ASP A 1 698 ? 28.153 -14.855 -25.960 1.00 54.22 698 ASP A CA 1
ATOM 5683 C C . ASP A 1 698 ? 27.722 -16.227 -25.368 1.00 54.22 698 ASP A C 1
ATOM 5685 O O . ASP A 1 698 ? 27.566 -17.225 -26.075 1.00 54.22 698 ASP A O 1
ATOM 5689 N N . GLN A 1 699 ? 27.525 -16.313 -24.042 1.00 66.44 699 GLN A N 1
ATOM 5690 C CA . GLN A 1 699 ? 27.091 -17.541 -23.351 1.00 66.44 699 GLN A CA 1
ATOM 5691 C C . GLN A 1 699 ? 25.900 -17.313 -22.401 1.00 66.44 699 GLN A C 1
ATOM 5693 O O . GLN A 1 699 ? 26.046 -17.019 -21.215 1.00 66.44 699 GLN A O 1
ATOM 5698 N N . PHE A 1 700 ? 24.688 -17.568 -22.913 1.00 62.78 700 PHE A N 1
ATOM 5699 C CA . PHE A 1 700 ? 23.416 -17.542 -22.162 1.00 62.78 700 PHE A CA 1
ATOM 5700 C C . PHE A 1 700 ? 23.436 -18.341 -20.842 1.00 62.78 700 PHE A C 1
ATOM 5702 O O . PHE A 1 700 ? 22.741 -17.985 -19.890 1.00 62.78 700 PHE A O 1
ATOM 5709 N N . VAL A 1 701 ? 24.231 -19.415 -20.775 1.00 71.38 701 VAL A N 1
ATOM 5710 C CA . VAL A 1 701 ? 24.368 -20.273 -19.584 1.00 71.38 701 VAL A CA 1
ATOM 5711 C C . VAL A 1 701 ? 25.002 -19.523 -18.408 1.00 71.38 701 VAL A C 1
ATOM 5713 O O . VAL A 1 701 ? 24.650 -19.792 -17.259 1.00 71.38 701 VAL A O 1
ATOM 5716 N N . ASP A 1 702 ? 25.898 -18.572 -18.676 1.00 74.62 702 ASP A N 1
ATOM 5717 C CA . ASP A 1 702 ? 26.536 -17.750 -17.646 1.00 74.62 702 ASP A CA 1
ATOM 5718 C C . ASP A 1 702 ? 25.691 -16.527 -17.282 1.00 74.62 702 ASP A C 1
ATOM 5720 O O . ASP A 1 702 ? 25.601 -16.188 -16.103 1.00 74.62 702 ASP A O 1
ATOM 5724 N N . ILE A 1 703 ? 24.961 -15.947 -18.244 1.00 78.25 703 ILE A N 1
ATOM 5725 C CA . ILE A 1 703 ? 23.980 -14.875 -17.983 1.00 78.25 703 ILE A CA 1
ATOM 5726 C C . ILE A 1 703 ? 22.959 -15.319 -16.922 1.00 78.25 703 ILE A C 1
ATOM 5728 O O . ILE A 1 703 ? 22.690 -14.571 -15.981 1.00 78.25 703 ILE A O 1
ATOM 5732 N N . ASN A 1 704 ? 22.466 -16.561 -16.997 1.00 80.06 704 ASN A N 1
ATOM 5733 C CA . ASN A 1 704 ? 21.518 -17.127 -16.026 1.00 80.06 704 ASN A CA 1
ATOM 5734 C C . ASN A 1 704 ? 22.069 -17.208 -14.580 1.00 80.06 704 ASN A C 1
ATOM 5736 O O . ASN A 1 704 ? 21.305 -17.249 -13.617 1.00 80.06 704 ASN A O 1
ATOM 5740 N N . LYS A 1 705 ? 23.399 -17.203 -14.405 1.00 80.81 705 LYS A N 1
ATOM 5741 C CA . LYS A 1 705 ? 24.066 -17.200 -13.089 1.00 80.81 705 LYS A CA 1
ATOM 5742 C C . LYS A 1 705 ? 24.209 -15.789 -12.505 1.00 80.81 705 LYS A C 1
ATOM 5744 O O . LYS A 1 705 ? 24.528 -15.655 -11.327 1.00 80.81 705 LYS A O 1
ATOM 5749 N N . THR A 1 706 ? 24.003 -14.737 -13.302 1.00 85.31 706 THR A N 1
ATOM 5750 C CA . THR A 1 706 ? 24.212 -13.351 -12.855 1.00 85.31 706 THR A CA 1
ATOM 5751 C C . THR A 1 706 ? 23.105 -12.881 -11.901 1.00 85.31 706 THR A C 1
ATOM 5753 O O . THR A 1 706 ? 21.924 -13.190 -12.115 1.00 85.31 706 THR A O 1
ATOM 5756 N N . PRO A 1 707 ? 23.423 -12.091 -10.857 1.00 85.69 707 PRO A N 1
ATOM 5757 C CA . PRO A 1 707 ? 22.402 -11.519 -9.981 1.00 85.69 707 PRO A CA 1
ATOM 5758 C C . PRO A 1 707 ? 21.490 -10.527 -10.723 1.00 85.69 707 PRO A C 1
ATOM 5760 O O . PRO A 1 707 ? 20.316 -10.410 -10.379 1.00 85.69 707 PRO A O 1
ATOM 5763 N N . GLN A 1 708 ? 21.986 -9.868 -11.777 1.00 86.62 708 GLN A N 1
ATOM 5764 C CA . GLN A 1 708 ? 21.209 -8.970 -12.635 1.00 86.62 708 GLN A CA 1
ATOM 5765 C C . GLN A 1 708 ? 20.091 -9.715 -13.379 1.00 86.62 708 GLN A C 1
ATOM 5767 O O . GLN A 1 708 ? 18.948 -9.259 -13.367 1.00 86.62 708 GLN A O 1
ATOM 5772 N N . PHE A 1 709 ? 20.381 -10.878 -13.977 1.00 88.88 709 PHE A N 1
ATOM 5773 C CA . PHE A 1 709 ? 19.361 -11.687 -14.652 1.00 88.88 709 PHE A CA 1
ATOM 5774 C C . PHE A 1 709 ? 18.311 -12.218 -13.668 1.00 88.88 709 PHE A C 1
ATOM 5776 O O . PHE A 1 709 ? 17.114 -12.141 -13.937 1.00 88.88 709 PHE A O 1
ATOM 5783 N N . ASN A 1 710 ? 18.742 -12.680 -12.491 1.00 85.50 710 ASN A N 1
ATOM 5784 C CA . ASN A 1 710 ? 17.834 -13.151 -11.441 1.00 85.50 710 ASN A CA 1
ATOM 5785 C C . ASN A 1 710 ? 16.928 -12.024 -10.899 1.00 85.50 710 ASN A C 1
ATOM 5787 O O . ASN A 1 710 ? 15.739 -12.246 -10.662 1.00 85.50 710 ASN A O 1
ATOM 5791 N N . LEU A 1 711 ? 17.448 -10.797 -10.773 1.00 88.50 711 LEU A N 1
ATOM 5792 C CA . LEU A 1 711 ? 16.654 -9.606 -10.453 1.00 88.50 711 LEU A CA 1
ATOM 5793 C C . LEU A 1 711 ? 15.642 -9.281 -11.563 1.00 88.50 711 LEU A C 1
ATOM 5795 O O . LEU A 1 711 ? 14.468 -9.064 -11.263 1.00 88.50 711 LEU A O 1
ATOM 5799 N N . ALA A 1 712 ? 16.065 -9.280 -12.830 1.00 90.88 712 ALA A N 1
ATOM 5800 C CA . ALA A 1 712 ? 15.184 -9.023 -13.969 1.00 90.88 712 ALA A CA 1
ATOM 5801 C C . ALA A 1 712 ? 14.043 -10.053 -14.050 1.00 90.88 712 ALA A C 1
ATOM 5803 O O . ALA A 1 712 ? 12.878 -9.667 -14.127 1.00 90.88 712 ALA A O 1
ATOM 5804 N N . LEU A 1 713 ? 14.358 -11.347 -13.922 1.00 90.31 713 LEU A N 1
ATOM 5805 C CA . LEU A 1 713 ? 13.381 -12.438 -13.883 1.00 90.31 713 LEU A CA 1
ATOM 5806 C C . LEU A 1 713 ? 12.356 -12.247 -12.754 1.00 90.31 713 LEU A C 1
ATOM 5808 O O . LEU A 1 713 ? 11.152 -12.348 -12.989 1.00 90.31 713 LEU A O 1
ATOM 5812 N N . MET A 1 714 ? 12.809 -11.909 -11.544 1.00 88.00 714 MET A N 1
ATOM 5813 C CA . MET A 1 714 ? 11.927 -11.640 -10.403 1.00 88.00 714 MET A CA 1
ATOM 5814 C C . MET A 1 714 ? 11.015 -10.419 -10.637 1.00 88.00 714 MET A C 1
ATOM 5816 O O . MET A 1 714 ? 9.839 -10.448 -10.261 1.00 88.00 714 MET A O 1
ATOM 5820 N N . LEU A 1 715 ? 11.503 -9.373 -11.314 1.00 91.81 715 LEU A N 1
ATOM 5821 C CA . LEU A 1 715 ? 10.678 -8.233 -11.727 1.00 91.81 715 LEU A CA 1
ATOM 5822 C C . LEU A 1 715 ? 9.638 -8.634 -12.787 1.00 91.81 715 LEU A C 1
ATOM 5824 O O . LEU A 1 715 ? 8.468 -8.282 -12.637 1.00 91.81 715 LEU A O 1
ATOM 5828 N N . THR A 1 716 ? 10.007 -9.433 -13.793 1.00 92.62 716 THR A N 1
ATOM 5829 C CA . THR A 1 716 ? 9.056 -9.986 -14.774 1.00 92.62 716 THR A CA 1
ATOM 5830 C C . THR A 1 716 ? 7.988 -10.853 -14.099 1.00 92.62 716 THR A C 1
ATOM 5832 O O . THR A 1 716 ? 6.805 -10.708 -14.400 1.00 92.62 716 THR A O 1
ATOM 5835 N N . MET A 1 717 ? 8.361 -11.694 -13.128 1.00 91.19 717 MET A N 1
ATOM 5836 C CA . MET A 1 717 ? 7.409 -12.504 -12.355 1.00 91.19 717 MET A CA 1
ATOM 5837 C C . MET A 1 717 ? 6.432 -11.643 -11.540 1.00 91.19 717 MET A C 1
ATOM 5839 O O . MET A 1 717 ? 5.243 -11.956 -11.506 1.00 91.19 717 MET A O 1
ATOM 5843 N N . ARG A 1 718 ? 6.888 -10.534 -10.936 1.00 93.06 718 ARG A N 1
ATOM 5844 C CA . ARG A 1 718 ? 6.005 -9.551 -10.275 1.00 93.06 718 ARG A CA 1
ATOM 5845 C C . ARG A 1 718 ? 5.037 -8.878 -11.260 1.00 93.06 718 ARG A C 1
ATOM 5847 O O . ARG A 1 718 ? 3.890 -8.647 -10.896 1.00 93.06 718 ARG A O 1
ATOM 5854 N N . ILE A 1 719 ? 5.459 -8.581 -12.493 1.00 92.62 719 ILE A N 1
ATOM 5855 C CA . ILE A 1 719 ? 4.581 -7.994 -13.527 1.00 92.62 719 ILE A CA 1
ATOM 5856 C C . ILE A 1 719 ? 3.510 -9.003 -13.967 1.00 92.62 719 ILE A C 1
ATOM 5858 O O . ILE A 1 719 ? 2.325 -8.680 -13.966 1.00 92.62 719 ILE A O 1
ATOM 5862 N N . LEU A 1 720 ? 3.897 -10.249 -14.259 1.00 92.81 720 LEU A N 1
ATOM 5863 C CA . LEU A 1 720 ? 2.958 -11.320 -14.622 1.00 92.81 720 LEU A CA 1
ATOM 5864 C C . LEU A 1 720 ? 1.961 -11.622 -13.489 1.00 92.81 720 LEU A C 1
ATOM 5866 O O . LEU A 1 720 ? 0.769 -11.800 -13.735 1.00 92.81 720 LEU A O 1
ATOM 5870 N N . ALA A 1 721 ? 2.425 -11.622 -12.237 1.00 91.38 721 ALA A N 1
ATOM 5871 C CA . ALA A 1 721 ? 1.554 -11.727 -11.072 1.00 91.38 721 ALA A CA 1
ATOM 5872 C C . ALA A 1 721 ? 0.628 -10.504 -10.921 1.00 91.38 721 ALA A C 1
ATOM 5874 O O . ALA A 1 721 ? -0.541 -10.671 -10.585 1.00 91.38 721 ALA A O 1
ATOM 5875 N N . GLY A 1 722 ? 1.113 -9.294 -11.216 1.00 91.06 722 GLY A N 1
ATOM 5876 C CA . GLY A 1 722 ? 0.305 -8.074 -11.257 1.00 91.06 722 GLY A CA 1
ATOM 5877 C C . GLY A 1 722 ? -0.858 -8.163 -12.246 1.00 91.06 722 GLY A C 1
ATOM 5878 O O . GLY A 1 722 ? -1.979 -7.826 -11.881 1.00 91.06 722 GLY A O 1
ATOM 5879 N N . ASN A 1 723 ? -0.624 -8.702 -13.447 1.00 91.81 723 ASN A N 1
ATOM 5880 C CA . ASN A 1 723 ? -1.675 -8.916 -14.449 1.00 91.81 723 ASN A CA 1
ATOM 5881 C C . ASN A 1 723 ? -2.725 -9.941 -13.976 1.00 91.81 723 ASN A C 1
ATOM 5883 O O . ASN A 1 723 ? -3.921 -9.722 -14.140 1.00 91.81 723 ASN A O 1
ATOM 5887 N N . ASN A 1 724 ? -2.295 -11.042 -13.349 1.00 92.25 724 ASN A N 1
ATOM 5888 C CA . ASN A 1 724 ? -3.205 -12.104 -12.899 1.00 92.25 724 ASN A CA 1
ATOM 5889 C C . ASN A 1 724 ? -4.005 -11.737 -11.634 1.00 92.25 724 ASN A C 1
ATOM 5891 O O . ASN A 1 724 ? -5.133 -12.195 -11.467 1.00 92.25 724 ASN A O 1
ATOM 5895 N N . PHE A 1 725 ? -3.432 -10.935 -10.732 1.00 93.06 725 PHE A N 1
ATOM 5896 C CA . PHE A 1 725 ? -4.029 -10.577 -9.437 1.00 93.06 725 PHE A CA 1
ATOM 5897 C C . PHE A 1 725 ? -4.448 -9.099 -9.346 1.00 93.06 725 PHE A C 1
ATOM 5899 O O . PHE A 1 725 ? -4.727 -8.612 -8.250 1.00 93.06 725 PHE A O 1
ATOM 5906 N N . GLU A 1 726 ? -4.528 -8.388 -10.475 1.00 92.19 726 GLU A N 1
ATOM 5907 C CA . GLU A 1 726 ? -4.751 -6.937 -10.589 1.00 92.19 726 GLU A CA 1
ATOM 5908 C C . GLU A 1 726 ? -5.850 -6.414 -9.643 1.00 92.19 726 GLU A C 1
ATOM 5910 O O . GLU A 1 726 ? -5.599 -5.570 -8.779 1.00 92.19 726 GLU A O 1
ATOM 5915 N N . ARG A 1 727 ? -7.069 -6.963 -9.753 1.00 91.81 727 ARG A N 1
ATOM 5916 C CA . ARG A 1 727 ? -8.232 -6.575 -8.933 1.00 91.81 727 ARG A CA 1
ATOM 5917 C C . ARG A 1 727 ? -7.995 -6.799 -7.436 1.00 91.81 727 ARG A C 1
ATOM 5919 O O . ARG A 1 727 ? -8.362 -5.951 -6.624 1.00 91.81 727 ARG A O 1
ATOM 5926 N N . ALA A 1 728 ? -7.370 -7.916 -7.072 1.00 92.50 728 ALA A N 1
ATOM 5927 C CA . ALA A 1 728 ? -7.100 -8.277 -5.685 1.00 92.50 728 ALA A CA 1
ATOM 5928 C C . ALA A 1 728 ? -5.994 -7.394 -5.077 1.00 92.50 728 ALA A C 1
ATOM 5930 O O . ALA A 1 728 ? -6.150 -6.871 -3.972 1.00 92.50 728 ALA A O 1
ATOM 5931 N N . GLN A 1 729 ? -4.916 -7.139 -5.827 1.00 92.38 729 GLN A N 1
ATOM 5932 C CA . GLN A 1 729 ? -3.848 -6.218 -5.433 1.00 92.38 729 GLN A CA 1
ATOM 5933 C C . GLN A 1 729 ? -4.362 -4.776 -5.296 1.00 92.38 729 GLN A C 1
ATOM 5935 O O . GLN A 1 729 ? -4.057 -4.128 -4.293 1.00 92.38 729 GLN A O 1
ATOM 5940 N N . ARG A 1 730 ? -5.189 -4.282 -6.237 1.00 91.31 730 ARG A N 1
ATOM 5941 C CA . ARG A 1 730 ? -5.876 -2.977 -6.116 1.00 91.31 730 ARG A CA 1
ATOM 5942 C C . ARG A 1 730 ? -6.727 -2.906 -4.847 1.00 91.31 730 ARG A C 1
ATOM 5944 O O . ARG A 1 730 ? -6.682 -1.895 -4.143 1.00 91.31 730 ARG A O 1
ATOM 5951 N N . ARG A 1 731 ? -7.466 -3.975 -4.521 1.00 90.81 731 ARG A N 1
ATOM 5952 C CA . ARG A 1 731 ? -8.335 -3.999 -3.338 1.00 90.81 731 ARG A CA 1
ATOM 5953 C C . ARG A 1 731 ? -7.556 -4.008 -2.021 1.00 90.81 731 ARG A C 1
ATOM 5955 O O . ARG A 1 731 ? -7.922 -3.244 -1.128 1.00 90.81 731 ARG A O 1
ATOM 5962 N N . PHE A 1 732 ? -6.463 -4.772 -1.916 1.00 91.31 732 PHE A N 1
ATOM 5963 C CA . PHE A 1 732 ? -5.549 -4.717 -0.761 1.00 91.31 732 PHE A CA 1
ATOM 5964 C C . PHE A 1 732 ? -4.896 -3.333 -0.618 1.00 91.31 732 PHE A C 1
ATOM 5966 O O . PHE A 1 732 ? -4.834 -2.762 0.472 1.00 91.31 732 PHE A O 1
ATOM 5973 N N . ARG A 1 733 ? -4.443 -2.757 -1.741 1.00 89.31 733 ARG A N 1
ATOM 5974 C CA . ARG A 1 733 ? -3.886 -1.394 -1.818 1.00 89.31 733 ARG A CA 1
ATOM 5975 C C . ARG A 1 733 ? -4.939 -0.300 -1.627 1.00 89.31 733 ARG A C 1
ATOM 5977 O O . ARG A 1 733 ? -4.587 0.872 -1.689 1.00 89.31 733 ARG A O 1
ATOM 5984 N N . ASN A 1 734 ? -6.192 -0.663 -1.336 1.00 85.12 734 ASN A N 1
ATOM 5985 C CA . ASN A 1 734 ? -7.275 0.252 -0.985 1.00 85.12 734 ASN A CA 1
ATOM 5986 C C . ASN A 1 734 ? -7.613 1.287 -2.076 1.00 85.12 734 ASN A C 1
ATOM 5988 O O . ASN A 1 734 ? -8.159 2.345 -1.777 1.00 85.12 734 ASN A O 1
ATOM 5992 N N . MET A 1 735 ? -7.333 0.944 -3.339 1.00 85.00 735 MET A N 1
ATOM 5993 C CA . MET A 1 735 ? -7.693 1.731 -4.530 1.00 85.00 735 MET A CA 1
ATOM 5994 C C . MET A 1 735 ? -9.183 1.612 -4.888 1.00 85.00 735 MET A C 1
ATOM 5996 O O . MET A 1 735 ? -9.677 2.335 -5.739 1.00 85.00 735 MET A O 1
ATOM 6000 N N . ILE A 1 736 ? -9.902 0.687 -4.250 1.00 77.69 736 ILE A N 1
ATOM 6001 C CA . ILE A 1 736 ? -11.357 0.560 -4.333 1.00 77.69 736 ILE A CA 1
ATOM 6002 C C . ILE A 1 736 ? -11.882 0.809 -2.919 1.00 77.69 736 ILE A C 1
ATOM 6004 O O . ILE A 1 736 ? -11.574 0.042 -2.003 1.00 77.69 736 ILE A O 1
ATOM 6008 N N . MET A 1 737 ? -12.629 1.899 -2.743 1.00 70.50 737 MET A N 1
ATOM 6009 C CA . MET A 1 737 ? -13.244 2.306 -1.476 1.00 70.50 737 MET A CA 1
ATOM 6010 C C . MET A 1 737 ? -14.770 2.173 -1.551 1.00 70.50 737 MET A C 1
ATOM 6012 O O . MET A 1 737 ? -15.340 2.438 -2.608 1.00 70.50 737 MET A O 1
ATOM 6016 N N . PRO A 1 738 ? -15.449 1.801 -0.450 1.00 70.62 738 PRO A N 1
ATOM 6017 C CA . PRO A 1 738 ? -16.900 1.907 -0.372 1.00 70.62 738 PRO A CA 1
ATOM 6018 C C . PRO A 1 738 ? -17.317 3.384 -0.373 1.00 70.62 738 PRO A C 1
ATOM 6020 O O . PRO A 1 738 ? -16.778 4.186 0.392 1.00 70.62 738 PRO A O 1
ATOM 6023 N N . ASP A 1 739 ? -18.288 3.727 -1.219 1.00 74.88 739 ASP A N 1
ATOM 6024 C CA . ASP A 1 739 ? -18.822 5.084 -1.349 1.00 74.88 739 ASP A CA 1
ATOM 6025 C C . ASP A 1 739 ? -19.500 5.556 -0.039 1.00 74.88 739 ASP A C 1
ATOM 6027 O O . ASP A 1 739 ? -20.475 4.932 0.395 1.00 74.88 739 ASP A O 1
ATOM 6031 N N . PRO A 1 740 ? -19.044 6.662 0.592 1.00 72.38 740 PRO A N 1
ATOM 6032 C CA . PRO A 1 740 ? -19.675 7.226 1.788 1.00 72.38 740 PRO A CA 1
ATOM 6033 C C . PRO A 1 740 ? -21.073 7.826 1.550 1.00 72.38 740 PRO A C 1
ATOM 6035 O O . PRO A 1 740 ? -21.727 8.224 2.514 1.00 72.38 740 PRO A O 1
ATOM 6038 N N . LEU A 1 741 ? -21.530 7.910 0.297 1.00 79.12 741 LEU A N 1
ATOM 6039 C CA . LEU A 1 741 ? -22.796 8.522 -0.120 1.00 79.12 741 LEU A CA 1
ATOM 6040 C C . LEU A 1 741 ? -23.888 7.508 -0.471 1.00 79.12 741 LEU A C 1
ATOM 6042 O O . LEU A 1 741 ? -25.029 7.908 -0.718 1.00 79.12 741 LEU A O 1
ATOM 6046 N N . ALA A 1 742 ? -23.562 6.214 -0.479 1.00 74.94 742 ALA A N 1
ATOM 6047 C CA . ALA A 1 742 ? -24.468 5.158 -0.902 1.00 74.94 742 ALA A CA 1
ATOM 6048 C C . ALA A 1 742 ? -25.794 5.210 -0.119 1.00 74.94 742 ALA A C 1
ATOM 6050 O O . ALA A 1 742 ? -25.843 4.952 1.084 1.00 74.94 742 ALA A O 1
ATOM 6051 N N . LEU A 1 743 ? -26.898 5.506 -0.817 1.00 75.31 743 LEU A N 1
ATOM 6052 C CA . LEU A 1 743 ? -28.223 5.743 -0.215 1.00 75.31 743 LEU A CA 1
ATOM 6053 C C . LEU A 1 743 ? -28.752 4.566 0.628 1.00 75.31 743 LEU A C 1
ATOM 6055 O O . LEU A 1 743 ? -29.627 4.756 1.472 1.00 75.31 743 LEU A O 1
ATOM 6059 N N . GLN A 1 744 ? -28.230 3.358 0.404 1.00 73.62 744 GLN A N 1
ATOM 6060 C CA . GLN A 1 744 ? -28.508 2.160 1.192 1.00 73.62 744 GLN A CA 1
ATOM 6061 C C . GLN A 1 744 ? -27.196 1.482 1.610 1.00 73.62 744 GLN A C 1
ATOM 6063 O O . GLN A 1 744 ? -26.777 0.486 1.021 1.00 73.62 744 GLN A O 1
ATOM 6068 N N . VAL A 1 745 ? -26.538 2.009 2.648 1.00 74.69 745 VAL A N 1
ATOM 6069 C CA . VAL A 1 745 ? -25.338 1.373 3.211 1.00 74.69 745 VAL A CA 1
ATOM 6070 C C . VAL A 1 745 ? -25.725 0.105 3.981 1.00 74.69 745 VAL A C 1
ATOM 6072 O O . VAL A 1 745 ? -26.138 0.159 5.144 1.00 74.69 745 VAL A O 1
ATOM 6075 N N . ARG A 1 746 ? -25.593 -1.061 3.340 1.00 79.94 746 ARG A N 1
ATOM 6076 C CA . ARG A 1 746 ? -25.687 -2.355 4.024 1.00 79.94 746 ARG A CA 1
ATOM 6077 C C . ARG A 1 746 ? -24.343 -2.685 4.667 1.00 79.94 746 ARG A C 1
ATOM 6079 O O . ARG A 1 746 ? -23.321 -2.730 3.996 1.00 79.94 746 ARG A O 1
ATOM 6086 N N . TYR A 1 747 ? -24.371 -2.958 5.967 1.00 88.19 747 TYR A N 1
ATOM 6087 C CA . TYR A 1 747 ? -23.200 -3.393 6.723 1.00 88.19 747 TYR A CA 1
ATOM 6088 C C . TYR A 1 747 ? -23.290 -4.897 6.994 1.00 88.19 747 TYR A C 1
ATOM 6090 O O . TYR A 1 747 ? -24.103 -5.304 7.830 1.00 88.19 747 TYR A O 1
ATOM 6098 N N . SER A 1 748 ? -22.498 -5.707 6.290 1.00 87.75 748 SER A N 1
ATOM 6099 C CA . SER A 1 748 ? -22.470 -7.173 6.438 1.00 87.75 748 SER A CA 1
ATOM 6100 C C . SER A 1 748 ? -21.159 -7.730 7.000 1.00 87.75 748 SER A C 1
ATOM 6102 O O . SER A 1 748 ? -21.135 -8.901 7.365 1.00 87.75 748 SER A O 1
ATOM 6104 N N . TYR A 1 749 ? -20.109 -6.905 7.145 1.00 91.94 749 TYR A N 1
ATOM 6105 C CA . TYR A 1 749 ? -18.819 -7.306 7.731 1.00 91.94 749 TYR A CA 1
ATOM 6106 C C . TYR A 1 749 ? -18.230 -8.558 7.040 1.00 91.94 749 TYR A C 1
ATOM 6108 O O . TYR A 1 749 ? -17.710 -9.472 7.689 1.00 91.94 749 TYR A O 1
ATOM 6116 N N . ARG A 1 750 ? -18.366 -8.642 5.710 1.00 90.69 750 ARG A N 1
ATOM 6117 C CA . ARG A 1 750 ? -17.930 -9.803 4.926 1.00 90.69 750 ARG A CA 1
ATOM 6118 C C . ARG A 1 750 ? -16.402 -9.827 4.825 1.00 90.69 750 ARG A C 1
ATOM 6120 O O . ARG A 1 750 ? -15.755 -8.780 4.805 1.00 90.69 750 ARG A O 1
ATOM 6127 N N . MET A 1 751 ? -15.825 -11.024 4.763 1.00 91.94 751 MET A N 1
ATOM 6128 C CA . MET A 1 751 ? -14.394 -11.218 4.523 1.00 91.94 751 MET A CA 1
ATOM 6129 C C . MET A 1 751 ? -14.189 -11.969 3.214 1.00 91.94 751 MET A C 1
ATOM 6131 O O . MET A 1 751 ? -14.484 -13.160 3.139 1.00 91.94 751 MET A O 1
ATOM 6135 N N . ASP A 1 752 ? -13.686 -11.263 2.203 1.00 92.19 752 ASP A N 1
ATOM 6136 C CA . ASP A 1 752 ? -13.482 -11.800 0.856 1.00 92.19 752 ASP A CA 1
ATOM 6137 C C . ASP A 1 752 ? -12.018 -12.220 0.669 1.00 92.19 752 ASP A C 1
ATOM 6139 O O . ASP A 1 752 ? -11.096 -11.440 0.920 1.00 92.19 752 ASP A O 1
ATOM 6143 N N . LEU A 1 753 ? -11.797 -13.462 0.226 1.00 94.44 753 LEU A N 1
ATOM 6144 C CA . LEU A 1 753 ? -10.468 -13.993 -0.083 1.00 94.44 753 LEU A CA 1
ATOM 6145 C C . LEU A 1 753 ? -9.886 -13.284 -1.316 1.00 94.44 753 LEU A C 1
ATOM 6147 O O . LEU A 1 753 ? -10.462 -13.339 -2.400 1.00 94.44 753 LEU A O 1
ATOM 6151 N N . LEU A 1 754 ? -8.723 -12.651 -1.153 1.00 93.88 754 LEU A N 1
ATOM 6152 C CA . LEU A 1 754 ? -8.003 -11.969 -2.229 1.00 93.88 754 LEU A CA 1
ATOM 6153 C C . LEU A 1 754 ? -7.053 -12.913 -2.976 1.00 93.88 754 LEU A C 1
ATOM 6155 O O . LEU A 1 754 ? -7.032 -12.928 -4.205 1.00 93.88 754 LEU A O 1
ATOM 6159 N N . TRP A 1 755 ? -6.250 -13.676 -2.231 1.00 94.75 755 TRP A N 1
ATOM 6160 C CA . TRP A 1 755 ? -5.374 -14.743 -2.727 1.00 94.75 755 TRP A CA 1
ATOM 6161 C C . TRP A 1 755 ? -4.883 -15.607 -1.556 1.00 94.75 755 TRP A C 1
ATOM 6163 O O . TRP A 1 755 ? -5.032 -15.251 -0.384 1.00 94.75 755 TRP A O 1
ATOM 6173 N N . THR A 1 756 ? -4.231 -16.719 -1.887 1.00 94.50 756 THR A N 1
ATOM 6174 C CA . THR A 1 756 ? -3.598 -17.627 -0.928 1.00 94.50 756 THR A CA 1
ATOM 6175 C C . THR A 1 756 ? -2.118 -17.767 -1.268 1.00 94.50 756 THR A C 1
ATOM 6177 O O . THR A 1 756 ? -1.786 -18.163 -2.382 1.00 94.50 756 THR A O 1
ATOM 6180 N N . PHE A 1 757 ? -1.227 -17.470 -0.321 1.00 94.31 757 PHE A N 1
ATOM 6181 C CA . PHE A 1 757 ? 0.184 -17.838 -0.435 1.00 94.31 757 PHE A CA 1
ATOM 6182 C C . PHE A 1 757 ? 0.353 -19.318 -0.046 1.00 94.31 757 PHE A C 1
ATOM 6184 O O . PHE A 1 757 ? -0.124 -19.739 1.013 1.00 94.31 757 PHE A O 1
ATOM 6191 N N . SER A 1 758 ? 1.039 -20.117 -0.866 1.00 90.62 758 SER A N 1
ATOM 6192 C CA . SER A 1 758 ? 1.268 -21.547 -0.602 1.00 90.62 758 SER A CA 1
ATOM 6193 C C . SER A 1 758 ? 2.559 -22.054 -1.239 1.00 90.62 758 SER A C 1
ATOM 6195 O O . SER A 1 758 ? 2.856 -21.710 -2.381 1.00 90.62 758 SER A O 1
ATOM 6197 N N . ILE A 1 759 ? 3.288 -22.918 -0.533 1.00 87.19 759 ILE A N 1
ATOM 6198 C CA . ILE A 1 759 ? 4.494 -23.591 -1.040 1.00 87.19 759 ILE A CA 1
ATOM 6199 C C . ILE A 1 759 ? 4.085 -24.929 -1.689 1.00 87.19 759 ILE A C 1
ATOM 6201 O O . ILE A 1 759 ? 3.233 -25.621 -1.125 1.00 87.19 759 ILE A O 1
ATOM 6205 N N . PRO A 1 760 ? 4.686 -25.356 -2.817 1.00 75.31 760 PRO A N 1
ATOM 6206 C CA . PRO A 1 760 ? 4.562 -26.731 -3.299 1.00 75.31 760 PRO A CA 1
ATOM 6207 C C . PRO A 1 760 ? 5.291 -27.707 -2.353 1.00 75.31 760 PRO A C 1
ATOM 6209 O O . PRO A 1 760 ? 6.479 -27.987 -2.512 1.00 75.31 760 PRO A O 1
ATOM 6212 N N . LEU A 1 761 ? 4.572 -28.210 -1.347 1.00 69.31 761 LEU A N 1
ATOM 6213 C CA . LEU A 1 761 ? 5.043 -29.255 -0.432 1.00 69.31 761 LEU A CA 1
ATOM 6214 C C . LEU A 1 761 ? 5.138 -30.615 -1.148 1.00 69.31 761 LEU A C 1
ATOM 6216 O O . LEU A 1 761 ? 4.337 -30.923 -2.033 1.00 69.31 761 LEU A O 1
ATOM 6220 N N . GLN A 1 762 ? 6.108 -31.446 -0.756 1.00 65.38 762 GLN A N 1
ATOM 6221 C CA . GLN A 1 762 ? 6.214 -32.821 -1.256 1.00 65.38 762 GLN A CA 1
ATOM 6222 C C . GLN A 1 762 ? 5.176 -33.730 -0.582 1.00 65.38 762 GLN A C 1
ATOM 6224 O O . GLN A 1 762 ? 4.779 -33.505 0.560 1.00 65.38 762 GLN A O 1
ATOM 6229 N N . ALA A 1 763 ? 4.732 -34.775 -1.286 1.00 52.91 763 ALA A N 1
ATOM 6230 C CA . ALA A 1 763 ? 3.715 -35.697 -0.784 1.00 52.91 763 ALA A CA 1
ATOM 6231 C C . ALA A 1 763 ? 4.209 -36.450 0.469 1.00 52.91 763 ALA A C 1
ATOM 6233 O O . ALA A 1 763 ? 4.994 -37.390 0.368 1.00 52.91 763 ALA A O 1
ATOM 6234 N N . GLY A 1 764 ? 3.737 -36.018 1.642 1.00 56.00 764 GLY A N 1
ATOM 6235 C CA . GLY A 1 764 ? 4.126 -36.536 2.959 1.00 56.00 764 GLY A CA 1
ATOM 6236 C C . GLY A 1 764 ? 4.591 -35.448 3.936 1.00 56.00 764 GLY A C 1
ATOM 6237 O O . GLY A 1 764 ? 4.382 -35.594 5.138 1.00 56.00 764 GLY A O 1
ATOM 6238 N N . ASP A 1 765 ? 5.135 -34.332 3.440 1.00 65.38 765 ASP A N 1
ATOM 6239 C CA . ASP A 1 765 ? 5.540 -33.191 4.270 1.00 65.38 765 ASP A CA 1
ATOM 6240 C C . ASP A 1 765 ? 4.332 -32.286 4.562 1.00 65.38 765 ASP A C 1
ATOM 6242 O O . ASP A 1 765 ? 3.942 -31.455 3.742 1.00 65.38 765 ASP A O 1
ATOM 6246 N N . SER A 1 766 ? 3.743 -32.419 5.754 1.00 68.88 766 SER A N 1
ATOM 6247 C CA . SER A 1 766 ? 2.714 -31.498 6.254 1.00 68.88 766 SER A CA 1
ATOM 6248 C C . SER A 1 766 ? 3.344 -30.454 7.176 1.00 68.88 766 SER A C 1
ATOM 6250 O O . SER A 1 766 ? 3.698 -30.761 8.314 1.00 68.88 766 SER A O 1
ATOM 6252 N N . GLN A 1 767 ? 3.476 -29.214 6.699 1.00 82.62 767 GLN A N 1
ATOM 6253 C CA . GLN A 1 767 ? 3.954 -28.080 7.497 1.00 82.62 767 GLN A CA 1
ATOM 6254 C C . GLN A 1 767 ? 2.820 -27.082 7.746 1.00 82.62 767 GLN A C 1
ATOM 6256 O O . GLN A 1 767 ? 2.375 -26.391 6.832 1.00 82.62 767 GLN A O 1
ATOM 6261 N N . SER A 1 768 ? 2.395 -26.975 9.003 1.00 89.31 768 SER A N 1
ATOM 6262 C CA . SER A 1 768 ? 1.458 -25.945 9.463 1.00 89.31 768 SER A CA 1
ATOM 6263 C C . SER A 1 768 ? 2.137 -24.579 9.569 1.00 89.31 768 SER A C 1
ATOM 6265 O O . SER A 1 768 ? 3.325 -24.504 9.893 1.00 89.31 768 SER A O 1
ATOM 6267 N N . ILE A 1 769 ? 1.393 -23.493 9.346 1.00 93.44 769 ILE A N 1
ATOM 6268 C CA . ILE A 1 769 ? 1.896 -22.144 9.642 1.00 93.44 769 ILE A CA 1
ATOM 6269 C C . ILE A 1 769 ? 1.824 -21.899 11.145 1.00 93.44 769 ILE A C 1
ATOM 6271 O O . ILE A 1 769 ? 0.791 -22.145 11.767 1.00 93.44 769 ILE A O 1
ATOM 6275 N N . THR A 1 770 ? 2.913 -21.404 11.723 1.00 92.69 770 THR A N 1
ATOM 6276 C CA . THR A 1 770 ? 3.060 -21.235 13.176 1.00 92.69 770 THR A CA 1
ATOM 6277 C C . THR A 1 770 ? 2.954 -19.775 13.614 1.00 92.69 770 THR A C 1
ATOM 6279 O O . THR A 1 770 ? 2.260 -19.481 14.585 1.00 92.69 770 THR A O 1
ATOM 6282 N N . ALA A 1 771 ? 3.545 -18.845 12.861 1.00 94.38 771 ALA A N 1
ATOM 6283 C CA . ALA A 1 771 ? 3.470 -17.409 13.115 1.00 94.38 771 ALA A CA 1
ATOM 6284 C C . ALA A 1 771 ? 3.532 -16.587 11.812 1.00 94.38 771 ALA A C 1
ATOM 6286 O O . ALA A 1 771 ? 4.039 -17.035 10.778 1.00 94.38 771 ALA A O 1
ATOM 6287 N N . LEU A 1 772 ? 3.000 -15.363 11.883 1.00 96.62 772 LEU A N 1
ATOM 6288 C CA . LEU A 1 772 ? 2.931 -14.386 10.795 1.00 96.62 772 LEU A CA 1
ATOM 6289 C C . LEU A 1 772 ? 3.424 -13.018 11.286 1.00 96.62 772 LEU A C 1
ATOM 6291 O O . LEU A 1 772 ? 2.979 -12.539 12.329 1.00 96.62 772 LEU A O 1
ATOM 6295 N N . SER A 1 773 ? 4.303 -12.364 10.523 1.00 96.06 773 SER A N 1
ATOM 6296 C CA . SER A 1 773 ? 4.838 -11.036 10.858 1.00 96.06 773 SER A CA 1
ATOM 6297 C C . SER A 1 773 ? 4.930 -10.142 9.618 1.00 96.06 773 SER A C 1
ATOM 6299 O O . SER A 1 773 ? 5.674 -10.430 8.681 1.00 96.06 773 SER A O 1
ATOM 6301 N N . TRP A 1 774 ? 4.166 -9.048 9.596 1.00 95.75 774 TRP A N 1
ATOM 6302 C CA . TRP A 1 774 ? 4.246 -8.021 8.551 1.00 95.75 774 TRP A CA 1
ATOM 6303 C C . TRP A 1 774 ? 5.486 -7.138 8.732 1.00 95.75 774 TRP A C 1
ATOM 6305 O O . TRP A 1 774 ? 5.796 -6.730 9.851 1.00 95.75 774 TRP A O 1
ATOM 6315 N N . CYS A 1 775 ? 6.154 -6.761 7.638 1.00 94.75 775 CYS A N 1
ATOM 6316 C CA . CYS A 1 775 ? 7.272 -5.820 7.701 1.00 94.75 775 CYS A CA 1
ATOM 6317 C C . CYS A 1 775 ? 6.782 -4.429 8.185 1.00 94.75 775 CYS A C 1
ATOM 6319 O O . CYS A 1 775 ? 5.910 -3.826 7.549 1.00 94.75 775 CYS A O 1
ATOM 6321 N N . PRO A 1 776 ? 7.351 -3.866 9.271 1.00 90.25 776 PRO A N 1
ATOM 6322 C CA . PRO A 1 776 ? 6.853 -2.646 9.922 1.00 90.25 776 PRO A CA 1
ATOM 6323 C C . PRO A 1 776 ? 6.791 -1.405 9.023 1.00 90.25 776 PRO A C 1
ATOM 6325 O O . PRO A 1 776 ? 5.865 -0.599 9.168 1.00 90.25 776 PRO A O 1
ATOM 6328 N N . LYS A 1 777 ? 7.766 -1.279 8.109 1.00 89.44 777 LYS A N 1
ATOM 6329 C CA . LYS A 1 777 ? 7.973 -0.154 7.175 1.00 89.44 777 LYS A CA 1
ATOM 6330 C C . LYS A 1 777 ? 7.404 -0.408 5.774 1.00 89.44 777 LYS A C 1
ATOM 6332 O O . LYS A 1 777 ? 7.046 0.542 5.084 1.00 89.44 777 LYS A O 1
ATOM 6337 N N . HIS A 1 778 ? 7.298 -1.669 5.353 1.00 90.31 778 HIS A N 1
ATOM 6338 C CA . HIS A 1 778 ? 6.833 -2.050 4.018 1.00 90.31 778 HIS A CA 1
ATOM 6339 C C . HIS A 1 778 ? 5.707 -3.085 4.111 1.00 90.31 778 HIS A C 1
ATOM 6341 O O . HIS A 1 778 ? 5.938 -4.281 3.973 1.00 90.31 778 HIS A O 1
ATOM 6347 N N . GLY A 1 779 ? 4.466 -2.615 4.279 1.00 89.94 779 GLY A N 1
ATOM 6348 C CA . GLY A 1 779 ? 3.265 -3.462 4.401 1.00 89.94 779 GLY A CA 1
ATOM 6349 C C . GLY A 1 779 ? 2.908 -4.329 3.179 1.00 89.94 779 GLY A C 1
ATOM 6350 O O . GLY A 1 779 ? 1.892 -5.012 3.214 1.00 89.94 779 GLY A O 1
ATOM 6351 N N . ASP A 1 780 ? 3.728 -4.311 2.124 1.00 92.25 780 ASP A N 1
ATOM 6352 C CA . ASP A 1 780 ? 3.697 -5.271 1.011 1.00 92.25 780 ASP A CA 1
ATOM 6353 C C . ASP A 1 780 ? 4.397 -6.610 1.361 1.00 92.25 780 ASP A C 1
ATOM 6355 O O . ASP A 1 780 ? 4.247 -7.570 0.609 1.00 92.25 780 ASP A O 1
ATOM 6359 N N . ILE A 1 781 ? 5.189 -6.683 2.445 1.00 94.75 781 ILE A N 1
ATOM 6360 C CA . ILE A 1 781 ? 6.047 -7.835 2.795 1.00 94.75 781 ILE A CA 1
ATOM 6361 C C . ILE A 1 781 ? 5.535 -8.539 4.060 1.00 94.75 781 ILE A C 1
ATOM 6363 O O . ILE A 1 781 ? 5.353 -7.903 5.101 1.00 94.75 781 ILE A O 1
ATOM 6367 N N . LEU A 1 782 ? 5.379 -9.863 3.981 1.00 96.44 782 LEU A N 1
ATOM 6368 C CA . LEU A 1 782 ? 4.914 -10.741 5.059 1.00 96.44 782 LEU A CA 1
ATOM 6369 C C . LEU A 1 782 ? 5.893 -11.902 5.259 1.00 96.44 782 LEU A C 1
ATOM 6371 O O . LEU A 1 782 ? 6.161 -12.656 4.328 1.00 96.44 782 LEU A O 1
ATOM 6375 N N . ALA A 1 783 ? 6.388 -12.089 6.479 1.00 96.88 783 ALA A N 1
ATOM 6376 C CA . ALA A 1 783 ? 7.075 -13.312 6.866 1.00 96.88 783 ALA A CA 1
ATOM 6377 C C . ALA A 1 783 ? 6.073 -14.330 7.420 1.00 96.88 783 ALA A C 1
ATOM 6379 O O . ALA A 1 783 ? 5.229 -13.984 8.250 1.00 96.88 783 ALA A O 1
ATOM 6380 N N . ALA A 1 784 ? 6.199 -15.581 6.984 1.00 96.62 784 ALA A N 1
ATOM 6381 C CA . ALA A 1 784 ? 5.437 -16.715 7.494 1.00 96.62 784 ALA A CA 1
ATOM 6382 C C . ALA A 1 784 ? 6.389 -17.849 7.892 1.00 96.62 784 ALA A C 1
ATOM 6384 O O . ALA A 1 784 ? 7.261 -18.226 7.102 1.00 96.62 784 ALA A O 1
ATOM 6385 N N . SER A 1 785 ? 6.228 -18.384 9.104 1.00 95.00 785 SER A N 1
ATOM 6386 C CA . SER A 1 785 ? 6.971 -19.553 9.583 1.00 95.00 785 SER A CA 1
ATOM 6387 C C . SER A 1 785 ? 6.168 -20.838 9.420 1.00 95.00 785 SER A C 1
ATOM 6389 O O . SER A 1 785 ? 4.968 -20.878 9.685 1.00 95.00 785 SER A O 1
ATOM 6391 N N . TYR A 1 786 ? 6.862 -21.893 9.003 1.00 92.94 786 TYR A N 1
ATOM 6392 C CA . TYR A 1 786 ? 6.318 -23.205 8.682 1.00 92.94 786 TYR A CA 1
ATOM 6393 C C . TYR A 1 786 ? 6.961 -24.256 9.591 1.00 92.94 786 TYR A C 1
ATOM 6395 O O . TYR A 1 786 ? 8.190 -24.364 9.685 1.00 92.94 786 TYR A O 1
ATOM 6403 N N . GLY A 1 787 ? 6.121 -25.031 10.268 1.00 90.00 787 GLY A N 1
ATOM 6404 C CA . GLY A 1 787 ? 6.528 -25.979 11.296 1.00 90.00 787 GLY A CA 1
ATOM 6405 C C . GLY A 1 787 ? 5.345 -26.778 11.838 1.00 90.00 787 GLY A C 1
ATOM 6406 O O . GLY A 1 787 ? 4.507 -27.251 11.069 1.00 90.00 787 GLY A O 1
ATOM 6407 N N . ILE A 1 788 ? 5.287 -26.936 13.162 1.00 87.00 788 ILE A N 1
ATOM 6408 C CA . ILE A 1 788 ? 4.272 -27.723 13.874 1.00 87.00 788 ILE A CA 1
ATOM 6409 C C . ILE A 1 788 ? 3.396 -26.833 14.764 1.00 87.00 788 ILE A C 1
ATOM 6411 O O . ILE A 1 788 ? 3.906 -26.030 15.542 1.00 87.00 788 ILE A O 1
ATOM 6415 N N . PHE A 1 789 ? 2.079 -27.016 14.673 1.00 81.06 789 PHE A N 1
ATOM 6416 C CA . PHE A 1 789 ? 1.075 -26.345 15.491 1.00 81.06 789 PHE A CA 1
ATOM 6417 C C . PHE A 1 789 ? 0.156 -27.383 16.149 1.00 81.06 789 PHE A C 1
ATOM 6419 O O . PHE A 1 789 ? -0.462 -28.203 15.469 1.00 81.06 789 PHE A O 1
ATOM 6426 N N . GLY A 1 790 ? 0.059 -27.333 17.480 1.00 67.00 790 GLY A N 1
ATOM 6427 C CA . GLY A 1 790 ? -0.738 -28.269 18.277 1.00 67.00 790 GLY A CA 1
ATOM 6428 C C . GLY A 1 790 ? -0.179 -29.700 18.347 1.00 67.00 790 GLY A C 1
ATOM 6429 O O . GLY A 1 790 ? 0.796 -30.060 17.692 1.00 67.00 790 GLY A O 1
ATOM 6430 N N . SER A 1 791 ? -0.825 -30.536 19.162 1.00 50.25 791 SER A N 1
ATOM 6431 C CA . SER A 1 791 ? -0.512 -31.966 19.331 1.00 50.25 791 SER A CA 1
ATOM 6432 C C . SER A 1 791 ? -1.208 -32.877 18.307 1.00 50.25 791 SER A C 1
ATOM 6434 O O . SER A 1 791 ? -1.101 -34.097 18.387 1.00 50.25 791 SER A O 1
ATOM 6436 N N . THR A 1 792 ? -1.937 -32.303 17.347 1.00 45.06 792 THR A N 1
ATOM 6437 C CA . THR A 1 792 ? -2.727 -33.029 16.337 1.00 45.06 792 THR A CA 1
ATOM 6438 C C . THR A 1 792 ? -1.903 -33.585 15.177 1.00 45.06 792 THR A C 1
ATOM 6440 O O . THR A 1 792 ? -2.409 -34.410 14.418 1.00 45.06 792 THR A O 1
ATOM 6443 N N . ALA A 1 793 ? -0.644 -33.167 15.025 1.00 54.22 793 ALA A N 1
ATOM 6444 C CA . ALA A 1 793 ? 0.269 -33.746 14.047 1.00 54.22 793 ALA A CA 1
ATOM 6445 C C . ALA A 1 793 ? 0.762 -35.122 14.532 1.00 54.22 793 ALA A C 1
ATOM 6447 O O . ALA A 1 793 ? 1.607 -35.213 15.420 1.00 54.22 793 ALA A O 1
ATOM 6448 N N . THR A 1 794 ? 0.262 -36.203 13.925 1.00 55.00 794 THR A N 1
ATOM 6449 C CA . THR A 1 794 ? 0.666 -37.591 14.240 1.00 55.00 794 THR A CA 1
ATOM 6450 C C . THR A 1 794 ? 2.129 -37.900 13.907 1.00 55.00 794 THR A C 1
ATOM 6452 O O . THR A 1 794 ? 2.657 -38.921 14.340 1.00 55.00 794 THR A O 1
ATOM 6455 N N . VAL A 1 795 ? 2.783 -37.033 13.132 1.00 66.00 795 VAL A N 1
ATOM 6456 C CA . VAL A 1 795 ? 4.213 -37.063 12.821 1.00 66.00 795 VAL A CA 1
ATOM 6457 C C . VAL A 1 795 ? 4.749 -35.646 13.008 1.00 66.00 795 VAL A C 1
ATOM 6459 O O . VAL A 1 795 ? 4.213 -34.706 12.425 1.00 66.00 795 VAL A O 1
ATOM 6462 N N . VAL A 1 796 ? 5.812 -35.484 13.799 1.00 69.81 796 VAL A N 1
ATOM 6463 C CA . VAL A 1 796 ? 6.521 -34.200 13.897 1.00 69.81 796 VAL A CA 1
ATOM 6464 C C . VAL A 1 796 ? 7.303 -33.986 12.593 1.00 69.81 796 VAL A C 1
ATOM 6466 O O . VAL A 1 796 ? 8.122 -34.846 12.253 1.00 69.81 796 VAL A O 1
ATOM 6469 N N . PRO A 1 797 ? 7.089 -32.884 11.848 1.00 74.69 797 PRO A N 1
ATOM 6470 C CA . PRO A 1 797 ? 7.829 -32.636 10.616 1.00 74.69 797 PRO A CA 1
ATOM 6471 C C . PRO A 1 797 ? 9.325 -32.482 10.921 1.00 74.69 797 PRO A C 1
ATOM 6473 O O . PRO A 1 797 ? 9.717 -31.739 11.816 1.00 74.69 797 PRO A O 1
ATOM 6476 N N . GLN A 1 798 ? 10.188 -33.169 10.168 1.00 78.69 798 GLN A N 1
ATOM 6477 C CA . GLN A 1 798 ? 11.644 -33.151 10.403 1.00 78.69 798 GLN A CA 1
ATOM 6478 C C . GLN A 1 798 ? 12.333 -31.866 9.908 1.00 78.69 798 GLN A C 1
ATOM 6480 O O . GLN A 1 798 ? 13.550 -31.725 10.009 1.00 78.69 798 GLN A O 1
ATOM 6485 N N . ARG A 1 799 ? 11.574 -30.941 9.317 1.00 86.50 799 ARG A N 1
ATOM 6486 C CA . ARG A 1 799 ? 12.056 -29.687 8.732 1.00 86.50 799 ARG A CA 1
ATOM 6487 C C . ARG A 1 799 ? 11.031 -28.585 8.946 1.00 86.50 799 ARG A C 1
ATOM 6489 O O . ARG A 1 799 ? 9.831 -28.853 8.996 1.00 86.50 799 ARG A O 1
ATOM 6496 N N . GLY A 1 800 ? 11.513 -27.351 8.992 1.00 89.62 800 GLY A N 1
ATOM 6497 C CA . GLY A 1 800 ? 10.702 -26.141 8.915 1.00 89.62 800 GLY A CA 1
ATOM 6498 C C . GLY A 1 800 ? 11.263 -25.173 7.878 1.00 89.62 800 GLY A C 1
ATOM 6499 O O . GLY A 1 800 ? 12.368 -25.363 7.359 1.00 89.62 800 GLY A O 1
ATOM 6500 N N . CYS A 1 801 ? 10.519 -24.115 7.575 1.00 93.19 801 CYS A N 1
ATOM 6501 C CA . CYS A 1 801 ? 11.044 -23.003 6.787 1.00 93.19 801 CYS A CA 1
ATOM 6502 C C . CYS A 1 801 ? 10.446 -21.656 7.213 1.00 93.19 801 CYS A C 1
ATOM 6504 O O . CYS A 1 801 ? 9.430 -21.597 7.902 1.00 93.19 801 CYS A O 1
ATOM 6506 N N . VAL A 1 802 ? 11.087 -20.563 6.804 1.00 95.56 802 VAL A N 1
ATOM 6507 C CA . VAL A 1 802 ? 10.501 -19.218 6.820 1.00 95.56 802 VAL A CA 1
ATOM 6508 C C . VAL A 1 802 ? 10.452 -18.716 5.387 1.00 95.56 802 VAL A C 1
ATOM 6510 O O . VAL A 1 802 ? 11.487 -18.661 4.722 1.00 95.56 802 VAL A O 1
ATOM 6513 N N . CYS A 1 803 ? 9.266 -18.333 4.920 1.00 95.31 803 CYS A N 1
ATOM 6514 C CA . CYS A 1 803 ? 9.097 -17.679 3.625 1.00 95.31 803 CYS A CA 1
ATOM 6515 C C . CYS A 1 803 ? 8.838 -16.186 3.810 1.00 95.31 803 CYS A C 1
ATOM 6517 O O . CYS A 1 803 ? 8.026 -15.784 4.646 1.00 95.31 803 CYS A O 1
ATOM 6519 N N . ILE A 1 804 ? 9.511 -15.377 2.994 1.00 95.81 804 ILE A N 1
ATOM 6520 C CA . ILE A 1 804 ? 9.269 -13.942 2.868 1.00 95.81 804 ILE A CA 1
ATOM 6521 C C . ILE A 1 804 ? 8.397 -13.739 1.629 1.00 95.81 804 ILE A C 1
ATOM 6523 O O . ILE A 1 804 ? 8.874 -13.789 0.494 1.00 95.81 804 ILE A O 1
ATOM 6527 N N . TRP A 1 805 ? 7.103 -13.559 1.857 1.00 95.31 805 TRP A N 1
ATOM 6528 C CA . TRP A 1 805 ? 6.092 -13.320 0.836 1.00 95.31 805 TRP A CA 1
ATOM 6529 C C . TRP A 1 805 ? 5.977 -11.831 0.513 1.00 95.31 805 TRP A C 1
ATOM 6531 O O . TRP A 1 805 ? 6.184 -10.973 1.374 1.00 95.31 805 TRP A O 1
ATOM 6541 N N . ASN A 1 806 ? 5.603 -11.520 -0.728 1.00 93.81 806 ASN A N 1
ATOM 6542 C CA . ASN A 1 806 ? 5.355 -10.154 -1.175 1.00 93.81 806 ASN A CA 1
ATOM 6543 C C . ASN A 1 806 ? 4.054 -10.096 -1.972 1.00 93.81 806 ASN A C 1
ATOM 6545 O O . ASN A 1 806 ? 3.832 -10.890 -2.882 1.00 93.81 806 ASN A O 1
ATOM 6549 N N . ILE A 1 807 ? 3.209 -9.118 -1.666 1.00 92.81 807 ILE A N 1
ATOM 6550 C CA . ILE A 1 807 ? 1.907 -8.913 -2.317 1.00 92.81 807 ILE A CA 1
ATOM 6551 C C . ILE A 1 807 ? 2.039 -8.691 -3.831 1.00 92.81 807 ILE A C 1
ATOM 6553 O O . ILE A 1 807 ? 1.132 -9.033 -4.589 1.00 92.81 807 ILE A O 1
ATOM 6557 N N . LYS A 1 808 ? 3.190 -8.182 -4.293 1.00 92.50 808 LYS A N 1
ATOM 6558 C CA . LYS A 1 808 ? 3.513 -8.026 -5.721 1.00 92.50 808 LYS A CA 1
ATOM 6559 C C . LYS A 1 808 ? 3.654 -9.363 -6.462 1.00 92.50 808 LYS A C 1
ATOM 6561 O O . LYS A 1 808 ? 3.537 -9.369 -7.680 1.00 92.50 808 LYS A O 1
ATOM 6566 N N . ASN A 1 809 ? 3.889 -10.476 -5.763 1.00 92.12 809 ASN A N 1
ATOM 6567 C CA . ASN A 1 809 ? 3.936 -11.822 -6.336 1.00 92.12 809 ASN A CA 1
ATOM 6568 C C . ASN A 1 809 ? 3.266 -12.844 -5.392 1.00 92.12 809 ASN A C 1
ATOM 6570 O O . ASN A 1 809 ? 3.955 -13.515 -4.625 1.00 92.12 809 ASN A O 1
ATOM 6574 N N . PRO A 1 810 ? 1.929 -13.006 -5.455 1.00 92.06 810 PRO A N 1
ATOM 6575 C CA . PRO A 1 810 ? 1.204 -13.987 -4.643 1.00 92.06 810 PRO A CA 1
ATOM 6576 C C . PRO A 1 810 ? 1.599 -15.453 -4.865 1.00 92.06 810 PRO A C 1
ATOM 6578 O O . PRO A 1 810 ? 1.288 -16.296 -4.030 1.00 92.06 810 PRO A O 1
ATOM 6581 N N . VAL A 1 811 ? 2.257 -15.770 -5.985 1.00 90.81 811 VAL A N 1
ATOM 6582 C CA . VAL A 1 811 ? 2.504 -17.153 -6.422 1.00 90.81 811 VAL A CA 1
ATOM 6583 C C . VAL A 1 811 ? 3.819 -17.709 -5.877 1.00 90.81 811 VAL A C 1
ATOM 6585 O O . VAL A 1 811 ? 3.898 -18.894 -5.572 1.00 90.81 811 VAL A O 1
ATOM 6588 N N . ASN A 1 812 ? 4.860 -16.877 -5.760 1.00 90.62 812 ASN A N 1
ATOM 6589 C CA . ASN A 1 812 ? 6.199 -17.317 -5.363 1.00 90.62 812 ASN A CA 1
ATOM 6590 C C . ASN A 1 812 ? 6.756 -16.415 -4.248 1.00 90.62 812 ASN A C 1
ATOM 6592 O O . ASN A 1 812 ? 6.716 -15.190 -4.399 1.00 90.62 812 ASN A O 1
ATOM 6596 N N . PRO A 1 813 ? 7.316 -16.981 -3.163 1.00 92.50 813 PRO A N 1
ATOM 6597 C CA . PRO A 1 813 ? 7.952 -16.194 -2.115 1.00 92.50 813 PRO A CA 1
ATOM 6598 C C . PRO A 1 813 ? 9.252 -15.574 -2.641 1.00 92.50 813 PRO A C 1
ATOM 6600 O O . PRO A 1 813 ? 9.958 -16.169 -3.453 1.00 92.50 813 PRO A O 1
ATOM 6603 N N . GLU A 1 814 ? 9.601 -14.383 -2.159 1.00 89.69 814 GLU A N 1
ATOM 6604 C CA . GLU A 1 814 ? 10.811 -13.677 -2.604 1.00 89.69 814 GLU A CA 1
ATOM 6605 C C . GLU A 1 814 ? 12.078 -14.238 -1.951 1.00 89.69 814 GLU A C 1
ATOM 6607 O O . GLU A 1 814 ? 13.171 -14.108 -2.503 1.00 89.69 814 GLU A O 1
ATOM 6612 N N . ARG A 1 815 ? 11.936 -14.880 -0.782 1.00 91.06 815 ARG A N 1
ATOM 6613 C CA . ARG A 1 815 ? 12.988 -15.654 -0.108 1.00 91.06 815 ARG A CA 1
ATOM 6614 C C . ARG A 1 815 ? 12.392 -16.850 0.629 1.00 91.06 815 ARG A C 1
ATOM 6616 O O . ARG A 1 815 ? 11.302 -16.740 1.188 1.00 91.06 815 ARG A O 1
ATOM 6623 N N . ILE A 1 816 ? 13.147 -17.946 0.692 1.00 92.50 816 ILE A N 1
ATOM 6624 C CA . ILE A 1 816 ? 12.864 -19.108 1.543 1.00 92.50 816 ILE A CA 1
ATOM 6625 C C . ILE A 1 816 ? 14.125 -19.429 2.348 1.00 92.50 816 ILE A C 1
ATOM 6627 O O . ILE A 1 816 ? 15.207 -19.562 1.778 1.00 92.50 816 ILE A O 1
ATOM 6631 N N . TYR A 1 817 ? 13.979 -19.580 3.661 1.00 93.94 817 TYR A N 1
ATOM 6632 C CA . TYR A 1 817 ? 15.035 -20.023 4.568 1.00 93.94 817 TYR A CA 1
ATOM 6633 C C . TYR A 1 817 ? 14.646 -21.381 5.158 1.00 93.94 817 TYR A C 1
ATOM 6635 O O . TYR A 1 817 ? 13.624 -21.485 5.835 1.00 93.94 817 TYR A O 1
ATOM 6643 N N . TYR A 1 818 ? 15.430 -22.424 4.883 1.00 92.62 818 TYR A N 1
ATOM 6644 C CA . TYR A 1 818 ? 15.152 -23.798 5.318 1.00 92.62 818 TYR A CA 1
ATOM 6645 C C . TYR A 1 818 ? 15.879 -24.144 6.622 1.00 92.62 818 TYR A C 1
ATOM 6647 O O . TYR A 1 818 ? 17.039 -23.775 6.808 1.00 92.62 818 TYR A O 1
ATOM 6655 N N . PHE A 1 819 ? 15.216 -24.905 7.495 1.00 92.19 819 PHE A N 1
ATOM 6656 C CA . PHE A 1 819 ? 15.737 -25.336 8.792 1.00 92.19 819 PHE A CA 1
ATOM 6657 C C . PHE A 1 819 ? 15.528 -26.845 8.994 1.00 92.19 819 PHE A C 1
ATOM 6659 O O . PHE A 1 819 ? 14.487 -27.399 8.639 1.00 92.19 819 PHE A O 1
ATOM 6666 N N . ASN A 1 820 ? 16.501 -27.510 9.625 1.00 90.62 820 ASN A N 1
ATOM 6667 C CA . ASN A 1 820 ? 16.461 -28.948 9.955 1.00 90.62 820 ASN A CA 1
ATOM 6668 C C . ASN A 1 820 ? 15.602 -29.270 11.201 1.00 90.62 820 ASN A C 1
ATOM 6670 O O . ASN A 1 820 ? 15.729 -30.341 11.783 1.00 90.62 820 ASN A O 1
ATOM 6674 N N . VAL A 1 821 ? 14.791 -28.308 11.645 1.00 90.62 821 VAL A N 1
ATOM 6675 C CA . VAL A 1 821 ? 13.913 -28.341 12.821 1.00 90.62 821 VAL A CA 1
ATOM 6676 C C . VAL A 1 821 ? 12.700 -27.450 12.489 1.00 90.62 821 VAL A C 1
ATOM 6678 O O . VAL A 1 821 ? 12.884 -26.442 11.797 1.00 90.62 821 VAL A O 1
ATOM 6681 N N . PRO A 1 822 ? 11.471 -27.772 12.938 1.00 91.44 822 PRO A N 1
ATOM 6682 C CA . PRO A 1 822 ? 10.304 -26.906 12.763 1.00 91.44 822 PRO A CA 1
ATOM 6683 C C . PRO A 1 822 ? 10.512 -25.485 13.296 1.00 91.44 822 PRO A C 1
ATOM 6685 O O . PRO A 1 822 ? 11.060 -25.295 14.384 1.00 91.44 822 PRO A O 1
ATOM 6688 N N . VAL A 1 823 ? 10.016 -24.493 12.551 1.00 94.19 823 VAL A N 1
ATOM 6689 C CA . VAL A 1 823 ? 9.997 -23.090 12.983 1.00 94.19 823 VAL A CA 1
ATOM 6690 C C . VAL A 1 823 ? 8.688 -22.810 13.718 1.00 94.19 823 VAL A C 1
ATOM 6692 O O . VAL A 1 823 ? 7.617 -23.149 13.211 1.00 94.19 823 VAL A O 1
ATOM 6695 N N . LEU A 1 824 ? 8.758 -22.175 14.887 1.00 92.88 824 LEU A N 1
ATOM 6696 C CA . LEU A 1 824 ? 7.587 -21.847 15.709 1.00 92.88 824 LEU A CA 1
ATOM 6697 C C . LEU A 1 824 ? 7.289 -20.347 15.772 1.00 92.88 824 LEU A C 1
ATOM 6699 O O . LEU A 1 824 ? 6.132 -19.952 15.671 1.00 92.88 824 LEU A O 1
ATOM 6703 N N . ALA A 1 825 ? 8.322 -19.515 15.908 1.00 94.38 825 ALA A N 1
ATOM 6704 C CA . ALA A 1 825 ? 8.179 -18.071 16.068 1.00 94.38 825 ALA A CA 1
ATOM 6705 C C . ALA A 1 825 ? 8.955 -17.314 14.983 1.00 94.38 825 ALA A C 1
ATOM 6707 O O . ALA A 1 825 ? 10.087 -17.677 14.653 1.00 94.38 825 ALA A O 1
ATOM 6708 N N . VAL A 1 826 ? 8.368 -16.234 14.462 1.00 96.44 826 VAL A N 1
ATOM 6709 C CA . VAL A 1 826 ? 9.032 -15.303 13.541 1.00 96.44 826 VAL A CA 1
ATOM 6710 C C . VAL A 1 826 ? 8.561 -13.866 13.779 1.00 96.44 826 VAL A C 1
ATOM 6712 O O . VAL A 1 826 ? 7.362 -13.623 13.910 1.00 96.44 826 VAL A O 1
ATOM 6715 N N . GLU A 1 827 ? 9.491 -12.907 13.838 1.00 96.25 827 GLU A N 1
ATOM 6716 C CA . GLU A 1 827 ? 9.170 -11.487 14.049 1.00 96.25 827 GLU A CA 1
ATOM 6717 C C . GLU A 1 827 ? 10.202 -10.535 13.420 1.00 96.25 827 GLU A C 1
ATOM 6719 O O . GLU A 1 827 ? 11.400 -10.614 13.710 1.00 96.25 827 GLU A O 1
ATOM 6724 N N . PHE A 1 828 ? 9.734 -9.592 12.598 1.00 95.56 828 PHE A N 1
ATOM 6725 C CA . PHE A 1 828 ? 10.533 -8.456 12.121 1.00 95.56 828 PHE A CA 1
ATOM 6726 C C . PHE A 1 828 ? 10.829 -7.451 13.242 1.00 95.56 828 PHE A C 1
ATOM 6728 O O . PHE A 1 828 ? 9.927 -7.114 14.007 1.00 95.56 828 PHE A O 1
ATOM 6735 N N . SER A 1 829 ? 12.040 -6.883 13.282 1.00 92.56 829 SER A N 1
ATOM 6736 C CA . SER A 1 829 ? 12.320 -5.760 14.189 1.00 92.56 829 SER A CA 1
ATOM 6737 C C . SER A 1 829 ? 11.454 -4.543 13.816 1.00 92.56 829 SER A C 1
ATOM 6739 O O . SER A 1 829 ? 11.537 -4.080 12.672 1.00 92.56 829 SER A O 1
ATOM 6741 N N . PRO A 1 830 ? 10.648 -3.989 14.751 1.00 89.31 830 PRO A N 1
ATOM 6742 C CA . PRO A 1 830 ? 9.816 -2.805 14.521 1.00 89.31 830 PRO A CA 1
ATOM 6743 C C . PRO A 1 830 ? 10.643 -1.550 14.216 1.00 89.31 830 PRO A C 1
ATOM 6745 O O . PRO A 1 830 ? 10.126 -0.619 13.597 1.00 89.31 830 PRO A O 1
ATOM 6748 N N . PHE A 1 831 ? 11.917 -1.549 14.612 1.00 86.56 831 PHE A N 1
ATOM 6749 C CA . PHE A 1 831 ? 12.840 -0.423 14.512 1.00 86.56 831 PHE A CA 1
ATOM 6750 C C . PHE A 1 831 ? 13.807 -0.562 13.322 1.00 86.56 831 PHE A C 1
ATOM 6752 O O . PHE A 1 831 ? 14.062 0.421 12.625 1.00 86.56 831 PHE A O 1
ATOM 6759 N N . VAL A 1 832 ? 14.292 -1.783 13.042 1.00 88.81 832 VAL A N 1
ATOM 6760 C CA . VAL A 1 832 ? 15.244 -2.102 11.957 1.00 88.81 832 VAL A CA 1
ATOM 6761 C C . VAL A 1 832 ? 14.617 -3.118 10.981 1.00 88.81 832 VAL A C 1
ATOM 6763 O O . VAL A 1 832 ? 14.886 -4.316 11.070 1.00 88.81 832 VAL A O 1
ATOM 6766 N N . PRO A 1 833 ? 13.785 -2.687 10.008 1.00 88.88 833 PRO A N 1
ATOM 6767 C CA . PRO A 1 833 ? 12.841 -3.570 9.301 1.00 88.88 833 PRO A CA 1
ATOM 6768 C C . PRO A 1 833 ? 13.449 -4.602 8.335 1.00 88.88 833 PRO A C 1
ATOM 6770 O O . PRO A 1 833 ? 12.699 -5.359 7.719 1.00 88.88 833 PRO A O 1
ATOM 6773 N N . GLN A 1 834 ? 14.776 -4.615 8.165 1.00 90.88 834 GLN A N 1
ATOM 6774 C CA . GLN A 1 834 ? 15.501 -5.664 7.437 1.00 90.88 834 GLN A CA 1
ATOM 6775 C C . GLN A 1 834 ? 15.856 -6.866 8.326 1.00 90.88 834 GLN A C 1
ATOM 6777 O O . GLN A 1 834 ? 16.166 -7.930 7.799 1.00 90.88 834 GLN A O 1
ATOM 6782 N N . LEU A 1 835 ? 15.813 -6.713 9.655 1.00 92.75 835 LEU A N 1
ATOM 6783 C CA . LEU A 1 835 ? 16.130 -7.775 10.604 1.00 92.75 835 LEU A CA 1
ATOM 6784 C C . LEU A 1 835 ? 14.888 -8.583 10.964 1.00 92.75 835 LEU A C 1
ATOM 6786 O O . LEU A 1 835 ? 13.824 -8.029 11.249 1.00 92.75 835 LEU A O 1
ATOM 6790 N N . ILE A 1 836 ? 15.053 -9.902 11.000 1.00 95.00 836 ILE A N 1
ATOM 6791 C CA . ILE A 1 836 ? 14.018 -10.852 11.394 1.00 95.00 836 ILE A CA 1
ATOM 6792 C C . ILE A 1 836 ? 14.589 -11.875 12.381 1.00 95.00 836 ILE A C 1
ATOM 6794 O O . ILE A 1 836 ? 15.635 -12.479 12.135 1.00 95.00 836 ILE A O 1
ATOM 6798 N N . ALA A 1 837 ? 13.910 -12.049 13.513 1.00 95.69 837 ALA A N 1
ATOM 6799 C CA . ALA A 1 837 ? 14.229 -13.065 14.509 1.00 95.69 837 ALA A CA 1
ATOM 6800 C C . ALA A 1 837 ? 13.371 -14.315 14.265 1.00 95.69 837 ALA A C 1
ATOM 6802 O O . ALA A 1 837 ? 12.188 -14.208 13.936 1.00 95.69 837 ALA A O 1
ATOM 6803 N N . ILE A 1 838 ? 13.982 -15.493 14.397 1.00 96.75 838 ILE A N 1
ATOM 6804 C CA . ILE A 1 838 ? 13.396 -16.797 14.063 1.00 96.75 838 ILE A CA 1
ATOM 6805 C C . ILE A 1 838 ? 13.682 -17.772 15.212 1.00 96.75 838 ILE A C 1
ATOM 6807 O O . ILE A 1 838 ? 14.844 -17.961 15.574 1.00 96.75 838 ILE A O 1
ATOM 6811 N N . GLY A 1 839 ? 12.638 -18.392 15.768 1.00 95.12 839 GLY A N 1
ATOM 6812 C CA . GLY A 1 839 ? 12.717 -19.363 16.865 1.00 95.12 839 GLY A CA 1
ATOM 6813 C C . GLY A 1 839 ? 12.270 -20.763 16.445 1.00 95.12 839 GLY A C 1
ATOM 6814 O O . GLY A 1 839 ? 11.218 -20.925 15.818 1.00 95.12 839 GLY A O 1
ATOM 6815 N N . LEU A 1 840 ? 13.074 -21.770 16.791 1.00 93.69 840 LEU A N 1
ATOM 6816 C CA . LEU A 1 840 ? 12.865 -23.174 16.429 1.00 93.69 840 LEU A CA 1
ATOM 6817 C C . LEU A 1 840 ? 12.317 -24.016 17.596 1.00 93.69 840 LEU A C 1
ATOM 6819 O O . LEU A 1 840 ? 12.278 -23.592 18.754 1.00 93.69 840 LEU A O 1
ATOM 6823 N N . TYR A 1 841 ? 11.899 -25.241 17.271 1.00 91.38 841 TYR A N 1
ATOM 6824 C CA . TYR A 1 841 ? 11.375 -26.218 18.230 1.00 91.38 841 TYR A CA 1
ATOM 6825 C C . TYR A 1 841 ? 12.425 -26.747 19.237 1.00 91.38 841 TYR A C 1
ATOM 6827 O O . TYR A 1 841 ? 12.055 -27.219 20.303 1.00 91.38 841 TYR A O 1
ATOM 6835 N N . ASP A 1 842 ? 13.726 -26.658 18.947 1.00 89.88 842 ASP A N 1
ATOM 6836 C CA . ASP A 1 842 ? 14.824 -27.175 19.790 1.00 89.88 842 ASP A CA 1
ATOM 6837 C C . ASP A 1 842 ? 15.456 -26.124 20.733 1.00 89.88 842 ASP A C 1
ATOM 6839 O O . ASP A 1 842 ? 16.535 -26.348 21.296 1.00 89.88 842 ASP A O 1
ATOM 6843 N N . GLY A 1 843 ? 14.810 -24.960 20.862 1.00 89.75 843 GLY A N 1
ATOM 6844 C CA . GLY A 1 843 ? 15.309 -23.790 21.592 1.00 89.75 843 GLY A CA 1
ATOM 6845 C C . GLY A 1 843 ? 16.302 -22.922 20.805 1.00 89.75 843 GLY A C 1
ATOM 6846 O O . GLY A 1 843 ? 16.718 -21.869 21.295 1.00 89.75 843 GLY A O 1
ATOM 6847 N N . ALA A 1 844 ? 16.687 -23.310 19.581 1.00 92.00 844 ALA A N 1
ATOM 6848 C CA . ALA A 1 844 ? 17.599 -22.509 18.774 1.00 92.00 844 ALA A CA 1
ATOM 6849 C C . ALA A 1 844 ? 16.926 -21.229 18.245 1.00 92.00 844 ALA A C 1
ATOM 6851 O O . ALA A 1 844 ? 15.783 -21.229 17.781 1.00 92.00 844 ALA A O 1
ATOM 6852 N N . LEU A 1 845 ? 17.679 -20.130 18.285 1.00 93.50 845 LEU A N 1
ATOM 6853 C CA . LEU A 1 845 ? 17.278 -18.808 17.815 1.00 93.50 845 LEU A CA 1
ATOM 6854 C C . LEU A 1 845 ? 18.259 -18.305 16.765 1.00 93.50 845 LEU A C 1
ATOM 6856 O O . LEU A 1 845 ? 19.471 -18.493 16.884 1.00 93.50 845 LEU A O 1
ATOM 6860 N N . TYR A 1 846 ? 17.726 -17.630 15.756 1.00 94.12 846 TYR A N 1
ATOM 6861 C CA . TYR A 1 846 ? 18.485 -17.059 14.653 1.00 94.12 846 TYR A CA 1
ATOM 6862 C C . TYR A 1 846 ? 18.035 -15.626 14.387 1.00 94.12 846 TYR A C 1
ATOM 6864 O O . TYR A 1 846 ? 16.849 -15.318 14.492 1.00 94.12 846 TYR A O 1
ATOM 6872 N N . VAL A 1 847 ? 18.971 -14.775 13.966 1.00 94.25 847 VAL A N 1
ATOM 6873 C CA . VAL A 1 847 ? 18.662 -13.458 13.398 1.00 94.25 847 VAL A CA 1
ATOM 6874 C C . VAL A 1 847 ? 19.185 -13.397 11.972 1.00 94.25 847 VAL A C 1
ATOM 6876 O O . VAL A 1 847 ? 20.361 -13.669 11.709 1.00 94.25 847 VAL A O 1
ATOM 6879 N N . TYR A 1 848 ? 18.280 -13.074 11.056 1.00 94.94 848 TYR A N 1
ATOM 6880 C CA . TYR A 1 848 ? 18.524 -12.972 9.624 1.00 94.94 848 TYR A CA 1
ATOM 6881 C C . TYR A 1 848 ? 18.335 -11.521 9.163 1.00 94.94 848 TYR A C 1
ATOM 6883 O O . TYR A 1 848 ? 17.458 -10.812 9.653 1.00 94.94 848 TYR A O 1
ATOM 6891 N N . ASP A 1 849 ? 19.135 -11.106 8.190 1.00 92.88 849 ASP A N 1
ATOM 6892 C CA . ASP A 1 849 ? 18.938 -9.914 7.380 1.00 92.88 849 ASP A CA 1
ATOM 6893 C C . ASP A 1 849 ? 18.238 -10.308 6.070 1.00 92.88 849 ASP A C 1
ATOM 6895 O O . ASP A 1 849 ? 18.742 -11.140 5.310 1.00 92.88 849 ASP A O 1
ATOM 6899 N N . ILE A 1 850 ? 17.074 -9.718 5.793 1.00 92.69 850 ILE A N 1
ATOM 6900 C CA . ILE A 1 850 ? 16.332 -9.951 4.547 1.00 92.69 850 ILE A CA 1
ATOM 6901 C C . ILE A 1 850 ? 16.807 -9.072 3.379 1.00 92.69 850 ILE A C 1
ATOM 6903 O O . ILE A 1 850 ? 16.293 -9.222 2.269 1.00 92.69 850 ILE A O 1
ATOM 6907 N N . SER A 1 851 ? 17.769 -8.166 3.570 1.00 89.94 851 SER A N 1
ATOM 6908 C CA . SER A 1 851 ? 18.410 -7.430 2.472 1.00 89.94 851 SER A CA 1
ATOM 6909 C C . SER A 1 851 ? 19.509 -8.267 1.804 1.00 89.94 851 SER A C 1
ATOM 6911 O O . SER A 1 851 ? 19.530 -8.385 0.576 1.00 89.94 851 SER A O 1
ATOM 6913 N N . ASN A 1 852 ? 20.356 -8.928 2.600 1.00 88.25 852 ASN A N 1
ATOM 6914 C CA . ASN A 1 852 ? 21.472 -9.741 2.120 1.00 88.25 852 ASN A CA 1
ATOM 6915 C C . ASN A 1 852 ? 20.980 -11.071 1.513 1.00 88.25 852 ASN A C 1
ATOM 6917 O O . ASN A 1 852 ? 20.189 -11.791 2.121 1.00 88.25 852 ASN A O 1
ATOM 6921 N N . ILE A 1 853 ? 21.439 -11.398 0.301 1.00 84.94 853 ILE A N 1
ATOM 6922 C CA . ILE A 1 853 ? 21.035 -12.618 -0.420 1.00 84.94 853 ILE A CA 1
ATOM 6923 C C . ILE A 1 853 ? 22.005 -13.776 -0.154 1.00 84.94 853 ILE A C 1
ATOM 6925 O O . ILE A 1 853 ? 21.570 -14.900 0.077 1.00 84.94 853 ILE A O 1
ATOM 6929 N N . GLU A 1 854 ? 23.312 -13.506 -0.166 1.00 85.00 854 GLU A N 1
ATOM 6930 C CA . GLU A 1 854 ? 24.358 -14.534 -0.070 1.00 85.00 854 GLU A CA 1
ATOM 6931 C C . GLU A 1 854 ? 24.607 -14.997 1.368 1.00 85.00 854 GLU A C 1
ATOM 6933 O O . GLU A 1 854 ? 24.892 -16.169 1.619 1.00 85.00 854 GLU A O 1
ATOM 6938 N N . ARG A 1 855 ? 24.531 -14.067 2.327 1.00 85.94 855 ARG A N 1
ATOM 6939 C CA . ARG A 1 855 ? 24.799 -14.313 3.751 1.00 85.94 855 ARG A CA 1
ATOM 6940 C C . ARG A 1 855 ? 23.703 -13.684 4.619 1.00 85.94 855 ARG A C 1
ATOM 6942 O O . ARG A 1 855 ? 23.975 -12.731 5.342 1.00 85.94 855 ARG A O 1
ATOM 6949 N N . PRO A 1 856 ? 22.461 -14.198 4.552 1.00 89.31 856 PRO A N 1
ATOM 6950 C CA . PRO A 1 856 ? 21.335 -13.622 5.281 1.00 89.31 856 PRO A CA 1
ATOM 6951 C C . PRO A 1 856 ? 21.426 -13.859 6.796 1.00 89.31 856 PRO A C 1
ATOM 6953 O O . PRO A 1 856 ? 21.029 -12.997 7.565 1.00 89.31 856 PRO A O 1
ATOM 6956 N N . ARG A 1 857 ? 21.966 -14.989 7.275 1.00 91.94 857 ARG A N 1
ATOM 6957 C CA . ARG A 1 857 ? 22.117 -15.240 8.723 1.00 91.94 857 ARG A CA 1
ATOM 6958 C C . ARG A 1 857 ? 23.217 -14.350 9.315 1.00 91.94 857 ARG A C 1
ATOM 6960 O O . ARG A 1 857 ? 24.388 -14.581 9.020 1.00 91.94 857 ARG A O 1
ATOM 6967 N N . ILE A 1 858 ? 22.846 -13.437 10.215 1.00 90.81 858 ILE A N 1
ATOM 6968 C CA . ILE A 1 858 ? 23.789 -12.642 11.020 1.00 90.81 858 ILE A CA 1
ATOM 6969 C C . ILE A 1 858 ? 24.285 -13.463 12.213 1.00 90.81 858 ILE A C 1
ATOM 6971 O O . ILE A 1 858 ? 25.487 -13.651 12.382 1.00 90.81 858 ILE A O 1
ATOM 6975 N N . ALA A 1 859 ? 23.356 -13.952 13.041 1.00 90.25 859 ALA A N 1
ATOM 6976 C CA . ALA A 1 859 ? 23.671 -14.526 14.347 1.00 90.25 859 ALA A CA 1
ATOM 6977 C C . ALA A 1 859 ? 22.779 -15.726 14.706 1.00 90.25 859 ALA A C 1
ATOM 6979 O O . ALA A 1 859 ? 21.670 -15.876 14.185 1.00 90.25 859 ALA A O 1
ATOM 6980 N N . GLN A 1 860 ? 23.275 -16.576 15.607 1.00 91.88 860 GLN A N 1
ATOM 6981 C CA . GLN A 1 860 ? 22.620 -17.797 16.087 1.00 91.88 860 GLN A CA 1
ATOM 6982 C C . GLN A 1 860 ? 22.855 -17.985 17.600 1.00 91.88 860 GLN A C 1
ATOM 6984 O O . GLN A 1 860 ? 23.927 -17.648 18.099 1.00 91.88 860 GLN A O 1
ATOM 6989 N N . SER A 1 861 ? 21.900 -18.527 18.358 1.00 90.94 861 SER A N 1
ATOM 6990 C CA . SER A 1 861 ? 22.121 -18.859 19.775 1.00 90.94 861 SER A CA 1
ATOM 6991 C C . SER A 1 861 ? 23.029 -20.090 19.951 1.00 90.94 861 SER A C 1
ATOM 6993 O O . SER A 1 861 ? 23.083 -20.973 19.093 1.00 90.94 861 SER A O 1
ATOM 6995 N N . GLN A 1 862 ? 23.768 -20.158 21.065 1.00 85.81 862 GLN A N 1
ATOM 6996 C CA . GLN A 1 862 ? 24.555 -21.338 21.438 1.00 85.81 862 GLN A CA 1
ATOM 6997 C C . GLN A 1 862 ? 24.000 -21.971 22.714 1.00 85.81 862 GLN A C 1
ATOM 6999 O O . GLN A 1 862 ? 23.739 -21.268 23.684 1.00 85.81 862 GLN A O 1
ATOM 7004 N N . ARG A 1 863 ? 23.951 -23.306 22.783 1.00 79.75 863 ARG A N 1
ATOM 7005 C CA . ARG A 1 863 ? 23.542 -24.037 24.001 1.00 79.75 863 ARG A CA 1
ATOM 7006 C C . ARG A 1 863 ? 24.450 -23.775 25.222 1.00 79.75 863 ARG A C 1
ATOM 7008 O O . ARG A 1 863 ? 24.041 -24.007 26.352 1.00 79.75 863 ARG A O 1
ATOM 7015 N N . SER A 1 864 ? 25.665 -23.274 24.997 1.00 74.06 864 SER A N 1
ATOM 7016 C CA . SER A 1 864 ? 26.622 -22.811 26.015 1.00 74.06 864 SER A CA 1
ATOM 7017 C C . SER A 1 864 ? 26.280 -21.448 26.630 1.00 74.06 864 SER A C 1
ATOM 7019 O O . SER A 1 864 ? 26.646 -21.213 27.776 1.00 74.06 864 SER A O 1
ATOM 7021 N N . THR A 1 865 ? 25.615 -20.547 25.895 1.00 70.19 865 THR A N 1
ATOM 7022 C CA . THR A 1 865 ? 25.254 -19.193 26.369 1.00 70.19 865 THR A CA 1
ATOM 7023 C C . THR A 1 865 ? 23.764 -19.052 26.677 1.00 70.19 865 THR A C 1
ATOM 7025 O O . THR A 1 865 ? 23.387 -18.296 27.566 1.00 70.19 865 THR A O 1
ATOM 7028 N N . SER A 1 866 ? 22.914 -19.816 25.992 1.00 69.75 866 SER A N 1
ATOM 7029 C CA . SER A 1 866 ? 21.483 -19.953 26.258 1.00 69.75 866 SER A CA 1
ATOM 7030 C C . SER A 1 866 ? 21.145 -21.430 26.512 1.00 69.75 866 SER A C 1
ATOM 7032 O O . SER A 1 866 ? 21.074 -22.201 25.552 1.00 69.75 866 SER A O 1
ATOM 7034 N N . PRO A 1 867 ? 20.948 -21.852 27.776 1.00 61.31 867 PRO A N 1
ATOM 7035 C CA . PRO A 1 867 ? 20.809 -23.266 28.129 1.00 61.31 867 PRO A CA 1
ATOM 7036 C C . PRO A 1 867 ? 19.410 -23.851 27.873 1.00 61.31 867 PRO A C 1
ATOM 7038 O O . PRO A 1 867 ? 19.241 -25.061 28.005 1.00 61.31 867 PRO A O 1
ATOM 7041 N N . SER A 1 868 ? 18.411 -23.031 27.523 1.00 69.25 868 SER A N 1
ATOM 7042 C CA . SER A 1 868 ? 17.063 -23.527 27.221 1.00 69.25 868 SER A CA 1
ATOM 7043 C C . SER A 1 868 ? 17.066 -24.358 25.934 1.00 69.25 868 SER A C 1
ATOM 7045 O O . SER A 1 868 ? 17.459 -23.880 24.871 1.00 69.25 868 SER A O 1
ATOM 7047 N N . SER A 1 869 ? 16.641 -25.615 26.049 1.00 81.00 869 SER A N 1
ATOM 7048 C CA . SER A 1 869 ? 16.456 -26.567 24.944 1.00 81.00 869 SER A CA 1
ATOM 7049 C C . SER A 1 869 ? 14.981 -26.767 24.587 1.00 81.00 869 SER A C 1
ATOM 7051 O O . SER A 1 869 ? 14.625 -27.770 23.973 1.00 81.00 869 SER A O 1
ATOM 7053 N N . GLU A 1 870 ? 14.125 -25.864 25.058 1.00 88.56 870 GLU A N 1
ATOM 7054 C CA . GLU A 1 870 ? 12.669 -25.964 24.993 1.00 88.56 870 GLU A CA 1
ATOM 7055 C C . GLU A 1 870 ? 12.127 -25.118 23.831 1.00 88.56 870 GLU A C 1
ATOM 7057 O O . GLU A 1 870 ? 12.719 -24.081 23.510 1.00 88.56 870 GLU A O 1
ATOM 7062 N N . PRO A 1 871 ? 11.012 -25.516 23.189 1.00 91.75 871 PRO A N 1
ATOM 7063 C CA . PRO A 1 871 ? 10.536 -24.848 21.984 1.00 91.75 871 PRO A CA 1
ATOM 7064 C C . PRO A 1 871 ? 10.276 -23.351 22.201 1.00 91.75 871 PRO A C 1
ATOM 7066 O O . PRO A 1 871 ? 9.670 -22.959 23.201 1.00 91.75 871 PRO A O 1
ATOM 7069 N N . ILE A 1 872 ? 10.695 -22.502 21.258 1.00 93.75 872 ILE A N 1
ATOM 7070 C CA . ILE A 1 872 ? 10.442 -21.056 21.345 1.00 93.75 872 ILE A CA 1
ATOM 7071 C C . ILE A 1 872 ? 8.975 -20.770 21.008 1.00 93.75 872 ILE A C 1
ATOM 7073 O O . ILE A 1 872 ? 8.547 -20.943 19.871 1.00 93.75 872 ILE A O 1
ATOM 7077 N N . ALA A 1 873 ? 8.211 -20.310 21.997 1.00 92.19 873 ALA A N 1
ATOM 7078 C CA . ALA A 1 873 ? 6.788 -20.008 21.872 1.00 92.19 873 ALA A CA 1
ATOM 7079 C C . ALA A 1 873 ? 6.530 -18.625 21.259 1.00 92.19 873 ALA A C 1
ATOM 7081 O O . ALA A 1 873 ? 5.646 -18.460 20.424 1.00 92.19 873 ALA A O 1
ATOM 7082 N N . CYS A 1 874 ? 7.302 -17.621 21.681 1.00 94.50 874 CYS A N 1
ATOM 7083 C CA . CYS A 1 874 ? 7.127 -16.234 21.261 1.00 94.50 874 CYS A CA 1
ATOM 7084 C C . CYS A 1 874 ? 8.467 -15.490 21.290 1.00 94.50 874 CYS A C 1
ATOM 7086 O O . CYS A 1 874 ? 9.336 -15.780 22.112 1.00 94.50 874 CYS A O 1
ATOM 7088 N N . ILE A 1 875 ? 8.603 -14.496 20.420 1.00 95.88 875 ILE A N 1
ATOM 7089 C CA . ILE A 1 875 ? 9.672 -13.488 20.425 1.00 95.88 875 ILE A CA 1
ATOM 7090 C C . ILE A 1 875 ? 8.997 -12.119 20.646 1.00 95.88 875 ILE A C 1
ATOM 7092 O O . ILE A 1 875 ? 7.792 -12.023 20.414 1.00 95.88 875 ILE A O 1
ATOM 7096 N N . ARG A 1 876 ? 9.723 -11.108 21.152 1.00 95.00 876 ARG A N 1
ATOM 7097 C CA . ARG A 1 876 ? 9.370 -9.671 21.082 1.00 95.00 876 ARG A CA 1
ATOM 7098 C C . ARG A 1 876 ? 10.617 -8.789 21.051 1.00 95.00 876 ARG A C 1
ATOM 7100 O O . ARG A 1 876 ? 11.448 -8.879 21.953 1.00 95.00 876 ARG A O 1
ATOM 7107 N N . TRP A 1 877 ? 10.741 -7.902 20.066 1.00 93.56 877 TRP A N 1
ATOM 7108 C CA . TRP A 1 877 ? 11.821 -6.900 20.026 1.00 93.56 877 TRP A CA 1
ATOM 7109 C C . TRP A 1 877 ? 11.564 -5.747 21.008 1.00 93.56 877 TRP A C 1
ATOM 7111 O O . TRP A 1 877 ? 10.444 -5.248 21.082 1.00 93.56 877 TRP A O 1
ATOM 7121 N N . ILE A 1 878 ? 12.592 -5.291 21.734 1.00 90.31 878 ILE A N 1
ATOM 7122 C CA . ILE A 1 878 ? 12.483 -4.207 22.730 1.00 90.31 878 ILE A CA 1
ATOM 7123 C C . ILE A 1 878 ? 13.400 -3.025 22.365 1.00 90.31 878 ILE A C 1
ATOM 7125 O O . ILE A 1 878 ? 14.495 -3.248 21.852 1.00 90.31 878 ILE A O 1
ATOM 7129 N N . PRO A 1 879 ? 12.985 -1.765 22.599 1.00 80.62 879 PRO A N 1
ATOM 7130 C CA . PRO A 1 879 ? 13.757 -0.597 22.175 1.00 80.62 879 PRO A CA 1
ATOM 7131 C C . PRO A 1 879 ? 15.052 -0.443 22.983 1.00 80.62 879 PRO A C 1
ATOM 7133 O O . PRO A 1 879 ? 15.097 -0.733 24.181 1.00 80.62 879 PRO A O 1
ATOM 7136 N N . HIS A 1 880 ? 16.105 0.071 22.346 1.00 70.44 880 HIS A N 1
ATOM 7137 C CA . HIS A 1 880 ? 17.386 0.312 23.009 1.00 70.44 880 HIS A CA 1
ATOM 7138 C C . HIS A 1 880 ? 17.276 1.479 24.010 1.00 70.44 880 HIS A C 1
ATOM 7140 O O . HIS A 1 880 ? 16.906 2.599 23.647 1.00 70.44 880 HIS A O 1
ATOM 7146 N N . SER A 1 881 ? 17.626 1.235 25.277 1.00 59.88 881 SER A N 1
ATOM 7147 C CA . SER A 1 881 ? 17.747 2.303 26.278 1.00 59.88 881 SER A CA 1
ATOM 7148 C C . SER A 1 881 ? 18.985 3.145 25.979 1.00 59.88 881 SER A C 1
ATOM 7150 O O . SER A 1 881 ? 20.068 2.592 25.824 1.00 59.88 881 SER A O 1
ATOM 7152 N N . LYS A 1 882 ? 18.840 4.471 25.879 1.00 51.66 882 LYS A N 1
ATOM 7153 C CA . LYS A 1 882 ? 19.898 5.386 25.415 1.00 51.66 882 LYS A CA 1
ATOM 7154 C C . LYS A 1 882 ? 21.053 5.525 26.424 1.00 51.66 882 LYS A C 1
ATOM 7156 O O . LYS A 1 882 ? 21.110 6.509 27.157 1.00 51.66 882 LYS A O 1
ATOM 7161 N N . SER A 1 883 ? 21.985 4.574 26.433 1.00 42.47 883 SER A N 1
ATOM 7162 C CA . SER A 1 883 ? 23.294 4.679 27.091 1.00 42.47 883 SER A CA 1
ATOM 7163 C C . SER A 1 883 ? 24.413 4.891 26.060 1.00 42.47 883 SER A C 1
ATOM 7165 O O . SER A 1 883 ? 24.342 4.432 24.925 1.00 42.47 883 SER A O 1
ATOM 7167 N N . GLU A 1 884 ? 25.447 5.649 26.426 1.00 41.88 884 GLU A N 1
ATOM 7168 C CA . GLU A 1 884 ? 26.287 6.409 25.475 1.00 41.88 884 GLU A CA 1
ATOM 7169 C C . GLU A 1 884 ? 27.354 5.593 24.702 1.00 41.88 884 GLU A C 1
ATOM 7171 O O . GLU A 1 884 ? 28.249 6.155 24.064 1.00 41.88 884 GLU A O 1
ATOM 7176 N N . THR A 1 885 ? 27.288 4.261 24.728 1.00 42.28 885 THR A N 1
ATOM 7177 C CA . THR A 1 885 ? 28.301 3.364 24.147 1.00 42.28 885 THR A CA 1
ATOM 7178 C C . THR A 1 885 ? 27.992 2.967 22.699 1.00 42.28 885 THR A C 1
ATOM 7180 O O . THR A 1 885 ? 27.323 1.963 22.457 1.00 42.28 885 THR A O 1
ATOM 7183 N N . ARG A 1 886 ? 28.564 3.714 21.741 1.00 43.41 886 ARG A N 1
ATOM 7184 C CA . ARG A 1 886 ? 28.500 3.534 20.266 1.00 43.41 886 ARG A CA 1
ATOM 7185 C C . ARG A 1 886 ? 29.141 2.233 19.714 1.00 43.41 886 ARG A C 1
ATOM 7187 O O . ARG A 1 886 ? 29.964 2.299 18.800 1.00 43.41 886 ARG A O 1
ATOM 7194 N N . LEU A 1 887 ? 28.907 1.070 20.323 1.00 41.97 887 LEU A N 1
ATOM 7195 C CA . LEU A 1 887 ? 29.642 -0.166 19.985 1.00 41.97 887 LEU A CA 1
ATOM 7196 C C . LEU A 1 887 ? 28.776 -1.364 19.576 1.00 41.97 887 LEU A C 1
ATOM 7198 O O . LEU A 1 887 ? 29.297 -2.242 18.889 1.00 41.97 887 LEU A O 1
ATOM 7202 N N . HIS A 1 888 ? 27.483 -1.384 19.916 1.00 48.09 888 HIS A N 1
ATOM 7203 C CA . HIS A 1 888 ? 26.524 -2.396 19.448 1.00 48.09 888 HIS A CA 1
ATOM 7204 C C . HIS A 1 888 ? 25.153 -1.750 19.180 1.00 48.09 888 HIS A C 1
ATOM 7206 O O . HIS A 1 888 ? 24.226 -1.868 19.979 1.00 48.09 888 HIS A O 1
ATOM 7212 N N . ASP A 1 889 ? 25.030 -1.067 18.040 1.00 52.59 889 ASP A N 1
ATOM 7213 C CA . ASP A 1 889 ? 23.853 -0.268 17.648 1.00 52.59 889 ASP A CA 1
ATOM 7214 C C . ASP A 1 889 ? 22.649 -1.114 17.155 1.00 52.59 889 ASP A C 1
ATOM 7216 O O . ASP A 1 889 ? 21.871 -0.669 16.312 1.00 52.59 889 ASP A O 1
ATOM 7220 N N . ILE A 1 890 ? 22.495 -2.354 17.640 1.00 64.38 890 ILE A N 1
ATOM 7221 C CA . ILE A 1 890 ? 21.385 -3.252 17.282 1.00 64.38 890 ILE A CA 1
ATOM 7222 C C . ILE A 1 890 ? 20.608 -3.630 18.544 1.00 64.38 890 ILE A C 1
ATOM 7224 O O . ILE A 1 890 ? 21.184 -3.996 19.570 1.00 64.38 890 ILE A O 1
ATOM 7228 N N . GLU A 1 891 ? 19.282 -3.539 18.474 1.00 73.00 891 GLU A N 1
ATOM 7229 C CA . GLU A 1 891 ? 18.416 -3.722 19.635 1.00 73.00 891 GLU A CA 1
ATOM 7230 C C . GLU A 1 891 ? 18.346 -5.169 20.143 1.00 73.00 891 GLU A C 1
ATOM 7232 O O . GLU A 1 891 ? 18.406 -6.122 19.357 1.00 73.00 891 GLU A O 1
ATOM 7237 N N . PRO A 1 892 ? 18.181 -5.354 21.465 1.00 88.44 892 PRO A N 1
ATOM 7238 C CA . PRO A 1 892 ? 17.898 -6.658 22.030 1.00 88.44 892 PRO A CA 1
ATOM 7239 C C . PRO A 1 892 ? 16.443 -7.089 21.789 1.00 88.44 892 PRO A C 1
ATOM 7241 O O . PRO A 1 892 ? 15.541 -6.285 21.553 1.00 88.44 892 PRO A O 1
ATOM 7244 N N . PHE A 1 893 ? 16.195 -8.388 21.923 1.00 92.62 893 PHE A N 1
ATOM 7245 C CA . PHE A 1 893 ? 14.853 -8.969 21.896 1.00 92.62 893 PHE A CA 1
ATOM 7246 C C . PHE A 1 893 ? 14.658 -9.963 23.041 1.00 92.62 893 PHE A C 1
ATOM 7248 O O . PHE A 1 893 ? 15.609 -10.551 23.554 1.00 92.62 893 PHE A O 1
ATOM 7255 N N . LEU A 1 894 ? 13.411 -10.144 23.457 1.00 93.62 894 LEU A N 1
ATOM 7256 C CA . LEU A 1 894 ? 12.982 -11.179 24.388 1.00 93.62 894 LEU A CA 1
ATOM 7257 C C . LEU A 1 894 ? 12.556 -12.420 23.602 1.00 93.62 894 LEU A C 1
ATOM 7259 O O . LEU A 1 894 ? 11.914 -12.304 22.558 1.00 93.62 894 LEU A O 1
ATOM 7263 N N . ALA A 1 895 ? 12.857 -13.604 24.125 1.00 94.38 895 ALA A N 1
ATOM 7264 C CA . ALA A 1 895 ? 12.257 -14.856 23.680 1.00 94.38 895 ALA A CA 1
ATOM 7265 C C . ALA A 1 895 ? 11.693 -15.633 24.876 1.00 94.38 895 ALA A C 1
ATOM 7267 O O . ALA A 1 895 ? 12.325 -15.708 25.934 1.00 94.38 895 ALA A O 1
ATOM 7268 N N . LEU A 1 896 ? 10.509 -16.208 24.674 1.00 94.50 896 LEU A N 1
ATOM 7269 C CA . LEU A 1 896 ? 9.801 -17.093 25.592 1.00 94.50 896 LEU A CA 1
ATOM 7270 C C . LEU A 1 896 ? 9.958 -18.531 25.107 1.00 94.50 896 LEU A C 1
ATOM 7272 O O . LEU A 1 896 ? 9.541 -18.842 23.989 1.00 94.50 896 LEU A O 1
ATOM 7276 N N . ALA A 1 897 ? 10.505 -19.407 25.943 1.00 93.12 897 ALA A N 1
ATOM 7277 C CA . ALA A 1 897 ? 10.451 -20.846 25.707 1.00 93.12 897 ALA A CA 1
ATOM 7278 C C . ALA A 1 897 ? 9.215 -21.468 26.386 1.00 93.12 897 ALA A C 1
ATOM 7280 O O . ALA A 1 897 ? 8.643 -20.897 27.322 1.00 93.12 897 ALA A O 1
ATOM 7281 N N . ARG A 1 898 ? 8.788 -22.649 25.919 1.00 90.44 898 ARG A N 1
ATOM 7282 C CA . ARG A 1 898 ? 7.603 -23.352 26.451 1.00 90.44 898 ARG A CA 1
ATOM 7283 C C . ARG A 1 898 ? 7.691 -23.694 27.936 1.00 90.44 898 ARG A C 1
ATOM 7285 O O . ARG A 1 898 ? 6.643 -23.867 28.537 1.00 90.44 898 ARG A O 1
ATOM 7292 N N . ASP A 1 899 ? 8.874 -23.727 28.544 1.00 89.19 899 ASP A N 1
ATOM 7293 C CA . ASP A 1 899 ? 9.080 -23.989 29.978 1.00 89.19 899 ASP A CA 1
ATOM 7294 C C . ASP A 1 899 ? 8.887 -22.767 30.896 1.00 89.19 899 ASP A C 1
ATOM 7296 O O . ASP A 1 899 ? 9.259 -22.816 32.072 1.00 89.19 899 ASP A O 1
ATOM 7300 N N . GLY A 1 900 ? 8.393 -21.650 30.354 1.00 88.94 900 GLY A N 1
ATOM 7301 C CA . GLY A 1 900 ? 8.209 -20.410 31.104 1.00 88.94 900 GLY A CA 1
ATOM 7302 C C . GLY A 1 900 ? 9.512 -19.650 31.372 1.00 88.94 900 GLY A C 1
ATOM 7303 O O . GLY A 1 900 ? 9.514 -18.735 32.197 1.00 88.94 900 GLY A O 1
ATOM 7304 N N . SER A 1 901 ? 10.628 -19.997 30.713 1.00 90.75 901 SER A N 1
ATOM 7305 C CA . SER A 1 901 ? 11.849 -19.183 30.748 1.00 90.75 901 SER A CA 1
ATOM 7306 C C . SER A 1 901 ? 11.780 -18.013 29.758 1.00 90.75 901 SER A C 1
ATOM 7308 O O . SER A 1 901 ? 11.414 -18.177 28.592 1.00 90.75 901 SER A O 1
ATOM 7310 N N . ILE A 1 902 ? 12.152 -16.815 30.229 1.00 92.75 902 ILE A N 1
ATOM 7311 C CA . ILE A 1 902 ? 12.259 -15.600 29.408 1.00 92.75 902 ILE A CA 1
ATOM 7312 C C . ILE A 1 902 ? 13.724 -15.187 29.341 1.00 92.75 902 ILE A C 1
ATOM 7314 O O . ILE A 1 902 ? 14.358 -14.912 30.363 1.00 92.75 902 ILE A O 1
ATOM 7318 N N . THR A 1 903 ? 14.257 -15.123 28.124 1.00 91.81 903 THR A N 1
ATOM 7319 C CA . THR A 1 903 ? 15.659 -14.783 27.858 1.00 91.81 903 THR A CA 1
ATOM 7320 C C . THR A 1 903 ? 15.743 -13.553 26.967 1.00 91.81 903 THR A C 1
ATOM 7322 O O . THR A 1 903 ? 15.125 -13.512 25.905 1.00 91.81 903 THR A O 1
ATOM 7325 N N . ARG A 1 904 ? 16.521 -12.552 27.393 1.00 91.38 904 ARG A N 1
ATOM 7326 C CA . ARG A 1 904 ? 16.880 -11.394 26.570 1.00 91.38 904 ARG A CA 1
ATOM 7327 C C . ARG A 1 904 ? 18.122 -11.736 25.760 1.00 91.38 904 ARG A C 1
ATOM 7329 O O . ARG A 1 904 ? 19.144 -12.090 26.340 1.00 91.38 904 ARG A O 1
ATOM 7336 N N . TYR A 1 905 ? 18.052 -11.587 24.447 1.00 90.81 905 TYR A N 1
ATOM 7337 C CA . TYR A 1 905 ? 19.181 -11.747 23.542 1.00 90.81 905 TYR A CA 1
ATOM 7338 C C . TYR A 1 905 ? 19.640 -10.389 23.028 1.00 90.81 905 TYR A C 1
ATOM 7340 O O . TYR A 1 905 ? 18.820 -9.581 22.599 1.00 90.81 905 TYR A O 1
ATOM 7348 N N . THR A 1 906 ? 20.950 -10.165 23.039 1.00 88.50 906 THR A N 1
ATOM 7349 C CA . THR A 1 906 ? 21.597 -8.992 22.442 1.00 88.50 906 THR A CA 1
ATOM 7350 C C . THR A 1 906 ? 22.446 -9.438 21.253 1.00 88.50 906 THR A C 1
ATOM 7352 O O . THR A 1 906 ? 23.163 -10.443 21.341 1.00 88.50 906 THR A O 1
ATOM 7355 N N . LEU A 1 907 ? 22.385 -8.696 20.143 1.00 85.25 907 LEU A N 1
ATOM 7356 C CA . LEU A 1 907 ? 23.326 -8.874 19.040 1.00 85.25 907 LEU A CA 1
ATOM 7357 C C . LEU A 1 907 ? 24.658 -8.207 19.394 1.00 85.25 907 LEU A C 1
ATOM 7359 O O . LEU A 1 907 ? 24.707 -7.062 19.832 1.00 85.25 907 LEU A O 1
ATOM 7363 N N . ILE A 1 908 ? 25.737 -8.953 19.197 1.00 83.06 908 ILE A N 1
ATOM 7364 C CA . ILE A 1 908 ? 27.123 -8.534 19.422 1.00 83.06 908 ILE A CA 1
ATOM 7365 C C . ILE A 1 908 ? 27.915 -8.733 18.124 1.00 83.06 908 ILE A C 1
ATOM 7367 O O . ILE A 1 908 ? 27.424 -9.363 17.188 1.00 83.06 908 ILE A O 1
ATOM 7371 N N . ASN A 1 909 ? 29.155 -8.244 18.063 1.00 81.44 909 ASN A N 1
ATOM 7372 C CA . ASN A 1 909 ? 30.012 -8.346 16.870 1.00 81.44 909 ASN A CA 1
ATOM 7373 C C . ASN A 1 909 ? 30.628 -9.761 16.742 1.00 81.44 909 ASN A C 1
ATOM 7375 O O . ASN A 1 909 ? 31.841 -9.946 16.775 1.00 81.44 909 ASN A O 1
ATOM 7379 N N . SER A 1 910 ? 29.762 -10.772 16.665 1.00 83.62 910 SER A N 1
ATOM 7380 C CA . SER A 1 910 ? 30.047 -12.208 16.668 1.00 83.62 910 SER A CA 1
ATOM 7381 C C . SER A 1 910 ? 28.892 -12.939 15.965 1.00 83.62 910 SER A C 1
ATOM 7383 O O . SER A 1 910 ? 27.749 -12.499 16.089 1.00 83.62 910 SER A O 1
ATOM 7385 N N . PRO A 1 911 ? 29.115 -14.084 15.290 1.00 86.44 911 PRO A N 1
ATOM 7386 C CA . PRO A 1 911 ? 28.031 -14.900 14.723 1.00 86.44 911 PRO A CA 1
ATOM 7387 C C . PRO A 1 911 ? 27.129 -15.565 15.785 1.00 86.44 911 PRO A C 1
ATOM 7389 O O . PRO A 1 911 ? 26.255 -16.364 15.440 1.00 86.44 911 PRO A O 1
ATOM 7392 N N . TYR A 1 912 ? 27.333 -15.264 17.072 1.00 89.81 912 TYR A N 1
ATOM 7393 C CA . TYR A 1 912 ? 26.618 -15.859 18.194 1.00 89.81 912 TYR A CA 1
ATOM 7394 C C . TYR A 1 912 ? 25.856 -14.815 19.015 1.00 89.81 912 TYR A C 1
ATOM 7396 O O . TYR A 1 912 ? 26.400 -13.769 19.361 1.00 89.81 912 TYR A O 1
ATOM 7404 N N . LEU A 1 913 ? 24.602 -15.123 19.352 1.00 89.25 913 LEU A N 1
ATOM 7405 C CA . LEU A 1 913 ? 23.751 -14.272 20.186 1.00 89.25 913 LEU A CA 1
ATOM 7406 C C . LEU A 1 913 ? 24.172 -14.344 21.661 1.00 89.25 913 LEU A C 1
ATOM 7408 O O . LEU A 1 913 ? 24.376 -15.433 22.209 1.00 89.25 913 LEU A O 1
ATOM 7412 N N . LEU A 1 914 ? 24.223 -13.187 22.327 1.00 88.00 914 LEU A N 1
ATOM 7413 C CA . LEU A 1 914 ? 24.439 -13.107 23.769 1.00 88.00 914 LEU A CA 1
ATOM 7414 C C . LEU A 1 914 ? 23.092 -13.222 24.493 1.00 88.00 914 LEU A C 1
ATOM 7416 O O . LEU A 1 914 ? 22.356 -12.242 24.596 1.00 88.00 914 LEU A O 1
ATOM 7420 N N . GLY A 1 915 ? 22.764 -14.424 24.967 1.00 87.88 915 GLY A N 1
ATOM 7421 C CA . GLY A 1 915 ? 21.588 -14.672 25.801 1.00 87.88 915 GLY A CA 1
ATOM 7422 C C . GLY A 1 915 ? 21.842 -14.336 27.272 1.00 87.88 915 GLY A C 1
ATOM 7423 O O . GLY A 1 915 ? 22.848 -14.746 27.844 1.00 87.88 915 GLY A O 1
ATOM 7424 N N . TYR A 1 916 ? 20.907 -13.622 27.893 1.00 88.31 916 TYR A N 1
ATOM 7425 C CA . TYR A 1 916 ? 20.818 -13.419 29.336 1.00 88.31 916 TYR A CA 1
ATOM 7426 C C . TYR A 1 916 ? 19.409 -13.797 29.794 1.00 88.31 916 TYR A C 1
ATOM 7428 O O . TYR A 1 916 ? 18.430 -13.132 29.442 1.00 88.31 916 TYR A O 1
ATOM 7436 N N . GLN A 1 917 ? 19.289 -14.891 30.547 1.00 88.81 917 GLN A N 1
ATOM 7437 C CA . GLN A 1 917 ? 18.003 -15.319 31.087 1.00 88.81 917 GLN A CA 1
ATOM 7438 C C . GLN A 1 917 ? 17.545 -14.306 32.142 1.00 88.81 917 GLN A C 1
ATOM 7440 O O . GLN A 1 917 ? 18.219 -14.122 33.152 1.00 88.81 917 GLN A O 1
ATOM 7445 N N . LEU A 1 918 ? 16.412 -13.640 31.897 1.00 88.75 918 LEU A N 1
ATOM 7446 C CA . LEU A 1 918 ? 15.828 -12.699 32.852 1.00 88.75 918 LEU A CA 1
ATOM 7447 C C . LEU A 1 918 ? 15.197 -13.486 34.003 1.00 88.75 918 LEU A C 1
ATOM 7449 O O . LEU A 1 918 ? 15.555 -13.290 35.159 1.00 88.75 918 LEU A O 1
ATOM 7453 N N . MET A 1 919 ? 14.291 -14.410 33.672 1.00 87.12 919 MET A N 1
ATOM 7454 C CA . MET A 1 919 ? 13.525 -15.160 34.665 1.00 87.12 919 MET A CA 1
ATOM 7455 C C . MET A 1 919 ? 13.135 -16.559 34.184 1.00 87.12 919 MET A C 1
ATOM 7457 O O . MET A 1 919 ? 13.293 -16.920 33.012 1.00 87.12 919 MET A O 1
ATOM 7461 N N . LYS A 1 920 ? 12.577 -17.338 35.108 1.00 89.50 920 LYS A N 1
ATOM 7462 C CA . LYS A 1 920 ? 11.755 -18.510 34.822 1.00 89.50 920 LYS A CA 1
ATOM 7463 C C . LYS A 1 920 ? 10.519 -18.446 35.710 1.00 89.50 920 LYS A C 1
ATOM 7465 O O . LYS A 1 920 ? 10.651 -18.185 36.904 1.00 89.50 920 LYS A O 1
ATOM 7470 N N . LEU A 1 921 ? 9.340 -18.607 35.120 1.00 89.56 921 LEU A N 1
ATOM 7471 C CA . LEU A 1 921 ? 8.080 -18.580 35.856 1.00 89.56 921 LEU A CA 1
ATOM 7472 C C . LEU A 1 921 ? 7.925 -19.850 36.701 1.00 89.56 921 LEU A C 1
ATOM 7474 O O . LEU A 1 921 ? 8.253 -20.946 36.253 1.00 89.56 921 LEU A O 1
ATOM 7478 N N . ASN A 1 922 ? 7.384 -19.689 37.906 1.00 88.12 922 ASN A N 1
ATOM 7479 C CA . ASN A 1 922 ? 6.863 -20.782 38.725 1.00 88.12 922 ASN A CA 1
ATOM 7480 C C . ASN A 1 922 ? 5.334 -20.783 38.619 1.00 88.12 922 ASN A C 1
ATOM 7482 O O . ASN A 1 922 ? 4.747 -19.738 38.321 1.00 88.12 922 ASN A O 1
ATOM 7486 N N . ARG A 1 923 ? 4.701 -21.939 38.852 1.00 85.75 923 ARG A N 1
ATOM 7487 C CA . ARG A 1 923 ? 3.234 -22.044 38.909 1.00 85.75 923 ARG A CA 1
ATOM 7488 C C . ARG A 1 923 ? 2.674 -21.158 40.026 1.00 85.75 923 ARG A C 1
ATOM 7490 O O . ARG A 1 923 ? 3.370 -20.879 41.006 1.00 85.75 923 ARG A O 1
ATOM 7497 N N . VAL A 1 924 ? 1.440 -20.690 39.869 1.00 84.19 924 VAL A N 1
ATOM 7498 C CA . VAL A 1 924 ? 0.827 -19.755 40.823 1.00 84.19 924 VAL A CA 1
ATOM 7499 C C . VAL A 1 924 ? 0.237 -20.500 42.027 1.00 84.19 924 VAL A C 1
ATOM 7501 O O . VAL A 1 924 ? -0.813 -21.129 41.935 1.00 84.19 924 VAL A O 1
ATOM 7504 N N . ASP A 1 925 ? 0.899 -20.398 43.181 1.00 74.94 925 ASP A N 1
ATOM 7505 C CA . ASP A 1 925 ? 0.410 -20.969 44.441 1.00 74.94 925 ASP A CA 1
ATOM 7506 C C . ASP A 1 925 ? -0.780 -20.164 45.008 1.00 74.94 925 ASP A C 1
ATOM 7508 O O . ASP A 1 925 ? -0.615 -19.067 45.548 1.00 74.94 925 ASP A O 1
ATOM 7512 N N . GLY A 1 926 ? -1.986 -20.737 44.941 1.00 72.06 926 GLY A N 1
ATOM 7513 C CA . GLY A 1 926 ? -3.204 -20.196 45.558 1.00 72.06 926 GLY A CA 1
ATOM 7514 C C . GLY A 1 926 ? -4.140 -19.476 44.581 1.00 72.06 926 GLY A C 1
ATOM 7515 O O . GLY A 1 926 ? -4.221 -19.824 43.407 1.00 72.06 926 GLY A O 1
ATOM 7516 N N . ASN A 1 927 ? -4.892 -18.490 45.078 1.00 72.56 927 ASN A N 1
ATOM 7517 C CA . ASN A 1 927 ? -5.836 -17.714 44.270 1.00 72.56 927 ASN A CA 1
ATOM 7518 C C . ASN A 1 927 ? -5.236 -16.337 43.956 1.00 72.56 927 ASN A C 1
ATOM 7520 O O . ASN A 1 927 ? -5.113 -15.503 44.853 1.00 72.56 927 ASN A O 1
ATOM 7524 N N . ALA A 1 928 ? -4.878 -16.101 42.692 1.00 81.44 928 ALA A N 1
ATOM 7525 C CA . ALA A 1 928 ? -4.425 -14.792 42.224 1.00 81.44 928 ALA A CA 1
ATOM 7526 C C . ALA A 1 928 ? -5.563 -13.755 42.185 1.00 81.44 928 ALA A C 1
ATOM 7528 O O . ALA A 1 928 ? -6.750 -14.090 42.183 1.00 81.44 928 ALA A O 1
ATOM 7529 N N . GLU A 1 929 ? -5.193 -12.475 42.120 1.00 83.56 929 GLU A N 1
ATOM 7530 C CA . GLU A 1 929 ? -6.143 -11.385 41.890 1.00 83.56 929 GLU A CA 1
ATOM 7531 C C . GLU A 1 929 ? -6.730 -11.483 40.469 1.00 83.56 929 GLU A C 1
ATOM 7533 O O . GLU A 1 929 ? -6.039 -11.877 39.532 1.00 83.56 929 GLU A O 1
ATOM 7538 N N . GLY A 1 930 ? -8.004 -11.125 40.282 1.00 86.75 930 GLY A N 1
ATOM 7539 C CA . GLY A 1 930 ? -8.684 -11.229 38.985 1.00 86.75 930 GLY A CA 1
ATOM 7540 C C . GLY A 1 930 ? -9.984 -12.029 39.059 1.00 86.75 930 GLY A C 1
ATOM 7541 O O . GLY A 1 930 ? -10.833 -11.779 39.919 1.00 86.75 930 GLY A O 1
ATOM 7542 N N . ILE A 1 931 ? -10.157 -12.983 38.141 1.00 87.06 931 ILE A N 1
ATOM 7543 C CA . ILE A 1 931 ? -11.292 -13.916 38.151 1.00 87.06 931 ILE A CA 1
ATOM 7544 C C . ILE A 1 931 ? -11.111 -14.921 39.292 1.00 87.06 931 ILE A C 1
ATOM 7546 O O . ILE A 1 931 ? -10.122 -15.646 39.340 1.00 87.06 931 ILE A O 1
ATOM 7550 N N . LEU A 1 932 ? -12.095 -14.993 40.190 1.00 81.94 932 LEU A N 1
ATOM 7551 C CA . LEU A 1 932 ? -12.123 -15.993 41.255 1.00 81.94 932 LEU A CA 1
ATOM 7552 C C . LEU A 1 932 ? -12.510 -17.360 40.677 1.00 81.94 932 LEU A C 1
ATOM 7554 O O . LEU A 1 932 ? -13.592 -17.505 40.107 1.00 81.94 932 LEU A O 1
ATOM 7558 N N . LEU A 1 933 ? -11.636 -18.350 40.854 1.00 79.38 933 LEU A N 1
ATOM 7559 C CA . LEU A 1 933 ? -11.862 -19.746 40.485 1.00 79.38 933 LEU A CA 1
ATOM 7560 C C . LEU A 1 933 ? -11.998 -20.603 41.751 1.00 79.38 933 LEU A C 1
ATOM 7562 O O . LEU A 1 933 ? -11.241 -20.427 42.709 1.00 79.38 933 LEU A O 1
ATOM 7566 N N . ASP A 1 934 ? -12.927 -21.564 41.740 1.00 66.00 934 ASP A N 1
ATOM 7567 C CA . ASP A 1 934 ? -13.040 -22.602 42.778 1.00 66.00 934 ASP A CA 1
ATOM 7568 C C . ASP A 1 934 ? -11.930 -23.652 42.590 1.00 66.00 934 ASP A C 1
ATOM 7570 O O . ASP A 1 934 ? -12.156 -24.793 42.169 1.00 66.00 934 ASP A O 1
ATOM 7574 N N . ASN A 1 935 ? -10.700 -23.238 42.897 1.00 59.81 935 ASN A N 1
ATOM 7575 C CA . ASN A 1 935 ? -9.498 -24.059 42.843 1.00 59.81 935 ASN A CA 1
ATOM 7576 C C . ASN A 1 935 ? -9.574 -25.199 43.870 1.00 59.81 935 ASN A C 1
ATOM 7578 O O . ASN A 1 935 ? -9.113 -25.092 45.008 1.00 59.81 935 ASN A O 1
ATOM 7582 N N . LYS A 1 936 ? -10.135 -26.339 43.452 1.00 54.94 936 LYS A N 1
ATOM 7583 C CA . LYS A 1 936 ? -9.923 -27.615 44.145 1.00 54.94 936 LYS A CA 1
ATOM 7584 C C . LYS A 1 936 ? -8.415 -27.892 44.173 1.00 54.94 936 LYS A C 1
ATOM 7586 O O . LYS A 1 936 ? -7.789 -27.769 43.122 1.00 54.94 936 LYS A O 1
ATOM 7591 N N . PRO A 1 937 ? -7.825 -28.301 45.310 1.00 51.00 937 PRO A N 1
ATOM 7592 C CA . PRO A 1 937 ? -6.404 -28.619 45.369 1.00 51.00 937 PRO A CA 1
ATOM 7593 C C . PRO A 1 937 ? -6.112 -29.850 44.503 1.00 51.00 937 PRO A C 1
ATOM 7595 O O . PRO A 1 937 ? -6.396 -30.986 44.887 1.00 51.00 937 PRO A O 1
ATOM 7598 N N . ILE A 1 938 ? -5.574 -29.609 43.308 1.00 53.53 938 ILE A N 1
ATOM 7599 C CA . ILE A 1 938 ? -5.060 -30.646 42.411 1.00 53.53 938 ILE A CA 1
ATOM 7600 C C . ILE A 1 938 ? -3.808 -31.250 43.074 1.00 53.53 938 ILE A C 1
ATOM 7602 O O . ILE A 1 938 ? -3.069 -30.546 43.767 1.00 53.53 938 ILE A O 1
ATOM 7606 N N . LEU A 1 939 ? -3.561 -32.556 42.902 1.00 52.03 939 LEU A N 1
ATOM 7607 C CA . LEU A 1 939 ? -2.271 -33.141 43.297 1.00 52.03 939 LEU A CA 1
ATOM 7608 C C . LEU A 1 939 ? -1.137 -32.362 42.616 1.00 52.03 939 LEU A C 1
ATOM 7610 O O . LEU A 1 939 ? -1.269 -32.040 41.439 1.00 52.03 939 LEU A O 1
ATOM 7614 N N . LEU A 1 940 ? -0.030 -32.114 43.332 1.00 52.06 940 LEU A N 1
ATOM 7615 C CA . LEU A 1 940 ? 1.124 -31.396 42.779 1.00 52.06 940 LEU A CA 1
ATOM 7616 C C . LEU A 1 940 ? 1.503 -31.959 41.405 1.00 52.06 940 LEU A C 1
ATOM 7618 O O . LEU A 1 940 ? 1.962 -33.100 41.298 1.00 52.06 940 LEU A O 1
ATOM 7622 N N . GLU A 1 941 ? 1.353 -31.140 40.367 1.00 57.16 941 GLU A N 1
ATOM 7623 C CA . GLU A 1 941 ? 1.872 -31.484 39.055 1.00 57.16 941 GLU A CA 1
ATOM 7624 C C . GLU A 1 941 ? 3.399 -31.592 39.117 1.00 57.16 941 GLU A C 1
ATOM 7626 O O . GLU A 1 941 ? 4.079 -30.789 39.759 1.00 57.16 941 GLU A O 1
ATOM 7631 N N . ALA A 1 942 ? 3.960 -32.579 38.415 1.00 55.06 942 ALA A N 1
ATOM 7632 C CA . ALA A 1 942 ? 5.407 -32.802 38.393 1.00 55.06 942 ALA A CA 1
ATOM 7633 C C . ALA A 1 942 ? 6.195 -31.592 37.839 1.00 55.06 942 ALA A C 1
ATOM 7635 O O . ALA A 1 942 ? 7.364 -31.400 38.183 1.00 55.06 942 ALA A O 1
ATOM 7636 N N . ASN A 1 943 ? 5.548 -30.756 37.021 1.00 64.12 943 ASN A N 1
ATOM 7637 C CA . ASN A 1 943 ? 6.125 -29.551 36.436 1.00 64.12 943 ASN A CA 1
ATOM 7638 C C . ASN A 1 943 ? 5.839 -28.325 37.316 1.00 64.12 943 ASN A C 1
ATOM 7640 O O . ASN A 1 943 ? 4.734 -27.789 37.309 1.00 64.12 943 ASN A O 1
ATOM 7644 N N . ARG A 1 944 ? 6.868 -27.838 38.022 1.00 75.75 944 ARG A N 1
ATOM 7645 C CA . ARG A 1 944 ? 6.813 -26.630 38.878 1.00 75.75 944 ARG A CA 1
ATOM 7646 C C . ARG A 1 944 ? 6.718 -25.296 38.121 1.00 75.75 944 ARG A C 1
ATOM 7648 O O . ARG A 1 944 ? 6.568 -24.251 38.749 1.00 75.75 944 ARG A O 1
ATOM 7655 N N . HIS A 1 945 ? 6.839 -25.328 36.798 1.00 87.12 945 HIS A N 1
ATOM 7656 C CA . HIS A 1 945 ? 6.866 -24.155 35.926 1.00 87.12 945 HIS A CA 1
ATOM 7657 C C . HIS A 1 945 ? 5.685 -24.254 34.944 1.00 87.12 945 HIS A C 1
ATOM 7659 O O . HIS A 1 945 ? 5.481 -25.342 34.393 1.00 87.12 945 HIS A O 1
ATOM 7665 N N . PRO A 1 946 ? 4.912 -23.177 34.730 1.00 88.69 946 PRO A N 1
ATOM 7666 C CA . PRO A 1 946 ? 3.788 -23.162 33.806 1.00 88.69 946 PRO A CA 1
ATOM 7667 C C . PRO A 1 946 ? 4.292 -23.008 32.368 1.00 88.69 946 PRO A C 1
ATOM 7669 O O . PRO A 1 946 ? 5.412 -22.538 32.137 1.00 88.69 946 PRO A O 1
ATOM 7672 N N . GLN A 1 947 ? 3.473 -23.373 31.382 1.00 90.00 947 GLN A N 1
ATOM 7673 C CA . GLN A 1 947 ? 3.896 -23.267 29.991 1.00 90.00 947 GLN A CA 1
ATOM 7674 C C . GLN A 1 947 ? 3.796 -21.838 29.465 1.00 90.00 947 GLN A C 1
ATOM 7676 O O . GLN A 1 947 ? 2.742 -21.205 29.516 1.00 90.00 947 GLN A O 1
ATOM 7681 N N . GLY A 1 948 ? 4.895 -21.356 28.884 1.00 92.06 948 GLY A N 1
ATOM 7682 C CA . GLY A 1 948 ? 4.948 -20.064 28.209 1.00 92.06 948 GLY A CA 1
ATOM 7683 C C . GLY A 1 948 ? 4.113 -20.067 26.928 1.00 92.06 948 GLY A C 1
ATOM 7684 O O . GLY A 1 948 ? 4.447 -20.770 25.970 1.00 92.06 948 GLY A O 1
ATOM 7685 N N . MET A 1 949 ? 3.041 -19.272 26.892 1.00 92.38 949 MET A N 1
ATOM 7686 C CA . MET A 1 949 ? 2.167 -19.138 25.722 1.00 92.38 949 MET A CA 1
ATOM 7687 C C . MET A 1 949 ? 2.588 -17.970 24.823 1.00 92.38 949 MET A C 1
ATOM 7689 O O . MET A 1 949 ? 2.803 -18.169 23.631 1.00 92.38 949 MET A O 1
ATOM 7693 N N . TYR A 1 950 ? 2.731 -16.763 25.381 1.00 95.00 950 TYR A N 1
ATOM 7694 C CA . TYR A 1 950 ? 2.897 -15.527 24.603 1.00 95.00 950 TYR A CA 1
ATOM 7695 C C . TYR A 1 950 ? 3.548 -14.397 25.424 1.00 95.00 950 TYR A C 1
ATOM 7697 O O . TYR A 1 950 ? 3.423 -14.383 26.651 1.00 95.00 950 TYR A O 1
ATOM 7705 N N . ILE A 1 951 ? 4.200 -13.431 24.756 1.00 95.56 951 ILE A N 1
ATOM 7706 C CA . ILE A 1 951 ? 4.642 -12.158 25.362 1.00 95.56 951 ILE A CA 1
ATOM 7707 C C . ILE A 1 951 ? 3.955 -10.973 24.672 1.00 95.56 951 ILE A C 1
ATOM 7709 O O . ILE A 1 951 ? 4.039 -10.808 23.451 1.00 95.56 951 ILE A O 1
ATOM 7713 N N . ALA A 1 952 ? 3.360 -10.095 25.481 1.00 94.50 952 ALA A N 1
ATOM 7714 C CA . ALA A 1 952 ? 2.979 -8.739 25.094 1.00 94.50 952 ALA A CA 1
ATOM 7715 C C . ALA A 1 952 ? 3.928 -7.715 25.743 1.00 94.50 952 ALA A C 1
ATOM 7717 O O . ALA A 1 952 ? 4.372 -7.902 26.875 1.00 94.50 952 ALA A O 1
ATOM 7718 N N . LEU A 1 953 ? 4.218 -6.617 25.046 1.00 93.50 953 LEU A N 1
ATOM 7719 C CA . LEU A 1 953 ? 4.909 -5.454 25.617 1.00 93.50 953 LEU A CA 1
ATOM 7720 C C . LEU A 1 953 ? 3.877 -4.426 26.095 1.00 93.50 953 LEU A C 1
ATOM 7722 O O . LEU A 1 953 ? 2.766 -4.384 25.562 1.00 93.50 953 LEU A O 1
ATOM 7726 N N . ASP A 1 954 ? 4.225 -3.608 27.088 1.00 92.56 954 ASP A N 1
ATOM 7727 C CA . ASP A 1 954 ? 3.357 -2.520 27.548 1.00 92.56 954 ASP A CA 1
ATOM 7728 C C . ASP A 1 954 ? 3.247 -1.384 26.511 1.00 92.56 954 ASP A C 1
ATOM 7730 O O . ASP A 1 954 ? 4.204 -1.065 25.805 1.00 92.56 954 ASP A O 1
ATOM 7734 N N . ALA A 1 955 ? 2.072 -0.753 26.421 1.00 88.31 955 ALA A N 1
ATOM 7735 C CA . ALA A 1 955 ? 1.807 0.322 25.462 1.00 88.31 955 ALA A CA 1
ATOM 7736 C C . ALA A 1 955 ? 2.436 1.683 25.834 1.00 88.31 955 ALA A C 1
ATOM 7738 O O . ALA A 1 955 ? 2.400 2.607 25.017 1.00 88.31 955 ALA A O 1
ATOM 7739 N N . GLN A 1 956 ? 2.974 1.836 27.051 1.00 86.69 956 GLN A N 1
ATOM 7740 C CA . GLN A 1 956 ? 3.649 3.053 27.525 1.00 86.69 956 GLN A CA 1
ATOM 7741 C C . GLN A 1 956 ? 5.002 2.778 28.196 1.00 86.69 956 GLN A C 1
ATOM 7743 O O . GLN A 1 956 ? 5.931 3.569 28.034 1.00 86.69 956 GLN A O 1
ATOM 7748 N N . GLN A 1 957 ? 5.125 1.691 28.959 1.00 87.50 957 GLN A N 1
ATOM 7749 C CA . GLN A 1 957 ? 6.305 1.390 29.777 1.00 87.50 957 GLN A CA 1
ATOM 7750 C C . GLN A 1 957 ? 7.264 0.455 29.023 1.00 87.50 957 GLN A C 1
ATOM 7752 O O . GLN A 1 957 ? 7.117 -0.761 29.057 1.00 87.50 957 GLN A O 1
ATOM 7757 N N . THR A 1 958 ? 8.259 1.014 28.328 1.00 85.00 958 THR A N 1
ATOM 7758 C CA . THR A 1 958 ? 9.139 0.253 27.413 1.00 85.00 958 THR A CA 1
ATOM 7759 C C . THR A 1 958 ? 10.001 -0.825 28.075 1.00 85.00 958 THR A C 1
ATOM 7761 O O . THR A 1 958 ? 10.513 -1.697 27.375 1.00 85.00 958 THR A O 1
ATOM 7764 N N . ASP A 1 959 ? 10.170 -0.791 29.399 1.00 88.00 959 ASP A N 1
ATOM 7765 C CA . ASP A 1 959 ? 10.859 -1.832 30.161 1.00 88.00 959 ASP A CA 1
ATOM 7766 C C . ASP A 1 959 ? 9.931 -2.956 30.650 1.00 88.00 959 ASP A C 1
ATOM 7768 O O . ASP A 1 959 ? 10.435 -3.984 31.110 1.00 88.00 959 ASP A O 1
ATOM 7772 N N . VAL A 1 960 ? 8.610 -2.776 30.558 1.00 92.06 960 VAL A N 1
ATOM 7773 C CA . VAL A 1 960 ? 7.580 -3.675 31.089 1.00 92.06 960 VAL A CA 1
ATOM 7774 C C . VAL A 1 960 ? 7.033 -4.600 30.006 1.00 92.06 960 VAL A C 1
ATOM 7776 O O . VAL A 1 960 ? 6.706 -4.194 28.890 1.00 92.06 960 VAL A O 1
ATOM 7779 N N . TYR A 1 961 ? 6.873 -5.868 30.375 1.00 93.94 961 TYR A N 1
ATOM 7780 C CA . TYR A 1 961 ? 6.278 -6.896 29.533 1.00 93.94 961 TYR A CA 1
ATOM 7781 C C . TYR A 1 961 ? 5.343 -7.799 30.342 1.00 93.94 961 TYR A C 1
ATOM 7783 O O . TYR A 1 961 ? 5.450 -7.916 31.565 1.00 93.94 961 TYR A O 1
ATOM 7791 N N . TYR A 1 962 ? 4.412 -8.434 29.640 1.00 94.81 962 TYR A N 1
ATOM 7792 C CA . TYR A 1 962 ? 3.413 -9.340 30.189 1.00 94.81 962 TYR A CA 1
ATOM 7793 C C . TYR A 1 962 ? 3.609 -10.719 29.569 1.00 94.81 962 TYR A C 1
ATOM 7795 O O . TYR A 1 962 ? 3.639 -10.847 28.342 1.00 94.81 962 TYR A O 1
ATOM 7803 N N . VAL A 1 963 ? 3.734 -11.744 30.409 1.00 95.38 963 VAL A N 1
ATOM 7804 C CA . VAL A 1 963 ? 3.867 -13.140 29.978 1.00 95.38 963 VAL A CA 1
ATOM 7805 C C . VAL A 1 963 ? 2.564 -13.876 30.259 1.00 95.38 963 VAL A C 1
ATOM 7807 O O . VAL A 1 963 ? 2.024 -13.788 31.362 1.00 95.38 963 VAL A O 1
ATOM 7810 N N . LEU A 1 964 ? 2.061 -14.588 29.254 1.00 95.56 964 LEU A N 1
ATOM 7811 C CA . LEU A 1 964 ? 0.831 -15.374 29.333 1.00 95.56 964 LEU A CA 1
ATOM 7812 C C . LEU A 1 964 ? 1.149 -16.857 29.545 1.00 95.56 964 LEU A C 1
ATOM 7814 O O . LEU A 1 964 ? 2.047 -17.387 28.880 1.00 95.56 964 LEU A O 1
ATOM 7818 N N . THR A 1 965 ? 0.394 -17.526 30.420 1.00 93.88 965 THR A N 1
ATOM 7819 C CA . THR A 1 965 ? 0.595 -18.948 30.750 1.00 93.88 965 THR A CA 1
ATOM 7820 C C . THR A 1 965 ? -0.597 -19.844 30.409 1.00 93.88 965 THR A C 1
ATOM 7822 O O . THR A 1 965 ? -1.714 -19.384 30.144 1.00 93.88 965 THR A O 1
ATOM 7825 N N . ASP A 1 966 ? -0.350 -21.156 30.426 1.00 90.94 966 ASP A N 1
ATOM 7826 C CA . ASP A 1 966 ? -1.360 -22.213 30.310 1.00 90.94 966 ASP A CA 1
ATOM 7827 C C . ASP A 1 966 ? -2.326 -22.295 31.512 1.00 90.94 966 ASP A C 1
ATOM 7829 O O . ASP A 1 966 ? -3.426 -22.824 31.368 1.00 90.94 966 ASP A O 1
ATOM 7833 N N . GLU A 1 967 ? -1.971 -21.695 32.653 1.00 88.88 967 GLU A N 1
ATOM 7834 C CA . GLU A 1 967 ? -2.802 -21.603 33.871 1.00 88.88 967 GLU A CA 1
ATOM 7835 C C . GLU A 1 967 ? -3.951 -20.579 33.775 1.00 88.88 967 GLU A C 1
ATOM 7837 O O . GLU A 1 967 ? -4.762 -20.465 34.690 1.00 88.88 967 GLU A O 1
ATOM 7842 N N . GLY A 1 968 ? -4.030 -19.802 32.687 1.00 90.94 968 GLY A N 1
ATOM 7843 C CA . GLY A 1 968 ? -4.974 -18.681 32.575 1.00 90.94 968 GLY A CA 1
ATOM 7844 C C . GLY A 1 968 ? -4.488 -17.392 33.257 1.00 90.94 968 GLY A C 1
ATOM 7845 O O . GLY A 1 968 ? -5.265 -16.439 33.400 1.00 90.94 968 GLY A O 1
ATOM 7846 N N . CYS A 1 969 ? -3.207 -17.353 33.643 1.00 92.31 969 CYS A N 1
ATOM 7847 C CA . CYS A 1 969 ? -2.566 -16.240 34.336 1.00 92.31 969 CYS A CA 1
ATOM 7848 C C . CYS A 1 969 ? -1.799 -15.307 33.383 1.00 92.31 969 CYS A C 1
ATOM 7850 O O . CYS A 1 969 ? -1.240 -15.717 32.361 1.00 92.31 969 CYS A O 1
ATOM 7852 N N . GLN A 1 970 ? -1.731 -14.035 33.770 1.00 94.00 970 GLN A N 1
ATOM 7853 C CA . GLN A 1 970 ? -0.844 -13.017 33.217 1.00 94.00 970 GLN A CA 1
ATOM 7854 C C . GLN A 1 970 ? 0.170 -12.619 34.295 1.00 94.00 970 GLN A C 1
ATOM 7856 O O . GLN A 1 970 ? -0.217 -12.146 35.362 1.00 94.00 970 GLN A O 1
ATOM 7861 N N . HIS A 1 971 ? 1.462 -12.753 34.004 1.00 93.12 971 HIS A N 1
ATOM 7862 C CA . HIS A 1 971 ? 2.544 -12.288 34.874 1.00 93.12 971 HIS A CA 1
ATOM 7863 C C . HIS A 1 971 ? 3.069 -10.951 34.336 1.00 93.12 971 HIS A C 1
ATOM 7865 O O . HIS A 1 971 ? 3.491 -10.876 33.180 1.00 93.12 971 HIS A O 1
ATOM 7871 N N . LYS A 1 972 ? 3.038 -9.891 35.153 1.00 93.62 972 LYS A N 1
ATOM 7872 C CA . LYS A 1 972 ? 3.627 -8.583 34.825 1.00 93.62 972 LYS A CA 1
ATOM 7873 C C . LYS A 1 972 ? 5.086 -8.554 35.276 1.00 93.62 972 LYS A C 1
ATOM 7875 O O . LYS A 1 972 ? 5.383 -8.781 36.448 1.00 93.62 972 LYS A O 1
ATOM 7880 N N . CYS A 1 973 ? 5.990 -8.230 34.362 1.00 92.56 973 CYS A N 1
ATOM 7881 C CA . CYS A 1 973 ? 7.436 -8.318 34.549 1.00 92.56 973 CYS A CA 1
ATOM 7882 C C . CYS A 1 973 ? 8.129 -7.044 34.036 1.00 92.56 973 CYS A C 1
ATOM 7884 O O . CYS A 1 973 ? 7.558 -6.297 33.240 1.00 92.56 973 CYS A O 1
ATOM 7886 N N . SER A 1 974 ? 9.367 -6.791 34.471 1.00 91.12 974 SER A N 1
ATOM 7887 C CA . SER A 1 974 ? 10.211 -5.714 33.932 1.00 91.12 974 SER A CA 1
ATOM 7888 C C . SER A 1 974 ? 11.595 -6.244 33.568 1.00 91.12 974 SER A C 1
ATOM 7890 O O . SER A 1 974 ? 12.158 -7.107 34.239 1.00 91.12 974 SER A O 1
ATOM 7892 N N . THR A 1 975 ? 12.161 -5.707 32.491 1.00 87.50 975 THR A N 1
ATOM 7893 C CA . THR A 1 975 ? 13.540 -5.966 32.051 1.00 87.50 975 THR A CA 1
ATOM 7894 C C . THR A 1 975 ? 14.593 -5.381 32.997 1.00 87.50 975 THR A C 1
ATOM 7896 O O . THR A 1 975 ? 15.735 -5.841 32.978 1.00 87.50 975 THR A O 1
ATOM 7899 N N . ASN A 1 976 ? 14.209 -4.420 33.846 1.00 86.38 976 ASN A N 1
ATOM 7900 C CA . ASN A 1 976 ? 15.059 -3.823 34.878 1.00 86.38 976 ASN A CA 1
ATOM 7901 C C . ASN A 1 976 ? 15.101 -4.664 36.167 1.00 86.38 976 ASN A C 1
ATOM 7903 O O . ASN A 1 976 ? 16.088 -4.616 36.898 1.00 86.38 976 ASN A O 1
ATOM 7907 N N . TYR A 1 977 ? 14.057 -5.461 36.426 1.00 84.38 977 TYR A N 1
ATOM 7908 C CA . TYR A 1 977 ? 13.910 -6.301 37.621 1.00 84.38 977 TYR A CA 1
ATOM 7909 C C . TYR A 1 977 ? 13.787 -7.791 37.247 1.00 84.38 977 TYR A C 1
ATOM 7911 O O . TYR A 1 977 ? 12.757 -8.409 37.513 1.00 84.38 977 TYR A O 1
ATOM 7919 N N . PRO A 1 978 ? 14.823 -8.397 36.630 1.00 78.56 978 PRO A N 1
ATOM 7920 C CA . PRO A 1 978 ? 14.741 -9.742 36.054 1.00 78.56 978 PRO A CA 1
ATOM 7921 C C . PRO A 1 978 ? 14.290 -10.820 37.051 1.00 78.56 978 PRO A C 1
ATOM 7923 O O . PRO A 1 978 ? 13.513 -11.696 36.701 1.00 78.56 978 PRO A O 1
ATOM 7926 N N . GLN A 1 979 ? 14.726 -10.743 38.309 1.00 77.06 979 GLN A N 1
ATOM 7927 C CA . GLN A 1 979 ? 14.489 -11.797 39.303 1.00 77.06 979 GLN A CA 1
ATOM 7928 C C . GLN A 1 979 ? 13.121 -11.721 40.010 1.00 77.06 979 GLN A C 1
ATOM 7930 O O . GLN A 1 979 ? 12.846 -12.560 40.865 1.00 77.06 979 GLN A O 1
ATOM 7935 N N . GLN A 1 980 ? 12.259 -10.749 39.682 1.00 81.88 980 GLN A N 1
ATOM 7936 C CA . GLN A 1 980 ? 10.986 -10.535 40.377 1.00 81.88 980 GLN A CA 1
ATOM 7937 C C . GLN A 1 980 ? 9.826 -10.274 39.403 1.00 81.88 980 GLN A C 1
ATOM 7939 O O . GLN A 1 980 ? 9.842 -9.321 38.627 1.00 81.88 980 GLN A O 1
ATOM 7944 N N . GLN A 1 981 ? 8.764 -11.079 39.506 1.00 85.31 981 GLN A N 1
ATOM 7945 C CA . GLN A 1 981 ? 7.463 -10.720 38.933 1.00 85.31 981 GLN A CA 1
ATOM 7946 C C . GLN A 1 981 ? 6.842 -9.573 39.744 1.00 85.31 981 GLN A C 1
ATOM 7948 O O . GLN A 1 981 ? 6.825 -9.612 40.974 1.00 85.31 981 GLN A O 1
ATOM 7953 N N . LEU A 1 982 ? 6.360 -8.540 39.054 1.00 89.75 982 LEU A N 1
ATOM 7954 C CA . LEU A 1 982 ? 5.809 -7.328 39.663 1.00 89.75 982 LEU A CA 1
ATOM 7955 C C . LEU A 1 982 ? 4.373 -7.542 40.149 1.00 89.75 982 LEU A C 1
ATOM 7957 O O . LEU A 1 982 ? 3.981 -6.997 41.177 1.00 89.75 982 LEU A O 1
ATOM 7961 N N . HIS A 1 983 ? 3.585 -8.302 39.385 1.00 89.75 983 HIS A N 1
ATOM 7962 C CA . HIS A 1 983 ? 2.179 -8.599 39.667 1.00 89.75 983 HIS A CA 1
ATOM 7963 C C . HIS A 1 983 ? 1.728 -9.853 38.894 1.00 89.75 983 HIS A C 1
ATOM 7965 O O . HIS A 1 983 ? 2.367 -10.217 37.903 1.00 89.75 983 HIS A O 1
ATOM 7971 N N . VAL A 1 984 ? 0.656 -10.516 39.339 1.00 91.44 984 VAL A N 1
ATOM 7972 C CA . VAL A 1 984 ? 0.067 -11.703 38.691 1.00 91.44 984 VAL A CA 1
ATOM 7973 C C . VAL A 1 984 ? -1.459 -11.596 38.713 1.00 91.44 984 VAL A C 1
ATOM 7975 O O . VAL A 1 984 ? -2.039 -11.359 39.771 1.00 91.44 984 VAL A O 1
ATOM 7978 N N . LEU A 1 985 ? -2.101 -11.805 37.559 1.00 92.69 985 LEU A N 1
ATOM 7979 C CA . LEU A 1 985 ? -3.558 -11.747 37.397 1.00 92.69 985 LEU A CA 1
ATOM 7980 C C . LEU A 1 985 ? -4.139 -13.031 36.797 1.00 92.69 985 LEU A C 1
ATOM 7982 O O . LEU A 1 985 ? -3.673 -13.484 35.753 1.00 92.69 985 LEU A O 1
ATOM 7986 N N . GLN A 1 986 ? -5.219 -13.552 37.385 1.00 93.00 986 GLN A N 1
ATOM 7987 C CA . GLN A 1 986 ? -6.062 -14.586 36.777 1.00 93.00 986 GLN A CA 1
ATOM 7988 C C . GLN A 1 986 ? -7.031 -13.928 35.782 1.00 93.00 986 GLN A C 1
ATOM 7990 O O . GLN A 1 986 ? -7.983 -13.253 36.186 1.00 93.00 986 GLN A O 1
ATOM 7995 N N . LEU A 1 987 ? -6.804 -14.112 34.477 1.00 93.50 987 LEU A N 1
ATOM 7996 C CA . LEU A 1 987 ? -7.613 -13.479 33.423 1.00 93.50 987 LEU A CA 1
ATOM 7997 C C . LEU A 1 987 ? -8.524 -14.467 32.675 1.00 93.50 987 LEU A C 1
ATOM 7999 O O . LEU A 1 987 ? -9.508 -14.054 32.057 1.00 93.50 987 LEU A O 1
ATOM 8003 N N . HIS A 1 988 ? -8.208 -15.761 32.691 1.00 93.44 988 HIS A N 1
ATOM 8004 C CA . HIS A 1 988 ? -8.991 -16.806 32.026 1.00 93.44 988 HIS A CA 1
ATOM 8005 C C . HIS A 1 988 ? -9.130 -18.051 32.912 1.00 93.44 988 HIS A C 1
ATOM 8007 O O . HIS A 1 988 ? -8.361 -18.247 33.849 1.00 93.44 988 HIS A O 1
ATOM 8013 N N . GLU A 1 989 ? -10.120 -18.892 32.601 1.00 90.75 989 GLU A N 1
ATOM 8014 C CA . GLU A 1 989 ? -10.366 -20.183 33.277 1.00 90.75 989 GLU A CA 1
ATOM 8015 C C . GLU A 1 989 ? -9.415 -21.293 32.780 1.00 90.75 989 GLU A C 1
ATOM 8017 O O . GLU A 1 989 ? -9.336 -22.369 33.366 1.00 90.75 989 GLU A O 1
ATOM 8022 N N . ALA A 1 990 ? -8.705 -21.034 31.678 1.00 90.75 990 ALA A N 1
ATOM 8023 C CA . ALA A 1 990 ? -7.703 -21.893 31.056 1.00 90.75 990 ALA A CA 1
ATOM 8024 C C . ALA A 1 990 ? -6.704 -21.028 30.266 1.00 90.75 990 ALA A C 1
ATOM 8026 O O . ALA A 1 990 ? -6.947 -19.841 30.048 1.00 90.75 990 ALA A O 1
ATOM 8027 N N . GLY A 1 991 ? -5.606 -21.626 29.795 1.00 91.38 991 GLY A N 1
ATOM 8028 C CA . GLY A 1 991 ? -4.476 -20.929 29.172 1.00 91.38 991 GLY A CA 1
ATOM 8029 C C . GLY A 1 991 ? -4.816 -19.812 28.185 1.00 91.38 991 GLY A C 1
ATOM 8030 O O . GLY A 1 991 ? -5.638 -19.998 27.280 1.00 91.38 991 GLY A O 1
ATOM 8031 N N . ILE A 1 992 ? -4.145 -18.669 28.348 1.00 95.31 992 ILE A N 1
ATOM 8032 C CA . ILE A 1 992 ? -4.319 -17.482 27.503 1.00 95.31 992 ILE A CA 1
ATOM 8033 C C . ILE A 1 992 ? -3.397 -17.609 26.285 1.00 95.31 992 ILE A C 1
ATOM 8035 O O . ILE A 1 992 ? -2.187 -17.771 26.429 1.00 95.31 992 ILE A O 1
ATOM 8039 N N . ASN A 1 993 ? -3.961 -17.526 25.082 1.00 94.06 993 ASN A N 1
ATOM 8040 C CA . ASN A 1 993 ? -3.226 -17.706 23.829 1.00 94.06 993 ASN A CA 1
ATOM 8041 C C . ASN A 1 993 ? -2.626 -16.388 23.310 1.00 94.06 993 ASN A C 1
ATOM 8043 O O . ASN A 1 993 ? -1.541 -16.396 22.734 1.00 94.06 993 ASN A O 1
ATOM 8047 N N . TYR A 1 994 ? -3.318 -15.259 23.506 1.00 95.31 994 TYR A N 1
ATOM 8048 C CA . TYR A 1 994 ? -2.928 -13.966 22.934 1.00 95.31 994 TYR A CA 1
ATOM 8049 C C . TYR A 1 994 ? -3.394 -12.781 23.795 1.00 95.31 994 TYR A C 1
ATOM 8051 O O . TYR A 1 994 ? -4.396 -12.868 24.512 1.00 95.31 994 TYR A O 1
ATOM 8059 N N . MET A 1 995 ? -2.678 -11.659 23.692 1.00 95.75 995 MET A N 1
ATOM 8060 C CA . MET A 1 995 ? -2.990 -10.382 24.343 1.00 95.75 995 MET A CA 1
ATOM 8061 C C . MET A 1 995 ? -2.603 -9.215 23.430 1.00 95.75 995 MET A C 1
ATOM 8063 O O . MET A 1 995 ? -1.529 -9.232 22.827 1.00 95.75 995 MET A O 1
ATOM 8067 N N . GLU A 1 996 ? -3.440 -8.176 23.385 1.00 94.81 996 GLU A N 1
ATOM 8068 C CA . GLU A 1 996 ? -3.178 -6.969 22.595 1.00 94.81 996 GLU A CA 1
ATOM 8069 C C . GLU A 1 996 ? -3.735 -5.704 23.265 1.00 94.81 996 GLU A C 1
ATOM 8071 O O . GLU A 1 996 ? -4.899 -5.663 23.675 1.00 94.81 996 GLU A O 1
ATOM 8076 N N . PHE A 1 997 ? -2.916 -4.653 23.354 1.00 95.00 997 PHE A N 1
ATOM 8077 C CA . PHE A 1 997 ? -3.360 -3.314 23.753 1.00 95.00 997 PHE A CA 1
ATOM 8078 C C . PHE A 1 997 ? -4.133 -2.633 22.619 1.00 95.00 997 PHE A C 1
ATOM 8080 O O . PHE A 1 997 ? -3.822 -2.819 21.445 1.00 95.00 997 PHE A O 1
ATOM 8087 N N . SER A 1 998 ? -5.129 -1.815 22.959 1.00 94.00 998 SER A N 1
ATOM 8088 C CA . SER A 1 998 ? -5.930 -1.111 21.959 1.00 94.00 998 SER A CA 1
ATOM 8089 C C . SER A 1 998 ? -5.108 -0.011 21.267 1.00 94.00 998 SER A C 1
ATOM 8091 O O . SER A 1 998 ? -4.620 0.889 21.954 1.00 94.00 998 SER A O 1
ATOM 8093 N N . PRO A 1 999 ? -5.043 0.035 19.918 1.00 91.38 999 PRO A N 1
ATOM 8094 C CA . PRO A 1 999 ? -4.421 1.132 19.163 1.00 91.38 999 PRO A CA 1
ATOM 8095 C C . PRO A 1 999 ? -5.007 2.525 19.456 1.00 91.38 999 PRO A C 1
ATOM 8097 O O . PRO A 1 999 ? -4.459 3.536 19.023 1.00 91.38 999 PRO A O 1
ATOM 8100 N N . TRP A 1 1000 ? -6.129 2.583 20.178 1.00 91.00 1000 TRP A N 1
ATOM 8101 C CA . TRP A 1 1000 ? -6.873 3.793 20.523 1.00 91.00 1000 TRP A CA 1
ATOM 8102 C C . TRP A 1 1000 ? -6.801 4.149 22.020 1.00 91.00 1000 TRP A C 1
ATOM 8104 O O . TRP A 1 1000 ? -7.258 5.222 22.417 1.00 91.00 1000 TRP A O 1
ATOM 8114 N N . SER A 1 1001 ? -6.247 3.268 22.862 1.00 91.56 1001 SER A N 1
ATOM 8115 C CA . SER A 1 1001 ? -6.144 3.458 24.313 1.00 91.56 1001 SER A CA 1
ATOM 8116 C C . SER A 1 1001 ? -5.013 2.606 24.913 1.00 91.56 1001 SER A C 1
ATOM 8118 O O . SER A 1 1001 ? -5.123 1.381 24.922 1.00 91.56 1001 SER A O 1
ATOM 8120 N N . PRO A 1 1002 ? -3.972 3.217 25.512 1.00 90.50 1002 PRO A N 1
ATOM 8121 C CA . PRO A 1 1002 ? -2.852 2.476 26.094 1.00 90.50 1002 PRO A CA 1
ATOM 8122 C C . PRO A 1 1002 ? -3.208 1.736 27.392 1.00 90.50 1002 PRO A C 1
ATOM 8124 O O . PRO A 1 1002 ? -2.489 0.826 27.786 1.00 90.50 1002 PRO A O 1
ATOM 8127 N N . LYS A 1 1003 ? -4.297 2.116 28.077 1.00 91.56 1003 LYS A N 1
ATOM 8128 C CA . LYS A 1 1003 ? -4.758 1.429 29.297 1.00 91.56 1003 LYS A CA 1
ATOM 8129 C C . LYS A 1 1003 ? -5.686 0.246 28.997 1.00 91.56 1003 LYS A C 1
ATOM 8131 O O . LYS A 1 1003 ? -5.878 -0.593 29.877 1.00 91.56 1003 LYS A O 1
ATOM 8136 N N . LEU A 1 1004 ? -6.300 0.201 27.813 1.00 94.31 1004 LEU A N 1
ATOM 8137 C CA . LEU A 1 1004 ? -7.268 -0.824 27.423 1.00 94.31 1004 LEU A CA 1
ATOM 8138 C C . LEU A 1 1004 ? -6.560 -1.951 26.666 1.00 94.31 1004 LEU A C 1
ATOM 8140 O O . LEU A 1 1004 ? -5.809 -1.698 25.726 1.00 94.31 1004 LEU A O 1
ATOM 8144 N N . TYR A 1 1005 ? -6.832 -3.197 27.035 1.00 95.62 1005 TYR A N 1
ATOM 8145 C CA . TYR A 1 1005 ? -6.277 -4.372 26.366 1.00 95.62 1005 TYR A CA 1
ATOM 8146 C C . TYR A 1 1005 ? -7.323 -5.478 26.238 1.00 95.62 1005 TYR A C 1
ATOM 8148 O O . TYR A 1 1005 ? -8.323 -5.492 26.955 1.00 95.62 1005 TYR A O 1
ATOM 8156 N N . LEU A 1 1006 ? -7.101 -6.397 25.303 1.00 96.38 1006 LEU A N 1
ATOM 8157 C CA . LEU A 1 1006 ? -7.857 -7.639 25.196 1.00 96.38 1006 LEU A CA 1
ATOM 8158 C C . LEU A 1 1006 ? -6.965 -8.844 25.505 1.00 96.38 1006 LEU A C 1
ATOM 8160 O O . LEU A 1 1006 ? -5.741 -8.777 25.367 1.00 96.38 1006 LEU A O 1
ATOM 8164 N N . THR A 1 1007 ? -7.598 -9.945 25.895 1.00 97.00 1007 THR A N 1
ATOM 8165 C CA . THR A 1 1007 ? -6.995 -11.273 26.044 1.00 97.00 1007 THR A CA 1
ATOM 8166 C C . THR A 1 1007 ? -7.935 -12.332 25.471 1.00 97.00 1007 THR A C 1
ATOM 8168 O O . THR A 1 1007 ? -9.157 -12.195 25.561 1.00 97.00 1007 THR A O 1
ATOM 8171 N N . CYS A 1 1008 ? -7.393 -13.396 24.877 1.00 95.88 1008 CYS A N 1
ATOM 8172 C CA . CYS A 1 1008 ? -8.186 -14.536 24.407 1.00 95.88 1008 CYS A CA 1
ATOM 8173 C C . CYS A 1 1008 ? -7.513 -15.867 24.759 1.00 95.88 1008 CYS A C 1
ATOM 8175 O O . CYS A 1 1008 ? -6.284 -15.948 24.823 1.00 95.88 1008 CYS A O 1
ATOM 8177 N N . GLY A 1 1009 ? -8.303 -16.915 24.999 1.00 93.81 1009 GLY A N 1
ATOM 8178 C CA . GLY A 1 1009 ? -7.781 -18.162 25.556 1.00 93.81 1009 GLY A CA 1
ATOM 8179 C C . GLY A 1 1009 ? -8.566 -19.419 25.202 1.00 93.81 1009 GLY A C 1
ATOM 8180 O O . GLY A 1 1009 ? -9.486 -19.430 24.379 1.00 93.81 1009 GLY A O 1
ATOM 8181 N N . ASN A 1 1010 ? -8.161 -20.509 25.848 1.00 92.81 1010 ASN A N 1
ATOM 8182 C CA . ASN A 1 1010 ? -8.710 -21.846 25.625 1.00 92.81 1010 ASN A CA 1
ATOM 8183 C C . ASN A 1 1010 ? -10.045 -22.096 26.357 1.00 92.81 1010 ASN A C 1
ATOM 8185 O O . ASN A 1 1010 ? -10.676 -23.119 26.114 1.00 92.81 1010 ASN A O 1
ATOM 8189 N N . ASP A 1 1011 ? -10.514 -21.140 27.170 1.00 92.06 1011 ASP A N 1
ATOM 8190 C CA . ASP A 1 1011 ? -11.842 -21.109 27.813 1.00 92.06 1011 ASP A CA 1
ATOM 8191 C C . ASP A 1 1011 ? -12.964 -20.530 26.917 1.00 92.06 1011 ASP A C 1
ATOM 8193 O O . ASP A 1 1011 ? -14.084 -20.264 27.374 1.00 92.06 1011 ASP A O 1
ATOM 8197 N N . TRP A 1 1012 ? -12.659 -20.356 25.626 1.00 94.00 1012 TRP A N 1
ATOM 8198 C CA . TRP A 1 1012 ? -13.568 -19.905 24.559 1.00 94.00 1012 TRP A CA 1
ATOM 8199 C C . TRP A 1 1012 ? -14.055 -18.458 24.731 1.00 94.00 1012 TRP A C 1
ATOM 8201 O O . TRP A 1 1012 ? -15.067 -18.055 24.158 1.00 94.00 1012 TRP A O 1
ATOM 8211 N N . CYS A 1 1013 ? -13.337 -17.675 25.538 1.00 94.56 1013 CYS A N 1
ATOM 8212 C CA . CYS A 1 1013 ? -13.654 -16.288 25.843 1.00 94.56 1013 CYS A CA 1
ATOM 8213 C C . CYS A 1 1013 ? -12.638 -15.331 25.207 1.00 94.56 1013 CYS A C 1
ATOM 8215 O O . CYS A 1 1013 ? -11.432 -15.595 25.183 1.00 94.56 1013 CYS A O 1
ATOM 8217 N N . ILE A 1 1014 ? -13.121 -14.160 24.795 1.00 96.62 1014 ILE A N 1
ATOM 8218 C CA . ILE A 1 1014 ? -12.307 -12.953 24.613 1.00 96.62 1014 ILE A CA 1
ATOM 8219 C C . ILE A 1 1014 ? -12.717 -11.991 25.723 1.00 96.62 1014 ILE A C 1
ATOM 8221 O O . ILE A 1 1014 ? -13.901 -11.678 25.857 1.00 96.62 1014 ILE A O 1
ATOM 8225 N N . ARG A 1 1015 ? -11.769 -11.525 26.534 1.00 96.00 1015 ARG A N 1
ATOM 8226 C CA . ARG A 1 1015 ? -12.037 -10.567 27.613 1.00 96.00 1015 ARG A CA 1
ATOM 8227 C C . ARG A 1 1015 ? -11.332 -9.248 27.330 1.00 96.00 1015 ARG A C 1
ATOM 8229 O O . ARG A 1 1015 ? -10.189 -9.232 26.885 1.00 96.00 1015 ARG A O 1
ATOM 8236 N N . ILE A 1 1016 ? -12.037 -8.146 27.563 1.00 96.44 1016 ILE A N 1
ATOM 8237 C CA . ILE A 1 1016 ? -11.519 -6.781 27.433 1.00 96.44 1016 ILE A CA 1
ATOM 8238 C C . ILE A 1 1016 ? -11.346 -6.215 28.837 1.00 96.44 1016 ILE A C 1
ATOM 8240 O O . ILE A 1 1016 ? -12.251 -6.299 29.669 1.00 96.44 1016 ILE A O 1
ATOM 8244 N N . TRP A 1 1017 ? -10.186 -5.624 29.081 1.00 95.00 1017 TRP A N 1
ATOM 8245 C CA . TRP A 1 1017 ? -9.703 -5.208 30.388 1.00 95.00 1017 TRP A CA 1
ATOM 8246 C C . TRP A 1 1017 ? -9.201 -3.769 30.348 1.00 95.00 1017 TRP A C 1
ATOM 8248 O O . TRP A 1 1017 ? -8.756 -3.276 29.310 1.00 95.00 1017 TRP A O 1
ATOM 8258 N N . LEU A 1 1018 ? -9.226 -3.110 31.505 1.00 93.50 1018 LEU A N 1
ATOM 8259 C CA . LEU A 1 1018 ? -8.668 -1.777 31.703 1.00 93.50 1018 LEU A CA 1
ATOM 8260 C C . LEU A 1 1018 ? -7.651 -1.828 32.843 1.00 93.50 1018 LEU A C 1
ATOM 8262 O O . LEU A 1 1018 ? -7.955 -2.314 33.931 1.00 93.50 1018 LEU A O 1
ATOM 8266 N N . MET A 1 1019 ? -6.444 -1.322 32.593 1.00 90.25 1019 MET A N 1
ATOM 8267 C CA . MET A 1 1019 ? -5.379 -1.225 33.591 1.00 90.25 1019 MET A CA 1
ATOM 8268 C C . MET A 1 1019 ? -5.866 -0.487 34.845 1.00 90.25 1019 MET A C 1
ATOM 8270 O O . MET A 1 1019 ? -6.302 0.661 34.764 1.00 90.25 1019 MET A O 1
ATOM 8274 N N . GLY A 1 1020 ? -5.787 -1.167 35.994 1.00 87.44 1020 GLY A N 1
ATOM 8275 C CA . GLY A 1 1020 ? -6.327 -0.711 37.281 1.00 87.44 1020 GLY A CA 1
ATOM 8276 C C . GLY A 1 1020 ? -7.641 -1.378 37.713 1.00 87.44 1020 GLY A C 1
ATOM 8277 O O . GLY A 1 1020 ? -8.069 -1.146 38.839 1.00 87.44 1020 GLY A O 1
ATOM 8278 N N . ILE A 1 1021 ? -8.271 -2.214 36.875 1.00 90.56 1021 ILE A N 1
ATOM 8279 C CA . ILE A 1 1021 ? -9.494 -2.959 37.225 1.00 90.56 1021 ILE A CA 1
ATOM 8280 C C . ILE A 1 1021 ? -9.253 -4.467 37.116 1.00 90.56 1021 ILE A C 1
ATOM 8282 O O . ILE A 1 1021 ? -9.009 -5.001 36.037 1.00 90.56 1021 ILE A O 1
ATOM 8286 N N . PHE A 1 1022 ? -9.402 -5.172 38.238 1.00 89.75 1022 PHE A N 1
ATOM 8287 C CA . PHE A 1 1022 ? -9.200 -6.624 38.359 1.00 89.75 1022 PHE A CA 1
ATOM 8288 C C . PHE A 1 1022 ? -10.442 -7.453 37.980 1.00 89.75 1022 PHE A C 1
ATOM 8290 O O . PHE A 1 1022 ? -10.671 -8.540 38.502 1.00 89.75 1022 PHE A O 1
ATOM 8297 N N . ARG A 1 1023 ? -11.290 -6.924 37.094 1.00 90.56 1023 ARG A N 1
ATOM 8298 C CA . ARG A 1 1023 ? -12.503 -7.571 36.573 1.00 90.56 1023 ARG A CA 1
ATOM 8299 C C . ARG A 1 1023 ? -12.628 -7.252 35.079 1.00 90.56 1023 ARG A C 1
ATOM 8301 O O . ARG A 1 1023 ? -12.346 -6.114 34.700 1.00 90.56 1023 ARG A O 1
ATOM 8308 N N . PRO A 1 1024 ? -13.055 -8.204 34.232 1.00 92.88 1024 PRO A N 1
ATOM 8309 C CA . PRO A 1 1024 ? -13.200 -7.948 32.805 1.00 92.88 1024 PRO A CA 1
ATOM 8310 C C . PRO A 1 1024 ? -14.339 -6.950 32.567 1.00 92.88 1024 PRO A C 1
ATOM 8312 O O . PRO A 1 1024 ? -15.433 -7.117 33.102 1.00 92.88 1024 PRO A O 1
ATOM 8315 N N . LEU A 1 1025 ? -14.096 -5.927 31.744 1.00 93.12 1025 LEU A N 1
ATOM 8316 C CA . LEU A 1 1025 ? -15.118 -4.947 31.357 1.00 93.12 1025 LEU A CA 1
ATOM 8317 C C . LEU A 1 1025 ? -16.157 -5.548 30.413 1.00 93.12 1025 LEU A C 1
ATOM 8319 O O . LEU A 1 1025 ? -17.333 -5.202 30.463 1.00 93.12 1025 LEU A O 1
ATOM 8323 N N . ILE A 1 1026 ? -15.700 -6.413 29.509 1.00 94.50 1026 ILE A N 1
ATOM 8324 C CA . ILE A 1 1026 ? -16.521 -7.074 28.497 1.00 94.50 1026 ILE A CA 1
ATOM 8325 C C . ILE A 1 1026 ? -15.985 -8.497 28.354 1.00 94.50 1026 ILE A C 1
ATOM 8327 O O . ILE A 1 1026 ? -14.774 -8.694 28.271 1.00 94.50 1026 ILE A O 1
ATOM 8331 N N . THR A 1 1027 ? -16.877 -9.485 28.321 1.00 94.38 1027 THR A N 1
ATOM 8332 C CA . THR A 1 1027 ? -16.552 -10.875 27.971 1.00 94.38 1027 THR A CA 1
ATOM 8333 C C . THR A 1 1027 ? -17.379 -11.257 26.752 1.00 94.38 1027 THR A C 1
ATOM 8335 O O . THR A 1 1027 ? -18.605 -11.234 26.816 1.00 94.38 1027 THR A O 1
ATOM 8338 N N . LEU A 1 1028 ? -16.708 -11.583 25.651 1.00 95.25 1028 LEU A N 1
ATOM 8339 C CA . LEU A 1 1028 ? -17.308 -12.093 24.422 1.00 95.25 1028 LEU A CA 1
ATOM 8340 C C . LEU A 1 1028 ? -17.159 -13.619 24.426 1.00 95.25 1028 LEU A C 1
ATOM 8342 O O . LEU A 1 1028 ? -16.047 -14.129 24.579 1.00 95.25 1028 LEU A O 1
ATOM 8346 N N . LYS A 1 1029 ? -18.270 -14.341 24.274 1.00 92.88 1029 LYS A N 1
ATOM 8347 C CA . LYS A 1 1029 ? -18.319 -15.809 24.199 1.00 92.88 1029 LYS A CA 1
ATOM 8348 C C . LYS A 1 1029 ? -19.467 -16.200 23.272 1.00 92.88 1029 LYS A C 1
ATOM 8350 O O . LYS A 1 1029 ? -20.593 -15.770 23.502 1.00 92.88 1029 LYS A O 1
ATOM 8355 N N . TYR A 1 1030 ? -19.183 -16.974 22.226 1.00 90.31 1030 TYR A N 1
ATOM 8356 C CA . TYR A 1 1030 ? -20.185 -17.390 21.235 1.00 90.31 1030 TYR A CA 1
ATOM 8357 C C . TYR A 1 1030 ? -19.947 -18.832 20.780 1.00 90.31 1030 TYR A C 1
ATOM 8359 O O . TYR A 1 1030 ? -20.716 -19.721 21.140 1.00 90.31 1030 TYR A O 1
ATOM 8367 N N . HIS A 1 1031 ? -18.844 -19.095 20.073 1.00 84.81 1031 HIS A N 1
ATOM 8368 C CA . HIS A 1 1031 ? -18.436 -20.461 19.739 1.00 84.81 1031 HIS A CA 1
ATOM 8369 C C . HIS A 1 1031 ? -17.883 -21.183 20.968 1.00 84.81 1031 HIS A C 1
ATOM 8371 O O . HIS A 1 1031 ? -17.157 -20.598 21.767 1.00 84.81 1031 HIS A O 1
ATOM 8377 N N . MET A 1 1032 ? -18.158 -22.482 21.092 1.00 89.00 1032 MET A N 1
ATOM 8378 C CA . MET A 1 1032 ? -17.536 -23.350 22.102 1.00 89.00 1032 MET A CA 1
ATOM 8379 C C . MET A 1 1032 ? -16.197 -23.904 21.571 1.00 89.00 1032 MET A C 1
ATOM 8381 O O . MET A 1 1032 ? -16.001 -25.112 21.459 1.00 89.00 1032 MET A O 1
ATOM 8385 N N . SER A 1 1033 ? -15.305 -23.002 21.148 1.00 91.00 1033 SER A N 1
ATOM 8386 C CA . SER A 1 1033 ? -14.007 -23.300 20.523 1.00 91.00 1033 SER A CA 1
ATOM 8387 C C . SER A 1 1033 ? -12.907 -22.438 21.147 1.00 91.00 1033 SER A C 1
ATOM 8389 O O . SER A 1 1033 ? -13.157 -21.263 21.418 1.00 91.00 1033 SER A O 1
ATOM 8391 N N . PRO A 1 1034 ? -11.669 -22.948 21.302 1.00 92.00 1034 PRO A N 1
ATOM 8392 C CA . PRO A 1 1034 ? -10.506 -22.120 21.610 1.00 92.00 1034 PRO A CA 1
ATOM 8393 C C . PRO A 1 1034 ? -10.381 -20.919 20.668 1.00 92.00 1034 PRO A C 1
ATOM 8395 O O . PRO A 1 1034 ? -10.653 -21.040 19.468 1.00 92.00 1034 PRO A O 1
ATOM 8398 N N . VAL A 1 1035 ? -9.942 -19.788 21.226 1.00 94.94 1035 VAL A N 1
ATOM 8399 C CA . VAL A 1 1035 ? -9.613 -18.566 20.482 1.00 94.94 1035 VAL A CA 1
ATOM 8400 C C . VAL A 1 1035 ? -8.092 -18.422 20.464 1.00 94.94 1035 VAL A C 1
ATOM 8402 O O . VAL A 1 1035 ? -7.479 -18.182 21.507 1.00 94.94 1035 VAL A O 1
ATOM 8405 N N . TYR A 1 1036 ? -7.464 -18.607 19.303 1.00 93.12 1036 TYR A N 1
ATOM 8406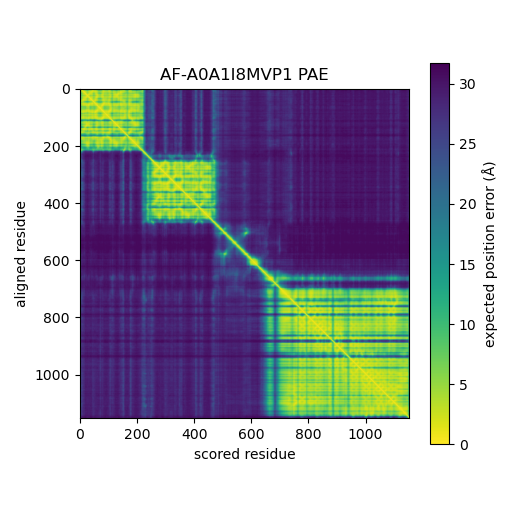 C CA . TYR A 1 1036 ? -6.000 -18.611 19.177 1.00 93.12 1036 TYR A CA 1
ATOM 8407 C C . TYR A 1 1036 ? -5.402 -17.205 19.091 1.00 93.12 1036 TYR A C 1
ATOM 8409 O O . TYR A 1 1036 ? -4.298 -16.976 19.576 1.00 93.12 1036 TYR A O 1
ATOM 8417 N N . CYS A 1 1037 ? -6.130 -16.258 18.502 1.00 93.56 1037 CYS A N 1
ATOM 8418 C CA . CYS A 1 1037 ? -5.721 -14.863 18.388 1.00 93.56 1037 CYS A CA 1
ATOM 8419 C C . CYS A 1 1037 ? -6.956 -13.957 18.421 1.00 93.56 1037 CYS A C 1
ATOM 8421 O O . CYS A 1 1037 ? -8.016 -14.327 17.917 1.00 93.56 1037 CYS A O 1
ATOM 8423 N N . ALA A 1 1038 ? -6.818 -12.761 18.982 1.00 95.94 1038 ALA A N 1
ATOM 8424 C CA . ALA A 1 1038 ? -7.778 -11.675 18.848 1.00 95.94 1038 ALA A CA 1
ATOM 8425 C C . ALA A 1 1038 ? -7.002 -10.360 18.723 1.00 95.94 1038 ALA A C 1
ATOM 8427 O O . ALA A 1 1038 ? -5.933 -10.221 19.312 1.00 95.94 1038 ALA A O 1
ATOM 8428 N N . THR A 1 1039 ? -7.506 -9.414 17.936 1.00 95.38 1039 THR A N 1
ATOM 8429 C CA . THR A 1 1039 ? -6.768 -8.197 17.564 1.00 95.38 1039 THR A CA 1
ATOM 8430 C C . THR A 1 1039 ? -7.726 -7.038 17.284 1.00 95.38 1039 THR A C 1
ATOM 8432 O O . THR A 1 1039 ? -8.852 -7.241 16.818 1.00 95.38 1039 THR A O 1
ATOM 8435 N N . TRP A 1 1040 ? -7.315 -5.814 17.606 1.00 95.38 1040 TRP A N 1
ATOM 8436 C CA . TRP A 1 1040 ? -8.122 -4.606 17.443 1.00 95.38 1040 TRP A CA 1
ATOM 8437 C C . TRP A 1 1040 ? -8.018 -4.045 16.023 1.00 95.38 1040 TRP A C 1
ATOM 8439 O O . TRP A 1 1040 ? -6.933 -3.941 15.450 1.00 95.38 1040 TRP A O 1
ATOM 8449 N N . SER A 1 1041 ? -9.129 -3.561 15.461 1.00 94.12 1041 SER A N 1
ATOM 8450 C CA . SER A 1 1041 ? -9.063 -2.843 14.187 1.00 94.12 1041 SER A CA 1
ATOM 8451 C C . SER A 1 1041 ? -8.324 -1.509 14.342 1.00 94.12 1041 SER A C 1
ATOM 8453 O O . SER A 1 1041 ? -8.777 -0.579 15.015 1.00 94.12 1041 SER A O 1
ATOM 8455 N N . THR A 1 1042 ? -7.227 -1.368 13.598 1.00 90.69 1042 THR A N 1
ATOM 8456 C CA . THR A 1 1042 ? -6.465 -0.118 13.433 1.00 90.69 1042 THR A CA 1
ATOM 8457 C C . THR A 1 1042 ? -7.201 0.949 12.605 1.00 90.69 1042 THR A C 1
ATOM 8459 O O . THR A 1 1042 ? -6.649 2.015 12.346 1.00 90.69 1042 THR A O 1
ATOM 8462 N N . VAL A 1 1043 ? -8.454 0.693 12.199 1.00 91.06 1043 VAL A N 1
ATOM 8463 C CA . VAL A 1 1043 ? -9.325 1.626 11.453 1.00 91.06 1043 VAL A CA 1
ATOM 8464 C C . VAL A 1 1043 ? -10.666 1.880 12.168 1.00 91.06 1043 VAL A C 1
ATOM 8466 O O . VAL A 1 1043 ? -11.335 2.869 11.864 1.00 91.06 1043 VAL A O 1
ATOM 8469 N N . HIS A 1 1044 ? -11.064 1.050 13.141 1.00 92.50 1044 HIS A N 1
ATOM 8470 C CA . HIS A 1 1044 ? -12.345 1.175 13.851 1.00 92.50 1044 HIS A CA 1
ATOM 8471 C C . HIS A 1 1044 ? -12.207 0.796 15.326 1.00 92.50 1044 HIS A C 1
ATOM 8473 O O . HIS A 1 1044 ? -11.993 -0.367 15.658 1.00 92.50 1044 HIS A O 1
ATOM 8479 N N . SER A 1 1045 ? -12.398 1.750 16.231 1.00 92.88 1045 SER A N 1
ATOM 8480 C CA . SER A 1 1045 ? -12.176 1.507 17.656 1.00 92.88 1045 SER A CA 1
ATOM 8481 C C . SER A 1 1045 ? -13.176 0.555 18.328 1.00 92.88 1045 SER A C 1
ATOM 8483 O O . SER A 1 1045 ? -12.842 -0.020 19.359 1.00 92.88 1045 SER A O 1
ATOM 8485 N N . SER A 1 1046 ? -14.361 0.320 17.747 1.00 93.38 1046 SER A N 1
ATOM 8486 C CA . SER A 1 1046 ? -15.343 -0.658 18.254 1.00 93.38 1046 SER A CA 1
ATOM 8487 C C . SER A 1 1046 ? -15.161 -2.088 17.726 1.00 93.38 1046 SER A C 1
ATOM 8489 O O . SER A 1 1046 ? -15.905 -2.969 18.161 1.00 93.38 1046 SER A O 1
ATOM 8491 N N . ILE A 1 1047 ? -14.231 -2.332 16.791 1.00 95.44 1047 ILE A N 1
ATOM 8492 C CA . ILE A 1 1047 ? -14.136 -3.612 16.071 1.00 95.44 1047 ILE A CA 1
ATOM 8493 C C . ILE A 1 1047 ? -12.939 -4.437 16.543 1.00 95.44 1047 ILE A C 1
ATOM 8495 O O . ILE A 1 1047 ? -11.801 -3.962 16.559 1.00 95.44 1047 ILE A O 1
ATOM 8499 N N . ILE A 1 1048 ? -13.209 -5.706 16.847 1.00 96.06 1048 ILE A N 1
ATOM 8500 C CA . ILE A 1 1048 ? -12.216 -6.744 17.140 1.00 96.06 1048 ILE A CA 1
ATOM 8501 C C . ILE A 1 1048 ? -12.354 -7.852 16.094 1.00 96.06 1048 ILE A C 1
ATOM 8503 O O . ILE A 1 1048 ? -13.465 -8.237 15.729 1.00 96.06 1048 ILE A O 1
ATOM 8507 N N . VAL A 1 1049 ? -11.227 -8.378 15.623 1.00 96.31 1049 VAL A N 1
ATOM 8508 C CA . VAL A 1 1049 ? -11.168 -9.565 14.763 1.00 96.31 1049 VAL A CA 1
ATOM 8509 C C . VAL A 1 1049 ? -10.587 -10.710 15.584 1.00 96.31 1049 VAL A C 1
ATOM 8511 O O . VAL A 1 1049 ? -9.583 -10.527 16.270 1.00 96.31 1049 VAL A O 1
ATOM 8514 N N . ALA A 1 1050 ? -11.225 -11.876 15.544 1.00 95.75 1050 ALA A N 1
ATOM 8515 C CA . ALA A 1 1050 ? -10.870 -13.034 16.355 1.00 95.75 1050 ALA A CA 1
ATOM 8516 C C . ALA A 1 1050 ? -10.704 -14.292 15.502 1.00 95.75 1050 ALA A C 1
ATOM 8518 O O . ALA A 1 1050 ? -11.451 -14.512 14.550 1.00 95.75 1050 ALA A O 1
ATOM 8519 N N . LEU A 1 1051 ? -9.739 -15.130 15.873 1.00 95.38 1051 LEU A N 1
ATOM 8520 C CA . LEU A 1 1051 ? -9.466 -16.411 15.241 1.00 95.38 1051 LEU A CA 1
ATOM 8521 C C . LEU A 1 1051 ? -9.884 -17.559 16.159 1.00 95.38 1051 LEU A C 1
ATOM 8523 O O . LEU A 1 1051 ? -9.227 -17.829 17.169 1.00 95.38 1051 LEU A O 1
ATOM 8527 N N . HIS A 1 1052 ? -10.941 -18.261 15.768 1.00 93.31 1052 HIS A N 1
ATOM 8528 C CA . HIS A 1 1052 ? -11.254 -19.589 16.280 1.00 93.31 1052 HIS A CA 1
ATOM 8529 C C . HIS A 1 1052 ? -10.565 -20.647 15.409 1.00 93.31 1052 HIS A C 1
ATOM 8531 O O . HIS A 1 1052 ? -10.048 -20.354 14.331 1.00 93.31 1052 HIS A O 1
ATOM 8537 N N . ARG A 1 1053 ? -10.600 -21.907 15.848 1.00 89.56 1053 ARG A N 1
ATOM 8538 C CA . ARG A 1 1053 ? -10.045 -23.044 15.099 1.00 89.56 1053 ARG A CA 1
ATOM 8539 C C . ARG A 1 1053 ? -10.621 -23.185 13.678 1.00 89.56 1053 ARG A C 1
ATOM 8541 O O . ARG A 1 1053 ? -9.897 -23.550 12.755 1.00 89.56 1053 ARG A O 1
ATOM 8548 N N . ASP A 1 1054 ? -11.908 -22.884 13.514 1.00 89.88 1054 ASP A N 1
ATOM 8549 C CA . ASP A 1 1054 ? -12.684 -23.167 12.299 1.00 89.88 1054 ASP A CA 1
ATOM 8550 C C . ASP A 1 1054 ? -13.234 -21.899 11.610 1.00 89.88 1054 ASP A C 1
ATOM 8552 O O . ASP A 1 1054 ? -13.719 -21.987 10.480 1.00 89.88 1054 ASP A O 1
ATOM 8556 N N . THR A 1 1055 ? -13.183 -20.731 12.265 1.00 93.12 1055 THR A N 1
ATOM 8557 C CA . THR A 1 1055 ? -13.748 -19.466 11.759 1.00 93.12 1055 THR A CA 1
ATOM 8558 C C . THR A 1 1055 ? -12.891 -18.251 12.113 1.00 93.12 1055 THR A C 1
ATOM 8560 O O . THR A 1 1055 ? -12.267 -18.182 13.175 1.00 93.12 1055 THR A O 1
ATOM 8563 N N . VAL A 1 1056 ? -12.931 -17.248 11.237 1.00 95.06 1056 VAL A N 1
ATOM 8564 C CA . VAL A 1 1056 ? -12.541 -15.871 11.550 1.00 95.06 1056 VAL A CA 1
ATOM 8565 C C . VAL A 1 1056 ? -13.816 -15.096 11.880 1.00 95.06 1056 VAL A C 1
ATOM 8567 O O . VAL A 1 1056 ? -14.747 -15.063 11.075 1.00 95.06 1056 VAL A O 1
ATOM 8570 N N . ASP A 1 1057 ? -13.859 -14.461 13.045 1.00 95.19 1057 ASP A N 1
ATOM 8571 C CA . ASP A 1 1057 ? -15.024 -13.736 13.551 1.00 95.19 1057 ASP A CA 1
ATOM 8572 C C . ASP A 1 1057 ? -14.738 -12.231 13.619 1.00 95.19 1057 ASP A C 1
ATOM 8574 O O . ASP A 1 1057 ? -13.715 -11.804 14.157 1.00 95.19 1057 ASP A O 1
ATOM 8578 N N . VAL A 1 1058 ? -15.668 -11.414 13.122 1.00 96.25 1058 VAL A N 1
ATOM 8579 C CA . VAL A 1 1058 ? -15.624 -9.949 13.222 1.00 96.25 1058 VAL A CA 1
ATOM 8580 C C . VAL A 1 1058 ? -16.664 -9.497 14.237 1.00 96.25 1058 VAL A C 1
ATOM 8582 O O . VAL A 1 1058 ? -17.866 -9.664 14.032 1.00 96.25 1058 VAL A O 1
ATOM 8585 N N . TRP A 1 1059 ? -16.208 -8.900 15.331 1.00 95.69 1059 TRP A N 1
ATOM 8586 C CA . TRP A 1 1059 ? -17.041 -8.369 16.406 1.00 95.69 1059 TRP A CA 1
ATOM 8587 C C . TRP A 1 1059 ? -17.140 -6.849 16.290 1.00 95.69 1059 TRP A C 1
ATOM 8589 O O . TRP A 1 1059 ? -16.121 -6.183 16.140 1.00 95.69 1059 TRP A O 1
ATOM 8599 N N . ASP A 1 1060 ? -18.348 -6.295 16.413 1.00 95.06 1060 ASP A N 1
ATOM 8600 C CA . ASP A 1 1060 ? -18.572 -4.852 16.565 1.00 95.06 1060 ASP A CA 1
ATOM 8601 C C . ASP A 1 1060 ? -19.263 -4.597 17.906 1.00 95.06 1060 ASP A C 1
ATOM 8603 O O . ASP A 1 1060 ? -20.479 -4.773 18.047 1.00 95.06 1060 ASP A O 1
ATOM 8607 N N . LEU A 1 1061 ? -18.467 -4.168 18.889 1.00 94.00 1061 LEU A N 1
ATOM 8608 C CA . LEU A 1 1061 ? -18.880 -3.948 20.279 1.00 94.00 1061 LEU A CA 1
ATOM 8609 C C . LEU A 1 1061 ? -20.058 -2.968 20.394 1.00 94.00 1061 LEU A C 1
ATOM 8611 O O . LEU A 1 1061 ? -20.825 -3.026 21.352 1.00 94.00 1061 LEU A O 1
ATOM 8615 N N . ARG A 1 1062 ? -20.229 -2.081 19.405 1.00 91.44 1062 ARG A N 1
ATOM 8616 C CA . ARG A 1 1062 ? -21.334 -1.118 19.349 1.00 91.44 1062 ARG A CA 1
ATOM 8617 C C . ARG A 1 1062 ? -22.687 -1.768 19.034 1.00 91.44 1062 ARG A C 1
ATOM 8619 O O . ARG A 1 1062 ? -23.717 -1.174 19.350 1.00 91.44 1062 ARG A O 1
ATOM 8626 N N . ARG A 1 1063 ? -22.705 -2.945 18.397 1.00 88.69 1063 ARG A N 1
ATOM 8627 C CA . ARG A 1 1063 ? -23.936 -3.663 18.019 1.00 88.69 1063 ARG A CA 1
ATOM 8628 C C . ARG A 1 1063 ? -24.288 -4.782 18.981 1.00 88.69 1063 ARG A C 1
ATOM 8630 O O . ARG A 1 1063 ? -25.442 -4.891 19.380 1.00 88.69 1063 ARG A O 1
ATOM 8637 N N . SER A 1 1064 ? -23.321 -5.640 19.292 1.00 89.75 1064 SER A N 1
ATOM 8638 C CA . SER A 1 1064 ? -23.542 -6.835 20.101 1.00 89.75 1064 SER A CA 1
ATOM 8639 C C . SER A 1 1064 ? -22.256 -7.281 20.780 1.00 89.75 1064 SER A C 1
ATOM 8641 O O . SER A 1 1064 ? -21.184 -7.286 20.179 1.00 89.75 1064 SER A O 1
ATOM 8643 N N . ILE A 1 1065 ? -22.400 -7.708 22.032 1.00 91.62 1065 ILE A N 1
ATOM 8644 C CA . ILE A 1 1065 ? -21.375 -8.434 22.795 1.00 91.62 1065 ILE A CA 1
ATOM 8645 C C . ILE A 1 1065 ? -21.697 -9.935 22.917 1.00 91.62 1065 ILE A C 1
ATOM 8647 O O . ILE A 1 1065 ? -20.917 -10.684 23.491 1.00 91.62 1065 ILE A O 1
ATOM 8651 N N . LEU A 1 1066 ? -22.852 -10.372 22.394 1.00 91.31 1066 LEU A N 1
ATOM 8652 C CA . LEU A 1 1066 ? -23.383 -11.736 22.542 1.00 91.31 1066 LEU A CA 1
ATOM 8653 C C . LEU A 1 1066 ? -23.190 -12.603 21.288 1.00 91.31 1066 LEU A C 1
ATOM 8655 O O . LEU A 1 1066 ? -23.295 -13.823 21.356 1.00 91.31 1066 LEU A O 1
ATOM 8659 N N . GLN A 1 1067 ? -22.943 -11.975 20.139 1.00 92.81 1067 GLN A N 1
ATOM 8660 C CA . GLN A 1 1067 ? -22.754 -12.632 18.848 1.00 92.81 1067 GLN A CA 1
ATOM 8661 C C . GLN A 1 1067 ? -21.825 -11.761 17.984 1.00 92.81 1067 GLN A C 1
ATOM 8663 O O . GLN A 1 1067 ? -21.998 -10.536 17.997 1.00 92.81 1067 GLN A O 1
ATOM 8668 N N . PRO A 1 1068 ? -20.874 -12.342 17.227 1.00 94.31 1068 PRO A N 1
ATOM 8669 C CA . PRO A 1 1068 ? -20.091 -11.596 16.246 1.00 94.31 1068 PRO A CA 1
ATOM 8670 C C . PRO A 1 1068 ? -20.996 -10.995 15.158 1.00 94.31 1068 PRO A C 1
ATOM 8672 O O . PRO A 1 1068 ? -22.047 -11.541 14.825 1.00 94.31 1068 PRO A O 1
ATOM 8675 N N . ALA A 1 1069 ? -20.576 -9.877 14.566 1.00 93.56 1069 ALA A N 1
ATOM 8676 C CA . ALA A 1 1069 ? -21.285 -9.248 13.450 1.00 93.56 1069 ALA A CA 1
ATOM 8677 C C . ALA A 1 1069 ? -21.170 -10.070 12.150 1.00 93.56 1069 ALA A C 1
ATOM 8679 O O . ALA A 1 1069 ? -22.043 -9.981 11.289 1.00 93.56 1069 ALA A O 1
ATOM 8680 N N . SER A 1 1070 ? -20.106 -10.870 12.026 1.00 94.31 1070 SER A N 1
ATOM 8681 C CA . SER A 1 1070 ? -19.867 -11.830 10.945 1.00 94.31 1070 SER A CA 1
ATOM 8682 C C . SER A 1 1070 ? -18.927 -12.940 11.427 1.00 94.31 1070 SER A C 1
ATOM 8684 O O . SER A 1 1070 ? -18.065 -12.701 12.272 1.00 94.31 1070 SER A O 1
ATOM 8686 N N . SER A 1 1071 ? -19.093 -14.153 10.904 1.00 93.62 1071 SER A N 1
ATOM 8687 C CA . SER A 1 1071 ? -18.240 -15.313 11.183 1.00 93.62 1071 SER A CA 1
ATOM 8688 C C . SER A 1 1071 ? -18.046 -16.080 9.878 1.00 93.62 1071 SER A C 1
ATOM 8690 O O . SER A 1 1071 ? -19.020 -16.530 9.271 1.00 93.62 1071 SER A O 1
ATOM 8692 N N . THR A 1 1072 ? -16.799 -16.179 9.417 1.00 92.69 1072 THR A N 1
ATOM 8693 C CA . THR A 1 1072 ? -16.448 -16.687 8.084 1.00 92.69 1072 THR A CA 1
ATOM 8694 C C . THR A 1 1072 ? -15.508 -17.880 8.194 1.00 92.69 1072 THR A C 1
ATOM 8696 O O . THR A 1 1072 ? -14.513 -17.837 8.917 1.00 92.69 1072 THR A O 1
ATOM 8699 N N . ARG A 1 1073 ? -15.782 -18.922 7.408 1.00 91.25 1073 ARG A N 1
ATOM 8700 C CA . ARG A 1 1073 ? -14.893 -20.064 7.169 1.00 91.25 1073 ARG A CA 1
ATOM 8701 C C . ARG A 1 1073 ? -14.519 -20.078 5.691 1.00 91.25 1073 ARG A C 1
ATOM 8703 O O . ARG A 1 1073 ? -15.423 -20.083 4.860 1.00 91.25 1073 ARG A O 1
ATOM 8710 N N . ILE A 1 1074 ? -13.224 -20.053 5.370 1.00 87.62 1074 ILE A N 1
ATOM 8711 C CA . ILE A 1 1074 ? -12.745 -19.936 3.985 1.00 87.62 1074 ILE A CA 1
ATOM 8712 C C . ILE A 1 1074 ? -12.392 -21.321 3.424 1.00 87.62 1074 ILE A C 1
ATOM 8714 O O . ILE A 1 1074 ? -12.938 -21.712 2.394 1.00 87.62 1074 ILE A O 1
ATOM 8718 N N . ASP A 1 1075 ? -11.578 -22.112 4.132 1.00 85.19 1075 ASP A N 1
ATOM 8719 C CA . ASP A 1 1075 ? -11.384 -23.539 3.838 1.00 85.19 1075 ASP A CA 1
ATOM 8720 C C . ASP A 1 1075 ? -12.299 -24.383 4.752 1.00 85.19 1075 ASP A C 1
ATOM 8722 O O . ASP A 1 1075 ? -12.279 -24.288 5.982 1.00 85.19 1075 ASP A O 1
ATOM 8726 N N . SER A 1 1076 ? -13.134 -25.234 4.154 1.00 84.38 1076 SER A N 1
ATOM 8727 C CA . SER A 1 1076 ? -13.997 -26.164 4.899 1.00 84.38 1076 SER A CA 1
ATOM 8728 C C . SER A 1 1076 ? -13.217 -27.322 5.533 1.00 84.38 1076 SER A C 1
ATOM 8730 O O . SER A 1 1076 ? -13.729 -27.994 6.424 1.00 84.38 1076 SER A O 1
ATOM 8732 N N . THR A 1 1077 ? -11.979 -27.549 5.091 1.00 86.25 1077 THR A N 1
ATOM 8733 C CA . THR A 1 1077 ? -11.195 -28.762 5.347 1.00 86.25 1077 THR A CA 1
ATOM 8734 C C . THR A 1 1077 ? -9.906 -28.530 6.139 1.00 86.25 1077 THR A C 1
ATOM 8736 O O . THR A 1 1077 ? -9.192 -29.501 6.393 1.00 86.25 1077 THR A O 1
ATOM 8739 N N . ALA A 1 1078 ? -9.572 -27.281 6.471 1.00 87.12 1078 ALA A N 1
ATOM 8740 C CA . ALA A 1 1078 ? -8.375 -26.889 7.220 1.00 87.12 1078 ALA A CA 1
ATOM 8741 C C . ALA A 1 1078 ? -8.746 -26.289 8.586 1.00 87.12 1078 ALA A C 1
ATOM 8743 O O . ALA A 1 1078 ? -9.886 -25.865 8.794 1.00 87.12 1078 ALA A O 1
ATOM 8744 N N . TYR A 1 1079 ? -7.773 -26.242 9.496 1.00 90.75 1079 TYR A N 1
ATOM 8745 C CA . TYR A 1 1079 ? -7.880 -25.569 10.790 1.00 90.75 1079 TYR A CA 1
ATOM 8746 C C . TYR A 1 1079 ? -6.930 -24.375 10.850 1.00 90.75 1079 TYR A C 1
ATOM 8748 O O . TYR A 1 1079 ? -5.767 -24.466 10.450 1.00 90.75 1079 TYR A O 1
ATOM 8756 N N . TYR A 1 1080 ? -7.414 -23.255 11.373 1.00 92.50 1080 TYR A N 1
ATOM 8757 C CA . TYR A 1 1080 ? -6.634 -22.031 11.480 1.00 92.50 1080 TYR A CA 1
ATOM 8758 C C . TYR A 1 1080 ? -5.743 -22.013 12.722 1.00 92.50 1080 TYR A C 1
ATOM 8760 O O . TYR A 1 1080 ? -6.108 -22.527 13.780 1.00 92.50 1080 TYR A O 1
ATOM 8768 N N . THR A 1 1081 ? -4.564 -21.406 12.578 1.00 91.94 1081 THR A N 1
ATOM 8769 C CA . THR A 1 1081 ? -3.481 -21.460 13.570 1.00 91.94 1081 THR A CA 1
ATOM 8770 C C . THR A 1 1081 ? -3.082 -20.082 14.094 1.00 91.94 1081 THR A C 1
ATOM 8772 O O . THR A 1 1081 ? -2.843 -19.912 15.286 1.00 91.94 1081 THR A O 1
ATOM 8775 N N . THR A 1 1082 ? -3.020 -19.077 13.217 1.00 93.25 1082 THR A N 1
ATOM 8776 C CA . THR A 1 1082 ? -2.527 -17.732 13.542 1.00 93.25 1082 THR A CA 1
ATOM 8777 C C . THR A 1 1082 ? -3.136 -16.671 12.621 1.00 93.25 1082 THR A C 1
ATOM 8779 O O . THR A 1 1082 ? -3.544 -16.972 11.498 1.00 93.25 1082 THR A O 1
ATOM 8782 N N . LEU A 1 1083 ? -3.220 -15.427 13.093 1.00 95.06 1083 LEU A N 1
ATOM 8783 C CA . LEU A 1 1083 ? -3.839 -14.300 12.393 1.00 95.06 1083 LEU A CA 1
ATOM 8784 C C . LEU A 1 1083 ? -2.986 -13.039 12.579 1.00 95.06 1083 LEU A C 1
ATOM 8786 O O . LEU A 1 1083 ? -2.452 -12.800 13.658 1.00 95.06 1083 LEU A O 1
ATOM 8790 N N . SER A 1 1084 ? -2.857 -12.223 11.530 1.00 95.12 1084 SER A N 1
ATOM 8791 C CA . SER A 1 1084 ? -2.100 -10.967 11.573 1.00 95.12 1084 SER A CA 1
ATOM 8792 C C . SER A 1 1084 ? -2.744 -9.889 10.695 1.00 95.12 1084 SER A C 1
ATOM 8794 O O . SER A 1 1084 ? -2.791 -10.010 9.464 1.00 95.12 1084 SER A O 1
ATOM 8796 N N . LEU A 1 1085 ? -3.250 -8.817 11.317 1.00 93.69 1085 LEU A N 1
ATOM 8797 C CA . LEU A 1 1085 ? -3.819 -7.670 10.602 1.00 93.69 1085 LEU A CA 1
ATOM 8798 C C . LEU A 1 1085 ? -2.764 -6.976 9.732 1.00 93.69 1085 LEU A C 1
ATOM 8800 O O . LEU A 1 1085 ? -1.646 -6.700 10.166 1.00 93.69 1085 LEU A O 1
ATOM 8804 N N . SER A 1 1086 ? -3.148 -6.638 8.501 1.00 92.06 1086 SER A N 1
ATOM 8805 C CA . SER A 1 1086 ? -2.307 -5.831 7.615 1.00 92.06 1086 SER A CA 1
ATOM 8806 C C . SER A 1 1086 ? -2.103 -4.416 8.165 1.00 92.06 1086 SER A C 1
ATOM 8808 O O . SER A 1 1086 ? -2.974 -3.838 8.821 1.00 92.06 1086 SER A O 1
ATOM 8810 N N . ARG A 1 1087 ? -0.972 -3.794 7.812 1.00 86.31 1087 ARG A N 1
ATOM 8811 C CA . ARG A 1 1087 ? -0.620 -2.428 8.246 1.00 86.31 1087 ARG A CA 1
ATOM 8812 C C . ARG A 1 1087 ? -1.595 -1.341 7.748 1.00 86.31 1087 ARG A C 1
ATOM 8814 O O . ARG A 1 1087 ? -1.563 -0.238 8.276 1.00 86.31 1087 ARG A O 1
ATOM 8821 N N . CYS A 1 1088 ? -2.470 -1.636 6.777 1.00 83.06 1088 CYS A N 1
ATOM 8822 C CA . CYS A 1 1088 ? -3.533 -0.730 6.311 1.00 83.06 1088 CYS A CA 1
ATOM 8823 C C . CYS A 1 1088 ? -4.887 -0.915 7.035 1.00 83.06 1088 CYS A C 1
ATOM 8825 O O . CYS A 1 1088 ? -5.831 -0.166 6.764 1.00 83.06 1088 CYS A O 1
ATOM 8827 N N . GLY A 1 1089 ? -5.004 -1.926 7.909 1.00 85.62 1089 GLY A N 1
ATOM 8828 C CA . GLY A 1 1089 ? -6.180 -2.206 8.744 1.00 85.62 1089 GLY A CA 1
ATOM 8829 C C . GLY A 1 1089 ? -7.460 -2.609 8.002 1.00 85.62 1089 GLY A C 1
ATOM 8830 O O . GLY A 1 1089 ? -8.518 -2.707 8.621 1.00 85.62 1089 GLY A O 1
ATOM 8831 N N . ARG A 1 1090 ? -7.381 -2.833 6.682 1.00 88.75 1090 ARG A N 1
ATOM 8832 C CA . ARG A 1 1090 ? -8.506 -3.211 5.799 1.00 88.75 1090 ARG A CA 1
ATOM 8833 C C . ARG A 1 1090 ? -8.380 -4.621 5.205 1.00 88.75 1090 ARG A C 1
ATOM 8835 O O . ARG A 1 1090 ? -9.269 -5.069 4.484 1.00 88.75 1090 ARG A O 1
ATOM 8842 N N . SER A 1 1091 ? -7.310 -5.326 5.556 1.00 92.94 1091 SER A N 1
ATOM 8843 C CA . SER A 1 1091 ? -7.065 -6.721 5.186 1.00 92.94 1091 SER A CA 1
ATOM 8844 C C . SER A 1 1091 ? -6.398 -7.483 6.333 1.00 92.94 1091 SER A C 1
ATOM 8846 O O . SER A 1 1091 ? -5.795 -6.875 7.225 1.00 92.94 1091 SER A O 1
ATOM 8848 N N . VAL A 1 1092 ? -6.466 -8.809 6.304 1.00 94.69 1092 VAL A N 1
ATOM 8849 C CA . VAL A 1 1092 ? -5.902 -9.702 7.323 1.00 94.69 1092 VAL A CA 1
ATOM 8850 C C . VAL A 1 1092 ? -5.230 -10.907 6.666 1.00 94.69 1092 VAL A C 1
ATOM 8852 O O . VAL A 1 1092 ? -5.703 -11.392 5.641 1.00 94.69 1092 VAL A O 1
ATOM 8855 N N . ALA A 1 1093 ? -4.115 -11.364 7.237 1.00 96.06 1093 ALA A N 1
ATOM 8856 C CA . ALA A 1 1093 ? -3.488 -12.635 6.889 1.00 96.06 1093 ALA A CA 1
ATOM 8857 C C . ALA A 1 1093 ? -3.875 -13.700 7.917 1.00 96.06 1093 ALA A C 1
ATOM 8859 O O . ALA A 1 1093 ? -3.786 -13.442 9.119 1.00 96.06 1093 ALA A O 1
ATOM 8860 N N . VAL A 1 1094 ? -4.269 -14.884 7.453 1.00 96.12 1094 VAL A N 1
ATOM 8861 C CA . VAL A 1 1094 ? -4.656 -16.017 8.302 1.00 96.12 1094 VAL A CA 1
ATOM 8862 C C . VAL A 1 1094 ? -3.865 -17.252 7.879 1.00 96.12 1094 VAL A C 1
ATOM 8864 O O . VAL A 1 1094 ? -3.838 -17.596 6.701 1.00 96.12 1094 VAL A O 1
ATOM 8867 N N . GLY A 1 1095 ? -3.184 -17.899 8.824 1.00 94.56 1095 GLY A N 1
ATOM 8868 C CA . GLY A 1 1095 ? -2.442 -19.140 8.600 1.00 94.56 1095 GLY A CA 1
ATOM 8869 C C . GLY A 1 1095 ? -3.261 -20.371 8.982 1.00 94.56 1095 GLY A C 1
ATOM 8870 O O . GLY A 1 1095 ? -4.053 -20.317 9.926 1.00 94.56 1095 GLY A O 1
ATOM 8871 N N . ASN A 1 1096 ? -3.060 -21.480 8.265 1.00 91.88 1096 ASN A N 1
ATOM 8872 C CA . ASN A 1 1096 ? -3.696 -22.763 8.568 1.00 91.88 1096 ASN A CA 1
ATOM 8873 C C . ASN A 1 1096 ? -2.713 -23.943 8.700 1.00 91.88 1096 ASN A C 1
ATOM 8875 O O . ASN A 1 1096 ? -1.514 -23.855 8.404 1.00 91.88 1096 ASN A O 1
ATOM 8879 N N . ASP A 1 1097 ? -3.251 -25.066 9.172 1.00 88.62 1097 ASP A N 1
ATOM 8880 C CA . ASP A 1 1097 ? -2.552 -26.330 9.414 1.00 88.62 1097 ASP A CA 1
ATOM 8881 C C . ASP A 1 1097 ? -1.986 -26.992 8.143 1.00 88.62 1097 ASP A C 1
ATOM 8883 O O . ASP A 1 1097 ? -1.043 -27.780 8.231 1.00 88.62 1097 ASP A O 1
ATOM 8887 N N . LYS A 1 1098 ? -2.489 -26.615 6.961 1.00 86.81 1098 LYS A N 1
ATOM 8888 C CA . LYS A 1 1098 ? -2.047 -27.101 5.639 1.00 86.81 1098 LYS A CA 1
ATOM 8889 C C . LYS A 1 1098 ? -0.961 -26.249 4.977 1.00 86.81 1098 LYS A C 1
ATOM 8891 O O . LYS A 1 1098 ? -0.663 -26.458 3.801 1.00 86.81 1098 LYS A O 1
ATOM 8896 N N . GLY A 1 1099 ? -0.399 -25.265 5.678 1.00 88.75 1099 GLY A N 1
ATOM 8897 C CA . GLY A 1 1099 ? 0.678 -24.432 5.134 1.00 88.75 1099 GLY A CA 1
ATOM 8898 C C . GLY A 1 1099 ? 0.212 -23.405 4.095 1.00 88.75 1099 GLY A C 1
ATOM 8899 O O . GLY A 1 1099 ? 0.995 -22.986 3.239 1.00 88.75 1099 GLY A O 1
ATOM 8900 N N . ARG A 1 1100 ? -1.056 -22.981 4.153 1.00 92.06 1100 ARG A N 1
ATOM 8901 C CA . ARG A 1 1100 ? -1.609 -21.900 3.323 1.00 92.06 1100 ARG A CA 1
ATOM 8902 C C . ARG A 1 1100 ? -1.820 -20.634 4.153 1.00 92.06 1100 ARG A C 1
ATOM 8904 O O . ARG A 1 1100 ? -2.425 -20.695 5.221 1.00 92.06 1100 ARG A O 1
ATOM 8911 N N . VAL A 1 1101 ? -1.340 -19.493 3.653 1.00 95.19 1101 VAL A N 1
ATOM 8912 C CA . VAL A 1 1101 ? -1.660 -18.173 4.219 1.00 95.19 1101 VAL A CA 1
ATOM 8913 C C . VAL A 1 1101 ? -2.735 -17.529 3.350 1.00 95.19 1101 VAL A C 1
ATOM 8915 O O . VAL A 1 1101 ? -2.478 -17.154 2.208 1.00 95.19 1101 VAL A O 1
ATOM 8918 N N . GLU A 1 1102 ? -3.942 -17.407 3.881 1.00 95.12 1102 GLU A N 1
ATOM 8919 C CA . GLU A 1 1102 ? -5.095 -16.799 3.217 1.00 95.12 1102 GLU A CA 1
ATOM 8920 C C . GLU A 1 1102 ? -5.112 -15.291 3.509 1.00 95.12 1102 GLU A C 1
ATOM 8922 O O . GLU A 1 1102 ? -5.084 -14.877 4.671 1.00 95.12 1102 GLU A O 1
ATOM 8927 N N . ILE A 1 1103 ? -5.117 -14.455 2.462 1.00 96.00 1103 ILE A N 1
ATOM 8928 C CA . ILE A 1 1103 ? -5.208 -12.994 2.594 1.00 96.00 1103 ILE A CA 1
ATOM 8929 C C . ILE A 1 1103 ? -6.636 -12.553 2.295 1.00 96.00 1103 ILE A C 1
ATOM 8931 O O . ILE A 1 1103 ? -7.123 -12.723 1.178 1.00 96.00 1103 ILE A O 1
ATOM 8935 N N . LEU A 1 1104 ? -7.297 -11.965 3.290 1.00 94.75 1104 LEU A N 1
ATOM 8936 C CA . LEU A 1 1104 ? -8.703 -11.565 3.234 1.00 94.75 1104 LEU A CA 1
ATOM 8937 C C . LEU A 1 1104 ? -8.830 -10.035 3.258 1.00 94.75 1104 LEU A C 1
ATOM 8939 O O . LEU A 1 1104 ? -8.085 -9.367 3.978 1.00 94.75 1104 LEU A O 1
ATOM 8943 N N . ALA A 1 1105 ? -9.792 -9.472 2.528 1.00 93.75 1105 ALA A N 1
ATOM 8944 C CA . ALA A 1 1105 ? -10.225 -8.080 2.667 1.00 93.75 1105 ALA A CA 1
ATOM 8945 C C . ALA A 1 1105 ? -11.496 -7.982 3.516 1.00 93.75 1105 ALA A C 1
ATOM 8947 O O . ALA A 1 1105 ? -12.382 -8.824 3.393 1.00 93.75 1105 ALA A O 1
ATOM 8948 N N . PHE A 1 1106 ? -11.612 -6.929 4.330 1.00 92.12 1106 PHE A N 1
ATOM 8949 C CA . PHE A 1 1106 ? -12.875 -6.594 4.991 1.00 92.12 1106 PHE A CA 1
ATOM 8950 C C . PHE A 1 1106 ? -13.750 -5.756 4.049 1.00 92.12 1106 PHE A C 1
ATOM 8952 O O . PHE A 1 1106 ? -13.345 -4.665 3.635 1.00 92.12 1106 PHE A O 1
ATOM 8959 N N . GLU A 1 1107 ? -14.948 -6.254 3.750 1.00 89.31 1107 GLU A N 1
ATOM 8960 C CA . GLU A 1 1107 ? -15.951 -5.636 2.879 1.00 89.31 1107 GLU A CA 1
ATOM 8961 C C . GLU A 1 1107 ? -17.237 -5.312 3.650 1.00 89.31 1107 GLU A C 1
ATOM 8963 O O . GLU A 1 1107 ? -17.547 -5.935 4.667 1.00 89.31 1107 GLU A O 1
ATOM 8968 N N . GLU A 1 1108 ? -18.003 -4.324 3.169 1.00 87.69 1108 GLU A N 1
ATOM 8969 C CA . GLU A 1 1108 ? -19.277 -3.894 3.784 1.00 87.69 1108 GLU A CA 1
ATOM 8970 C C . GLU A 1 1108 ? -19.152 -3.613 5.300 1.00 87.69 1108 GLU A C 1
ATOM 8972 O O . GLU A 1 1108 ? -20.035 -3.920 6.108 1.00 87.69 1108 GLU A O 1
ATOM 8977 N N . MET A 1 1109 ? -18.012 -3.031 5.681 1.00 89.38 1109 MET A N 1
ATOM 8978 C CA . MET A 1 1109 ? -17.702 -2.552 7.029 1.00 89.38 1109 MET A CA 1
ATOM 8979 C C . MET A 1 1109 ? -18.366 -1.189 7.294 1.00 89.38 1109 MET A C 1
ATOM 8981 O O . MET A 1 1109 ? -18.641 -0.448 6.347 1.00 89.38 1109 MET A O 1
ATOM 8985 N N . PRO A 1 1110 ? -18.610 -0.813 8.565 1.00 89.25 1110 PRO A N 1
ATOM 8986 C CA . PRO A 1 1110 ? -19.004 0.548 8.918 1.00 89.25 1110 PRO A CA 1
ATOM 8987 C C . PRO A 1 1110 ? -17.943 1.566 8.493 1.00 89.25 1110 PRO A C 1
ATOM 8989 O O . PRO A 1 1110 ? -16.776 1.228 8.323 1.00 89.25 1110 PRO A O 1
ATOM 8992 N N . PHE A 1 1111 ? -18.329 2.834 8.351 1.00 88.06 1111 PHE A N 1
ATOM 8993 C CA . PHE A 1 1111 ? -17.348 3.893 8.127 1.00 88.06 1111 PHE A CA 1
ATOM 8994 C C . PHE A 1 1111 ? -16.536 4.171 9.399 1.00 88.06 1111 PHE A C 1
ATOM 8996 O O . PHE A 1 1111 ? -17.060 4.163 10.515 1.00 88.06 1111 PHE A O 1
ATOM 9003 N N . SER A 1 1112 ? -15.245 4.441 9.207 1.00 87.31 1112 SER A N 1
ATOM 9004 C CA . SER A 1 1112 ? -14.279 4.750 10.264 1.00 87.31 1112 SER A CA 1
ATOM 9005 C C . SER A 1 1112 ? -14.718 5.983 11.078 1.00 87.31 1112 SER A C 1
ATOM 9007 O O . SER A 1 1112 ? -14.880 7.058 10.492 1.00 87.31 1112 SER A O 1
ATOM 9009 N N . PRO A 1 1113 ? -14.927 5.878 12.409 1.00 87.25 1113 PRO A N 1
ATOM 9010 C CA . PRO A 1 1113 ? -15.296 7.026 13.235 1.00 87.25 1113 PRO A CA 1
ATOM 9011 C C . PRO A 1 1113 ? -14.230 8.129 13.198 1.00 87.25 1113 PRO A C 1
ATOM 9013 O O . PRO A 1 1113 ? -13.058 7.864 13.440 1.00 87.25 1113 PRO A O 1
ATOM 9016 N N . HIS A 1 1114 ? -14.628 9.385 12.970 1.00 86.12 1114 HIS A N 1
ATOM 9017 C CA . HIS A 1 1114 ? -13.675 10.505 12.948 1.00 86.12 1114 HIS A CA 1
ATOM 9018 C C . HIS A 1 1114 ? -13.003 10.724 14.318 1.00 86.12 1114 HIS A C 1
ATOM 9020 O O . HIS A 1 1114 ? -11.786 10.861 14.407 1.00 86.12 1114 HIS A O 1
ATOM 9026 N N . PHE A 1 1115 ? -13.784 10.669 15.403 1.00 90.00 1115 PHE A N 1
ATOM 9027 C CA . PHE A 1 1115 ? -13.278 10.697 16.778 1.00 90.00 1115 PHE A CA 1
ATOM 9028 C C . PHE A 1 1115 ? -13.270 9.277 17.363 1.00 90.00 1115 PHE A C 1
ATOM 9030 O O . PHE A 1 1115 ? -14.236 8.826 17.980 1.00 90.00 1115 PHE A O 1
ATOM 9037 N N . GLN A 1 1116 ? -12.178 8.549 17.125 1.00 90.94 1116 GLN A N 1
ATOM 9038 C CA . GLN A 1 1116 ? -12.036 7.129 17.479 1.00 90.94 1116 GLN A CA 1
ATOM 9039 C C . GLN A 1 1116 ? -12.082 6.873 18.993 1.00 90.94 1116 GLN A C 1
ATOM 9041 O O . GLN A 1 1116 ? -12.767 5.946 19.428 1.00 90.94 1116 GLN A O 1
ATOM 9046 N N . TYR A 1 1117 ? -11.408 7.705 19.799 1.00 91.44 1117 TYR A N 1
ATOM 9047 C CA . TYR A 1 1117 ? -11.438 7.592 21.264 1.00 91.44 1117 TYR A CA 1
ATOM 9048 C C . TYR A 1 1117 ? -12.850 7.831 21.815 1.00 91.44 1117 TYR A C 1
ATOM 9050 O O . TYR A 1 1117 ? -13.401 6.959 22.479 1.00 91.44 1117 TYR A O 1
ATOM 9058 N N . ASP A 1 1118 ? -13.478 8.957 21.462 1.00 91.25 1118 ASP A N 1
ATOM 9059 C CA . ASP A 1 1118 ? -14.870 9.271 21.801 1.00 91.25 1118 ASP A CA 1
ATOM 9060 C C . ASP A 1 1118 ? -15.837 8.130 21.472 1.00 91.25 1118 ASP A C 1
ATOM 9062 O O . ASP A 1 1118 ? -16.771 7.861 22.226 1.00 91.25 1118 ASP A O 1
ATOM 9066 N N . HIS A 1 1119 ? -15.649 7.484 20.320 1.00 92.81 1119 HIS A N 1
ATOM 9067 C CA . HIS A 1 1119 ? -16.488 6.377 19.880 1.00 92.81 1119 HIS A CA 1
ATOM 9068 C C . HIS A 1 1119 ? -16.295 5.128 20.753 1.00 92.81 1119 HIS A C 1
ATOM 9070 O O . HIS A 1 1119 ? -17.280 4.485 21.121 1.00 92.81 1119 HIS A O 1
ATOM 9076 N N . LEU A 1 1120 ? -15.050 4.815 21.124 1.00 93.56 1120 LEU A N 1
ATOM 9077 C CA . LEU A 1 1120 ? -14.696 3.712 22.020 1.00 93.56 1120 LEU A CA 1
ATOM 9078 C C . LEU A 1 1120 ? -15.228 3.950 23.436 1.00 93.56 1120 LEU A C 1
ATOM 9080 O O . LEU A 1 1120 ? -15.923 3.099 23.982 1.00 93.56 1120 LEU A O 1
ATOM 9084 N N . GLU A 1 1121 ? -14.974 5.131 23.996 1.00 93.38 1121 GLU A N 1
ATOM 9085 C CA . GLU A 1 1121 ? -15.419 5.535 25.331 1.00 93.38 1121 GLU A CA 1
ATOM 9086 C C . GLU A 1 1121 ? -16.952 5.491 25.449 1.00 93.38 1121 GLU A C 1
ATOM 9088 O O . GLU A 1 1121 ? -17.490 4.853 26.357 1.00 93.38 1121 GLU A O 1
ATOM 9093 N N . LYS A 1 1122 ? -17.674 6.069 24.477 1.00 93.19 1122 LYS A N 1
ATOM 9094 C CA . LYS A 1 1122 ? -19.147 6.018 24.428 1.00 93.19 1122 LYS A CA 1
ATOM 9095 C C . LYS A 1 1122 ? -19.668 4.587 24.260 1.00 93.19 1122 LYS A C 1
ATOM 9097 O O . LYS A 1 1122 ? -20.710 4.262 24.821 1.00 93.19 1122 LYS A O 1
ATOM 9102 N N . THR A 1 1123 ? -18.952 3.720 23.539 1.00 93.94 1123 THR A N 1
ATOM 9103 C CA . THR A 1 1123 ? -19.323 2.303 23.374 1.00 93.94 1123 THR A CA 1
ATOM 9104 C C . THR A 1 1123 ? -19.127 1.519 24.676 1.00 93.94 1123 THR A C 1
ATOM 9106 O O . THR A 1 1123 ? -20.061 0.861 25.129 1.00 93.94 1123 THR A O 1
ATOM 9109 N N . ILE A 1 1124 ? -17.978 1.665 25.346 1.00 93.69 1124 ILE A N 1
ATOM 9110 C CA . ILE A 1 1124 ? -17.697 1.042 26.650 1.00 93.69 1124 ILE A CA 1
ATOM 9111 C C . ILE A 1 1124 ? -18.710 1.506 27.707 1.00 93.69 1124 ILE A C 1
ATOM 9113 O O . ILE A 1 1124 ? -19.317 0.674 28.377 1.00 93.69 1124 ILE A O 1
ATOM 9117 N N . PHE A 1 1125 ? -18.970 2.813 27.824 1.00 93.88 1125 PHE A N 1
ATOM 9118 C CA . PHE A 1 1125 ? -19.977 3.325 28.763 1.00 93.88 1125 PHE A CA 1
ATOM 9119 C C . PHE A 1 1125 ? -21.408 2.881 28.427 1.00 93.88 1125 PHE A C 1
ATOM 9121 O O . PHE A 1 1125 ? -22.210 2.703 29.344 1.00 93.88 1125 PHE A O 1
ATOM 9128 N N . SER A 1 1126 ? -21.735 2.665 27.148 1.00 93.19 1126 SER A N 1
ATOM 9129 C CA . SER A 1 1126 ? -23.032 2.110 26.745 1.00 93.19 1126 SER A CA 1
ATOM 9130 C C . SER A 1 1126 ? -23.182 0.653 27.189 1.00 93.19 1126 SER A C 1
ATOM 9132 O O . SER A 1 1126 ? -24.243 0.280 27.686 1.00 93.19 1126 SER A O 1
ATOM 9134 N N . ILE A 1 1127 ? -22.131 -0.162 27.059 1.00 92.44 1127 ILE A N 1
ATOM 9135 C CA . ILE A 1 1127 ? -22.131 -1.574 27.477 1.00 92.44 1127 ILE A CA 1
ATOM 9136 C C . ILE A 1 1127 ? -22.190 -1.687 29.010 1.00 92.44 1127 ILE A C 1
ATOM 9138 O O . ILE A 1 1127 ? -23.023 -2.411 29.552 1.00 92.44 1127 ILE A O 1
ATOM 9142 N N . LEU A 1 1128 ? -21.370 -0.903 29.717 1.00 92.50 1128 LEU A N 1
ATOM 9143 C CA . LEU A 1 1128 ? -21.305 -0.885 31.184 1.00 92.50 1128 LEU A CA 1
ATOM 9144 C C . LEU A 1 1128 ? -22.517 -0.219 31.863 1.00 92.50 1128 LEU A C 1
ATOM 9146 O O . LEU A 1 1128 ? -22.606 -0.224 33.088 1.00 92.50 1128 LEU A O 1
ATOM 9150 N N . SER A 1 1129 ? -23.472 0.333 31.106 1.00 90.19 1129 SER A N 1
ATOM 9151 C CA . SER A 1 1129 ? -24.668 1.010 31.640 1.00 90.19 1129 SER A CA 1
ATOM 9152 C C . SER A 1 1129 ? -25.489 0.152 32.618 1.00 90.19 1129 SER A C 1
ATOM 9154 O O . SER A 1 1129 ? -26.035 0.678 33.591 1.00 90.19 1129 SER A O 1
ATOM 9156 N N . ASN A 1 1130 ? -25.510 -1.168 32.410 1.00 88.38 1130 ASN A N 1
ATOM 9157 C CA . ASN A 1 1130 ? -26.183 -2.137 33.280 1.00 88.38 1130 ASN A CA 1
ATOM 9158 C C . ASN A 1 1130 ? -25.370 -2.514 34.538 1.00 88.38 1130 ASN A C 1
ATOM 9160 O O . ASN A 1 1130 ? -25.945 -2.992 35.514 1.00 88.38 1130 ASN A O 1
ATOM 9164 N N . GLN A 1 1131 ? -24.052 -2.291 34.550 1.00 90.81 1131 GLN A N 1
ATOM 9165 C CA . GLN A 1 1131 ? -23.137 -2.660 35.639 1.00 90.81 1131 GLN A CA 1
ATOM 9166 C C . GLN A 1 1131 ? -22.636 -1.406 36.367 1.00 90.81 1131 GLN A C 1
ATOM 9168 O O . GLN A 1 1131 ? -21.511 -0.947 36.177 1.00 90.81 1131 GLN A O 1
ATOM 9173 N N . LYS A 1 1132 ? -23.503 -0.834 37.213 1.00 90.50 1132 LYS A N 1
ATOM 9174 C CA . LYS A 1 1132 ? -23.294 0.478 37.855 1.00 90.50 1132 LYS A CA 1
ATOM 9175 C C . LYS A 1 1132 ? -21.993 0.593 38.656 1.00 90.50 1132 LYS A C 1
ATOM 9177 O O . LYS A 1 1132 ? -21.383 1.659 38.629 1.00 90.50 1132 LYS A O 1
ATOM 9182 N N . ASP A 1 1133 ? -21.571 -0.477 39.326 1.00 91.06 1133 ASP A N 1
ATOM 9183 C CA . ASP A 1 1133 ? -20.336 -0.492 40.119 1.00 91.06 1133 ASP A CA 1
ATOM 9184 C C . ASP A 1 1133 ? -19.105 -0.425 39.205 1.00 91.06 1133 ASP A C 1
ATOM 9186 O O . ASP A 1 1133 ? -18.304 0.497 39.309 1.00 91.06 1133 ASP A O 1
ATOM 9190 N N . LEU A 1 1134 ? -19.033 -1.299 38.198 1.00 90.19 1134 LEU A N 1
ATOM 9191 C CA . LEU A 1 1134 ? -17.936 -1.317 37.226 1.00 90.19 1134 LEU A CA 1
ATOM 9192 C C . LEU A 1 1134 ? -17.874 -0.019 36.395 1.00 90.19 1134 LEU A C 1
ATOM 9194 O O . LEU A 1 1134 ? -16.796 0.483 36.083 1.00 90.19 1134 LEU A O 1
ATOM 9198 N N . LEU A 1 1135 ? -19.029 0.588 36.100 1.00 91.69 1135 LEU A N 1
ATOM 9199 C CA . LEU A 1 1135 ? -19.120 1.912 35.480 1.00 91.69 1135 LEU A CA 1
ATOM 9200 C C . LEU A 1 1135 ? -18.603 3.038 36.397 1.00 91.69 1135 LEU A C 1
ATOM 9202 O O . LEU A 1 1135 ? -18.102 4.045 35.893 1.00 91.69 1135 LEU A O 1
ATOM 9206 N N . ARG A 1 1136 ? -18.720 2.898 37.724 1.00 90.56 1136 ARG A N 1
ATOM 9207 C CA . ARG A 1 1136 ? -18.132 3.824 38.705 1.00 90.56 1136 ARG A CA 1
ATOM 9208 C C . ARG A 1 1136 ? -16.616 3.647 38.764 1.00 90.56 1136 ARG A C 1
ATOM 9210 O O . ARG A 1 1136 ? -15.907 4.651 38.737 1.00 90.56 1136 ARG A O 1
ATOM 9217 N N . ASP A 1 1137 ? -16.139 2.406 38.761 1.00 90.75 1137 ASP A N 1
ATOM 9218 C CA . ASP A 1 1137 ? -14.712 2.075 38.792 1.00 90.75 1137 ASP A CA 1
ATOM 9219 C C . ASP A 1 1137 ? -13.993 2.617 37.545 1.00 90.75 1137 ASP A C 1
ATOM 9221 O O . ASP A 1 1137 ? -13.022 3.365 37.675 1.00 90.75 1137 ASP A O 1
ATOM 9225 N N . VAL A 1 1138 ? -14.528 2.378 36.336 1.00 91.00 1138 VAL A N 1
ATOM 9226 C CA . VAL A 1 1138 ? -13.975 2.943 35.085 1.00 91.00 1138 VAL A CA 1
ATOM 9227 C C . VAL A 1 1138 ? -13.985 4.474 35.110 1.00 91.00 1138 VAL A C 1
ATOM 9229 O O . VAL A 1 1138 ? -13.001 5.100 34.723 1.00 91.00 1138 VAL A O 1
ATOM 9232 N N . LYS A 1 1139 ? -15.056 5.103 35.614 1.00 89.56 1139 LYS A N 1
ATOM 9233 C CA . LYS A 1 1139 ? -15.108 6.569 35.756 1.00 89.56 1139 LYS A CA 1
ATOM 9234 C C . LYS A 1 1139 ? -14.098 7.112 36.771 1.00 89.56 1139 LYS A C 1
ATOM 9236 O O . LYS A 1 1139 ? -13.654 8.243 36.599 1.00 89.56 1139 LYS A O 1
ATOM 9241 N N . SER A 1 1140 ? -13.699 6.335 37.782 1.00 90.44 1140 SER A N 1
ATOM 9242 C CA . SER A 1 1140 ? -12.666 6.753 38.744 1.00 90.44 1140 SER A CA 1
ATOM 9243 C C . SER A 1 1140 ? -11.259 6.831 38.132 1.00 90.44 1140 SER A C 1
ATOM 9245 O O . SER A 1 1140 ? -10.461 7.669 38.543 1.00 90.44 1140 SER A O 1
ATOM 9247 N N . ILE A 1 1141 ? -10.979 6.029 37.095 1.00 87.12 1141 ILE A N 1
ATOM 9248 C CA . ILE A 1 1141 ? -9.707 6.036 36.343 1.00 87.12 1141 ILE A CA 1
ATOM 9249 C C . ILE A 1 1141 ? -9.590 7.261 35.414 1.00 87.12 1141 ILE A C 1
ATOM 9251 O O . ILE A 1 1141 ? -8.491 7.603 34.962 1.00 87.12 1141 ILE A O 1
ATOM 9255 N N . GLY A 1 1142 ? -10.708 7.949 35.157 1.00 86.00 1142 GLY A N 1
ATOM 9256 C CA . GLY A 1 1142 ? -10.769 9.138 34.315 1.00 86.00 1142 GLY A CA 1
ATOM 9257 C C . GLY A 1 1142 ? -10.421 8.831 32.859 1.00 86.00 1142 GLY A C 1
ATOM 9258 O O . GLY A 1 1142 ? -10.796 7.794 32.319 1.00 86.00 1142 GLY A O 1
ATOM 9259 N N . TYR A 1 1143 ? -9.696 9.742 32.212 1.00 86.69 1143 TYR A N 1
ATOM 9260 C CA . TYR A 1 1143 ? -9.286 9.579 30.819 1.00 86.69 1143 TYR A CA 1
ATOM 9261 C C . TYR A 1 1143 ? -8.321 8.391 30.647 1.00 86.69 1143 TYR A C 1
ATOM 9263 O O . TYR A 1 1143 ? -7.309 8.268 31.352 1.00 86.69 1143 TYR A O 1
ATOM 9271 N N . PHE A 1 1144 ? -8.628 7.511 29.692 1.00 85.81 1144 PHE A N 1
ATOM 9272 C CA . PHE A 1 1144 ? -7.845 6.304 29.403 1.00 85.81 1144 PHE A CA 1
ATOM 9273 C C . PHE A 1 1144 ? -7.280 6.245 27.976 1.00 85.81 1144 PHE A C 1
ATOM 9275 O O . PHE A 1 1144 ? -6.663 5.247 27.601 1.00 85.81 1144 PHE A O 1
ATOM 9282 N N . GLY A 1 1145 ? -7.445 7.307 27.185 1.00 82.62 1145 GLY A N 1
ATOM 9283 C CA . GLY A 1 1145 ? -6.804 7.453 25.877 1.00 82.62 1145 GLY A CA 1
ATOM 9284 C C . GLY A 1 1145 ? -5.316 7.802 25.980 1.00 82.62 1145 GLY A C 1
ATOM 9285 O O . GLY A 1 1145 ? -4.758 7.937 27.071 1.00 82.62 1145 GLY A O 1
ATOM 9286 N N . TYR A 1 1146 ? -4.662 7.975 24.831 1.00 78.44 1146 TYR A N 1
ATOM 9287 C CA . TYR A 1 1146 ? -3.303 8.521 24.792 1.00 78.44 1146 TYR A CA 1
ATOM 9288 C C . TYR A 1 1146 ? -3.304 9.977 25.293 1.00 78.44 1146 TYR A C 1
ATOM 9290 O O . TYR A 1 1146 ? -4.187 10.742 24.883 1.00 78.44 1146 TYR A O 1
ATOM 9298 N N . PRO A 1 1147 ? -2.364 10.379 26.174 1.00 67.56 1147 PRO A N 1
ATOM 9299 C CA . PRO A 1 1147 ? -2.255 11.766 26.623 1.00 67.56 1147 PRO A CA 1
ATOM 9300 C C . PRO A 1 1147 ? -2.009 12.686 25.424 1.00 67.56 1147 PRO A C 1
ATOM 9302 O O . PRO A 1 1147 ? -1.321 12.313 24.470 1.00 67.56 1147 PRO A O 1
ATOM 9305 N N . LYS A 1 1148 ? -2.595 13.885 25.448 1.00 51.91 1148 LYS A N 1
ATOM 9306 C CA . LYS A 1 1148 ? -2.423 14.844 24.355 1.00 51.91 1148 LYS A CA 1
ATOM 9307 C C . LYS A 1 1148 ? -1.001 15.395 24.390 1.00 51.91 1148 LYS A C 1
ATOM 9309 O O . LYS A 1 1148 ? -0.471 15.681 25.457 1.00 51.91 1148 LYS A O 1
ATOM 9314 N N . LEU A 1 1149 ? -0.416 15.631 23.215 1.00 43.16 1149 LEU A N 1
ATOM 9315 C CA . LEU A 1 1149 ? 0.919 16.236 23.071 1.00 43.16 1149 LEU A CA 1
ATOM 9316 C C . LEU A 1 1149 ? 1.038 17.638 23.709 1.00 43.16 1149 LEU A C 1
ATOM 9318 O O . LEU A 1 1149 ? 2.148 18.102 23.940 1.00 43.16 1149 LEU A O 1
ATOM 9322 N N . SER A 1 1150 ? -0.084 18.294 24.032 1.00 32.47 1150 SER A N 1
ATOM 9323 C CA . SER A 1 1150 ? -0.133 19.520 24.843 1.00 32.47 1150 SER A CA 1
ATOM 9324 C C . SER A 1 1150 ? 0.334 19.327 26.287 1.00 32.47 1150 SER A C 1
ATOM 9326 O O . SER A 1 1150 ? 0.821 20.273 26.903 1.00 32.47 1150 SER A O 1
ATOM 9328 N N . ASP A 1 1151 ? 0.180 18.121 26.831 1.00 31.27 1151 ASP A N 1
ATOM 9329 C CA . ASP A 1 1151 ? 0.253 17.866 28.271 1.00 31.27 1151 ASP A CA 1
ATOM 9330 C C . ASP A 1 1151 ? 1.648 17.362 28.697 1.00 31.27 1151 ASP A C 1
ATOM 9332 O O . ASP A 1 1151 ? 1.910 17.187 29.883 1.00 31.27 1151 ASP A O 1
ATOM 9336 N N . CYS A 1 1152 ? 2.563 17.183 27.735 1.00 29.14 1152 CYS A N 1
ATOM 9337 C CA . CYS A 1 1152 ? 3.961 16.785 27.947 1.00 29.14 1152 CYS A CA 1
ATOM 9338 C C . CYS A 1 1152 ? 4.919 17.963 28.234 1.00 29.14 1152 CYS A C 1
ATOM 9340 O O . CYS A 1 1152 ? 6.128 17.757 28.280 1.00 29.14 1152 CYS A O 1
ATOM 9342 N N . ASN A 1 1153 ? 4.400 19.181 28.429 1.00 25.75 1153 ASN A N 1
ATOM 9343 C CA . ASN A 1 1153 ? 5.165 20.365 28.846 1.00 25.75 1153 ASN A CA 1
ATOM 9344 C C . ASN A 1 1153 ? 4.900 20.706 30.329 1.00 25.75 1153 ASN A C 1
ATOM 9346 O O . ASN A 1 1153 ? 4.421 21.799 30.649 1.00 25.75 1153 ASN A O 1
ATOM 9350 N N . LYS A 1 1154 ? 5.192 19.757 31.226 1.00 27.19 1154 LYS A N 1
ATOM 9351 C CA . LYS A 1 1154 ? 5.259 19.927 32.687 1.00 27.19 1154 LYS A CA 1
ATOM 9352 C C . LYS A 1 1154 ? 6.330 19.026 33.286 1.00 27.19 1154 LYS A C 1
ATOM 9354 O O . LYS A 1 1154 ? 6.454 17.890 32.783 1.00 27.19 1154 LYS A O 1
#

Mean predicted aligned error: 23.18 Å

Secondary structure (DSSP, 8-state):
----B-PPEEEETTTSPPSEEEEEE-SS-EEEEEE--TTT--EEEEGGGTT--EEEEEEEEEEPPHHHHHHHT--SEEEEEEEEEGGGSSHHHHTTSTTSEEEEEEEEEE---SS--GGGGGGGGG-STT-EEEEEGGG---HHHHH---S--EEEEEE---TT-S-TT-EEEEEE-SSPEEE-TTTHHHHHH-EETTTEEGGG----PPPPSS--BB-----------PPPSSS--EE---SS-SSSS--EE----PPPEEETTTPPPSEEEEEE-SS-EEEEEE--TTT--EEESGGGTT--EEEEEEEEEE--HHHHHHHTS-SEEEEEEEEETTSSSHHHHTTSTTSEEEEEEEEEE---S---GGGGGGGGG-STT-EEEEEGGG---HHHHH---S-EEEEEEE---TT-S-TTSEEEEEEESS-EEE-HHHHHHHHT-EETTTEEGGG-PPPEE--SS-EEE-----------------S------------TT-------------------------------------GGGGTS----------------------PPPPPPP-PPPP----PPPPPP------------TTSHHHHHHHHHHHHHHHTTSS----PPPPP---PPP------------------------HHHHHHHHHHHHHH-EEEEETTTEEEEE----------HHHHTTSHHHHHHHHHHHHHHHHHHHHHHHHHHTT-S---TT-TT-----EEEEEEEEE----TT---EEEEEEE-SS-TTEEEEEEE--STT-SS--S-EEEEEEETTBSSS-SEEEEESS-EEEEEE-SSSTTEEEEEETTS-EEEEESS-SS--EEEE--TTT----S-EEEEEE-PPP--S-TT--S--EEEEETTSEEEEEE--SSSB-EEEEEEEPPP--S--EES----------S-SS--EEEEEE-SS-TTEEEEEETTSEEEEEESS-TT---EEEE--SS-EEEEEEETTEEEEEEEEETTS-EEEEETT-SS-SEEE--SSS-EEEEEE-SS-TTEEEEEESS-EEEEETTT-SSS-SEEE-S-SS--EEEEEE-TTSSEEEEEETTSEEEEEEEESPPPPPSSHHHHHHHHHHHHGGG-HHHHHHHHHT---SPPPTTTT--

Sequence (1154 aa):
MLKRNISNFDYVNFSRHPTAGRLENTGETIRITSTYKPQDMPYLENGPLGDEKYRFEFCYFHWLDKKWAKEAGLLPFELHGVFSNTRFGSYEEAARRNFGIGIIVRRHVDTEAKYTNDFYEYLVDVQNPNDVYEFEDEEAFSLFTILDLGSVYSVYIGKSTVPNAPSCNADVIWIDYDRTVEIMPQEVKYFKDLVALGDKPMMNITIPTTSPTSPIYHSVYLLDYETNVAASKSKCIGKKYNIHSKQNYLKSVKRNISNIDYMNFSRDPRAGRLENTGETIWITASYEPKDVPYLQNGPLGDEKYKFEFAYFYWTDHKLAKESGVLPFELHAVFSNTRFQSYEEAAKRNFGIVILVRRHMETASKYSNDFYEYLIDVQNPKDVYEFEQEEAFSLFMILNLGSEYNVYLGKSTVPNAVSCNTDVIWIDYDEIVEIMPRDVKYFEDLMAFGDKPMMNNTIPTTAPISVIYHSVYLLDYEINGWFIEPFEGLGITFDSGIRLGNMQWSIIITLQSQDSVKSEDSEELQMPIQKGLGSIRTTLDDIEEGIKQSKIMVNVQPNRLAPSLSVCRRQLPKRMNPFIKITLKKTADIVLYEQRSTTVLRDSEEGRLVEEDNRRYEYLTQGQGRKRICFPVETQTSVILTKTRSVNTDSIAKGNVASYVSNFEMFDTYKDLEQTTQSVDVDGRHKMQVTTYKVGGVDQFVDINKTPQFNLALMLTMRILAGNNFERAQRRFRNMIMPDPLALQVRYSYRMDLLWTFSIPLQAGDSQSITALSWCPKHGDILAASYGIFGSTATVVPQRGCVCIWNIKNPVNPERIYYFNVPVLAVEFSPFVPQLIAIGLYDGALYVYDISNIERPRIAQSQRSTSPSSEPIACIRWIPHSKSETRLHDIEPFLALARDGSITRYTLINSPYLLGYQLMKLNRVDGNAEGILLDNKPILLEANRHPQGMYIALDAQQTDVYYVLTDEGCQHKCSTNYPQQQLHVLQLHEAGINYMEFSPWSPKLYLTCGNDWCIRIWLMGIFRPLITLKYHMSPVYCATWSTVHSSIIVALHRDTVDVWDLRRSILQPASSTRIDSTAYYTTLSLSRCGRSVAVGNDKGRVEILAFEEMPFSPHFQYDHLEKTIFSILSNQKDLLRDVKSIGYFGYPKLSDCNK

pLDDT: mean 72.88, std 21.26, range [21.91, 97.0]

Organism: Musca domestica (NCBI:txid7370)

Solvent-accessible surface area (backbone atoms only — not comparable to full-atom values): 67510 Å² total; per-residue (Å²): 132,72,78,43,80,54,65,71,69,46,68,43,44,32,85,40,58,25,53,31,36,38,40,33,14,73,21,84,38,49,37,40,38,65,41,53,58,86,92,51,47,38,31,44,32,41,32,94,62,34,93,55,45,22,32,67,62,38,34,38,51,46,31,35,54,64,64,61,22,55,76,72,67,35,44,35,40,32,45,34,42,37,22,29,30,54,91,49,79,41,64,74,53,8,42,63,33,67,61,16,32,40,33,41,42,38,43,36,28,80,38,97,52,93,64,86,66,78,76,57,62,63,44,64,64,29,28,43,55,72,28,64,41,76,44,48,52,91,75,30,73,24,54,46,72,77,56,63,78,70,98,36,44,30,44,35,35,26,55,57,81,63,84,90,54,88,41,84,76,25,42,24,38,39,38,41,40,77,64,63,44,64,38,38,74,68,62,57,43,40,59,60,62,24,34,20,69,84,87,39,50,40,59,76,44,64,60,86,81,62,70,68,78,48,72,50,33,33,56,93,91,51,74,79,58,84,64,88,73,86,84,77,87,88,67,78,49,31,85,52,96,73,94,73,69,98,67,86,93,78,55,74,20,41,46,86,34,61,63,67,46,72,42,44,29,84,41,56,28,57,30,37,40,41,34,16,70,26,83,43,47,39,40,40,64,43,53,57,96,88,47,52,32,30,40,28,33,32,92,60,37,94,50,48,26,34,63,64,41,34,35,53,45,40,35,55,53,65,62,20,58,75,70,70,34,46,36,42,31,40,39,38,38,23,28,30,66,94,39,98,41,63,77,57,12,50,73,32,65,67,13,32,41,38,41,40,36,41,32,27,80,34,94,60,89,62,74,61,73,77,49,63,63,36,65,64,29,28,43,57,72,27,63,43,77,42,44,48,95,76,40,73,20,58,37,75,78,60,59,80,74,85,53,40,33,42,36,42,38,54,57,70,62,83,91,58,95,46,67,81,30,44,24,40,36,39,41,40,79,60,62,46,70,36,25,68,77,50,49,45,40,52,59,65,20,32,23,74,86,89,37,51,38,68,71,56,56,59,57,59,37,80,66,58,49,40,40,35,29,53,43,90,73,85,81,80,84,89,83,88,81,87,83,87,83,86,82,92,78,94,81,86,84,85,83,87,73,91,57,88,99,57,85,82,84,80,64,85,71,92,78,85,92,85,81,89,77,90,84,83,89,78,93,89,87,89,85,92,83,91,89,91,82,90,84,86,88,62,78,74,76,65,73,72,76,8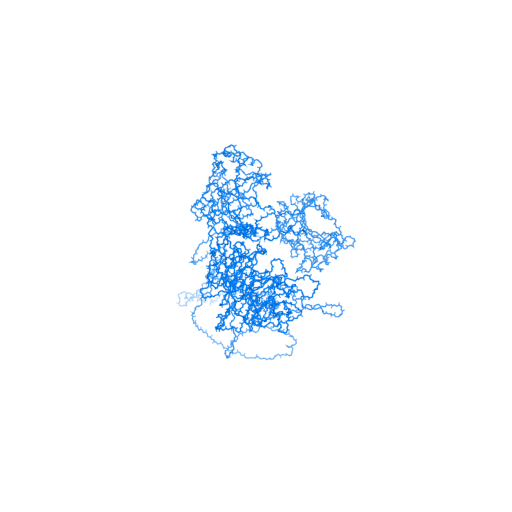2,81,94,78,87,89,85,78,91,76,84,84,82,85,82,89,89,86,90,81,82,92,76,87,76,79,84,75,88,73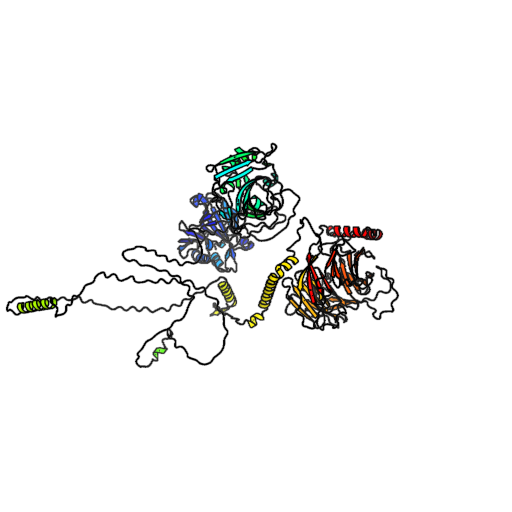,80,90,78,85,67,85,60,91,73,85,74,84,87,79,82,88,76,85,85,85,81,87,83,70,61,67,89,40,74,69,32,44,51,53,51,53,52,49,52,49,52,50,59,72,64,75,61,94,78,82,85,83,88,84,77,94,80,86,84,83,78,82,84,79,87,80,76,91,79,89,81,89,77,83,80,78,87,80,78,92,82,80,82,86,86,48,77,62,60,51,51,54,49,54,56,51,43,66,76,39,53,44,75,43,75,46,92,87,78,45,71,46,74,50,73,65,92,74,89,81,79,80,90,45,73,79,58,50,69,71,34,71,67,47,53,50,50,51,54,51,52,49,29,51,56,35,40,69,77,39,41,71,41,52,38,46,74,71,54,77,61,72,86,68,93,71,54,93,76,79,68,71,55,48,42,72,47,79,56,54,60,39,55,72,94,64,57,99,85,63,69,37,11,25,34,29,64,27,62,29,70,84,46,71,54,31,37,38,39,20,24,9,68,61,80,87,81,56,92,63,80,54,72,44,15,33,39,36,36,34,33,67,57,25,58,75,56,60,81,42,77,47,80,38,84,44,20,21,30,22,44,43,50,30,79,86,50,61,49,35,34,41,40,23,19,51,64,33,46,37,37,36,32,36,74,76,47,82,93,67,25,70,58,29,30,54,41,70,89,56,39,75,63,62,39,32,24,42,25,64,47,74,43,82,71,77,98,64,96,69,94,79,56,98,50,60,34,30,40,36,30,20,35,62,21,35,36,30,39,34,35,60,52,103,50,63,46,36,48,44,44,73,42,42,65,47,62,55,80,90,74,84,56,54,40,59,86,71,92,76,67,86,68,78,86,63,93,64,64,38,39,38,29,39,33,64,36,72,48,77,80,46,79,55,32,35,38,41,25,19,49,75,6,34,38,40,34,35,34,75,87,42,37,90,46,76,75,47,60,34,26,79,43,91,23,24,29,41,32,58,39,67,36,93,59,17,58,42,33,32,39,39,20,11,59,64,23,37,38,36,31,36,42,76,92,50,64,56,71,77,43,70,38,54,72,62,99,43,42,25,52,34,53,47,67,39,78,55,32,63,48,31,37,41,34,32,32,45,64,33,44,32,36,31,35,59,77,82,35,60,69,50,61,64,24,76,47,62,87,57,96,87,56,42,46,51,37,70,37,73,39,84,82,44,50,34,36,39,36,25,17,51,78,35,38,37,41,32,29,34,66,37,46,60,78,81,63,59,90,58,39,51,62,52,31,54,54,37,52,53,60,67,31,62,83,40,62,67,64,44,49,55,53,57,72,65,52,85,49,54,71,83,59,85,81,70,74,82,118

InterPro domains:
  IPR001148 Alpha carbonic anhydrase domain [PF00194] (5-200)
  IPR001148 Alpha carbonic anhydrase domain [PF00194] (254-457)
  IPR001148 Alpha carbonic anhydrase domain [PS51144] (1-225)
  IPR001148 Alpha carbonic anhydrase domain [SM01057] (223-468)
  IPR001680 WD40 repeat [PF00400] (980-1017)
  IPR001680 WD40 repeat [SM00320] (810-849)
  IPR001680 WD40 repeat [SM00320] (978-1018)
  IPR001680 WD40 repeat [SM00320] (1021-1060)
  IPR015943 WD40/YVTN repeat-like-containing domain superfamily [G3DSA:2.130.10.10] (750-911)
  IPR015943 WD40/YVTN repeat-like-containing domain superfamily [G3DSA:2.130.10.10] (959-1131)
  IPR036322 WD40-repeat-containing domain superfamily [SSF50978] (763-1106)
  IPR036398 Alpha carbonic anhydrase domain superfamily [G3DSA:3.10.200.10] (3-212)
  IPR036398 Alpha carbonic anhydrase domain superfamily [G3DSA:3.10.200.10] (242-465)
  IPR036398 Alpha carbonic anhydrase domain superfamily [SSF51069] (10-202)
  IPR036398 Alpha carbonic anhydrase domain superfamily [SSF51069] (262-456)
  IPR050687 Dynein axonemal intermediate chain 1/2/3/4 [PTHR12442] (524-1128)

Nearest PDB structures (foldseek):
  8j07-assembly1_k2  TM=7.675E-01  e=9.079E-37  Homo sapiens
  8j07-assembly1_s1  TM=8.633E-01  e=3.882E-32  Homo sapiens
  8j07-assembly1_q1  TM=7.222E-01  e=1.151E-34  Homo sapiens
  8glv-assembly1_AF  TM=7.125E-01  e=3.575E-34  Chlamydomonas reinhardtii
  8glv-assembly1_Aa  TM=6.580E-01  e=4.674E-30  Chlamydomonas reinhardtii